Protein 4OKZ (pdb70)

Organism: Streptomyces pristinaespiralis (strain ATCC 25486 / DSM 40338 / CBS 914.69 / JCM 4507 / KCC S-0507 / NBRC 13074 / NRRL 2958 / 5647) (NCBI:txid457429)

Sequence (1382 aa):
ELTVPPLFSPIRQAIHPKHADIDVQTAAWAETFRIGSEELRGKLVTQDIGTFSARILPEGREEVVSLLADFILWLFGVDDGHCEEGELGHRPGDLAGLLHRLIRVAQNPEAPMMQDDPLAAGLRDLRMRVDRFGTAGQTARWVDALREYFFSVVWEAAHRRAGTVPDLNDYTLMRLYDGATSVVLPMLEMGHGYELQPYERDRTAVRAVAEMASFIITWDNDIFSYHKERRGSGYYLNALRVLEQERGLTPAQALDAAISQRDRVMCLFTTVSEQLAEQGSPQLRQYLHSLRCFIRGAQDWGISSVRYTTPDDPANMPSVFTDVPTDDSTEPLDIPAVSWWWDLLAELTVPPLFSPIRQAIHPKHADIDVQTAAWAETFRIGSEELRGKLVTQDIGTFSARILPEGREEVVSLLADFILWLFGVDDGHCEEGELGHRPGDLAGLLHRLIRVAQNPEAPMMQDDPLAAGLRDLRMRVDRFGTAGQTARWVDALREYFFSVVWEAAHRRAGTVPDLNDYTLMRLYDGATSVVLPMLEMGHGYELQPYERDRTAVRAVAEMASFIITWDNDIFSYHKERRGSGYYLNALRVLEQERGLTPAQALDAAISQRDRVMCLFTTVSEQLAEQGSPQLRQYLHSLRCFIRGAQDWGISSVRYTTPDDPANMPSVFTDVPTDDSTEPLDIPAVSWWWDLLELTVPPLFSPIRQAIHPKHADIDVQTAAWAETFRIGSEELRGKLVTQDIGTFSARILPEGREEVVSLLADFILWLFGVDDGHCEEGELGHRPGDLAGLLHRLIRVAQNPEAPMMQDDPLAAGLRDLRMRVDRFGTAGQTARWVDALREYFFSVVWEAAHRRAGTVPDLNDYTLMRLYDGATSVVLPMLEMGHGYELQPYERDRTAVRAVAEMASFIITWDNDIFSYHKERRGSGYYLNALRVLEQERGLTPAQALDAAISQRDRVMCLFTTVSEQLAEQGSPQLRQYLHSLRCFIRGAQDWGISSVRYTTPDDPANMPSVFTDVPTDDSTEPLDIPAVSWWWDLLELTVPPLFSPIRQAIHPKHADIDVQTAAWAETFRIGSEELRGKLVTQDIGTFSARILPEGREEVVSLLADFILWLFGVDDGHCEEGELGHRPGDLAGLLHRLIRVAQNPEAPMMQDDPLAAGLRDLRMRVDRFGTAGQTARWVDALREYFFSVVWEAAHRRAGTVPDLNDYTLMRLYDGATSVVLPMLEMGHGYELQPYERDRTAVRAVAEMASFIITWDNDIFSYHKERRGSGYYLNALRVLEQERGLTPAQALDAAISQRDRVMCLFTTVSEQLAEQGSPQLRQYLHSLRCFIRGAQDWGISSVRYTTPDDPANMPSVFTDVPTDDSTEPLDIPAVSWWWDLLA

Radius of gyration: 35.11 Å; Cα contacts (8 Å, |Δi|>4): 2222; chains: 4; bounding box: 73×66×103 Å

Secondary structure (DSSP, 8-state):
-PPPPPPB--S-----TTHHHHHHHHHHHHHHTT-S-HHHHHHHTTS-HHHHHHHHSTTS-HHHHHHHHHHHHHHHHHIIIIIITSGGGG-HHHHHHHHHHHHHHHH-TTSSSS-S-HHHHHHHHHHHHHHHHS-HHHHHHHHHHHHHHHHHHHHHHHHHHHT----HHHHHHHHHHHT-HHHHHHHHHHTTT----HHHHTSHHHHHHHHHHHHHHHHHHHHHHHHHHHTSSS----HHHHHHHHHT--HHHHHHHHHHHHHHHHHHHHHHHHHHHHHS-HHHHHHHHHHHHHHHHHHHHHTTSHHHH-TTS-----S--BSS-S----PPPS-TTTGGGGGG--/---PPPPB--S-----TTHHHHHHHHHHHHHHTT-S-HHHHHHHTTS-HHHHHHHHSTTS-HHHHHHHHHHHHHHHHHIIIIIITSGGGG-HHHHHHHHHHHHHHHH-TTSSSS-S-HHHHHHHHHHHHHHHHS-HHHHHHHHHHHHHHHHHHHHHHHHHHHT----HHHHHHHHHHHT-HHHHHHHHHHTTT----HHHHTSHHHHHHHHHHHHHHHHHHHHHHHHHHHTSSS----HHHHHHHHH---HHHHHHHHHHHHHHHHHHHHHHHHHHHHHS-HHHHHHHHHHHHHHHHHHHHHTTSHHHH-TTS-----S--BSS-S----PPPS-TTTGGGGGG-/---PPPPB--S-----TTHHHHHHHHHHHHHHTT-S-HHHHHHHTTS-HHHHHHHHSTTS-HHHHHHHHHHHHHHHHHIIIIIITSGGGG-HHHHHHHHHHHHHHHH-TTSSSS-S-HHHHHHHHHHHHHHHHS-HHHHHHHHHHHHHHHHHHHHHHHHHHHT----HHHHHHHHHHHT-HHHHHHHHHHHTT----HHHHTSHHHHHHHHHHHHHHHHHHHHHHHHHHHTSSS----HHHHHHHHHT--HHHHHHHHHHHHHHHHHHHHHHHHHHHHHS-HHHHHHHHHHHHHHHHHHHHHTTSHHHH-TTS-----S--BSS-S----PPPS-TTTGGGGGG-/-PPPPPPB--S-----TTHHHHHHHHHHHHHHTT-S-HHHHHHHTTS-HHHHHHHHSTTS-HHHHHHHHHHHHHHHHHIIIIIITSGGGG-HHHHHHHHHHHHHHHH-TTSSSS-S-HHHHHHHHHHHHHHHHS-HHHHHHHHHHHHHHHHHHHHHHHHHHHT----HHHHHHHHHHHT-HHHHHHHHHHTTT----HHHHTSHHHHHHHHHHHHHHHHHHHHHHHHHHHTSSS----HHHHHHHHHT--HHHHHHHHHHHHHHHHHHHHHHHHHHHHHS-HHHHHHHHHHHHHHHHHHHHHTTSHHHH-TTS-----S--BSS-S----SPPS-TTTGGGGGG--

InterPro domains:
  IPR008949 Isoprenoid synthase domain superfamily [G3DSA:1.10.600.10] (1-348)
  IPR008949 Isoprenoid synthase domain superfamily [SSF48576] (18-315)
  IPR034686 Terpene cyclase-like 2 [PTHR35201] (17-317)
  IPR034686 Terpene cyclase-like 2 [SFLDG01020] (4-314)
  IPR048143 Selina-4(15),7(11)-diene synthase [NF041565] (5-348)

Solvent-accessible surface area: 48310 Å² total; per-residue (Å²): 149,34,95,18,52,60,1,15,6,57,14,224,115,47,54,17,110,96,62,65,76,1,32,105,91,3,27,55,21,0,92,95,47,163,0,23,70,138,131,17,18,40,111,1,42,81,14,56,4,0,26,15,0,0,47,0,0,14,138,6,133,55,81,0,0,16,0,0,0,4,0,10,1,0,13,33,2,0,26,4,27,45,0,58,125,19,131,29,0,90,95,2,13,76,0,0,2,14,0,10,71,0,7,0,0,0,16,2,32,98,3,64,14,32,137,134,31,55,11,0,37,0,0,40,29,0,26,114,44,0,74,184,42,18,57,39,5,3,11,27,51,0,8,33,7,0,12,25,2,0,1,0,0,0,5,17,0,18,31,11,111,69,48,64,21,5,71,4,26,18,2,0,3,0,29,3,18,8,32,8,5,16,0,6,6,2,0,0,0,3,2,60,71,33,46,1,77,36,145,15,40,36,103,52,15,0,40,0,0,8,15,0,1,6,0,0,15,2,0,3,38,1,2,3,0,9,24,45,26,104,101,44,132,54,41,35,19,0,0,1,65,0,0,41,106,82,102,68,45,73,30,52,94,0,8,92,20,0,9,25,4,0,0,34,0,0,28,6,0,26,61,2,5,110,47,5,30,150,126,15,22,79,71,2,124,53,0,7,79,2,0,86,13,6,0,22,1,14,0,14,15,5,25,74,1,58,22,7,32,18,87,139,50,89,17,57,39,14,102,92,27,49,114,101,37,110,29,105,52,105,117,57,3,123,1,37,0,0,25,8,0,19,108,37,62,128,160,34,101,15,51,65,1,16,7,65,20,222,120,48,56,16,104,90,64,61,70,0,32,107,86,3,28,55,19,0,95,91,45,163,0,22,29,92,58,6,16,42,93,1,44,79,13,56,4,0,26,17,0,0,51,0,0,13,139,5,128,57,81,0,0,18,0,0,0,5,0,10,1,0,13,31,2,0,26,2,14,44,0,50,85,5,40,31,0,22,34,1,10,83,0,0,1,14,0,11,71,0,6,0,0,0,17,2,38,98,1,66,14,28,135,131,26,54,11,0,37,0,0,45,27,0,27,106,36,0,77,171,43,18,57,40,6,4,10,26,41,0,7,32,8,0,9,24,2,0,0,0,0,0,5,17,0,15,29,4,81,60,23,66,20,5,62,14,26,16,2,0,2,0,31,3,18,6,33,7,5,17,0,7,18,4,0,0,0,4,2,57,71,34,45,0,76,27,148,15,35,36,112,51,10,1,50,0,0,11,13,0,1,6,0,0,15,3,0,3,41,1,1,2,0,12,21,45,22,107,30,18,32,33,11,33,15,0,0,0,65,0,0,45,98,84,109,68,40,76,31,53,92,0,7,94,21,0,8,26,4,0,1,36,0,0,26,7,0,36,58,2,0,114,67,6,30,144,139,18,22,79,72,1,119,51,5,0,71,1,0,78,15,6,0,26,1,13,0,10,15,5,26,72,0,59,24,5,32,22,85,154,52,88,14,62,34,15,102,92,27,43,117,95,38,110,24,106,52,105,114,61,4,123,2,38,0,0,26,9,0,20,112,46,98,155,29,100,19,56,64,2,15,6,64,24,221,125,44,55,18,107,100,63,66,68,3,31,98,88,3,25,50,22,0,90,94,48,161,0,18,28,85,64,6,12,40,93,1,41,79,14,53,4,1,24,16,0,0,47,1,0,10,122,5,134,62,77,0,0,24,0,0,0,4,0,10,1,0,13,33,2,0,25,2,12,45,0,56,84,6,36,27,0,20,34,0,10,77,0,0,1,14,0,10,71,0,6,0,0,0,16,2,27,96,3,61,15,32,140,130,28,56,10,0,37,0,0,40,32,0,26,123,50,0,72,185,39,16,56,42,6,3,10,26,41,0,8,37,8,0,9,25,2,0,0,0,0,1,5,15,0,14,30,4,72,68,23,64,19,5,63,16,28,16,2,0,5,0,30,5,22,6,32,7,4,17,0,6,21,4,0,0,0,3,2,56,71,32,46,0,79,25,146,13,35,35,106,53,16,1,47,0,0,12,13,0,1,6,0,0,16,3,2,2,39,1,3,3,0,14,32,45,26,108,37,19,33,33,12,35,17,0,0,0,61,0,0,39,98,80,112,68,45,72,32,51,91,0,9,94,20,0,10,24,3,0,0,32,0,0,28,7,2,44,61,2,0,103,65,5,22,144,130,15,23,80,72,0,123,50,5,0,67,1,0,70,13,7,0,22,1,13,0,15,13,4,24,70,0,60,24,5,31,25,84,153,55,87,14,58,37,13,101,94,28,44,114,98,38,112,31,105,52,102,119,60,4,124,1,38,0,0,24,8,0,20,106,42,99,153,32,100,17,55,68,2,15,6,63,22,223,112,40,54,18,108,103,62,67,65,1,34,102,79,3,28,56,21,0,95,93,48,165,0,22,70,136,131,15,18,42,105,1,43,78,15,53,4,0,27,16,0,0,49,0,0,10,109,6,132,59,80,0,0,20,0,0,0,4,0,11,1,0,14,33,2,0,26,5,29,45,1,58,123,18,136,29,0,89,103,2,12,74,0,0,1,14,0,8,71,0,8,3,0,0,17,1,32,98,3,62,14,30,140,132,26,54,10,0,37,0,0,43,31,0,28,125,53,0,73,194,47,17,58,41,5,3,12,26,41,0,8,32,7,0,11,26,3,0,1,0,0,0,5,17,0,18,29,10,114,70,48,65,19,5,68,4,27,18,3,0,2,0,30,3,17,7,33,7,5,17,0,7,21,4,0,0,0,4,2,56,71,34,45,0,81,26,145,12,37,35,104,48,11,1,47,0,0,11,14,0,1,7,0,0,16,3,0,3,39,1,1,3,0,10,25,50,24,104,126,44,134,54,44,37,18,0,0,0,65,0,0,40,104,82,104,68,45,73,30,51,90,0,8,96,20,0,13,28,7,0,0,36,0,0,26,6,0,40,60,2,1,109,46,5,23,146,124,17,21,79,69,1,121,51,5,0,63,2,0,77,13,6,1,20,1,14,0,15,13,5,26,71,0,57,22,6,32,33,82,153,52,89,16,60,37,13,102,95,27,49,113,97,45,111,29,102,43,100,114,59,5,125,2,36,0,0,22,9,0,18,109,39,56,127

Structure (mmCIF, N/CA/C/O backbone):
data_4OKZ
#
_entry.id   4OKZ
#
_cell.length_a   75.090
_cell.length_b   117.780
_cell.length_c   185.590
_cell.angle_alpha   90.00
_cell.angle_beta   90.00
_cell.angle_gamma   90.00
#
_symmetry.space_group_name_H-M   'P 21 21 21'
#
loop_
_entity.id
_entity.type
_entity.pdbx_description
1 polymer 'Terpene synthase metal-binding domain-containing protein'
2 non-polymer 'MAGNESIUM ION'
3 non-polymer '(3S,6E)-3,7,11-trimethyldodeca-6,10-dien-1-yl trihydrogen diphosphate'
4 water water
#
loop_
_atom_site.group_PDB
_atom_site.id
_atom_site.type_symbol
_atom_site.label_atom_id
_atom_site.label_alt_id
_atom_site.label_comp_id
_atom_site.label_asym_id
_atom_site.label_entity_id
_atom_site.label_seq_id
_atom_site.pdbx_PDB_ins_code
_atom_site.Cartn_x
_atom_site.Cartn_y
_atom_site.Cartn_z
_atom_site.occupancy
_atom_site.B_iso_or_equiv
_atom_site.auth_seq_id
_atom_site.auth_comp_id
_atom_site.auth_asym_id
_atom_site.auth_atom_id
_atom_site.pdbx_PDB_model_num
ATOM 1 N N . GLU A 1 4 ? -53.405 128.176 28.169 1.00 58.72 4 GLU A N 1
ATOM 2 C CA . GLU A 1 4 ? -53.317 127.472 29.482 1.00 61.73 4 GLU A CA 1
ATOM 3 C C . GLU A 1 4 ? -53.399 128.471 30.638 1.00 60.65 4 GLU A C 1
ATOM 4 O O . GLU A 1 4 ? -52.482 129.271 30.840 1.00 57.13 4 GLU A O 1
ATOM 10 N N . LEU A 1 5 ? -54.494 128.413 31.396 1.00 57.13 5 LEU A N 1
ATOM 11 C CA . LEU A 1 5 ? -54.758 129.387 32.457 1.00 55.90 5 LEU A CA 1
ATOM 12 C C . LEU A 1 5 ? -54.139 128.996 33.789 1.00 51.34 5 LEU A C 1
ATOM 13 O O . LEU A 1 5 ? -54.033 127.812 34.120 1.00 55.85 5 LEU A O 1
ATOM 18 N N . THR A 1 6 ? -53.750 130.015 34.550 1.00 43.38 6 THR A N 1
ATOM 19 C CA . THR A 1 6 ? -53.297 129.840 35.920 1.00 41.59 6 THR A CA 1
ATOM 20 C C . THR A 1 6 ? -54.436 130.204 36.863 1.00 37.98 6 THR A C 1
ATOM 21 O O . THR A 1 6 ? -54.934 131.330 36.843 1.00 37.19 6 THR A O 1
ATOM 25 N N . VAL A 1 7 ? -54.848 129.242 37.680 1.00 34.34 7 VAL A N 1
ATOM 26 C CA . VAL A 1 7 ? -55.916 129.460 38.642 1.00 32.59 7 VAL A CA 1
ATOM 27 C C . VAL A 1 7 ? -55.286 129.989 39.929 1.00 31.78 7 VAL A C 1
ATOM 28 O O . VAL A 1 7 ? -54.419 129.334 40.496 1.00 31.02 7 VAL A O 1
ATOM 32 N N . PRO A 1 8 ? -55.706 131.179 40.389 1.00 33.43 8 PRO A N 1
ATOM 33 C CA . PRO A 1 8 ? -55.168 131.701 41.642 1.00 35.13 8 PRO A CA 1
ATOM 34 C C . PRO A 1 8 ? -55.867 131.067 42.841 1.00 33.30 8 PRO A C 1
ATOM 35 O O . PRO A 1 8 ? -56.891 130.407 42.666 1.00 32.84 8 PRO A O 1
ATOM 39 N N . PRO A 1 9 ? -55.323 131.264 44.055 1.00 32.35 9 PRO A N 1
ATOM 40 C CA . PRO A 1 9 ? -56.017 130.773 45.246 1.00 31.01 9 PRO A CA 1
ATOM 41 C C . PRO A 1 9 ? -57.415 131.375 45.356 1.00 29.96 9 PRO A C 1
ATOM 42 O O . PRO A 1 9 ? -57.569 132.581 45.166 1.00 27.35 9 PRO A O 1
ATOM 46 N N . LEU A 1 10 ? -58.422 130.547 45.639 1.00 28.47 10 LEU A N 1
ATOM 47 C CA . LEU A 1 10 ? -59.795 131.039 45.797 1.00 27.73 10 LEU A CA 1
ATOM 48 C C . LEU A 1 10 ? -60.146 131.324 47.257 1.00 27.16 10 LEU A C 1
ATOM 49 O O . LEU A 1 10 ? -59.600 130.719 48.183 1.00 25.81 10 LEU A O 1
ATOM 54 N N . PHE A 1 11 ? -61.074 132.255 47.442 1.00 27.52 11 PHE A N 1
ATOM 55 C CA . PHE A 1 11 ? -61.573 132.622 48.759 1.00 27.92 11 PHE A CA 1
ATOM 56 C C . PHE A 1 11 ? -62.468 131.517 49.323 1.00 28.13 11 PHE A C 1
ATOM 57 O O . PHE A 1 11 ? -63.386 131.046 48.650 1.00 28.84 11 PHE A O 1
ATOM 65 N N . SER A 1 12 ? -62.172 131.090 50.547 1.00 28.53 12 SER A N 1
ATOM 66 C CA . SER A 1 12 ? -63.063 130.218 51.303 1.00 28.21 12 SER A CA 1
ATOM 67 C C . SER A 1 12 ? -62.959 130.550 52.786 1.00 28.32 12 SER A C 1
ATOM 68 O O . SER A 1 12 ? -61.881 130.432 53.366 1.00 26.85 12 SER A O 1
ATOM 71 N N . PRO A 1 13 ? -64.081 130.951 53.410 1.00 29.09 13 PRO A N 1
ATOM 72 C CA . PRO A 1 13 ? -64.082 131.241 54.843 1.00 30.55 13 PRO A CA 1
ATOM 73 C C . PRO A 1 13 ? -64.329 129.999 55.706 1.00 30.38 13 PRO A C 1
ATOM 74 O O . PRO A 1 13 ? -64.606 130.129 56.898 1.00 32.05 13 PRO A O 1
ATOM 78 N N . ILE A 1 14 ? -64.223 128.812 55.108 1.00 27.36 14 ILE A N 1
ATOM 79 C CA . ILE A 1 14 ? -64.546 127.565 55.785 1.00 26.71 14 ILE A CA 1
ATOM 80 C C . ILE A 1 14 ? -63.274 126.772 56.061 1.00 25.81 14 ILE A C 1
ATOM 81 O O . ILE A 1 14 ? -62.427 126.622 55.184 1.00 26.88 14 ILE A O 1
ATOM 86 N N . ARG A 1 15 ? -63.163 126.263 57.283 1.00 27.98 15 ARG A N 1
ATOM 87 C CA . ARG A 1 15 ? -61.994 125.496 57.717 1.00 33.31 15 ARG A CA 1
ATOM 88 C C . ARG A 1 15 ? -62.066 124.074 57.157 1.00 31.31 15 ARG A C 1
ATOM 89 O O . ARG A 1 15 ? -63.156 123.528 57.000 1.00 29.54 15 ARG A O 1
ATOM 97 N N . GLN A 1 16 ? -60.905 123.481 56.877 1.00 32.17 16 GLN A N 1
ATOM 98 C CA . GLN A 1 16 ? -60.819 122.089 56.415 1.00 32.90 16 GLN A CA 1
ATOM 99 C C . GLN A 1 16 ? -61.287 121.110 57.484 1.00 30.86 16 GLN A C 1
ATOM 100 O O . GLN A 1 16 ? -61.119 121.357 58.678 1.00 30.55 16 GLN A O 1
ATOM 106 N N . ALA A 1 17 ? -61.843 119.986 57.047 1.00 27.65 17 ALA A N 1
ATOM 107 C CA . ALA A 1 17 ? -62.189 118.892 57.952 1.00 28.44 17 ALA A CA 1
ATOM 108 C C . ALA A 1 17 ? -62.374 117.597 57.165 1.00 27.22 17 ALA A C 1
ATOM 109 O O . ALA A 1 17 ? -62.802 117.622 56.008 1.00 28.99 17 ALA A O 1
ATOM 111 N N . ILE A 1 18 ? -62.057 116.469 57.795 1.00 25.78 18 ILE A N 1
ATOM 112 C CA . ILE A 1 18 ? -62.176 115.172 57.136 1.00 27.78 18 ILE A CA 1
ATOM 113 C C . ILE A 1 18 ? -62.444 114.053 58.143 1.00 28.79 18 ILE A C 1
ATOM 114 O O . ILE A 1 18 ? -61.911 114.062 59.255 1.00 30.33 18 ILE A O 1
ATOM 119 N N . HIS A 1 19 ? -63.282 113.097 57.742 1.00 29.00 19 HIS A N 1
ATOM 120 C CA . HIS A 1 19 ? -63.583 111.925 58.565 1.00 28.05 19 HIS A CA 1
ATOM 121 C C . HIS A 1 19 ?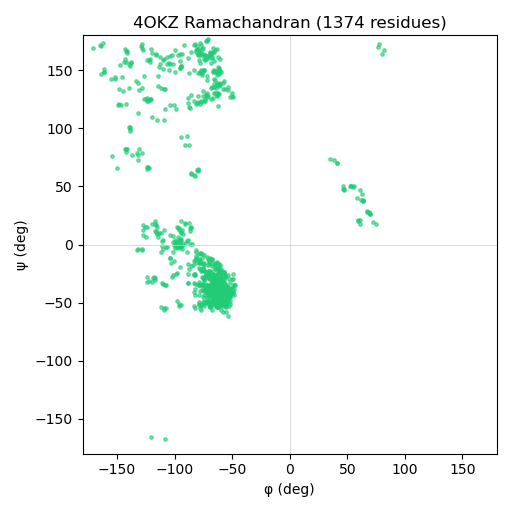 -62.301 111.104 58.758 1.00 30.02 19 HIS A C 1
ATOM 122 O O . HIS A 1 19 ? -61.558 110.892 57.798 1.00 27.45 19 HIS A O 1
ATOM 129 N N . PRO A 1 20 ? -62.026 110.653 60.000 1.00 31.38 20 PRO A N 1
ATOM 130 C CA . PRO A 1 20 ? -60.757 109.960 60.274 1.00 33.94 20 PRO A CA 1
ATOM 131 C C . PRO A 1 20 ? -60.545 108.642 59.514 1.00 33.45 20 PRO A C 1
ATOM 132 O O . PRO A 1 20 ? -59.407 108.206 59.365 1.00 34.52 20 PRO A O 1
ATOM 136 N N . LYS A 1 21 ? -61.621 108.023 59.037 1.00 32.69 21 LYS A N 1
ATOM 137 C CA . LYS A 1 21 ? -61.531 106.769 58.280 1.00 34.38 21 LYS A CA 1
ATOM 138 C C . LYS A 1 21 ? -61.499 106.978 56.762 1.00 31.23 21 LYS A C 1
ATOM 139 O O . LYS A 1 21 ? -61.782 106.050 56.004 1.00 31.48 21 LYS A O 1
ATOM 145 N N . HIS A 1 22 ? -61.138 108.181 56.318 1.00 30.85 22 HIS A N 1
ATOM 146 C CA . HIS A 1 22 ? -61.110 108.501 54.886 1.00 31.07 22 HIS A CA 1
ATOM 147 C C . HIS A 1 22 ? -60.357 107.460 54.044 1.00 31.07 22 HIS A C 1
ATOM 148 O O . HIS A 1 22 ? -60.823 107.086 52.970 1.00 29.88 22 HIS A O 1
ATOM 155 N N . ALA A 1 23 ? -59.217 106.981 54.538 1.00 32.60 23 ALA A N 1
ATOM 156 C CA . ALA A 1 23 ? -58.402 106.015 53.794 1.00 32.19 23 ALA A CA 1
ATOM 157 C C . ALA A 1 23 ? -59.145 104.698 53.564 1.00 32.12 23 ALA A C 1
ATOM 158 O O . ALA A 1 23 ? -59.169 104.187 52.443 1.00 34.66 23 ALA A O 1
ATOM 160 N N . ASP A 1 24 ? -59.749 104.158 54.621 1.00 31.88 24 ASP A N 1
ATOM 161 C CA . ASP A 1 24 ? -60.577 102.950 54.513 1.00 35.67 24 ASP A CA 1
ATOM 162 C C . ASP A 1 24 ? -61.739 103.144 53.536 1.00 34.02 24 ASP A C 1
ATOM 163 O O . ASP A 1 24 ? -62.024 102.267 52.719 1.00 32.05 24 ASP A O 1
ATOM 168 N N . ILE A 1 25 ? -62.409 104.291 53.635 1.00 32.38 25 ILE A N 1
ATOM 169 C CA . ILE A 1 25 ? -63.578 104.576 52.801 1.00 30.63 25 ILE A CA 1
ATOM 170 C C . ILE A 1 25 ? -63.191 104.605 51.323 1.00 29.01 25 ILE A C 1
ATOM 171 O O . ILE A 1 25 ? -63.920 104.089 50.474 1.00 25.27 25 ILE A O 1
ATOM 176 N N . ASP A 1 26 ? -62.035 105.189 51.023 1.00 29.13 26 ASP A N 1
ATOM 177 C CA . ASP A 1 26 ? -61.553 105.246 49.650 1.00 32.08 26 ASP A CA 1
ATOM 178 C C . ASP A 1 26 ? -61.269 103.848 49.091 1.00 32.30 26 ASP A C 1
ATOM 179 O O . ASP A 1 26 ? -61.550 103.579 47.921 1.00 32.81 26 ASP A O 1
ATOM 184 N N . VAL A 1 27 ? -60.728 102.962 49.927 1.00 31.83 27 VAL A N 1
ATOM 185 C CA . VAL A 1 27 ? -60.485 101.576 49.520 1.00 32.51 27 VAL A CA 1
ATOM 186 C C . VAL A 1 27 ? -61.806 100.840 49.256 1.00 30.62 27 VAL A C 1
ATOM 187 O O . VAL A 1 27 ? -61.959 100.172 48.232 1.00 28.43 27 VAL A O 1
ATOM 191 N N . GLN A 1 28 ? -62.757 100.975 50.174 1.00 29.56 28 GLN A N 1
ATOM 192 C CA . GLN A 1 28 ? -64.040 100.280 50.053 1.00 32.57 28 GLN A CA 1
ATOM 193 C C . GLN A 1 28 ? -64.853 100.748 48.842 1.00 30.97 28 GLN A C 1
ATOM 194 O O . GLN A 1 28 ? -65.572 99.954 48.239 1.00 29.97 28 GLN A O 1
ATOM 200 N N . THR A 1 29 ? -64.730 102.025 48.484 1.00 30.90 29 THR A N 1
ATOM 201 C CA . THR A 1 29 ? -65.415 102.560 47.302 1.00 31.00 29 THR A CA 1
ATOM 202 C C . THR A 1 29 ? -64.857 101.953 46.015 1.00 31.02 29 THR A C 1
ATOM 203 O O . THR A 1 29 ? -65.615 101.633 45.097 1.00 29.13 29 THR A O 1
ATOM 207 N N . ALA A 1 30 ? -63.536 101.797 45.951 1.00 29.42 30 ALA A N 1
ATOM 208 C CA . ALA A 1 30 ? -62.901 101.127 44.818 1.00 28.66 30 ALA A CA 1
ATOM 209 C C . ALA A 1 30 ? -63.388 99.688 44.700 1.00 27.29 30 ALA A C 1
ATOM 210 O O . ALA A 1 30 ? -63.664 99.214 43.601 1.00 28.95 30 ALA A O 1
ATOM 212 N N . ALA A 1 31 ? -63.503 99.002 45.836 1.00 26.64 31 ALA A N 1
ATOM 213 C CA . ALA A 1 31 ? -64.001 97.622 45.861 1.00 28.89 31 ALA A CA 1
ATOM 214 C C . ALA A 1 31 ? -65.464 97.543 45.424 1.00 29.76 31 ALA A C 1
ATOM 215 O O . ALA A 1 31 ? -65.858 96.598 44.743 1.00 30.60 31 ALA A O 1
ATOM 217 N N . TRP A 1 32 ? -66.261 98.535 45.820 1.00 29.27 32 TRP A N 1
ATOM 218 C CA . TRP A 1 32 ? -67.670 98.610 45.418 1.00 27.02 32 TRP A CA 1
ATOM 219 C C . TRP A 1 32 ? -67.796 98.751 43.901 1.00 26.03 32 TRP A C 1
ATOM 220 O O . TRP A 1 32 ? -68.605 98.064 43.269 1.00 26.34 32 TRP A O 1
ATOM 231 N N . ALA A 1 33 ? -66.985 99.635 43.324 1.00 25.19 33 ALA A N 1
ATOM 232 C CA . ALA A 1 33 ? -66.952 99.843 41.872 1.00 27.65 33 ALA A CA 1
ATOM 233 C C . ALA A 1 33 ? -66.650 98.556 41.102 1.00 29.93 33 ALA A C 1
ATOM 234 O O . ALA A 1 33 ? -67.245 98.298 40.051 1.00 28.40 33 ALA A O 1
ATOM 236 N N . GLU A 1 34 ? -65.721 97.758 41.626 1.00 32.69 34 GLU A N 1
ATOM 237 C CA . GLU A 1 34 ? -65.356 96.479 41.015 1.00 34.66 34 GLU A CA 1
ATOM 238 C C . GLU A 1 34 ? -66.467 95.447 41.164 1.00 32.59 34 GLU A C 1
ATOM 239 O O . GLU A 1 34 ? -66.797 94.748 40.206 1.00 34.91 34 GLU A O 1
ATOM 245 N N . THR A 1 35 ? -67.035 95.354 42.364 1.00 31.93 35 THR A N 1
ATOM 246 C CA . THR A 1 35 ? -68.102 94.391 42.650 1.00 35.36 35 THR A CA 1
ATOM 247 C C . THR A 1 35 ? -69.288 94.562 41.703 1.00 34.05 35 THR A C 1
ATOM 248 O O . THR A 1 35 ? -69.802 93.582 41.167 1.00 33.28 35 THR A O 1
ATOM 252 N N . PHE A 1 36 ? -69.710 95.808 41.494 1.00 33.59 36 PHE A N 1
ATOM 253 C CA . PHE A 1 36 ? -70.861 96.098 40.637 1.00 32.83 36 PHE A CA 1
ATOM 254 C C . PHE A 1 36 ? -70.475 96.448 39.200 1.00 32.77 36 PHE A C 1
ATOM 255 O O . PHE A 1 36 ? -71.342 96.758 38.386 1.00 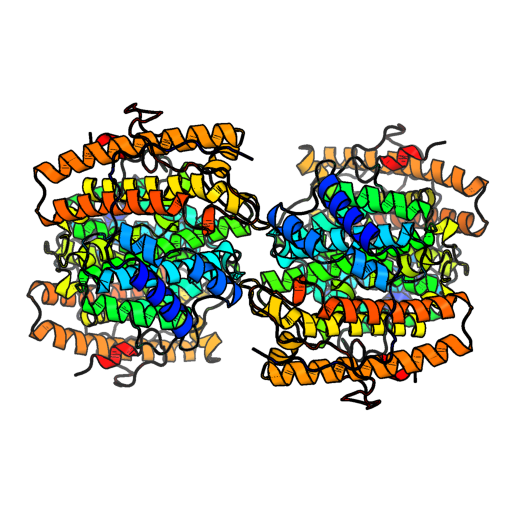34.28 36 PHE A O 1
ATOM 263 N N . ARG A 1 37 ? -69.179 96.379 38.893 1.00 34.22 37 ARG A N 1
ATOM 264 C CA . ARG A 1 37 ? -68.665 96.627 37.545 1.00 35.38 37 ARG A CA 1
ATOM 265 C C . ARG A 1 37 ? -69.138 97.973 37.002 1.00 32.23 37 ARG A C 1
ATOM 266 O O . ARG A 1 37 ? -69.648 98.062 35.885 1.00 30.28 37 ARG A O 1
ATOM 274 N N . ILE A 1 38 ? -68.961 99.021 37.801 1.00 31.80 38 ILE A N 1
ATOM 275 C CA . ILE A 1 38 ? -69.405 100.358 37.419 1.00 31.88 38 ILE A CA 1
ATOM 276 C C . ILE A 1 38 ? -68.455 100.926 36.367 1.00 32.77 38 ILE A C 1
ATOM 277 O O . ILE A 1 38 ? -67.242 100.996 36.588 1.00 31.07 38 ILE A O 1
ATOM 282 N N . GLY A 1 39 ? -69.010 101.308 35.220 1.00 32.94 39 GLY A N 1
ATOM 283 C CA . GLY A 1 39 ? -68.227 101.869 34.125 1.00 33.58 39 GLY A CA 1
ATOM 284 C C . GLY A 1 39 ? -67.452 100.822 33.348 1.00 34.68 39 GLY A C 1
ATOM 285 O O . GLY A 1 39 ? -67.361 99.659 33.754 1.00 34.06 39 GLY A O 1
ATOM 286 N N . SER A 1 40 ? -66.892 101.238 32.217 1.00 34.70 40 SER A N 1
ATOM 287 C CA . SER A 1 40 ? -65.988 100.382 31.457 1.00 35.00 40 SER A CA 1
ATOM 288 C C . SER A 1 40 ? -64.738 100.129 32.293 1.00 35.31 40 SER A C 1
ATOM 289 O O . SER A 1 40 ? -64.515 100.794 33.307 1.00 28.28 40 SER A O 1
ATOM 292 N N . GLU A 1 41 ? -63.924 99.172 31.866 1.00 38.56 41 GLU A N 1
ATOM 293 C CA . GLU A 1 41 ? -62.657 98.900 32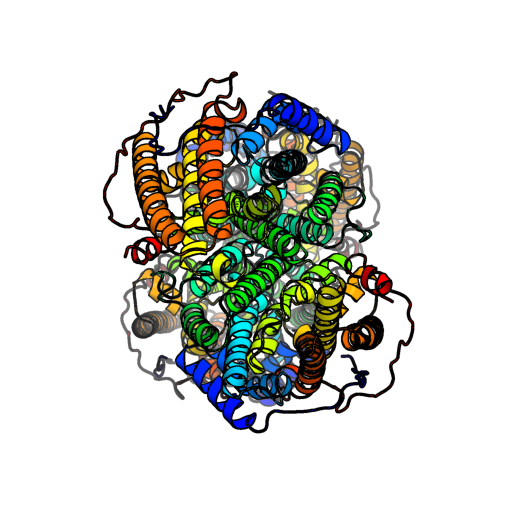.536 1.00 40.51 41 GLU A CA 1
ATOM 294 C C . GLU A 1 41 ? -61.787 100.161 32.560 1.00 34.12 41 GLU A C 1
ATOM 295 O O . GLU A 1 41 ? -61.197 100.492 33.590 1.00 32.96 41 GLU A O 1
ATOM 301 N N . GLU A 1 42 ? -61.728 100.865 31.428 1.00 31.66 42 GLU A N 1
ATOM 302 C CA . GLU A 1 42 ? -60.939 102.093 31.308 1.00 34.90 42 GLU A CA 1
ATOM 303 C C . GLU A 1 42 ? -61.422 103.186 32.268 1.00 34.26 42 GLU A C 1
ATOM 304 O O . GLU A 1 42 ? -60.625 103.753 33.017 1.00 33.33 42 GLU A O 1
ATOM 310 N N . LEU A 1 43 ? -62.718 103.484 32.240 1.00 32.73 43 LEU A N 1
ATOM 311 C CA . LEU A 1 43 ? -63.281 104.520 33.109 1.00 29.34 43 LEU A CA 1
ATOM 312 C C . LEU A 1 43 ? -63.098 104.169 34.585 1.00 27.81 43 LEU A C 1
ATOM 313 O O . LEU A 1 43 ? -62.647 104.998 35.373 1.00 28.19 43 LEU A O 1
ATOM 318 N N . ARG A 1 44 ? -63.448 102.940 34.949 1.00 28.49 44 ARG A N 1
ATOM 319 C CA . ARG A 1 44 ? -63.340 102.481 36.336 1.00 30.76 44 ARG A CA 1
ATOM 320 C C . ARG A 1 44 ? -61.905 102.593 36.849 1.00 32.30 44 ARG A C 1
ATOM 321 O O . ARG A 1 44 ? -61.681 103.044 37.972 1.00 31.93 44 ARG A O 1
ATOM 329 N N . GLY A 1 45 ? -60.944 102.192 36.018 1.00 32.11 45 GLY A N 1
ATOM 330 C CA . GLY A 1 45 ? -59.521 102.311 36.344 1.00 31.87 45 GLY A CA 1
ATOM 331 C C . GLY A 1 45 ? -59.099 103.722 36.720 1.00 32.14 45 GLY A C 1
ATOM 332 O O . GLY A 1 45 ? -58.250 103.911 37.592 1.00 31.74 45 GLY A O 1
ATOM 333 N N . LYS A 1 46 ? -59.690 104.714 36.061 1.00 30.57 46 LYS A N 1
ATOM 334 C CA . LYS A 1 46 ? -59.456 106.115 36.405 1.00 30.74 46 LYS A CA 1
ATOM 335 C C . LYS A 1 46 ? -60.196 106.496 37.688 1.00 30.87 46 LYS A C 1
ATOM 336 O O . LYS A 1 46 ? -59.606 107.068 38.610 1.00 29.46 46 LYS A O 1
ATOM 342 N N . LEU A 1 47 ? -61.485 106.169 37.747 1.00 28.23 47 LEU A N 1
ATOM 343 C CA . LEU A 1 47 ? -62.338 106.591 38.862 1.00 28.11 47 LEU A CA 1
ATOM 344 C C . LEU A 1 47 ? -61.805 106.162 40.226 1.00 29.34 47 LEU A C 1
ATOM 345 O O . LEU A 1 47 ? -61.830 106.944 41.175 1.00 27.20 47 LEU A O 1
ATOM 350 N N . VAL A 1 48 ? -61.309 104.930 40.317 1.00 29.41 48 VAL A N 1
ATOM 351 C CA . VAL A 1 48 ? -60.827 104.401 41.595 1.00 29.52 48 VAL A CA 1
ATOM 352 C C . VAL A 1 48 ? -59.560 105.097 42.116 1.00 29.00 48 VAL A C 1
ATOM 353 O O . VAL A 1 48 ? -59.210 104.924 43.278 1.00 28.61 48 VAL A O 1
ATOM 357 N N . THR A 1 49 ? -58.891 105.883 41.269 1.00 28.19 49 THR A N 1
ATOM 358 C CA . THR A 1 49 ? -57.685 106.619 41.667 1.00 29.89 49 THR A CA 1
ATOM 359 C C . THR A 1 49 ? -57.953 108.086 42.024 1.00 28.43 49 THR A C 1
ATOM 360 O O . THR A 1 49 ? -57.037 108.803 42.416 1.00 27.37 49 THR A O 1
ATOM 364 N N . GLN A 1 50 ? -59.207 108.520 41.912 1.00 26.74 50 GLN A N 1
ATOM 365 C CA . GLN A 1 50 ? -59.547 109.944 42.010 1.00 25.41 50 GLN A CA 1
ATOM 366 C C . GLN A 1 50 ? -59.978 110.411 43.407 1.00 24.37 50 GLN A C 1
ATOM 367 O O . GLN A 1 50 ? -60.453 111.536 43.563 1.00 25.75 50 GLN A O 1
ATOM 373 N N . ASP A 1 51 ? -59.793 109.562 44.417 1.00 24.16 51 ASP A N 1
ATOM 374 C CA . ASP A 1 51 ? -60.010 109.942 45.823 1.00 26.64 51 ASP A CA 1
ATOM 375 C C . ASP A 1 51 ? -61.458 110.317 46.153 1.00 25.46 51 ASP A C 1
ATOM 376 O O . ASP A 1 51 ? -61.707 111.223 46.943 1.00 23.67 51 ASP A O 1
ATOM 381 N N . ILE A 1 52 ? -62.409 109.595 45.569 1.00 25.96 52 ILE A N 1
ATOM 382 C CA . ILE A 1 52 ? -63.831 109.886 45.780 1.00 24.93 52 ILE A CA 1
ATOM 383 C C . ILE A 1 52 ? -64.251 109.589 47.224 1.00 25.59 52 ILE A C 1
ATOM 384 O O . ILE A 1 52 ? -65.076 110.309 47.801 1.00 24.78 52 ILE A O 1
ATOM 389 N N . GLY A 1 53 ? -63.680 108.540 47.810 1.00 26.98 53 GLY A N 1
ATOM 390 C CA . GLY A 1 53 ? -63.918 108.230 49.223 1.00 27.67 53 GLY A CA 1
ATOM 391 C C . GLY A 1 53 ? -63.412 109.333 50.136 1.00 26.76 53 GLY A C 1
ATOM 392 O O . GLY A 1 53 ? -64.070 109.694 51.117 1.00 27.19 53 GLY A O 1
ATOM 393 N N . THR A 1 54 ? -62.241 109.867 49.801 1.00 24.82 54 THR A N 1
ATOM 394 C CA . THR A 1 54 ? -61.649 110.986 50.523 1.00 26.18 54 THR A CA 1
ATOM 395 C C . THR A 1 54 ? -62.551 112.221 50.420 1.00 25.29 54 THR A C 1
ATOM 396 O O . THR A 1 54 ? -62.744 112.940 51.398 1.00 25.09 54 THR A O 1
ATOM 400 N N . PHE A 1 55 ? -63.111 112.443 49.233 1.00 23.88 55 PHE A N 1
ATOM 401 C CA . PHE A 1 55 ? -64.047 113.546 48.988 1.00 23.37 55 PHE A CA 1
ATOM 402 C C . PHE A 1 55 ? -65.284 113.427 49.886 1.00 22.00 55 PHE A C 1
ATOM 403 O O . PHE A 1 55 ? -65.647 114.376 50.588 1.00 20.83 55 PHE A O 1
ATOM 411 N N . SER A 1 56 ? -65.916 112.257 49.882 1.00 22.13 56 SER A N 1
ATOM 412 C CA . SER A 1 56 ? -67.067 112.008 50.757 1.00 23.29 56 SER A CA 1
ATOM 413 C C . SER A 1 56 ? -66.723 112.237 52.235 1.00 23.04 56 SER A C 1
ATOM 414 O O . SER A 1 56 ? -67.531 112.784 52.994 1.00 20.26 56 SER A O 1
ATOM 417 N N . ALA A 1 57 ? -65.520 111.828 52.629 1.00 22.70 57 ALA A N 1
ATOM 418 C CA . ALA A 1 57 ? -65.048 112.001 54.006 1.00 23.22 57 ALA A CA 1
ATOM 419 C C . ALA A 1 57 ? -64.936 113.476 54.410 1.00 22.90 57 ALA A C 1
ATOM 420 O O . ALA A 1 57 ? -65.040 113.801 55.589 1.00 23.05 57 ALA A O 1
ATOM 422 N N . ARG A 1 58 ? -64.721 114.358 53.435 1.00 22.67 58 ARG A N 1
ATOM 423 C CA . ARG A 1 58 ? -64.676 115.798 53.691 1.00 23.87 58 ARG A CA 1
ATOM 424 C C . ARG A 1 58 ? -66.072 116.424 53.721 1.00 24.29 58 ARG A C 1
ATOM 425 O O . ARG A 1 58 ? -66.274 117.458 54.355 1.00 23.53 58 ARG A O 1
ATOM 433 N N . ILE A 1 59 ? -67.027 115.801 53.032 1.00 24.18 59 ILE A N 1
ATOM 434 C CA . ILE A 1 59 ? -68.412 116.279 53.015 1.00 22.87 59 ILE A CA 1
ATOM 435 C C . ILE A 1 59 ? -69.111 115.970 54.339 1.00 22.48 59 ILE A C 1
ATOM 436 O O . ILE A 1 59 ? -69.873 116.796 54.837 1.00 22.78 59 ILE A O 1
ATOM 441 N N . LEU A 1 60 ? -68.833 114.790 54.903 1.00 22.40 60 LEU A N 1
ATOM 442 C CA . LEU A 1 60 ? -69.395 114.359 56.188 1.00 22.43 60 LEU A CA 1
ATOM 443 C C . LEU A 1 60 ? -68.292 114.008 57.197 1.00 23.91 60 LEU A C 1
ATOM 444 O O . LEU A 1 60 ? -68.157 112.847 57.594 1.00 24.22 60 LEU A O 1
ATOM 449 N N . PRO A 1 61 ? -67.507 115.008 57.634 1.00 24.16 61 PRO A N 1
ATOM 450 C CA . PRO A 1 61 ? -66.358 114.712 58.506 1.00 26.10 61 PRO A CA 1
ATOM 451 C C . PRO A 1 61 ? -66.715 114.129 59.877 1.00 28.36 61 PRO A C 1
ATOM 452 O O . PRO A 1 61 ? -65.904 113.399 60.454 1.00 28.70 61 PRO A O 1
ATOM 456 N N . GLU A 1 62 ? -67.905 114.443 60.387 1.00 28.06 62 GLU A N 1
ATOM 457 C CA . GLU A 1 62 ? -68.384 113.869 61.644 1.00 30.35 62 GLU A CA 1
ATOM 458 C C . GLU A 1 62 ? -69.644 113.029 61.417 1.00 29.32 62 GLU A C 1
ATOM 459 O O . GLU A 1 62 ? -70.402 112.761 62.351 1.00 29.20 62 GLU A O 1
ATOM 465 N N . GLY A 1 63 ? -69.853 112.604 60.173 1.00 27.52 63 GLY A N 1
ATOM 466 C CA . GLY A 1 63 ? -70.998 111.776 59.830 1.00 27.91 63 GLY A CA 1
ATOM 467 C C . GLY A 1 63 ? -70.776 110.319 60.190 1.00 27.58 63 GLY A C 1
ATOM 468 O O . GLY A 1 63 ? -69.648 109.889 60.443 1.00 27.95 63 GLY A O 1
ATOM 469 N N . ARG A 1 64 ? -71.870 109.569 60.216 1.00 27.79 64 ARG A N 1
ATOM 470 C CA . ARG A 1 64 ? -71.851 108.133 60.458 1.00 31.23 64 ARG A CA 1
ATOM 471 C C . ARG A 1 64 ? -71.084 107.422 59.337 1.00 29.44 64 ARG A C 1
ATOM 472 O O . ARG A 1 64 ? -71.361 107.642 58.164 1.00 27.88 64 ARG A O 1
ATOM 480 N N . GLU A 1 65 ? -70.120 106.578 59.701 1.00 28.71 65 GLU A N 1
ATOM 481 C CA . GLU A 1 65 ? -69.218 105.954 58.724 1.00 29.62 65 GLU A CA 1
ATOM 482 C C . GLU A 1 65 ? -69.949 105.237 57.584 1.00 27.23 65 GLU A C 1
ATOM 483 O O . GLU A 1 65 ? -69.538 105.332 56.425 1.00 26.85 65 GLU A O 1
ATOM 489 N N . GLU A 1 66 ? -71.026 104.526 57.915 1.00 27.37 66 GLU A N 1
ATOM 490 C CA . GLU A 1 66 ? -71.799 103.798 56.911 1.00 28.74 66 GLU A CA 1
ATOM 491 C C . GLU A 1 66 ? -72.393 104.748 55.868 1.00 25.44 66 GLU A C 1
ATOM 492 O O . GLU A 1 66 ? -72.492 104.396 54.694 1.00 24.66 66 GLU A O 1
ATOM 498 N N . VAL A 1 67 ? -72.784 105.950 56.289 1.00 23.57 67 VAL A N 1
ATOM 499 C CA . VAL A 1 67 ? -73.341 106.925 55.350 1.00 23.72 67 VAL A CA 1
ATOM 500 C C . VAL A 1 67 ? -72.231 107.607 54.544 1.00 23.33 67 VAL A C 1
ATOM 501 O O . VAL A 1 67 ? -72.426 107.918 53.369 1.00 22.23 67 VAL A O 1
ATOM 505 N N . VAL A 1 68 ? -71.070 107.835 55.159 1.00 22.88 68 VAL A N 1
ATOM 506 C CA . VAL A 1 68 ? -69.923 108.373 54.416 1.00 22.23 68 VAL A CA 1
ATOM 507 C C . VAL A 1 68 ? -69.572 107.428 53.259 1.00 21.92 68 VAL A C 1
ATOM 508 O O . VAL A 1 68 ? -69.290 107.875 52.146 1.00 23.72 68 VAL A O 1
ATOM 512 N N . SER A 1 69 ? -69.611 106.125 53.533 1.00 21.74 69 SER A N 1
ATOM 513 C CA . SER A 1 69 ? -69.373 105.086 52.528 1.00 24.03 69 SER A CA 1
ATOM 514 C C . SER A 1 69 ? -70.477 105.047 51.464 1.00 23.42 69 SER A C 1
ATOM 515 O O . SER A 1 69 ? -70.195 104.904 50.275 1.00 22.83 69 SER A O 1
ATOM 518 N N . LEU A 1 70 ? -71.729 105.175 51.894 1.00 21.95 70 LEU A N 1
ATOM 519 C CA . LEU A 1 70 ? -72.857 105.247 50.964 1.00 21.42 70 LEU A CA 1
ATOM 520 C C . LEU A 1 70 ? -72.687 106.411 49.994 1.00 19.94 70 LEU A C 1
ATOM 521 O O . LEU A 1 70 ? -72.830 106.244 48.781 1.00 20.92 70 LEU A O 1
ATOM 526 N N . LEU A 1 71 ? -72.363 107.583 50.537 1.00 20.27 71 LEU A N 1
ATOM 527 C CA . LEU A 1 71 ? -72.176 108.788 49.733 1.00 20.34 71 LEU A CA 1
ATOM 528 C C . LEU A 1 71 ? -71.010 108.646 48.755 1.00 20.73 71 LEU A C 1
ATOM 529 O O . LEU A 1 71 ? -71.114 109.064 47.607 1.00 20.71 71 LEU A O 1
ATOM 534 N N . ALA A 1 72 ? -69.909 108.053 49.208 1.00 20.99 72 ALA A N 1
ATOM 535 C CA . ALA A 1 72 ? -68.753 107.817 48.346 1.00 20.42 72 ALA A CA 1
ATOM 536 C C . ALA A 1 72 ? -69.113 106.909 47.168 1.00 20.12 72 ALA A C 1
ATOM 537 O O . ALA A 1 72 ? -68.806 107.220 46.018 1.00 20.63 72 ALA A O 1
ATOM 539 N N . ASP A 1 73 ? -69.771 105.793 47.462 1.00 20.57 73 ASP A N 1
ATOM 540 C CA . ASP A 1 73 ? -70.241 104.877 46.427 1.00 21.12 73 ASP A CA 1
ATOM 541 C C . ASP A 1 73 ? -71.191 105.579 45.450 1.00 20.83 73 ASP A C 1
ATOM 542 O O . ASP A 1 73 ? -71.138 105.342 44.240 1.00 20.19 73 ASP A O 1
ATOM 547 N N . PHE A 1 74 ? -72.057 106.438 45.985 1.00 19.45 74 PHE A N 1
ATOM 548 C CA . PHE A 1 74 ? -73.029 107.167 45.175 1.00 20.52 74 PHE A CA 1
ATOM 549 C C . PHE A 1 74 ? -72.337 108.169 44.251 1.00 20.42 74 PHE A C 1
ATOM 550 O O . PHE A 1 74 ? -72.709 108.294 43.086 1.00 20.98 74 PHE A O 1
ATOM 558 N N . ILE A 1 75 ? -71.325 108.868 44.759 1.00 20.19 75 ILE A N 1
ATOM 559 C CA . ILE A 1 75 ? -70.566 109.815 43.936 1.00 20.81 75 ILE A CA 1
ATOM 560 C C . ILE A 1 75 ? -69.842 109.081 42.799 1.00 21.17 75 ILE A C 1
ATOM 561 O O . ILE A 1 75 ? -69.856 109.537 41.657 1.00 22.71 75 ILE A O 1
ATOM 566 N N . LEU A 1 76 ? -69.226 107.943 43.104 1.00 20.01 76 LEU A N 1
ATOM 567 C CA . LEU A 1 76 ? -68.580 107.138 42.062 1.00 21.38 76 LEU A CA 1
ATOM 568 C C . LEU A 1 76 ? -69.604 106.676 41.021 1.00 21.35 76 LEU A C 1
ATOM 569 O O . LEU A 1 76 ? -69.337 106.725 39.820 1.00 21.92 76 LEU A O 1
ATOM 574 N N . TRP A 1 77 ? -70.771 106.240 41.487 1.00 20.49 77 TRP A N 1
ATOM 575 C CA . TRP A 1 77 ? -71.857 105.829 40.594 1.00 21.27 77 TRP A CA 1
ATOM 576 C C . TRP A 1 77 ? -72.287 106.985 39.689 1.00 20.77 77 TRP A C 1
ATOM 577 O O . TRP A 1 77 ? -72.514 106.792 38.489 1.00 20.44 77 TRP A O 1
ATOM 588 N N . LEU A 1 78 ? -72.386 108.184 40.263 1.00 20.09 78 LEU A N 1
ATOM 589 C CA . LEU A 1 78 ? -72.776 109.367 39.503 1.00 19.62 78 LEU A CA 1
ATOM 590 C C . LEU A 1 78 ? -71.757 109.686 38.409 1.00 20.31 78 LEU A C 1
ATOM 591 O O . LEU A 1 78 ? -72.141 110.064 37.310 1.00 20.17 78 LEU A O 1
ATOM 596 N N . PHE A 1 79 ? -70.469 109.523 38.699 1.00 21.65 79 PHE A N 1
ATOM 597 C CA . PHE A 1 79 ? -69.444 109.666 37.657 1.00 21.68 79 PHE A CA 1
ATOM 598 C C . PHE A 1 79 ? -69.586 108.576 36.597 1.00 22.36 79 PHE A C 1
ATOM 599 O O . PHE A 1 79 ? -69.371 108.835 35.418 1.00 24.00 79 PHE A O 1
ATOM 607 N N . GLY A 1 80 ? -69.958 107.368 37.018 1.00 23.07 80 GLY A N 1
ATOM 608 C CA . GLY A 1 80 ? -70.306 106.294 36.084 1.00 23.47 80 GLY A CA 1
ATOM 609 C C . GLY A 1 80 ? -71.347 106.731 35.060 1.00 24.38 80 GLY A C 1
ATOM 610 O O . GLY A 1 80 ? -71.232 106.416 33.878 1.00 25.30 80 GLY A O 1
ATOM 611 N N . VAL A 1 81 ? -72.351 107.477 35.513 1.00 23.40 81 VAL A N 1
ATOM 612 C CA . VAL A 1 81 ? -73.401 107.993 34.633 1.00 23.21 81 VAL A CA 1
ATOM 613 C C . VAL A 1 81 ? -72.911 109.216 33.869 1.00 21.54 81 VAL A C 1
ATOM 614 O O . VAL A 1 81 ? -73.052 109.305 32.646 1.00 22.25 81 VAL A O 1
ATOM 618 N N . ASP A 1 82 ? -72.336 110.160 34.601 1.00 18.66 82 ASP A N 1
ATOM 619 C CA . ASP A 1 82 ? -71.990 111.451 34.028 1.00 19.88 82 ASP A CA 1
ATOM 620 C C . ASP A 1 82 ? -70.803 111.388 33.053 1.00 21.16 82 ASP A C 1
ATOM 621 O O . ASP A 1 82 ? -70.837 112.032 32.003 1.00 22.01 82 ASP A O 1
ATOM 626 N N . ASP A 1 83 ? -69.764 110.627 33.399 1.00 21.66 83 ASP A N 1
ATOM 627 C CA . ASP A 1 83 ? -68.655 110.372 32.472 1.00 23.12 83 ASP A CA 1
ATOM 628 C C . ASP A 1 83 ? -69.059 109.318 31.442 1.00 24.38 83 ASP A C 1
ATOM 629 O O . ASP A 1 83 ? -68.948 109.539 30.234 1.00 24.61 83 ASP A O 1
ATOM 634 N N . GLY A 1 84 ? -69.515 108.170 31.938 1.00 25.20 84 GLY A N 1
ATOM 635 C CA . GLY A 1 84 ? -69.747 106.990 31.105 1.00 25.87 84 GLY A CA 1
ATOM 636 C C . GLY A 1 84 ? -70.767 107.175 30.001 1.00 26.66 84 GLY A C 1
ATOM 637 O O . GLY A 1 84 ? -70.569 106.684 28.890 1.00 26.69 84 GLY A O 1
ATOM 638 N N . HIS A 1 85 ? -71.859 107.877 30.300 1.00 24.50 85 HIS A N 1
ATOM 639 C CA . HIS A 1 85 ? -72.910 108.108 29.313 1.00 24.66 85 HIS A CA 1
ATOM 640 C C . HIS A 1 85 ? -72.926 109.545 28.814 1.00 24.05 85 HIS A C 1
ATOM 641 O O . HIS A 1 85 ? -72.843 109.783 27.607 1.00 24.88 85 HIS A O 1
ATOM 648 N N . CYS A 1 86 ? -73.012 110.501 29.735 1.00 23.47 86 CYS A N 1
ATOM 649 C CA . CYS A 1 86 ? -73.268 111.895 29.358 1.00 23.47 86 CYS A CA 1
ATOM 650 C C . CYS A 1 86 ? -72.106 112.564 28.616 1.00 23.54 86 CYS A C 1
ATOM 651 O O . CYS A 1 86 ? -72.299 113.110 27.535 1.00 22.96 86 CYS A O 1
ATOM 654 N N . GLU A 1 87 ? -70.903 112.513 29.180 1.00 23.75 87 GLU A N 1
ATOM 655 C CA . GLU A 1 87 ? -69.791 113.302 28.647 1.00 23.08 87 GLU A CA 1
ATOM 656 C C . GLU A 1 87 ? -68.795 112.523 27.788 1.00 24.73 87 GLU A C 1
ATOM 657 O O . GLU A 1 87 ? -68.134 113.120 26.939 1.00 24.69 87 GLU A O 1
ATOM 663 N N . GLU A 1 88 ? -68.676 111.213 28.012 1.00 25.52 88 GLU A N 1
ATOM 664 C CA . GLU A 1 88 ? -67.739 110.385 27.240 1.00 27.57 88 GLU A CA 1
ATOM 665 C C . GLU A 1 88 ? -68.407 109.169 26.582 1.00 28.97 88 GLU A C 1
ATOM 666 O O . GLU A 1 88 ? -67.721 108.264 26.115 1.00 31.24 88 GLU A O 1
ATOM 672 N N . GLY A 1 89 ? -69.739 109.167 26.519 1.00 28.05 89 GLY A N 1
ATOM 673 C CA . GLY A 1 89 ? -70.498 108.063 25.930 1.00 28.34 89 GLY A CA 1
ATOM 674 C C . GLY A 1 89 ? -71.364 108.501 24.765 1.00 28.62 89 GLY A C 1
ATOM 675 O O . GLY A 1 89 ? -71.565 109.694 24.548 1.00 27.89 89 GLY A O 1
ATOM 676 N N . GLU A 1 90 ? -71.889 107.527 24.024 1.00 29.66 90 GLU A N 1
ATOM 677 C CA . GLU A 1 90 ? -72.742 107.805 22.868 1.00 32.66 90 GLU A CA 1
ATOM 678 C C . GLU A 1 90 ? -74.055 108.479 23.265 1.00 29.04 90 GLU A C 1
ATOM 679 O O . GLU A 1 90 ? -74.505 109.407 22.591 1.00 26.97 90 GLU A O 1
ATOM 685 N N . LEU A 1 91 ? -74.667 108.017 24.355 1.00 25.63 91 LEU A N 1
ATOM 686 C CA . LEU A 1 91 ? -75.973 108.547 24.774 1.00 26.02 91 LEU A CA 1
ATOM 687 C C . LEU A 1 91 ? -75.953 110.049 25.057 1.00 24.63 91 LEU A C 1
ATOM 688 O O . LEU A 1 91 ? -76.983 110.708 24.937 1.00 26.52 91 LEU A O 1
ATOM 693 N N . GLY A 1 92 ? -74.788 110.587 25.419 1.00 23.57 92 GLY A N 1
ATOM 694 C CA . GLY A 1 92 ? -74.627 112.022 25.643 1.00 23.01 92 GLY A CA 1
ATOM 695 C C . GLY A 1 92 ? -74.859 112.918 24.435 1.00 23.49 92 GLY A C 1
ATOM 696 O O . GLY A 1 92 ? -75.001 114.135 24.580 1.00 21.39 92 GLY A O 1
ATOM 697 N N . HIS A 1 93 ? -74.876 112.325 23.243 1.00 24.77 93 HIS A N 1
ATOM 698 C CA . HIS A 1 93 ? -75.189 113.045 22.007 1.00 25.30 93 HIS A CA 1
ATOM 699 C C . HIS A 1 93 ? -76.625 112.780 21.545 1.00 25.81 93 HIS A C 1
ATOM 700 O O . HIS A 1 93 ? -77.051 113.280 20.504 1.00 25.33 93 HIS A O 1
ATOM 707 N N . ARG A 1 94 ? -77.366 111.997 22.326 1.00 26.67 94 ARG A N 1
ATOM 708 C CA . ARG A 1 94 ? -78.714 111.569 21.963 1.00 27.42 94 ARG A CA 1
ATOM 709 C C . ARG A 1 94 ? -79.656 111.812 23.146 1.00 25.83 94 ARG A C 1
ATOM 710 O O . ARG A 1 94 ? -79.926 110.898 23.927 1.00 25.15 94 ARG A O 1
ATOM 718 N N . PRO A 1 95 ? -80.149 113.060 23.287 1.00 25.48 95 PRO A N 1
ATOM 719 C CA . PRO A 1 95 ? -80.967 113.454 24.441 1.00 25.36 95 PRO A CA 1
ATOM 720 C C . PRO A 1 95 ? -82.184 112.563 24.665 1.00 24.32 95 PRO A C 1
ATOM 721 O O . PRO A 1 95 ? -82.515 112.253 25.808 1.00 24.07 95 PRO A O 1
ATOM 725 N N . GLY A 1 96 ? -82.836 112.158 23.578 1.00 24.44 96 GLY A N 1
ATOM 726 C CA . GLY A 1 96 ? -84.000 111.290 23.645 1.00 23.55 96 GLY A CA 1
ATOM 727 C C . GLY A 1 96 ? -83.696 109.912 24.198 1.00 23.70 96 GLY A C 1
ATOM 728 O O . GLY A 1 96 ? -84.386 109.436 25.101 1.00 25.75 96 GLY A O 1
ATOM 729 N N . ASP A 1 97 ? -82.662 109.273 23.653 1.00 23.14 97 ASP A N 1
ATOM 730 C CA . ASP A 1 97 ? -82.227 107.959 24.126 1.00 23.43 97 ASP A CA 1
ATOM 731 C C . ASP A 1 97 ? -81.739 108.052 25.570 1.00 22.21 97 ASP A C 1
ATOM 732 O O . ASP A 1 97 ? -82.014 107.169 26.383 1.00 22.65 97 ASP A O 1
ATOM 737 N N . LEU A 1 98 ? -81.017 109.121 25.886 1.00 20.32 98 LEU A N 1
ATOM 738 C CA . LEU A 1 98 ? -80.569 109.351 27.257 1.00 20.79 98 LEU A CA 1
ATOM 739 C C . LEU A 1 98 ? -81.770 109.512 28.194 1.00 21.18 98 LEU A C 1
ATOM 740 O O . LEU A 1 98 ? -81.787 108.942 29.286 1.00 20.31 98 LEU A O 1
ATOM 745 N N . ALA A 1 99 ? -82.772 110.278 27.762 1.00 21.32 99 ALA A N 1
ATOM 746 C CA . ALA A 1 99 ? -83.991 110.471 28.558 1.00 21.82 99 ALA A CA 1
ATOM 747 C C . ALA A 1 99 ? -84.651 109.139 28.914 1.00 21.57 99 ALA A C 1
ATOM 748 O O . ALA A 1 99 ? -85.138 108.958 30.034 1.00 22.22 99 ALA A O 1
ATOM 750 N N . GLY A 1 100 ? -84.651 108.208 27.964 1.00 21.45 100 GLY A N 1
ATOM 751 C CA . GLY A 1 100 ? -85.218 106.881 28.177 1.00 21.62 100 GLY A CA 1
ATOM 752 C C . GLY A 1 100 ? -84.458 106.064 29.201 1.00 22.05 100 GLY A C 1
ATOM 753 O O . GLY A 1 100 ? -85.063 105.475 30.103 1.00 22.15 100 GLY A O 1
ATOM 754 N N . LEU A 1 101 ? -83.132 106.025 29.066 1.00 20.41 101 LEU A N 1
ATOM 755 C CA . LEU A 1 101 ? -82.292 105.316 30.029 1.00 21.56 101 LEU A CA 1
ATOM 756 C C . LEU A 1 101 ? -82.518 105.872 31.428 1.00 20.00 101 LEU A C 1
ATOM 757 O O . LEU A 1 101 ? -82.664 105.116 32.387 1.00 19.63 101 LEU A O 1
ATOM 762 N N . LEU A 1 102 ? -82.551 107.197 31.536 1.00 19.48 102 LEU A N 1
ATOM 763 C CA . LEU A 1 102 ? -82.632 107.854 32.839 1.00 17.60 102 LEU A CA 1
ATOM 764 C C . LEU A 1 102 ? -83.997 107.681 33.521 1.00 18.43 102 LEU A C 1
ATOM 765 O O . LEU A 1 102 ? -84.055 107.498 34.738 1.00 18.68 102 LEU A O 1
ATOM 770 N N . HIS A 1 103 ? -85.082 107.697 32.747 1.00 18.61 103 HIS A N 1
ATOM 771 C CA . HIS A 1 103 ? -86.404 107.318 33.271 1.00 18.36 103 HIS A CA 1
ATOM 772 C C . HIS A 1 103 ? -86.430 105.888 33.807 1.00 18.54 103 HIS A C 1
ATOM 773 O O . HIS A 1 103 ? -87.046 105.622 34.836 1.00 18.67 103 HIS A O 1
ATOM 780 N N . ARG A 1 104 ? -85.782 104.966 33.099 1.00 18.99 104 ARG A N 1
ATOM 781 C CA . ARG A 1 104 ? -85.710 103.577 33.552 1.00 18.93 104 ARG A CA 1
ATOM 782 C C . ARG A 1 104 ? -84.940 103.474 34.867 1.00 18.56 104 ARG A C 1
ATOM 783 O O . ARG A 1 104 ? -85.347 102.741 35.769 1.00 18.67 104 ARG A O 1
ATOM 791 N N . LEU A 1 105 ? -83.837 104.213 34.978 1.00 18.64 105 LEU A N 1
ATOM 792 C CA . LEU A 1 105 ? -83.025 104.200 36.200 1.00 19.34 105 LEU A CA 1
ATOM 793 C C . LEU A 1 105 ? -83.773 104.778 37.407 1.00 19.78 105 LEU A C 1
ATOM 794 O O . LEU A 1 105 ? -83.639 104.266 38.521 1.00 19.38 105 LEU A O 1
ATOM 799 N N . ILE A 1 106 ? -84.547 105.841 37.185 1.00 19.98 106 ILE A N 1
ATOM 800 C CA . ILE A 1 106 ? -85.445 106.368 38.217 1.00 19.95 106 ILE A CA 1
ATOM 801 C C . ILE A 1 106 ? -86.353 105.260 38.731 1.00 19.66 106 ILE A C 1
ATOM 802 O O . ILE A 1 106 ? -86.520 105.106 39.937 1.00 21.00 106 ILE A O 1
ATOM 807 N N . ARG A 1 107 ? -86.930 104.483 37.818 1.00 18.60 107 ARG A N 1
ATOM 808 C CA . ARG A 1 107 ? -87.826 103.409 38.221 1.00 18.37 107 ARG A CA 1
ATOM 809 C C . ARG A 1 107 ? -87.105 102.335 39.037 1.00 18.33 107 ARG A C 1
ATOM 810 O O . ARG A 1 107 ? -87.678 101.779 39.980 1.00 18.50 107 ARG A O 1
ATOM 818 N N . VAL A 1 108 ? -85.852 102.057 38.683 1.00 17.90 108 VAL A N 1
ATOM 819 C CA . VAL A 1 108 ? -85.035 101.100 39.435 1.00 19.22 108 VAL A CA 1
ATOM 820 C C . VAL A 1 108 ? -84.774 101.611 40.853 1.00 19.61 108 VAL A C 1
ATOM 821 O O . VAL A 1 108 ? -84.835 100.842 41.816 1.00 19.87 108 VAL A O 1
ATOM 825 N N . ALA A 1 109 ? -84.491 102.907 40.980 1.00 20.53 109 ALA A N 1
ATOM 826 C CA . ALA A 1 109 ? -84.305 103.528 42.289 1.00 20.92 109 ALA A CA 1
ATOM 827 C C . ALA A 1 109 ? -85.573 103.455 43.132 1.00 21.19 109 ALA A C 1
ATOM 828 O O . ALA A 1 109 ? -85.511 103.250 44.344 1.00 20.85 109 ALA A O 1
ATOM 830 N N . GLN A 1 110 ? -86.720 103.645 42.486 1.00 19.76 110 GLN A N 1
ATOM 831 C CA . GLN A 1 110 ? -88.010 103.596 43.171 1.00 18.82 110 GLN A CA 1
ATOM 832 C C . GLN A 1 110 ? -88.384 102.179 43.571 1.00 18.68 110 GLN A C 1
ATOM 833 O O . GLN A 1 110 ? -88.948 101.969 44.644 1.00 18.50 110 GLN A O 1
ATOM 839 N N . ASN A 1 111 ? -88.084 101.223 42.693 1.00 19.47 111 ASN A N 1
ATOM 840 C CA . ASN A 1 111 ? -88.486 99.827 42.872 1.00 20.00 111 ASN A CA 1
ATOM 841 C C . ASN A 1 111 ? -87.415 98.857 42.378 1.00 21.58 111 ASN A C 1
ATOM 842 O O . ASN A 1 111 ? -87.499 98.356 41.252 1.00 21.98 111 ASN A O 1
ATOM 847 N N . PRO A 1 112 ? -86.398 98.586 43.219 1.00 23.71 112 PRO A N 1
ATOM 848 C CA . PRO A 1 112 ? -85.314 97.667 42.850 1.00 24.52 112 PRO A CA 1
ATOM 849 C C . PRO A 1 112 ? -85.795 96.262 42.489 1.00 25.19 112 PRO A C 1
ATOM 850 O O . PRO A 1 112 ? -85.098 95.540 41.776 1.00 25.06 112 PRO A O 1
ATOM 854 N N . GLU A 1 113 ? -86.974 95.890 42.985 1.00 26.54 113 GLU A N 1
ATOM 855 C CA . GLU A 1 113 ? -87.562 94.577 42.734 1.00 28.63 113 GLU A CA 1
ATOM 856 C C . GLU A 1 113 ? -88.203 94.434 41.345 1.00 29.36 113 GLU A C 1
ATOM 857 O O . GLU A 1 113 ? -88.511 93.324 40.929 1.00 29.16 113 GLU A O 1
ATOM 863 N N . ALA A 1 114 ? -88.427 95.544 40.641 1.00 28.45 114 ALA A N 1
ATOM 864 C CA . ALA A 1 114 ? -89.035 95.487 39.309 1.00 27.79 114 ALA A CA 1
ATOM 865 C C . ALA A 1 114 ? -88.120 94.732 38.346 1.00 28.14 114 ALA A C 1
ATOM 866 O O . ALA A 1 114 ? -86.926 95.029 38.274 1.00 26.99 114 ALA A O 1
ATOM 868 N N . PRO A 1 115 ? -88.669 93.752 37.601 1.00 28.73 115 PRO A N 1
ATOM 869 C CA . PRO A 1 115 ? -87.838 92.949 36.704 1.00 31.41 115 PRO A CA 1
ATOM 870 C C . PRO A 1 115 ? -87.521 93.665 35.381 1.00 29.70 115 PRO A C 1
ATOM 871 O O . PRO A 1 115 ? -87.937 93.226 34.307 1.00 27.72 115 PRO A O 1
ATOM 875 N N . MET A 1 116 ? -86.783 94.766 35.481 1.00 29.73 116 MET A N 1
ATOM 876 C CA . MET A 1 116 ? -86.330 95.532 34.321 1.00 28.63 116 MET A CA 1
ATOM 877 C C . MET A 1 116 ? -84.888 95.964 34.571 1.00 29.41 116 MET A C 1
ATOM 878 O O . MET A 1 116 ? -84.463 96.072 35.726 1.00 29.08 116 MET A O 1
ATOM 883 N N . MET A 1 117 ? -84.138 96.183 33.493 1.00 30.17 117 MET A N 1
ATOM 884 C CA . MET A 1 117 ? -82.707 96.493 33.574 1.00 33.19 117 MET A CA 1
ATOM 885 C C . MET A 1 117 ? -81.982 95.551 34.541 1.00 33.50 117 MET A C 1
ATOM 886 O O . MET A 1 117 ? -81.239 95.977 35.430 1.00 30.99 117 MET A O 1
ATOM 891 N N . GLN A 1 118 ? -82.205 94.257 34.353 1.00 35.81 118 GLN A N 1
ATOM 892 C CA . GLN A 1 118 ? -81.616 93.247 35.225 1.00 42.25 118 GLN A CA 1
ATOM 893 C C . GLN A 1 118 ? -80.173 92.942 34.809 1.00 40.64 118 GLN A C 1
ATOM 894 O O . GLN A 1 118 ? -79.421 92.339 35.567 1.00 45.19 118 GLN A O 1
ATOM 900 N N . ASP A 1 119 ? -79.795 93.398 33.616 1.00 46.01 119 ASP A N 1
ATOM 901 C CA . ASP A 1 119 ? -78.471 93.142 33.039 1.00 52.33 119 ASP A CA 1
ATOM 902 C C . ASP A 1 119 ? -77.465 94.269 33.281 1.00 49.43 119 ASP A C 1
ATOM 903 O O . ASP A 1 119 ? -76.258 94.055 33.182 1.00 51.82 119 ASP A O 1
ATOM 908 N N . ASP A 1 120 ? -77.965 95.460 33.603 1.00 41.62 120 ASP A N 1
ATOM 909 C CA . ASP A 1 120 ? -77.157 96.674 33.577 1.00 37.38 120 ASP A CA 1
ATOM 910 C C . ASP A 1 120 ? -76.387 96.890 34.886 1.00 34.17 120 ASP A C 1
ATOM 911 O O . ASP A 1 120 ? -76.989 96.862 35.960 1.00 30.30 120 ASP A O 1
ATOM 916 N N . PRO A 1 121 ? -75.057 97.118 34.799 1.00 31.43 121 PRO A N 1
ATOM 917 C CA . PRO A 1 121 ? -74.246 97.368 35.999 1.00 30.01 121 PRO A CA 1
ATOM 918 C C . PRO A 1 121 ? -74.672 98.609 36.781 1.00 27.95 121 PRO A C 1
ATOM 919 O O . PRO A 1 121 ? -74.665 98.586 38.018 1.00 27.14 121 PRO A O 1
ATOM 923 N N . LEU A 1 122 ? -75.024 99.683 36.073 1.00 25.43 122 LEU A N 1
ATOM 924 C CA . LEU A 1 122 ? -75.458 100.912 36.741 1.00 27.43 122 LEU A CA 1
ATOM 925 C C . LEU A 1 122 ? -76.749 100.677 37.517 1.00 25.63 122 LEU A C 1
ATOM 926 O O . LEU A 1 122 ? -76.897 101.186 38.620 1.00 24.90 122 LEU A O 1
ATOM 931 N N . ALA A 1 123 ? -77.671 99.907 36.943 1.00 25.02 123 ALA A N 1
ATOM 932 C CA . ALA A 1 123 ? -78.905 99.543 37.635 1.00 24.07 123 ALA A CA 1
ATOM 933 C C . ALA A 1 123 ? -78.605 98.713 38.880 1.00 23.87 123 ALA A C 1
ATOM 934 O O . ALA A 1 123 ? -79.153 98.973 39.948 1.00 21.60 123 ALA A O 1
ATOM 936 N N . ALA A 1 124 ? -77.730 97.717 38.746 1.00 25.52 124 ALA A N 1
ATOM 937 C CA . ALA A 1 124 ? -77.366 96.866 39.878 1.00 26.59 124 ALA A CA 1
ATOM 938 C C . ALA A 1 124 ? -76.769 97.688 41.024 1.00 25.27 124 ALA A C 1
ATOM 939 O O . ALA A 1 124 ? -77.137 97.503 42.184 1.00 25.88 124 ALA A O 1
ATOM 941 N N . GLY A 1 125 ? -75.866 98.606 40.693 1.00 23.23 125 GLY A N 1
ATOM 942 C CA . GLY A 1 125 ? -75.278 99.499 41.685 1.00 23.30 125 GLY A CA 1
ATOM 943 C C . GLY A 1 125 ? -76.328 100.393 42.325 1.00 24.03 125 GLY A C 1
ATOM 944 O O . GLY A 1 125 ? -76.313 100.603 43.535 1.00 23.77 125 GLY A O 1
ATOM 945 N N . LEU A 1 126 ? -77.252 100.901 41.509 1.00 23.11 126 LEU A N 1
ATOM 946 C CA . LEU A 1 126 ? -78.340 101.756 42.001 1.00 23.27 126 LEU A CA 1
ATOM 947 C C . LEU A 1 126 ? -79.221 101.017 43.015 1.00 22.54 126 LEU A C 1
ATOM 948 O O . LEU A 1 126 ? -79.645 101.603 44.009 1.00 21.08 126 LEU A O 1
ATOM 953 N N . ARG A 1 127 ? -79.499 99.737 42.753 1.00 21.78 127 ARG A N 1
ATOM 954 C CA . ARG A 1 127 ? -80.279 98.909 43.684 1.00 21.89 127 ARG A CA 1
ATOM 955 C C . ARG A 1 127 ? -79.595 98.800 45.043 1.00 22.09 127 ARG A C 1
ATOM 956 O O . ARG A 1 127 ? -80.248 98.933 46.075 1.00 22.27 127 ARG A O 1
ATOM 964 N N . ASP A 1 128 ? -78.284 98.568 45.038 1.00 22.73 128 ASP A N 1
ATOM 965 C CA . ASP A 1 128 ? -77.498 98.516 46.275 1.00 23.51 128 ASP A CA 1
ATOM 966 C C . ASP A 1 128 ? -77.571 99.835 47.044 1.00 22.66 128 ASP A C 1
ATOM 967 O O . ASP A 1 128 ? -77.697 99.843 48.270 1.00 23.60 128 ASP A O 1
ATOM 972 N N . LEU A 1 129 ? -77.491 100.945 46.316 1.00 21.18 129 LEU A N 1
ATOM 973 C CA . LEU A 1 129 ? -77.571 102.272 46.921 1.00 22.15 129 LEU A CA 1
ATOM 974 C C . LEU A 1 129 ? -78.944 102.512 47.539 1.00 21.69 129 LEU A C 1
ATOM 975 O O . LEU A 1 129 ? -79.044 103.017 48.655 1.00 21.87 129 LEU A O 1
ATOM 980 N N . ARG A 1 130 ? -80.000 102.145 46.814 1.00 21.22 130 ARG A N 1
ATOM 981 C CA . ARG A 1 130 ? -81.364 102.315 47.311 1.00 20.11 130 ARG A CA 1
ATOM 982 C C . ARG A 1 130 ? -81.602 101.517 48.592 1.00 20.25 130 ARG A C 1
ATOM 983 O O . ARG A 1 130 ? -82.203 102.021 49.534 1.00 22.07 130 ARG A O 1
ATOM 991 N N . MET A 1 131 ? -81.137 100.274 48.626 1.00 22.63 131 MET A N 1
ATOM 992 C CA . MET A 1 131 ? -81.307 99.437 49.817 1.00 24.90 131 MET A CA 1
ATOM 993 C C . MET A 1 131 ? -80.617 100.035 51.043 1.00 22.23 131 MET A C 1
ATOM 994 O O . MET A 1 131 ? -81.104 99.904 52.158 1.00 22.94 131 MET A O 1
ATOM 999 N N . ARG A 1 132 ? -79.496 100.713 50.833 1.00 23.64 132 ARG A N 1
ATOM 1000 C CA . ARG A 1 132 ? -78.792 101.368 51.933 1.00 24.35 132 ARG A CA 1
ATOM 1001 C C . ARG A 1 132 ? -79.444 102.692 52.334 1.00 23.44 132 ARG A C 1
ATOM 1002 O O . ARG A 1 132 ? -79.455 103.045 53.513 1.00 24.09 132 ARG A O 1
ATOM 1010 N N . VAL A 1 133 ? -79.999 103.411 51.362 1.00 22.47 133 VAL A N 1
ATOM 1011 C CA . VAL A 1 133 ? -80.825 104.582 51.653 1.00 22.93 133 VAL A CA 1
ATOM 1012 C C . VAL A 1 133 ? -82.005 104.184 52.548 1.00 23.83 133 VAL A C 1
ATOM 1013 O O . VAL A 1 133 ? -82.328 104.904 53.498 1.00 24.31 133 VAL A O 1
ATOM 1017 N N . ASP A 1 134 ? -82.634 103.044 52.250 1.00 23.65 134 ASP A N 1
ATOM 1018 C CA . ASP A 1 134 ? -83.727 102.514 53.081 1.00 25.00 134 ASP A CA 1
ATOM 1019 C C . ASP A 1 134 ? -83.296 102.329 54.540 1.00 25.60 134 ASP A C 1
ATOM 1020 O O . ASP A 1 134 ? -84.075 102.582 55.452 1.00 27.20 134 ASP A O 1
ATOM 1025 N N . ARG A 1 135 ? -82.059 101.886 54.752 1.00 26.57 135 ARG A N 1
ATOM 1026 C CA . ARG A 1 135 ? -81.532 101.674 56.108 1.00 28.42 135 ARG A CA 1
ATOM 1027 C C . ARG A 1 135 ? -81.370 102.959 56.910 1.00 25.65 135 ARG A C 1
ATOM 1028 O O . ARG A 1 135 ? -81.725 103.007 58.086 1.00 24.78 135 ARG A O 1
ATOM 1036 N N . PHE A 1 136 ? -80.816 103.986 56.272 1.00 23.09 136 PHE A N 1
ATOM 1037 C CA . PHE A 1 136 ? -80.397 105.198 56.975 1.00 23.92 136 PHE A CA 1
ATOM 1038 C C . PHE A 1 136 ? -81.299 106.404 56.741 1.00 23.32 136 PHE A C 1
ATOM 1039 O O . PHE A 1 136 ? -81.072 107.468 57.319 1.00 24.43 136 PHE A O 1
ATOM 1047 N N . GLY A 1 137 ? -82.321 106.238 55.909 1.00 21.87 137 GLY A N 1
ATOM 1048 C CA . GLY A 1 137 ? -83.224 107.323 55.580 1.00 22.42 137 GLY A CA 1
ATOM 1049 C C . GLY A 1 137 ? -84.667 107.015 55.931 1.00 22.45 137 GLY A C 1
ATOM 1050 O O . GLY A 1 137 ? -85.050 105.865 56.101 1.00 23.76 137 GLY A O 1
ATOM 1051 N N . THR A 1 138 ? -85.461 108.069 56.048 1.00 21.80 138 THR A N 1
ATOM 1052 C CA . THR A 1 138 ? -86.905 107.947 56.200 1.00 21.08 138 THR A CA 1
ATOM 1053 C C . THR A 1 138 ? -87.527 107.789 54.822 1.00 21.13 138 THR A C 1
ATOM 1054 O O . THR A 1 138 ? -86.845 107.952 53.807 1.00 18.93 138 THR A O 1
ATOM 1058 N N . ALA A 1 139 ? -88.822 107.485 54.780 1.00 22.15 139 ALA A N 1
ATOM 1059 C CA . ALA A 1 139 ? -89.534 107.403 53.505 1.00 23.91 139 ALA A CA 1
ATOM 1060 C C . ALA A 1 139 ? -89.441 108.728 52.761 1.00 21.25 139 ALA A C 1
ATOM 1061 O O . ALA A 1 139 ? -89.225 108.743 51.555 1.00 23.30 139 ALA A O 1
ATOM 1063 N N . GLY A 1 140 ? -89.600 109.829 53.494 1.00 19.75 140 GLY A N 1
ATOM 1064 C CA . GLY A 1 140 ? -89.520 111.173 52.925 1.00 19.82 140 GLY A CA 1
ATOM 1065 C C . GLY A 1 140 ? -88.169 111.506 52.323 1.00 19.60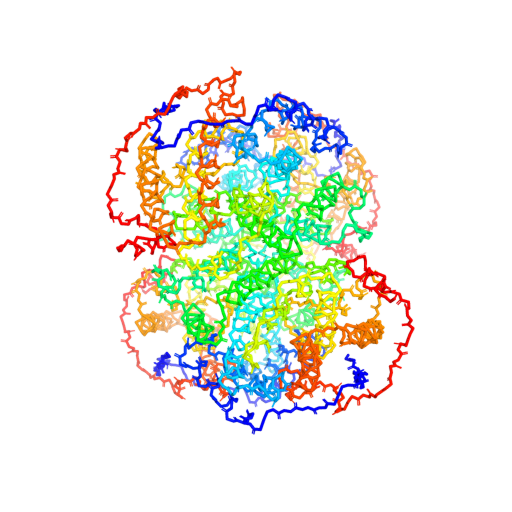 140 GLY A C 1
ATOM 1066 O O . GLY A 1 140 ? -88.091 112.070 51.229 1.00 20.65 140 GLY A O 1
ATOM 1067 N N . GLN A 1 141 ? -87.103 111.145 53.033 1.00 20.17 141 GLN A N 1
ATOM 1068 C CA . GLN A 1 141 ? -85.739 111.348 52.546 1.00 20.03 141 GLN A CA 1
ATOM 1069 C C . GLN A 1 141 ? -85.448 110.509 51.305 1.00 19.40 141 GLN A C 1
ATOM 1070 O O . GLN A 1 141 ? -84.747 110.959 50.398 1.00 18.53 141 GLN A O 1
ATOM 1076 N N . THR A 1 142 ? -85.988 109.293 51.272 1.00 19.47 142 THR A N 1
ATOM 1077 C CA . THR A 1 142 ? -85.836 108.416 50.115 1.00 19.92 142 THR A CA 1
ATOM 1078 C C . THR A 1 142 ? -86.515 109.018 48.887 1.00 19.50 142 THR A C 1
ATOM 1079 O O . THR A 1 142 ? -85.931 109.041 47.803 1.00 19.96 142 THR A O 1
ATOM 1083 N N . ALA A 1 143 ? -87.736 109.519 49.066 1.00 20.03 143 ALA A N 1
ATOM 1084 C CA . ALA A 1 143 ? -88.462 110.185 47.986 1.00 20.48 143 ALA A CA 1
ATOM 1085 C C . ALA A 1 143 ? -87.760 111.458 47.513 1.00 20.75 143 ALA A C 1
ATOM 1086 O O . ALA A 1 143 ? -87.741 111.742 46.318 1.00 20.28 143 ALA A O 1
ATOM 1088 N N . ARG A 1 144 ? -87.185 112.218 48.444 1.00 20.69 144 ARG A N 1
ATOM 1089 C CA . ARG A 1 144 ? -86.421 113.421 48.086 1.00 21.52 144 ARG A CA 1
ATOM 1090 C C . ARG A 1 144 ? -85.157 113.078 47.294 1.00 19.14 144 ARG A C 1
ATOM 1091 O O . ARG A 1 144 ? -84.797 113.783 46.355 1.00 18.86 144 ARG A O 1
ATOM 1099 N N . TRP A 1 145 ? -84.499 111.988 47.674 1.00 18.72 145 TRP A N 1
ATOM 1100 C CA . TRP A 1 145 ? -83.340 111.472 46.946 1.00 19.26 145 TRP A CA 1
ATOM 1101 C C . TRP A 1 145 ? -83.724 111.114 45.497 1.00 19.04 145 TRP A C 1
ATOM 1102 O O . TRP A 1 145 ? -83.034 111.504 44.552 1.00 19.77 145 TRP A O 1
ATOM 1113 N N . VAL A 1 146 ? -84.840 110.407 45.323 1.00 18.86 146 VAL A N 1
ATOM 1114 C CA . VAL A 1 146 ? -85.328 110.076 43.973 1.00 19.00 146 VAL A CA 1
ATOM 1115 C C . VAL A 1 146 ? -85.655 111.345 43.170 1.00 19.35 146 VAL A C 1
ATOM 1116 O O . VAL A 1 146 ? -85.244 111.475 42.007 1.00 19.25 146 VAL A O 1
ATOM 1120 N N . ASP A 1 147 ? -86.380 112.277 43.787 1.00 19.44 147 ASP A N 1
ATOM 1121 C CA . ASP A 1 147 ? -86.699 113.559 43.136 1.00 20.52 147 ASP A CA 1
ATOM 1122 C C . ASP A 1 147 ? -85.450 114.334 42.725 1.00 18.42 147 ASP A C 1
ATOM 1123 O O . ASP A 1 147 ? -85.423 114.945 41.655 1.00 17.71 147 ASP A O 1
ATOM 1128 N N . ALA A 1 148 ? -84.421 114.322 43.568 1.00 17.67 148 ALA A N 1
ATOM 1129 C CA . ALA A 1 148 ? -83.175 115.003 43.231 1.00 17.61 148 ALA A CA 1
ATOM 1130 C C . ALA A 1 148 ? -82.461 114.296 42.076 1.00 17.48 148 ALA A C 1
ATOM 1131 O O . ALA A 1 148 ? -81.901 114.955 41.196 1.00 18.44 148 ALA A O 1
ATOM 1133 N N . LEU A 1 149 ? -82.486 112.963 42.072 1.00 16.56 149 LEU A N 1
ATOM 1134 C CA . LEU A 1 149 ? -81.970 112.200 40.933 1.00 18.86 149 LEU A CA 1
ATOM 1135 C C . LEU A 1 149 ? -82.667 112.618 39.637 1.00 18.16 149 LEU A C 1
ATOM 1136 O O . LEU A 1 149 ? -82.014 112.781 38.608 1.00 17.48 149 LEU A O 1
ATOM 1141 N N . ARG A 1 150 ? -83.986 112.806 39.693 1.00 18.67 150 ARG A N 1
ATOM 1142 C CA . ARG A 1 150 ? -84.744 113.224 38.508 1.00 19.00 150 ARG A CA 1
ATOM 1143 C C . ARG A 1 150 ? -84.331 114.624 38.040 1.00 18.15 150 ARG A C 1
ATOM 1144 O O . ARG A 1 150 ? -84.225 114.866 36.832 1.00 19.56 150 ARG A O 1
ATOM 1152 N N . GLU A 1 151 ? -84.115 115.529 38.999 1.00 18.62 151 GLU A N 1
ATOM 1153 C CA . GLU A 1 151 ? -83.609 116.892 38.739 1.00 20.91 151 GLU A CA 1
ATOM 1154 C C . GLU A 1 151 ? -82.298 116.856 37.968 1.00 18.25 151 GLU A C 1
ATOM 1155 O O . GLU A 1 151 ? -82.136 117.526 36.945 1.00 18.85 151 GLU A O 1
ATOM 1161 N N . TYR A 1 152 ? -81.349 116.101 38.506 1.00 17.17 152 TYR A N 1
ATOM 1162 C CA . TYR A 1 152 ? -80.060 115.889 37.858 1.00 16.88 152 TYR A CA 1
ATOM 1163 C C . TYR A 1 152 ? -80.233 115.301 36.448 1.00 17.16 152 TYR A C 1
ATOM 1164 O O . TYR A 1 152 ? -79.691 115.838 35.479 1.00 15.69 152 TYR A O 1
ATOM 1173 N N . PHE A 1 153 ? -81.003 114.217 36.341 1.00 17.39 153 PHE A N 1
ATOM 1174 C CA . PHE A 1 153 ? -81.230 113.540 35.059 1.00 16.98 153 PHE A CA 1
ATOM 1175 C C . PHE A 1 153 ? -81.823 114.468 33.996 1.00 17.19 153 PHE A C 1
ATOM 1176 O O . PHE A 1 153 ? -81.352 114.493 32.854 1.00 17.63 153 PHE A O 1
ATOM 1184 N N . PHE A 1 154 ? -82.845 115.233 34.374 1.00 16.63 154 PHE A N 1
ATOM 1185 C CA . PHE A 1 154 ? -83.524 116.130 33.442 1.00 16.66 154 PHE A CA 1
ATOM 1186 C C . PHE A 1 154 ? -82.537 117.178 32.930 1.00 17.09 154 PHE A C 1
ATOM 1187 O O . PHE A 1 154 ? -82.523 117.485 31.740 1.00 15.63 154 PHE A O 1
ATOM 1195 N N . SER A 1 155 ? -81.680 117.674 33.824 1.00 16.99 155 SER A N 1
ATOM 1196 C CA . SER A 1 155 ? -80.705 118.704 33.471 1.00 15.97 155 SER A CA 1
ATOM 1197 C C . SER A 1 155 ? -79.593 118.200 32.536 1.00 16.95 155 SER A C 1
ATOM 1198 O O . SER A 1 155 ? -79.141 118.946 31.677 1.00 17.35 155 SER A O 1
ATOM 1201 N N . VAL A 1 156 ? -79.153 116.951 32.686 1.00 17.31 156 VAL A N 1
ATOM 1202 C CA . VAL A 1 156 ? -78.133 116.415 31.762 1.00 18.16 156 VAL A CA 1
ATOM 1203 C C . VAL A 1 156 ? -78.727 116.024 30.402 1.00 18.93 156 VAL A C 1
ATOM 1204 O O . VAL A 1 156 ? -78.010 115.977 29.405 1.00 19.48 156 VAL A O 1
ATOM 1208 N N . VAL A 1 157 ? -80.033 115.765 30.352 1.00 19.11 157 VAL A N 1
ATOM 1209 C CA . VAL A 1 157 ? -80.732 115.641 29.066 1.00 18.72 157 VAL A CA 1
ATOM 1210 C C . VAL A 1 157 ? -80.713 116.995 28.341 1.00 18.14 157 VAL A C 1
ATOM 1211 O O . VAL A 1 157 ? -80.483 117.059 27.132 1.00 19.03 157 VAL A O 1
ATOM 1215 N N . TRP A 1 158 ? -80.919 118.076 29.087 1.00 17.58 158 TRP A N 1
ATOM 1216 C CA . TRP A 1 158 ? -80.802 119.420 28.526 1.00 18.99 158 TRP A CA 1
ATOM 1217 C C . TRP A 1 158 ? -79.356 119.706 28.065 1.00 19.94 158 TRP A C 1
ATOM 1218 O O . TRP A 1 158 ? -79.137 120.192 26.948 1.00 21.35 158 TRP A O 1
ATOM 1229 N N . GLU A 1 159 ? -78.373 119.378 28.902 1.00 18.94 159 GLU A N 1
ATOM 1230 C CA . GLU A 1 159 ? -76.961 119.518 28.511 1.00 18.97 159 GLU A CA 1
ATOM 1231 C C . GLU A 1 159 ? -76.656 118.716 27.234 1.00 19.29 159 GLU A C 1
ATOM 1232 O O . GLU A 1 159 ? -75.925 119.181 26.362 1.00 19.81 159 GLU A O 1
ATOM 1238 N N . ALA A 1 160 ? -77.229 117.519 27.125 1.00 19.30 160 ALA A N 1
ATOM 1239 C CA . ALA A 1 160 ? -76.989 116.646 25.972 1.00 19.21 160 ALA A CA 1
ATOM 1240 C C . ALA A 1 160 ? -77.501 117.251 24.658 1.00 20.63 160 ALA A C 1
ATOM 1241 O O . ALA A 1 160 ? -76.912 117.028 23.592 1.00 20.81 160 ALA A O 1
ATOM 1243 N N . ALA A 1 161 ? -78.594 118.011 24.735 1.00 20.69 161 ALA A N 1
ATOM 1244 C CA . ALA A 1 161 ? -79.116 118.725 23.570 1.00 21.93 161 ALA A CA 1
ATOM 1245 C C . ALA A 1 161 ? -78.113 119.767 23.067 1.00 22.14 161 ALA A C 1
ATOM 1246 O O . ALA A 1 161 ? -77.976 119.972 21.863 1.00 22.80 161 ALA A O 1
ATOM 1248 N N . HIS A 1 162 ? -77.410 120.418 23.988 1.00 21.82 162 HIS A N 1
ATOM 1249 C CA . HIS A 1 162 ? -76.351 121.358 23.607 1.00 22.37 162 HIS A CA 1
ATOM 1250 C C . HIS A 1 162 ? -75.121 120.656 23.017 1.00 22.18 162 HIS A C 1
ATOM 1251 O O . HIS A 1 162 ? -74.537 121.131 22.034 1.00 22.73 162 HIS A O 1
ATOM 1258 N N . ARG A 1 163 ? -74.735 119.528 23.606 1.00 21.88 163 ARG A N 1
ATOM 1259 C CA . ARG A 1 163 ? -73.623 118.732 23.084 1.00 23.40 163 ARG A CA 1
ATOM 1260 C C . ARG A 1 163 ? -73.930 118.219 21.677 1.00 23.91 163 ARG A C 1
ATOM 1261 O O . ARG A 1 163 ? -73.087 118.297 20.781 1.00 22.96 163 ARG A O 1
ATOM 1269 N N . ARG A 1 164 ? -75.143 117.713 21.482 1.00 23.20 164 ARG A N 1
ATOM 1270 C CA . ARG A 1 164 ? -75.577 117.238 20.171 1.00 25.57 164 ARG A CA 1
ATOM 1271 C C . ARG A 1 164 ? -75.497 118.345 19.113 1.00 27.25 164 ARG A C 1
ATOM 1272 O O . ARG A 1 164 ? -74.999 118.118 18.009 1.00 30.58 164 ARG A O 1
ATOM 1280 N N . ALA A 1 165 ? -75.977 119.537 19.461 1.00 26.73 165 ALA A N 1
ATOM 1281 C CA . ALA A 1 165 ? -75.970 120.679 18.541 1.00 29.22 165 ALA A CA 1
ATOM 1282 C C . ALA A 1 165 ? -74.623 121.401 18.494 1.00 29.74 165 ALA A C 1
ATOM 1283 O O . ALA A 1 165 ? -74.405 122.240 17.621 1.00 32.09 165 ALA A O 1
ATOM 1285 N N . GLY A 1 166 ? -73.734 121.085 19.432 1.00 27.31 166 GLY A N 1
ATOM 1286 C CA . GLY A 1 166 ? -72.454 121.776 19.559 1.00 30.33 166 GLY A CA 1
ATOM 1287 C C . GLY A 1 166 ? -72.595 123.229 19.984 1.00 30.07 166 GLY A C 1
ATOM 1288 O O . GLY A 1 166 ? -71.743 124.061 19.658 1.00 31.03 166 GLY A O 1
ATOM 1289 N N . THR A 1 167 ? -73.665 123.535 20.717 1.00 26.77 167 THR A N 1
ATOM 1290 C CA . THR A 1 167 ? -73.967 124.906 21.125 1.00 25.73 167 THR A CA 1
ATOM 1291 C C . THR A 1 167 ? -73.625 125.154 22.590 1.00 25.22 167 THR A C 1
ATOM 1292 O O . THR A 1 167 ? -73.459 124.219 23.374 1.00 26.26 167 THR A O 1
ATOM 1296 N N . VAL A 1 168 ? -73.521 126.430 22.944 1.00 25.06 168 VAL A N 1
ATOM 1297 C CA . VAL A 1 168 ? -73.241 126.847 24.313 1.00 24.38 168 VAL A CA 1
ATOM 1298 C C . VAL A 1 168 ? -74.386 127.741 24.777 1.00 24.99 168 VAL A C 1
ATOM 1299 O O . VAL A 1 168 ? -74.691 128.733 24.119 1.00 27.59 168 VAL A O 1
ATOM 1303 N N . PRO A 1 169 ? -75.033 127.392 25.905 1.00 24.82 169 PRO A N 1
ATOM 1304 C CA . PRO A 1 169 ? -76.149 128.213 26.376 1.00 25.12 169 PRO A CA 1
ATOM 1305 C C . PRO A 1 169 ? -75.695 129.590 26.849 1.00 24.77 169 PRO A C 1
ATOM 1306 O O . PRO A 1 169 ? -74.509 129.790 27.120 1.00 25.07 169 PRO A O 1
ATOM 1310 N N . ASP A 1 170 ? -76.631 130.532 26.939 1.00 24.50 170 ASP A N 1
ATOM 1311 C CA . ASP A 1 170 ? -76.333 131.815 27.560 1.00 24.51 170 ASP A CA 1
ATOM 1312 C C . ASP A 1 170 ? -76.197 131.622 29.076 1.00 23.11 170 ASP A C 1
ATOM 1313 O O . ASP A 1 170 ? -76.400 130.517 29.590 1.00 21.72 170 ASP A O 1
ATOM 1318 N N . LEU A 1 171 ? -75.822 132.684 29.776 1.00 22.41 171 LEU A N 1
ATOM 1319 C CA . LEU A 1 171 ? -75.469 132.585 31.194 1.00 22.69 171 LEU A CA 1
ATOM 1320 C C . LEU A 1 171 ? -76.660 132.201 32.069 1.00 21.94 171 LEU A C 1
ATOM 1321 O O . LEU A 1 171 ? -76.509 131.453 33.035 1.00 22.36 171 LEU A O 1
ATOM 1326 N N . ASN A 1 172 ? -77.838 132.719 31.736 1.00 21.97 172 ASN A N 1
ATOM 1327 C CA . ASN A 1 172 ? -79.035 132.428 32.513 1.00 20.56 172 ASN A CA 1
ATOM 1328 C C . ASN A 1 172 ? -79.410 130.955 32.405 1.00 20.53 172 ASN A C 1
ATOM 1329 O O . ASN A 1 172 ? -79.646 130.292 33.417 1.00 19.71 172 ASN A O 1
ATOM 1334 N N . ASP A 1 173 ? -79.450 130.452 31.173 1.00 20.14 173 ASP A N 1
ATOM 1335 C CA . ASP A 1 173 ? -79.738 129.039 30.923 1.00 20.34 173 ASP A CA 1
ATOM 1336 C C . ASP A 1 173 ? -78.666 128.143 31.534 1.00 19.82 173 ASP A C 1
ATOM 1337 O O . ASP A 1 173 ? -78.986 127.128 32.156 1.00 21.17 173 ASP A O 1
ATOM 1342 N N . TYR A 1 174 ? -77.397 128.509 31.358 1.00 19.81 174 TYR A N 1
ATOM 1343 C CA . TYR A 1 174 ? -76.318 127.719 31.941 1.00 20.01 174 TYR A CA 1
ATOM 1344 C C . TYR A 1 174 ? -76.468 127.623 33.458 1.00 18.92 174 TYR A C 1
ATOM 1345 O O . TYR A 1 174 ? -76.320 126.544 34.024 1.00 18.01 174 TYR A O 1
ATOM 1354 N N . THR A 1 175 ? -76.757 128.750 34.106 1.00 19.54 175 THR A N 1
ATOM 1355 C CA . THR A 1 175 ? -76.907 128.778 35.563 1.00 20.98 175 THR A CA 1
ATOM 1356 C C . THR A 1 175 ? -78.020 127.831 36.013 1.00 19.85 175 THR A C 1
ATOM 1357 O O . THR A 1 175 ? -77.830 127.041 36.936 1.00 20.23 175 THR A O 1
ATOM 1361 N N . LEU A 1 176 ? -79.170 127.901 35.349 1.00 20.03 176 LEU A N 1
ATOM 1362 C CA . LEU A 1 176 ? -80.292 127.015 35.658 1.00 21.35 176 LEU A CA 1
ATOM 1363 C C . LEU A 1 176 ? -79.938 125.540 35.478 1.00 20.14 176 LEU A C 1
ATOM 1364 O O . LEU A 1 176 ? -80.290 124.698 36.308 1.00 21.40 176 LEU A O 1
ATOM 1369 N N . MET A 1 177 ? -79.266 125.237 34.374 1.00 19.17 177 MET A N 1
ATOM 1370 C CA . MET A 1 177 ? -78.841 123.874 34.061 1.00 19.34 177 MET A CA 1
ATOM 1371 C C . MET A 1 177 ? -77.805 123.379 35.067 1.00 19.31 177 MET A C 1
ATOM 1372 O O . MET A 1 177 ? -77.883 122.252 35.555 1.00 19.02 177 MET A O 1
ATOM 1377 N N . ARG A 1 178 ? -76.834 124.237 35.369 1.00 19.57 178 ARG A N 1
ATOM 1378 C CA . ARG A 1 178 ? -75.691 123.865 36.200 1.00 19.55 178 ARG A CA 1
ATOM 1379 C C . ARG A 1 178 ? -76.057 123.686 37.679 1.00 19.87 178 ARG A C 1
ATOM 1380 O O . ARG A 1 178 ? -75.416 122.914 38.394 1.00 19.43 178 ARG A O 1
ATOM 1388 N N . LEU A 1 179 ? -77.090 124.393 38.134 1.00 20.11 179 LEU A N 1
ATOM 1389 C CA . LEU A 1 179 ? -77.618 124.203 39.490 1.00 21.67 179 LEU A CA 1
ATOM 1390 C C . LEU A 1 179 ? -78.043 122.758 39.753 1.00 21.91 179 LEU A C 1
ATOM 1391 O O . LEU A 1 179 ? -78.099 122.339 40.905 1.00 23.09 179 LEU A O 1
ATOM 1396 N N . TYR A 1 180 ? -78.349 122.006 38.694 1.00 20.28 180 TYR A N 1
ATOM 1397 C CA . TYR A 1 180 ? -78.756 120.609 38.834 1.00 19.67 180 TYR A CA 1
ATOM 1398 C C . TYR A 1 180 ? -77.815 119.596 38.186 1.00 19.60 180 TYR A C 1
ATOM 1399 O O . TYR A 1 180 ? -77.713 118.472 38.683 1.00 19.81 180 TYR A O 1
ATOM 1408 N N . ASP A 1 181 ? -77.129 119.965 37.100 1.00 19.96 181 ASP A N 1
ATOM 1409 C CA . ASP A 1 181 ? -76.375 118.955 36.333 1.00 21.09 181 ASP A CA 1
ATOM 1410 C C . ASP A 1 181 ? -75.064 118.528 36.993 1.00 20.89 181 ASP A C 1
ATOM 1411 O O . ASP A 1 181 ? -74.443 117.568 36.552 1.00 20.31 181 ASP A O 1
ATOM 1416 N N . GLY A 1 182 ? -74.677 119.216 38.065 1.00 20.98 182 GLY A N 1
ATOM 1417 C CA . GLY A 1 182 ? -73.588 118.759 38.930 1.00 21.74 182 GLY A CA 1
ATOM 1418 C C . GLY A 1 182 ? -74.017 117.765 40.007 1.00 21.88 182 GLY A C 1
ATOM 1419 O O . GLY A 1 182 ? -73.194 117.339 40.815 1.00 22.82 182 GLY A O 1
ATOM 1420 N N . ALA A 1 183 ? -75.306 117.412 40.035 1.00 21.18 183 ALA A N 1
ATOM 1421 C CA . ALA A 1 183 ? -75.865 116.467 41.007 1.00 20.29 183 ALA A CA 1
ATOM 1422 C C . ALA A 1 183 ? -75.700 116.893 42.471 1.00 20.79 183 ALA A C 1
ATOM 1423 O O . ALA A 1 183 ? -75.784 116.069 43.379 1.00 20.74 183 ALA A O 1
ATOM 1425 N N . THR A 1 184 ? -75.491 118.184 42.707 1.00 20.23 184 THR A N 1
ATOM 1426 C CA . THR A 1 184 ? -75.294 118.679 44.064 1.00 19.86 184 THR A CA 1
ATOM 1427 C C . THR A 1 184 ? -76.554 118.480 44.914 1.00 20.87 184 THR A C 1
ATOM 1428 O O . THR A 1 184 ? -76.457 118.256 46.122 1.00 22.45 184 THR A O 1
ATOM 1432 N N . SER A 1 185 ? -77.731 118.546 44.290 1.00 22.65 185 SER A N 1
ATOM 1433 C CA . SER A 1 185 ? -78.991 118.406 45.033 1.00 23.03 185 SER A CA 1
ATOM 1434 C C . SER A 1 185 ? -79.245 116.968 45.516 1.00 21.82 185 SER A C 1
ATOM 1435 O O . SER A 1 185 ? -79.971 116.767 46.489 1.00 21.99 185 SER A O 1
ATOM 1438 N N . VAL A 1 186 ? -78.642 115.977 44.856 1.00 20.58 186 VAL A N 1
ATOM 1439 C CA . VAL A 1 186 ? -78.815 114.567 45.251 1.00 22.07 186 VAL A CA 1
ATOM 1440 C C . VAL A 1 186 ? -78.014 114.199 46.499 1.00 21.10 186 VAL A C 1
ATOM 1441 O O . VAL A 1 186 ? -78.335 113.225 47.177 1.00 22.07 186 VAL A O 1
ATOM 1445 N N . VAL A 1 187 ? -76.969 114.974 46.786 1.00 20.67 187 VAL A N 1
ATOM 1446 C CA . VAL A 1 187 ? -76.135 114.771 47.975 1.00 21.75 187 VAL A CA 1
ATOM 1447 C C . VAL A 1 187 ? -76.853 115.230 49.246 1.00 21.41 187 VAL A C 1
ATOM 1448 O O . VAL A 1 187 ? -76.665 114.653 50.317 1.00 22.49 187 VAL A O 1
ATOM 1452 N N . LEU A 1 188 ? -77.696 116.249 49.114 1.00 21.07 188 LEU A N 1
ATOM 1453 C CA . LEU A 1 188 ? -78.296 116.921 50.270 1.00 22.65 188 LEU A CA 1
ATOM 1454 C C . LEU A 1 188 ? -79.063 116.007 51.245 1.00 24.13 188 LEU A C 1
ATOM 1455 O O . LEU A 1 188 ? -78.862 116.106 52.457 1.00 24.89 188 LEU A O 1
ATOM 1460 N N . PRO A 1 189 ? -79.924 115.106 50.735 1.00 23.82 189 PRO A N 1
ATOM 1461 C CA . PRO A 1 189 ? -80.571 114.152 51.652 1.00 24.26 189 PRO A CA 1
ATOM 1462 C C . PRO A 1 189 ? -79.588 113.286 52.450 1.00 24.38 189 PRO A C 1
ATOM 1463 O O . PRO A 1 189 ? -79.860 112.941 53.602 1.00 22.90 189 PRO A O 1
ATOM 1467 N N . MET A 1 190 ? -78.458 112.937 51.843 1.00 24.19 190 MET A N 1
ATOM 1468 C CA . MET A 1 190 ? -77.441 112.144 52.534 1.00 24.97 190 MET A CA 1
ATOM 1469 C C . MET A 1 190 ? -76.702 112.931 53.620 1.00 22.21 190 MET A C 1
ATOM 1470 O O . MET A 1 190 ? -76.206 112.339 54.576 1.00 23.90 190 MET A O 1
ATOM 1475 N N . LEU A 1 191 ? -76.650 114.255 53.485 1.00 21.92 191 LEU A N 1
ATOM 1476 C CA . LEU A 1 191 ? -76.168 115.125 54.570 1.00 24.32 191 LEU A CA 1
ATOM 1477 C C . LEU A 1 191 ? -76.996 114.944 55.846 1.00 24.55 191 LEU A C 1
ATOM 1478 O O . LEU A 1 191 ? -76.445 114.891 56.945 1.00 23.82 191 LEU A O 1
ATOM 1483 N N . GLU A 1 192 ? -78.315 114.852 55.688 1.00 22.95 192 GLU A N 1
ATOM 1484 C CA . GLU A 1 192 ? -79.217 114.646 56.817 1.00 21.38 192 GLU A CA 1
ATOM 1485 C C . GLU A 1 192 ? -79.036 113.251 57.398 1.00 21.06 192 GLU A C 1
ATOM 1486 O O . GLU A 1 192 ? -78.862 113.095 58.607 1.00 22.46 192 GLU A O 1
ATOM 1492 N N . MET A 1 193 ? -79.084 112.247 56.525 1.00 20.63 193 MET A N 1
ATOM 1493 C CA . MET A 1 193 ? -78.923 110.842 56.918 1.00 22.57 193 MET A CA 1
ATOM 1494 C C . MET A 1 193 ? -77.602 110.603 57.640 1.00 24.28 193 MET A C 1
ATOM 1495 O O . MET A 1 193 ? -77.534 109.799 58.578 1.00 24.21 193 MET A O 1
ATOM 1500 N N . GLY A 1 194 ? -76.555 111.300 57.199 1.00 23.02 194 GLY A N 1
ATOM 1501 C CA . GLY A 1 194 ? -75.232 111.181 57.809 1.00 24.05 194 GLY A CA 1
ATOM 1502 C C . GLY A 1 194 ? -75.206 111.470 59.300 1.00 25.01 194 GLY A C 1
ATOM 1503 O O . GLY A 1 194 ? -74.353 110.951 60.019 1.00 25.91 194 GLY A O 1
ATOM 1504 N N . HIS A 1 195 ? -76.141 112.300 59.758 1.00 25.68 195 HIS A N 1
ATOM 1505 C CA . HIS A 1 195 ? -76.242 112.679 61.167 1.00 25.65 195 HIS A CA 1
ATOM 1506 C C . HIS A 1 195 ? -77.540 112.203 61.831 1.00 25.89 195 HIS A C 1
ATOM 1507 O O . HIS A 1 195 ? -77.861 112.627 62.939 1.00 26.08 195 HIS A O 1
ATOM 1514 N N . GLY A 1 196 ? -78.279 111.321 61.158 1.00 24.87 196 GLY A N 1
ATOM 1515 C CA . GLY A 1 196 ? -79.419 110.636 61.770 1.00 23.70 196 GLY A CA 1
ATOM 1516 C C . GLY A 1 196 ? -80.643 111.488 62.066 1.00 21.94 196 GLY A C 1
ATOM 1517 O O . GLY A 1 196 ? -81.431 111.155 62.955 1.00 21.55 196 GLY A O 1
ATOM 1518 N N . TYR A 1 197 ? -80.823 112.576 61.324 1.00 19.62 197 TYR A N 1
ATOM 1519 C CA . TYR A 1 197 ? -81.991 113.435 61.501 1.00 19.90 197 TYR A CA 1
ATOM 1520 C C . TYR A 1 197 ? -82.683 113.668 60.167 1.00 20.02 197 TYR A C 1
ATOM 1521 O O . TYR A 1 197 ? -82.173 113.283 59.113 1.00 19.16 197 TYR A O 1
ATOM 1530 N N . GLU A 1 198 ? -83.844 114.311 60.236 1.00 22.52 198 GLU A N 1
ATOM 1531 C CA . GLU A 1 198 ? -84.621 114.678 59.061 1.00 23.88 198 GLU A CA 1
ATOM 1532 C C . GLU A 1 198 ? -84.927 116.168 59.125 1.00 22.99 198 GLU A C 1
ATOM 1533 O O . GLU A 1 198 ? -85.462 116.650 60.122 1.00 23.73 198 GLU A O 1
ATOM 1539 N N . LEU A 1 199 ? -84.569 116.901 58.076 1.00 21.97 199 LEU A N 1
ATOM 1540 C CA . LEU A 1 199 ? -84.941 118.306 57.985 1.00 22.41 199 LEU A CA 1
ATOM 1541 C C . LEU A 1 199 ? -86.384 118.362 57.492 1.00 22.63 199 LEU A C 1
ATOM 1542 O O . LEU A 1 199 ? -86.701 117.823 56.429 1.00 21.67 199 LEU A O 1
ATOM 1547 N N . GLN A 1 200 ? -87.254 118.994 58.280 1.00 21.71 200 GLN A N 1
ATOM 1548 C CA . GLN A 1 200 ? -88.696 118.966 58.027 1.00 22.80 200 GLN A CA 1
ATOM 1549 C C . GLN A 1 200 ? -89.102 119.912 56.894 1.00 21.64 200 GLN A C 1
ATOM 1550 O O . GLN A 1 200 ? -88.453 120.935 56.686 1.00 21.21 200 GLN A O 1
ATOM 1556 N N . PRO A 1 201 ? -90.184 119.576 56.164 1.00 22.54 201 PRO A N 1
ATOM 1557 C CA . PRO A 1 201 ? -90.608 120.382 55.013 1.00 23.06 201 PRO A CA 1
ATOM 1558 C C . PRO A 1 201 ? -90.758 121.877 55.290 1.00 22.84 201 PRO A C 1
ATOM 1559 O O . PRO A 1 201 ? -90.365 122.687 54.455 1.00 23.04 201 PRO A O 1
ATOM 1563 N N . TYR A 1 202 ? -91.305 122.243 56.447 1.00 22.72 202 TYR A N 1
ATOM 1564 C CA . TYR A 1 202 ? -91.544 123.657 56.742 1.00 25.10 202 TYR A CA 1
ATOM 1565 C C . TYR A 1 202 ? -90.238 124.467 56.766 1.00 25.65 202 TYR A C 1
ATOM 1566 O O . TYR A 1 202 ? -90.259 125.675 56.529 1.00 27.15 202 TYR A O 1
ATOM 1575 N N . GLU A 1 203 ? -89.109 123.813 57.048 1.00 22.85 203 GLU A N 1
ATOM 1576 C CA . GLU A 1 203 ? -87.800 124.470 56.937 1.00 23.27 203 GLU A CA 1
ATOM 1577 C C . GLU A 1 203 ? -87.151 124.173 55.598 1.00 21.72 203 GLU A C 1
ATOM 1578 O O . GLU A 1 203 ? -86.752 125.082 54.882 1.00 23.58 203 GLU A O 1
ATOM 1584 N N . ARG A 1 204 ? -87.062 122.892 55.271 1.00 21.88 204 ARG A N 1
ATOM 1585 C CA . ARG A 1 204 ? -86.410 122.418 54.052 1.00 24.10 204 ARG A CA 1
ATOM 1586 C C . ARG A 1 204 ? -86.932 123.106 52.774 1.00 24.05 204 ARG A C 1
ATOM 1587 O O . ARG A 1 204 ? -86.144 123.487 51.895 1.00 22.61 204 ARG A O 1
ATOM 1595 N N . ASP A 1 205 ? -88.252 123.270 52.686 1.00 21.77 205 ASP A N 1
ATOM 1596 C CA . ASP A 1 205 ? -88.888 123.830 51.488 1.00 22.21 205 ASP A CA 1
ATOM 1597 C C . ASP A 1 205 ? -89.190 125.321 51.602 1.00 21.77 205 ASP A C 1
ATOM 1598 O O . ASP A 1 205 ? -89.761 125.910 50.684 1.00 22.25 205 ASP A O 1
ATOM 1603 N N . ARG A 1 206 ? -88.809 125.935 52.718 1.00 21.10 206 ARG A N 1
ATOM 1604 C CA . ARG A 1 206 ? -88.887 127.385 52.841 1.00 23.02 206 ARG A CA 1
ATOM 1605 C C . ARG A 1 206 ? -87.977 128.013 51.783 1.00 21.71 206 ARG A C 1
ATOM 1606 O O . ARG A 1 206 ? -86.868 127.536 51.550 1.00 20.00 206 ARG A O 1
ATOM 1614 N N . THR A 1 207 ? -88.448 129.079 51.142 1.00 22.53 207 THR A N 1
ATOM 1615 C CA . THR A 1 207 ? -87.715 129.687 50.023 1.00 23.37 207 THR A CA 1
ATOM 1616 C C . THR A 1 207 ? -86.270 130.048 50.376 1.00 21.74 207 THR A C 1
ATOM 1617 O O . THR A 1 207 ? -85.356 129.785 49.593 1.00 19.77 207 THR A O 1
ATOM 1621 N N . ALA A 1 208 ? -86.070 130.639 51.552 1.00 21.11 208 ALA A N 1
ATOM 1622 C CA . ALA A 1 208 ? -84.737 131.062 51.993 1.00 22.17 208 ALA A CA 1
ATOM 1623 C C . ALA A 1 208 ? -83.785 129.883 52.213 1.00 20.44 208 ALA A C 1
ATOM 1624 O O . ALA A 1 208 ? -82.583 130.002 51.983 1.00 22.56 208 ALA A O 1
ATOM 1626 N N . VAL A 1 209 ? -84.324 128.756 52.666 1.00 19.98 209 VAL A N 1
ATOM 1627 C CA . VAL A 1 209 ? -83.518 127.563 52.902 1.00 20.55 209 VAL A CA 1
ATOM 1628 C C . VAL A 1 209 ? -83.167 126.888 51.579 1.00 20.63 209 VAL A C 1
ATOM 1629 O O . VAL A 1 209 ? -82.022 126.494 51.371 1.00 20.11 209 VAL A O 1
ATOM 1633 N N . ARG A 1 210 ? -84.147 126.755 50.687 1.00 20.85 210 ARG A N 1
ATOM 1634 C CA . ARG A 1 210 ? -83.857 126.353 49.312 1.00 20.33 210 ARG A CA 1
ATOM 1635 C C . ARG A 1 210 ? -82.766 127.252 48.729 1.00 19.66 210 ARG A C 1
ATOM 1636 O O . ARG A 1 210 ? -81.833 126.769 48.094 1.00 18.98 210 ARG A O 1
ATOM 1644 N N . ALA A 1 211 ? -82.884 128.559 48.953 1.00 18.71 211 ALA A N 1
ATOM 1645 C CA . ALA A 1 211 ? -81.926 129.514 48.397 1.00 19.44 211 ALA A CA 1
ATOM 1646 C C . ALA A 1 211 ? -80.488 129.231 48.829 1.00 19.15 211 ALA A C 1
ATOM 1647 O O . ALA A 1 211 ? -79.599 129.196 47.985 1.00 20.21 211 ALA A O 1
ATOM 1649 N N . VAL A 1 212 ? -80.247 129.029 50.125 1.00 19.55 212 VAL A N 1
ATOM 1650 C CA . VAL A 1 212 ? -78.874 128.753 50.585 1.00 20.61 212 VAL A CA 1
ATOM 1651 C C . VAL A 1 212 ? -78.354 127.405 50.084 1.00 19.62 212 VAL A C 1
ATOM 1652 O O . VAL A 1 212 ? -77.153 127.248 49.869 1.00 19.89 212 VAL A O 1
ATOM 1656 N N . ALA A 1 213 ? -79.250 126.442 49.884 1.00 18.72 213 ALA A N 1
ATOM 1657 C CA . ALA A 1 213 ? -78.866 125.184 49.260 1.00 17.97 213 ALA A CA 1
ATOM 1658 C C . ALA A 1 213 ? -78.456 125.431 47.803 1.00 17.68 213 ALA A C 1
ATOM 1659 O O . ALA A 1 213 ? -77.446 124.897 47.343 1.00 17.86 213 ALA A O 1
ATOM 1661 N N . GLU A 1 214 ? -79.229 126.254 47.091 1.00 16.62 214 GLU A N 1
ATOM 1662 C CA . GLU A 1 214 ? -78.894 126.620 45.706 1.00 16.79 214 GLU A CA 1
ATOM 1663 C C . GLU A 1 214 ? -77.569 127.379 45.620 1.00 16.95 214 GLU A C 1
ATOM 1664 O O . GLU A 1 214 ? -76.782 127.159 44.691 1.00 15.81 214 GLU A O 1
ATOM 1670 N N . MET A 1 215 ? -77.336 128.284 46.573 1.00 17.33 215 MET A N 1
ATOM 1671 C CA . MET A 1 215 ? -76.067 129.013 46.648 1.00 18.81 215 MET A CA 1
ATOM 1672 C C . MET A 1 215 ? -74.897 128.051 46.818 1.00 18.93 215 MET A C 1
ATOM 1673 O O . MET A 1 215 ? -73.868 128.213 46.167 1.00 21.25 215 MET A O 1
ATOM 1678 N N . ALA A 1 216 ? -75.054 127.048 47.684 1.00 19.13 216 ALA A N 1
ATOM 1679 C CA . ALA A 1 216 ? -74.021 126.021 47.856 1.00 19.79 216 ALA A CA 1
ATOM 1680 C C . ALA A 1 216 ? -73.761 125.291 46.539 1.00 20.25 216 ALA A C 1
ATOM 1681 O O . ALA A 1 216 ? -72.608 125.096 46.144 1.00 20.89 216 ALA A O 1
ATOM 1683 N N . SER A 1 217 ? -74.838 124.903 45.859 1.00 20.32 217 SER A N 1
ATOM 1684 C CA . SER A 1 217 ? -74.743 124.281 44.539 1.00 18.44 217 SER A CA 1
ATOM 1685 C C . SER A 1 217 ? -74.012 125.182 43.549 1.00 17.05 217 SER A C 1
ATOM 1686 O O . SER A 1 217 ? -73.200 124.706 42.761 1.00 18.42 217 SER A O 1
ATOM 1689 N N . PHE A 1 218 ? -74.309 126.480 43.586 1.00 16.48 218 PHE A N 1
ATOM 1690 C CA . PHE A 1 218 ? -73.666 127.438 42.688 1.00 17.19 218 PHE A CA 1
ATOM 1691 C C . PHE A 1 218 ? -72.164 127.515 42.945 1.00 17.01 218 PHE A C 1
ATOM 1692 O O . PHE A 1 218 ? -71.366 127.466 42.014 1.00 18.19 218 PHE A O 1
ATOM 1700 N N . ILE A 1 219 ? -71.790 127.635 44.212 1.00 17.44 219 ILE A N 1
ATOM 1701 C CA . ILE A 1 219 ? -70.384 127.747 44.598 1.00 18.51 219 ILE A CA 1
ATOM 1702 C C . ILE A 1 219 ? -69.624 126.468 44.229 1.00 19.23 219 ILE A C 1
ATOM 1703 O O . ILE A 1 219 ? -68.523 126.523 43.680 1.00 21.23 219 ILE A O 1
ATOM 1708 N N . ILE A 1 220 ? -70.228 125.321 44.522 1.00 18.52 220 ILE A N 1
ATOM 1709 C CA . ILE A 1 220 ? -69.613 124.023 44.247 1.00 19.36 220 ILE A CA 1
ATOM 1710 C C . ILE A 1 220 ? -69.396 123.808 42.744 1.00 21.02 220 ILE A C 1
ATOM 1711 O O . ILE A 1 220 ? -68.316 123.376 42.326 1.00 20.63 220 ILE A O 1
ATOM 1716 N N . THR A 1 221 ? -70.404 124.130 41.935 1.00 20.91 221 THR A N 1
ATOM 1717 C CA . THR A 1 221 ? -70.292 123.936 40.491 1.00 19.10 221 THR A CA 1
ATOM 1718 C C . THR A 1 221 ? -69.372 124.975 39.828 1.00 19.65 221 THR A C 1
ATOM 1719 O O . THR A 1 221 ? -68.647 124.642 38.890 1.00 20.99 221 THR A O 1
ATOM 1723 N N . TRP A 1 222 ? -69.391 126.217 40.311 1.00 19.05 222 TRP A N 1
ATOM 1724 C CA . TRP A 1 222 ? -68.479 127.250 39.799 1.00 19.87 222 TRP A CA 1
ATOM 1725 C C . TRP A 1 222 ? -67.031 126.944 40.177 1.00 20.68 222 TRP A C 1
ATOM 1726 O O . TRP A 1 222 ? -66.127 127.093 39.349 1.00 18.85 222 TRP A O 1
ATOM 1737 N N . ASP A 1 223 ? -66.813 126.529 41.424 1.00 21.42 223 ASP A N 1
ATOM 1738 C CA . ASP A 1 223 ? -65.483 126.094 41.859 1.00 23.09 223 ASP A CA 1
ATOM 1739 C C . ASP A 1 223 ? -65.007 124.914 41.012 1.00 22.32 223 ASP A C 1
ATOM 1740 O O . ASP A 1 223 ? -63.843 124.859 40.616 1.00 23.23 223 ASP A O 1
ATOM 1745 N N . ASN A 1 224 ? -65.905 123.980 40.714 1.00 21.62 224 ASN A N 1
ATOM 1746 C CA . ASN A 1 224 ? -65.554 122.888 39.814 1.00 22.43 224 ASN A CA 1
ATOM 1747 C C . ASN A 1 224 ? -65.268 123.392 38.397 1.00 20.93 224 ASN A C 1
ATOM 1748 O O . ASN A 1 224 ? -64.294 122.975 37.786 1.00 20.40 224 ASN A O 1
ATOM 1753 N N . ASP A 1 225 ? -66.105 124.292 37.880 1.00 21.08 225 ASP A N 1
ATOM 1754 C CA . ASP A 1 225 ? -65.852 124.890 36.561 1.00 21.91 225 ASP A CA 1
ATOM 1755 C C . ASP A 1 225 ? -64.444 125.500 36.490 1.00 23.78 225 ASP A C 1
ATOM 1756 O O . ASP A 1 225 ? -63.753 125.366 35.480 1.00 24.09 225 ASP A O 1
ATOM 1761 N N . ILE A 1 226 ? -64.030 126.161 37.569 1.00 24.27 226 ILE A N 1
ATOM 1762 C CA . ILE A 1 226 ? -62.702 126.772 37.652 1.00 24.30 226 ILE A CA 1
ATOM 1763 C C . ILE A 1 226 ? -61.593 125.712 37.725 1.00 24.32 226 ILE A C 1
ATOM 1764 O O . ILE A 1 226 ? -60.663 125.736 36.920 1.00 24.40 226 ILE A O 1
ATOM 1769 N N . PHE A 1 227 ? -61.697 124.790 38.679 1.00 23.18 227 PHE A N 1
ATOM 1770 C CA . PHE A 1 227 ? -60.669 123.763 38.876 1.00 24.37 227 PHE A CA 1
ATOM 1771 C C . PHE A 1 227 ? -60.646 122.668 37.797 1.00 25.18 227 PHE A C 1
ATOM 1772 O O . PHE A 1 227 ? -59.594 122.069 37.560 1.00 26.29 227 PHE A O 1
ATOM 1780 N N . SER A 1 228 ? -61.784 122.405 37.154 1.00 23.83 228 SER A N 1
ATOM 1781 C CA . SER A 1 228 ? -61.869 121.366 36.114 1.00 23.96 228 SER A CA 1
ATOM 1782 C C . SER A 1 228 ? -61.744 121.923 34.693 1.00 24.04 228 SER A C 1
ATOM 1783 O O . SER A 1 228 ? -61.727 121.156 33.733 1.00 24.99 228 SER A O 1
ATOM 1786 N N . TYR A 1 229 ? -61.643 123.246 34.558 1.00 23.25 229 TYR A N 1
ATOM 1787 C CA . TYR A 1 229 ? -61.499 123.877 33.242 1.00 25.36 229 TYR A CA 1
ATOM 1788 C C . TYR A 1 229 ? -60.328 123.286 32.457 1.00 25.85 229 TYR A C 1
ATOM 1789 O O . TYR A 1 229 ? -60.445 123.034 31.258 1.00 25.40 229 TYR A O 1
ATOM 1798 N N . HIS A 1 230 ? -59.207 123.071 33.143 1.00 26.37 230 HIS A N 1
ATOM 1799 C CA . HIS A 1 230 ? -57.997 122.527 32.525 1.00 26.96 230 HIS A CA 1
ATOM 1800 C C . HIS A 1 230 ? -58.247 121.148 31.908 1.00 25.89 230 HIS A C 1
ATOM 1801 O O . HIS A 1 230 ? -58.019 120.954 30.711 1.00 26.35 230 HIS A O 1
ATOM 1808 N N . LYS A 1 231 ? -58.731 120.199 32.707 1.00 23.96 231 LYS A N 1
ATOM 1809 C CA . LYS A 1 231 ? -58.966 118.842 32.203 1.00 25.13 231 LYS A CA 1
ATOM 1810 C C . LYS A 1 231 ? -60.092 118.812 31.160 1.00 26.03 231 LYS A C 1
ATOM 1811 O O . LYS A 1 231 ? -60.056 118.006 30.230 1.00 27.26 231 LYS A O 1
ATOM 1817 N N . GLU A 1 232 ? -61.073 119.699 31.310 1.00 25.56 232 GLU A N 1
ATOM 1818 C CA . GLU A 1 232 ? -62.208 119.759 30.382 1.00 25.77 232 GLU A CA 1
ATOM 1819 C C . GLU A 1 232 ? -61.835 120.326 29.020 1.00 28.34 232 GLU A C 1
ATOM 1820 O O . GLU A 1 232 ? -62.161 119.726 27.993 1.00 29.02 232 GLU A O 1
ATOM 1826 N N . ARG A 1 233 ? -61.158 121.473 29.013 1.00 31.09 233 ARG A N 1
ATOM 1827 C CA . ARG A 1 233 ? -60.749 122.118 27.760 1.00 37.26 233 ARG A CA 1
ATOM 1828 C C . ARG A 1 233 ? -59.740 121.274 26.977 1.00 37.78 233 ARG A C 1
ATOM 1829 O O . ARG A 1 233 ? -59.748 121.272 25.747 1.00 37.63 233 ARG A O 1
ATOM 1837 N N . ARG A 1 234 ? -58.872 120.564 27.689 1.00 39.34 234 ARG A N 1
ATOM 1838 C CA . ARG A 1 234 ? -57.843 119.746 27.040 1.00 44.07 234 ARG A CA 1
ATOM 1839 C C . ARG A 1 234 ? -58.339 118.387 26.556 1.00 43.12 234 ARG A C 1
ATOM 1840 O O . ARG A 1 234 ? -57.581 117.642 25.933 1.00 49.62 234 ARG A O 1
ATOM 1848 N N . GLY A 1 235 ? -59.592 118.053 26.852 1.00 40.84 235 GLY A N 1
ATOM 1849 C CA . GLY A 1 235 ? -60.212 116.861 26.287 1.00 40.96 235 GLY A CA 1
ATOM 1850 C C . GLY A 1 235 ? -60.400 117.011 24.788 1.00 40.74 235 GLY A C 1
ATOM 1851 O O . GLY A 1 235 ? -60.234 118.102 24.237 1.00 41.96 235 GLY A O 1
ATOM 1852 N N . SER A 1 236 ? -60.746 115.911 24.129 1.00 42.37 236 SER A N 1
ATOM 1853 C CA . SER A 1 236 ? -60.934 115.898 22.677 1.00 47.76 236 SER A CA 1
ATOM 1854 C C . SER A 1 236 ? -62.359 116.258 22.261 1.00 48.98 236 SER A C 1
ATOM 1855 O O . SER A 1 236 ? -62.598 116.597 21.101 1.00 52.09 236 SER A O 1
ATOM 1858 N N . GLY A 1 237 ? -63.299 116.187 23.201 1.00 44.99 2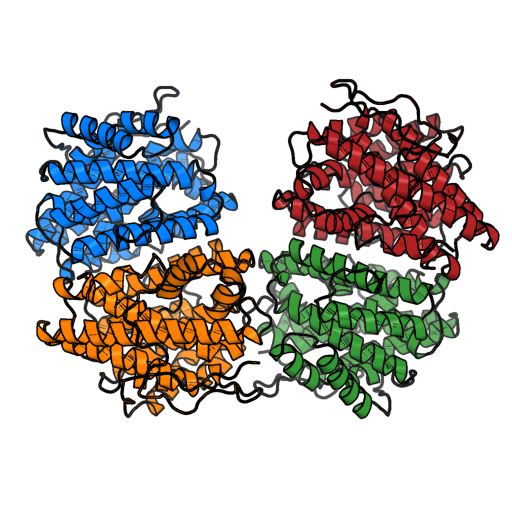37 GLY A N 1
ATOM 1859 C CA . GLY A 1 237 ? -64.715 116.343 22.885 1.00 40.70 237 GLY A CA 1
ATOM 1860 C C . GLY A 1 237 ? -65.347 117.641 23.353 1.00 36.70 237 GLY A C 1
ATOM 1861 O O . GLY A 1 237 ? -64.665 118.595 23.740 1.00 32.77 237 GLY A O 1
ATOM 1862 N N . TYR A 1 238 ? -66.672 117.660 23.308 1.00 29.40 238 TYR A N 1
ATOM 1863 C CA . TYR A 1 238 ? -67.457 118.800 23.759 1.00 28.45 238 TYR A CA 1
ATOM 1864 C C . TYR A 1 238 ? -67.279 118.988 25.260 1.00 27.36 238 TYR A C 1
ATOM 1865 O O . TYR A 1 238 ? -67.197 118.016 26.005 1.00 30.01 238 TYR A O 1
ATOM 1874 N N . TYR A 1 239 ? -67.205 120.239 25.697 1.00 26.48 239 TYR A N 1
ATOM 1875 C CA . TYR A 1 239 ? -67.198 120.552 27.123 1.00 27.83 239 TYR A CA 1
ATOM 1876 C C . TYR A 1 239 ? -68.003 121.819 27.360 1.00 25.94 239 TYR A C 1
ATOM 1877 O O . TYR A 1 239 ? -68.181 122.637 26.453 1.00 27.29 239 TYR A O 1
ATOM 1886 N N . LEU A 1 240 ? -68.487 121.970 28.583 1.00 25.81 240 LEU A N 1
ATOM 1887 C CA . LEU A 1 240 ? -69.273 123.130 28.955 1.00 26.54 240 LEU A CA 1
ATOM 1888 C C . LEU A 1 240 ? -68.965 123.515 30.391 1.00 24.44 240 LEU A C 1
ATOM 1889 O O . LEU A 1 240 ? -68.944 122.661 31.277 1.00 25.23 240 LEU A O 1
ATOM 1894 N N . ASN A 1 241 ? -68.712 124.801 30.606 1.00 22.93 241 ASN A N 1
ATOM 1895 C CA . ASN A 1 241 ? -68.558 125.346 31.948 1.00 24.04 241 ASN A CA 1
ATOM 1896 C C . ASN A 1 241 ? -68.706 126.861 31.910 1.00 22.67 241 ASN A C 1
ATOM 1897 O O . ASN A 1 241 ? -68.791 127.450 30.826 1.00 23.63 241 ASN A O 1
ATOM 1902 N N . ALA A 1 242 ? -68.731 127.481 33.087 1.00 21.63 242 ALA A N 1
ATOM 1903 C CA . ALA A 1 242 ? -68.989 128.915 33.214 1.00 22.06 242 ALA A CA 1
ATOM 1904 C C . ALA A 1 242 ? -68.023 129.775 32.406 1.00 23.39 242 ALA A C 1
ATOM 1905 O O . ALA A 1 242 ? -68.424 130.798 31.853 1.00 23.18 242 ALA A O 1
ATOM 1907 N N . LEU A 1 243 ? -66.757 129.368 32.341 1.00 24.39 243 LEU A N 1
ATOM 1908 C CA . LEU A 1 243 ? -65.750 130.135 31.605 1.00 25.52 243 LEU A CA 1
ATOM 1909 C C . LEU A 1 243 ? -66.067 130.165 30.112 1.00 26.43 243 LEU A C 1
ATOM 1910 O O . LEU A 1 243 ? -66.042 131.231 29.498 1.00 27.42 243 LEU A O 1
ATOM 1915 N N . ARG A 1 244 ? -66.384 129.005 29.538 1.00 26.04 244 ARG A N 1
ATOM 1916 C CA . ARG A 1 244 ? -66.761 128.939 28.124 1.00 26.65 244 ARG A CA 1
ATOM 1917 C C . ARG A 1 244 ? -68.021 129.764 27.842 1.00 25.34 244 ARG A C 1
ATOM 1918 O O . ARG A 1 244 ? -68.113 130.425 26.807 1.00 26.71 244 ARG A O 1
ATOM 1926 N N . VAL A 1 245 ? -68.985 129.717 28.759 1.00 23.90 245 VAL A N 1
ATOM 1927 C CA . VAL A 1 245 ? -70.218 130.497 28.627 1.00 23.95 245 VAL A CA 1
ATOM 1928 C C . VAL A 1 245 ? -69.912 131.996 28.667 1.00 24.56 245 VAL A C 1
ATOM 1929 O O . VAL A 1 245 ? -70.414 132.755 27.841 1.00 26.70 245 VAL A O 1
ATOM 1933 N N . LEU A 1 246 ? -69.079 132.413 29.616 1.00 24.52 246 LEU A N 1
ATOM 1934 C CA . LEU A 1 246 ? -68.710 133.826 29.748 1.00 25.59 246 LEU A CA 1
ATOM 1935 C C . LEU A 1 246 ? -67.889 134.326 28.555 1.00 28.90 246 LEU A C 1
ATOM 1936 O O . LEU A 1 246 ? -68.087 135.458 28.100 1.00 31.27 246 LEU A O 1
ATOM 1941 N N . GLU A 1 247 ? -66.979 133.488 28.056 1.00 28.83 247 GLU A N 1
ATOM 1942 C CA . GLU A 1 247 ? -66.248 133.775 26.816 1.00 32.55 247 GLU A CA 1
ATOM 1943 C C . GLU A 1 247 ? -67.204 134.133 25.680 1.00 34.89 247 GLU A C 1
ATOM 1944 O O . GLU A 1 247 ? -67.028 135.152 25.015 1.00 36.89 247 GLU A O 1
ATOM 1950 N N . GLN A 1 248 ? -68.212 133.290 25.467 1.00 35.68 248 GLN A N 1
ATOM 1951 C CA . GLN A 1 248 ? -69.175 133.494 24.384 1.00 35.62 248 GLN A CA 1
ATOM 1952 C C . GLN A 1 248 ? -70.078 134.697 24.633 1.00 36.65 248 GLN A C 1
ATOM 1953 O O . GLN A 1 248 ? -70.227 135.548 23.754 1.00 39.60 248 GLN A O 1
ATOM 1959 N N . GLU A 1 249 ? -70.687 134.763 25.816 1.00 35.20 249 GLU A N 1
ATOM 1960 C CA . GLU A 1 249 ? -71.688 135.798 26.095 1.00 35.83 249 GLU A CA 1
ATOM 1961 C C . GLU A 1 249 ? -71.098 137.204 26.177 1.00 35.53 249 GLU A C 1
ATOM 1962 O O . GLU A 1 249 ? -71.724 138.163 25.730 1.00 37.79 249 GLU A O 1
ATOM 1968 N N . ARG A 1 250 ? -69.912 137.328 26.763 1.00 34.55 250 ARG A N 1
ATOM 1969 C CA . ARG A 1 250 ? -69.329 138.641 27.037 1.00 34.41 250 ARG A CA 1
ATOM 1970 C C . ARG A 1 250 ? -68.105 138.962 26.182 1.00 35.47 250 ARG A C 1
ATOM 1971 O O . ARG A 1 250 ? -67.495 140.016 26.355 1.00 34.54 250 ARG A O 1
ATOM 1979 N N . GLY A 1 251 ? -67.760 138.064 25.259 1.00 37.77 251 GLY A N 1
ATOM 1980 C CA . GLY A 1 251 ? -66.623 138.263 24.363 1.00 40.94 251 GLY A CA 1
ATOM 1981 C C . GLY A 1 251 ? -65.315 138.400 25.118 1.00 39.89 251 GLY A C 1
ATOM 1982 O O . GLY A 1 251 ? -64.524 139.301 24.847 1.00 38.47 251 GLY A O 1
ATOM 1983 N N . LEU A 1 252 ? -65.097 137.498 26.071 1.00 37.47 252 LEU A N 1
ATOM 1984 C CA . LEU A 1 252 ? -63.929 137.545 26.936 1.00 35.63 252 LEU A CA 1
ATOM 1985 C C . LEU A 1 252 ? -62.904 136.505 26.522 1.00 34.88 252 LEU A C 1
ATOM 1986 O O . LEU A 1 252 ? -63.248 135.489 25.916 1.00 32.82 252 LEU A O 1
ATOM 1991 N N . THR A 1 253 ? -61.642 136.762 26.859 1.00 34.75 253 THR A N 1
ATOM 1992 C CA . THR A 1 253 ? -60.606 135.742 26.767 1.00 35.82 253 THR A CA 1
ATOM 1993 C C . THR A 1 253 ? -60.820 134.749 27.909 1.00 34.61 253 THR A C 1
ATOM 1994 O O . THR A 1 253 ? -61.529 135.059 28.869 1.00 33.78 253 THR A O 1
ATOM 1998 N N . PRO A 1 254 ? -60.214 133.553 27.815 1.00 37.54 254 PRO A N 1
ATOM 1999 C CA . PRO A 1 254 ? -60.281 132.607 28.932 1.00 38.87 254 PRO A CA 1
ATOM 2000 C C . PRO A 1 254 ? -59.823 133.204 30.270 1.00 36.85 254 PRO A C 1
ATOM 2001 O O . PRO A 1 254 ? -60.431 132.927 31.304 1.00 32.58 254 PRO A O 1
ATOM 2005 N N . ALA A 1 255 ? -58.772 134.023 30.242 1.00 36.73 255 ALA A N 1
ATOM 2006 C CA . ALA A 1 255 ? -58.250 134.667 31.450 1.00 36.34 255 ALA A CA 1
ATOM 2007 C C . ALA A 1 255 ? -59.265 135.634 32.055 1.00 32.19 255 ALA A C 1
ATOM 2008 O O . ALA A 1 255 ? -59.458 135.665 33.271 1.00 30.60 255 ALA A O 1
ATOM 2010 N N . GLN A 1 256 ? -59.909 136.420 31.198 1.00 30.04 256 GLN A N 1
ATOM 2011 C CA . GLN A 1 256 ? -60.944 137.354 31.626 1.00 32.24 256 GLN A CA 1
ATOM 2012 C C . GLN A 1 256 ? -62.176 136.610 32.134 1.00 29.47 256 GLN A C 1
ATOM 2013 O O . GLN A 1 256 ? -62.788 137.015 33.122 1.00 27.99 256 GLN A O 1
ATOM 2019 N N . ALA A 1 257 ? -62.531 135.526 31.451 1.00 28.69 257 ALA A N 1
ATOM 2020 C CA . ALA A 1 257 ? -63.661 134.689 31.852 1.00 28.02 257 ALA A CA 1
ATOM 2021 C C . ALA A 1 257 ? -63.427 134.063 33.227 1.00 29.01 257 ALA A C 1
ATOM 2022 O O . ALA A 1 257 ? -64.361 133.931 34.016 1.00 27.97 257 ALA A O 1
ATOM 2024 N N . LEU A 1 258 ? -62.177 133.685 33.500 1.00 29.02 258 LEU A N 1
ATOM 2025 C CA . LEU A 1 258 ? -61.783 133.136 34.801 1.00 29.83 258 LEU A CA 1
ATOM 2026 C C . LEU A 1 258 ? -62.044 134.166 35.901 1.00 31.01 258 LEU A C 1
ATOM 2027 O O . LEU A 1 258 ? -62.669 133.851 36.916 1.00 31.86 258 LEU A O 1
ATOM 2032 N N . ASP A 1 259 ? -61.558 135.389 35.689 1.00 30.36 259 ASP A N 1
ATOM 2033 C CA . ASP A 1 259 ? -61.734 136.471 36.659 1.00 31.83 259 ASP A CA 1
ATOM 2034 C C . ASP A 1 259 ? -63.208 136.819 36.885 1.00 29.66 259 ASP A C 1
ATOM 2035 O O . ASP A 1 259 ? -63.617 137.081 38.015 1.00 26.78 259 ASP A O 1
ATOM 2040 N N . ALA A 1 260 ? -64.001 136.813 35.816 1.00 28.29 260 ALA A N 1
ATOM 2041 C CA . ALA A 1 260 ? -65.441 137.049 35.931 1.00 27.85 260 ALA A CA 1
ATOM 2042 C C . ALA A 1 260 ? -66.117 135.951 36.761 1.00 27.55 260 ALA A C 1
ATOM 2043 O O . ALA A 1 260 ? -66.937 136.239 37.640 1.00 25.04 260 ALA A O 1
ATOM 2045 N N . ALA A 1 261 ? -65.759 134.698 36.489 1.00 26.88 261 ALA A N 1
ATOM 2046 C CA . ALA A 1 261 ? -66.309 133.560 37.226 1.00 25.30 261 ALA A CA 1
ATOM 2047 C C . ALA A 1 261 ? -65.919 133.587 38.709 1.00 25.10 261 ALA A C 1
ATOM 2048 O O . ALA A 1 261 ? -66.749 133.287 39.572 1.00 23.52 261 ALA A O 1
ATOM 2050 N N . ILE A 1 262 ? -64.667 133.946 38.999 1.00 24.75 262 ILE A N 1
ATOM 2051 C CA . ILE A 1 262 ? -64.196 134.085 40.383 1.00 24.27 262 ILE A CA 1
ATOM 2052 C C . ILE A 1 262 ? -65.002 135.148 41.129 1.00 24.64 262 ILE A C 1
ATOM 2053 O O . ILE A 1 262 ? -65.418 134.936 42.269 1.00 24.85 262 ILE A O 1
ATOM 2058 N N . SER A 1 263 ? -65.208 136.291 40.480 1.00 24.98 263 SER A N 1
ATOM 2059 C CA . SER A 1 263 ? -66.041 137.364 41.024 1.00 26.17 263 SER A CA 1
ATOM 2060 C C . SER A 1 263 ? -67.463 136.883 41.365 1.00 25.60 263 SER A C 1
ATOM 2061 O O . SER A 1 263 ? -68.008 137.221 42.426 1.00 23.89 263 SER A O 1
ATOM 2064 N N . GLN A 1 264 ? -68.049 136.088 40.472 1.00 25.48 264 GLN A N 1
ATOM 2065 C CA . GLN A 1 264 ? -69.393 135.550 40.686 1.00 24.43 264 GLN A CA 1
ATOM 2066 C C . GLN A 1 264 ? -69.432 134.654 41.924 1.00 24.12 264 GLN A C 1
ATOM 2067 O O . GLN A 1 264 ? -70.242 134.878 42.827 1.00 22.19 264 GLN A O 1
ATOM 2073 N N . ARG A 1 265 ? -68.550 133.659 41.982 1.00 23.18 265 ARG A N 1
ATOM 2074 C CA . ARG A 1 265 ? -68.557 132.727 43.113 1.00 23.01 265 ARG A CA 1
ATOM 2075 C C . ARG A 1 265 ? -68.112 133.368 44.435 1.00 23.39 265 ARG A C 1
ATOM 2076 O O . ARG A 1 265 ? -68.525 132.916 45.493 1.00 22.80 265 ARG A O 1
ATOM 2084 N N . ASP A 1 266 ? -67.298 134.427 44.368 1.00 24.70 266 ASP A N 1
ATOM 2085 C CA . ASP A 1 266 ? -66.931 135.213 45.559 1.00 25.22 266 ASP A CA 1
ATOM 2086 C C . ASP A 1 266 ? -68.152 135.896 46.180 1.00 24.16 266 ASP A C 1
ATOM 2087 O O . ASP A 1 266 ? -68.338 135.873 47.398 1.00 25.71 266 ASP A O 1
ATOM 2092 N N . ARG A 1 267 ? -68.968 136.520 45.341 1.00 22.97 267 ARG A N 1
ATOM 2093 C CA . ARG A 1 267 ? -70.165 137.216 45.812 1.00 24.54 267 ARG A CA 1
ATOM 2094 C C . ARG A 1 267 ? -71.220 136.257 46.372 1.00 23.77 267 ARG A C 1
ATOM 2095 O O . ARG A 1 267 ? -71.881 136.574 47.362 1.00 25.80 267 ARG A O 1
ATOM 2103 N N . VAL A 1 268 ? -71.363 135.089 45.751 1.00 22.00 268 VAL A N 1
ATOM 2104 C CA . VAL A 1 268 ? -72.287 134.067 46.253 1.00 21.15 268 VAL A CA 1
ATOM 2105 C C . VAL A 1 268 ? -71.775 133.464 47.567 1.00 22.27 268 VAL A C 1
ATOM 2106 O O . VAL A 1 268 ? -72.564 133.207 48.479 1.00 23.05 268 VAL A O 1
ATOM 2110 N N . MET A 1 269 ? -70.463 133.249 47.668 1.00 21.96 269 MET A N 1
ATOM 2111 C CA . MET A 1 269 ? -69.863 132.768 48.914 1.00 24.01 269 MET A CA 1
ATOM 2112 C C . MET A 1 269 ? -70.174 133.725 50.071 1.00 24.31 269 MET A C 1
ATOM 2113 O O . MET A 1 269 ? -70.566 133.287 51.155 1.00 23.35 269 MET A O 1
ATOM 2118 N N . CYS A 1 270 ? -70.012 135.023 49.831 1.00 23.52 270 CYS A N 1
ATOM 2119 C CA . CYS A 1 270 ? -70.302 136.042 50.842 1.00 25.97 270 CYS A CA 1
ATOM 2120 C C . CYS A 1 270 ? -71.786 136.075 51.218 1.00 25.30 270 CYS A C 1
ATOM 2121 O O . CYS A 1 270 ? -72.128 136.184 52.400 1.00 23.48 270 CYS A O 1
ATOM 2124 N N . LEU A 1 271 ? -72.663 135.972 50.221 1.00 23.62 271 LEU A N 1
ATOM 2125 C CA . LEU A 1 271 ? -74.102 135.953 50.479 1.00 23.70 271 LEU A CA 1
ATOM 2126 C C . LEU A 1 271 ? -74.488 134.701 51.264 1.00 22.94 271 LEU A C 1
ATOM 2127 O O . LEU A 1 271 ? -75.244 134.777 52.234 1.00 23.42 271 LEU A O 1
ATOM 2132 N N . PHE A 1 272 ? -73.953 133.556 50.845 1.00 22.03 272 PHE A N 1
ATOM 2133 C CA . PHE A 1 272 ? -74.226 132.283 51.501 1.00 21.64 272 PHE A CA 1
ATOM 2134 C C . PHE A 1 272 ? -73.930 132.330 53.001 1.00 22.27 272 PHE A C 1
ATOM 2135 O O . PHE A 1 272 ? -74.757 131.911 53.805 1.00 20.43 272 PHE A O 1
ATOM 2143 N N . THR A 1 273 ? -72.759 132.841 53.373 1.00 24.01 273 THR A N 1
ATOM 2144 C CA . THR A 1 273 ? -72.377 132.912 54.788 1.00 24.38 273 THR A CA 1
ATOM 2145 C C . THR A 1 273 ? -73.321 133.830 55.571 1.00 24.95 273 THR A C 1
ATOM 2146 O O . THR A 1 273 ? -73.734 133.501 56.683 1.00 26.46 273 THR A O 1
ATOM 2150 N N . THR A 1 274 ? -73.683 134.963 54.976 1.00 24.29 274 THR A N 1
ATOM 2151 C CA . THR A 1 274 ? -74.569 135.927 55.630 1.00 26.32 274 THR A CA 1
ATOM 2152 C C . THR A 1 274 ? -75.986 135.384 55.826 1.00 25.10 274 THR A C 1
ATOM 2153 O O . THR A 1 274 ? -76.532 135.459 56.925 1.00 23.82 274 THR A O 1
ATOM 2157 N N . VAL A 1 275 ? -76.578 134.840 54.768 1.00 24.02 275 VAL A N 1
ATOM 2158 C CA . VAL A 1 275 ? -77.931 134.292 54.861 1.00 23.14 275 VAL A CA 1
ATOM 2159 C C . VAL A 1 275 ? -77.967 133.048 55.758 1.00 22.75 275 VAL A C 1
ATOM 2160 O O . VAL A 1 275 ? -78.907 132.873 56.535 1.00 23.98 275 VAL A O 1
ATOM 2164 N N . SER A 1 276 ? -76.947 132.195 55.663 1.00 23.24 276 SER A N 1
ATOM 2165 C CA . SER A 1 276 ? -76.833 131.033 56.551 1.00 25.08 276 SER A CA 1
ATOM 2166 C C . SER A 1 276 ? -76.842 131.458 58.021 1.00 25.62 276 SER A C 1
ATOM 2167 O O . SER A 1 276 ? -77.547 130.863 58.835 1.00 25.73 276 SER A O 1
ATOM 2170 N N . GLU A 1 277 ? -76.069 132.492 58.350 1.00 26.27 277 GLU A N 1
ATOM 2171 C CA . GLU A 1 277 ? -76.032 133.030 59.716 1.00 29.08 277 GLU A CA 1
ATOM 2172 C C . GLU A 1 277 ? -77.411 133.486 60.190 1.00 25.54 277 GLU A C 1
ATOM 2173 O O . GLU A 1 277 ? -77.801 133.196 61.319 1.00 26.53 277 GLU A O 1
ATOM 2179 N N . GLN A 1 278 ? -78.136 134.198 59.327 1.00 27.39 278 GLN A N 1
ATOM 2180 C CA . GLN A 1 278 ? -79.505 134.638 59.629 1.00 28.29 278 GLN A CA 1
ATOM 2181 C C . GLN A 1 278 ? -80.409 133.450 59.944 1.00 27.05 278 GLN A C 1
ATOM 2182 O O . GLN A 1 278 ? -81.132 133.462 60.938 1.00 27.04 278 GLN A O 1
ATOM 2188 N N . LEU A 1 279 ? -80.365 132.434 59.084 1.00 24.59 279 LEU A N 1
ATOM 2189 C CA . LEU A 1 279 ? -81.207 131.244 59.233 1.00 24.22 279 LEU A CA 1
ATOM 2190 C C . LEU A 1 279 ? -80.885 130.448 60.503 1.00 24.51 279 LEU A C 1
ATOM 2191 O O . LEU A 1 279 ? -81.791 129.946 61.171 1.00 24.29 279 LEU A O 1
ATOM 2196 N N . ALA A 1 280 ? -79.599 130.341 60.829 1.00 24.26 280 ALA A N 1
ATOM 2197 C CA . ALA A 1 280 ? -79.153 129.602 62.008 1.00 24.47 280 ALA A CA 1
ATOM 2198 C C . ALA A 1 280 ? -79.601 130.232 63.332 1.00 27.95 280 ALA A C 1
ATOM 2199 O O . ALA A 1 280 ? -79.801 129.516 64.308 1.00 30.61 280 ALA A O 1
ATOM 2201 N N . GLU A 1 281 ? -79.753 131.557 63.365 1.00 29.87 281 GLU A N 1
ATOM 2202 C CA . GLU A 1 281 ? -80.103 132.271 64.600 1.00 33.33 281 GLU A CA 1
ATOM 2203 C C . GLU A 1 281 ? -81.432 131.834 65.214 1.00 35.45 281 GLU A C 1
ATOM 2204 O O . GLU A 1 281 ? -81.534 131.705 66.433 1.00 38.96 281 GLU A O 1
ATOM 2210 N N . GLN A 1 282 ? -82.445 131.616 64.380 1.00 35.61 282 GLN A N 1
ATOM 2211 C CA . GLN A 1 282 ? -83.764 131.199 64.876 1.00 42.54 282 GLN A CA 1
ATOM 2212 C C . GLN A 1 282 ? -84.267 129.897 64.242 1.00 38.42 282 GLN A C 1
ATOM 2213 O O . GLN A 1 282 ? -85.442 129.553 64.367 1.00 39.24 282 GLN A O 1
ATOM 2219 N N . GLY A 1 283 ? -83.367 129.158 63.597 1.00 32.07 283 GLY A N 1
ATOM 2220 C CA . GLY A 1 283 ? -83.702 127.859 63.027 1.00 29.56 283 GLY A CA 1
ATOM 2221 C C . GLY A 1 283 ? -83.678 126.743 64.056 1.00 28.17 283 GLY A C 1
ATOM 2222 O O . GLY A 1 283 ? -83.179 126.911 65.172 1.00 27.04 283 GLY A O 1
ATOM 2223 N N . SER A 1 284 ? -84.221 125.592 63.676 1.00 25.45 284 SER A N 1
ATOM 2224 C CA . SER A 1 284 ? -84.188 124.411 64.528 1.00 24.00 284 SER A CA 1
ATOM 2225 C C . SER A 1 284 ? -82.748 123.911 64.669 1.00 23.25 284 SER A C 1
ATOM 2226 O O . SER A 1 284 ? -81.868 124.316 63.902 1.00 24.21 284 SER A O 1
ATOM 2229 N N . PRO A 1 285 ? -82.495 123.029 65.650 1.00 23.00 285 PRO A N 1
ATOM 2230 C CA . PRO A 1 285 ? -81.172 122.408 65.743 1.00 23.70 285 PRO A CA 1
ATOM 2231 C C . PRO A 1 285 ? -80.807 121.621 64.483 1.00 22.93 285 PRO A C 1
ATOM 2232 O O . PRO A 1 285 ? -79.630 121.545 64.113 1.00 20.62 285 PRO A O 1
ATOM 2236 N N . GLN A 1 286 ? -81.827 121.061 63.832 1.00 20.52 286 GLN A N 1
ATOM 2237 C CA . GLN A 1 286 ? -81.652 120.297 62.605 1.00 20.43 286 GLN A CA 1
ATOM 2238 C C . GLN A 1 286 ? -81.217 121.203 61.463 1.00 20.20 286 GLN A C 1
ATOM 2239 O O . GLN A 1 286 ? -80.331 120.842 60.687 1.00 21.74 286 GLN A O 1
ATOM 2245 N N . LEU A 1 287 ? -81.831 122.381 61.361 1.00 19.71 287 LEU A N 1
ATOM 2246 C CA . LEU A 1 287 ? -81.417 123.349 60.351 1.00 20.24 287 LEU A CA 1
ATOM 2247 C C . LEU A 1 287 ? -79.983 123.809 60.597 1.00 19.70 287 LEU A C 1
ATOM 2248 O O . LEU A 1 287 ? -79.213 123.934 59.654 1.00 19.99 287 LEU A O 1
ATOM 2253 N N . ARG A 1 288 ? -79.616 124.048 61.854 1.00 19.73 288 ARG A N 1
ATOM 2254 C CA . ARG A 1 288 ? -78.238 124.452 62.163 1.00 21.60 288 ARG A CA 1
ATOM 2255 C C . ARG A 1 288 ? -77.227 123.393 61.709 1.00 20.57 288 ARG A C 1
ATOM 2256 O O . ARG A 1 288 ? -76.170 123.729 61.180 1.00 20.35 288 ARG A O 1
ATOM 2264 N N . GLN A 1 289 ? -77.564 122.120 61.897 1.00 21.51 289 GLN A N 1
ATOM 2265 C CA . GLN A 1 289 ? -76.707 121.018 61.454 1.00 21.90 289 GLN A CA 1
ATOM 2266 C C . GLN A 1 289 ? -76.641 120.944 59.928 1.00 20.95 289 GLN A C 1
ATOM 2267 O O . GLN A 1 289 ? -75.579 120.711 59.355 1.00 20.79 289 GLN A O 1
ATOM 2273 N N . TYR A 1 290 ? -77.786 121.136 59.281 1.00 20.13 290 TYR A N 1
ATOM 2274 C CA . TYR A 1 290 ? -77.872 121.139 57.820 1.00 19.14 290 TYR A CA 1
ATOM 2275 C C . TYR A 1 290 ? -77.010 122.253 57.224 1.00 19.28 290 TYR A C 1
ATOM 2276 O O . TYR A 1 290 ? -76.283 122.038 56.249 1.00 19.97 290 TYR A O 1
ATOM 2285 N N . LEU A 1 291 ? -77.081 123.439 57.819 1.00 19.76 291 LEU A N 1
ATOM 2286 C CA . LEU A 1 291 ? -76.288 124.572 57.344 1.00 20.70 291 LEU A CA 1
ATOM 2287 C C . LEU A 1 291 ? -74.791 124.320 57.526 1.00 20.83 291 LEU A C 1
ATOM 2288 O O . LEU A 1 291 ? -73.992 124.668 56.655 1.00 19.34 291 LEU A O 1
ATOM 2293 N N . HIS A 1 292 ? -74.419 123.709 58.649 1.00 21.23 292 HIS A N 1
ATOM 2294 C CA . HIS A 1 292 ? -73.041 123.271 58.874 1.00 23.78 292 HIS A CA 1
ATOM 2295 C C . HIS A 1 292 ? -72.570 122.283 57.795 1.00 23.08 292 HIS A C 1
ATOM 2296 O O . HIS A 1 292 ? -71.445 122.386 57.285 1.00 21.28 292 HIS A O 1
ATOM 2303 N N . SER A 1 293 ? -73.426 121.324 57.456 1.00 22.56 293 SER A N 1
ATOM 2304 C CA . SER A 1 293 ? -73.088 120.332 56.438 1.00 21.43 293 SER A CA 1
ATOM 2305 C C . SER A 1 293 ? -72.936 120.947 55.039 1.00 19.79 293 SER A C 1
ATOM 2306 O O . SER A 1 293 ? -72.104 120.494 54.256 1.00 19.21 293 SER A O 1
ATOM 2309 N N . LEU A 1 294 ? -73.721 121.980 54.732 1.00 19.62 294 LEU A N 1
ATOM 2310 C CA . LEU A 1 294 ? -73.548 122.714 53.474 1.00 19.68 294 LEU A CA 1
ATOM 2311 C C . LEU A 1 294 ? -72.148 123.334 53.394 1.00 19.96 294 LEU A C 1
ATOM 2312 O O . LEU A 1 294 ? -71.510 123.296 52.339 1.00 19.69 294 LEU A O 1
ATOM 2317 N N . ARG A 1 295 ? -71.668 123.895 54.503 1.00 20.03 295 ARG A N 1
ATOM 2318 C CA . ARG A 1 295 ? -70.284 124.384 54.574 1.00 19.99 295 ARG A CA 1
ATOM 2319 C C . ARG A 1 295 ? -69.270 123.265 54.343 1.00 19.63 295 ARG A C 1
ATOM 2320 O O . ARG A 1 295 ? -68.306 123.447 53.604 1.00 21.12 295 ARG A O 1
ATOM 2328 N N . CYS A 1 296 ? -69.485 122.116 54.978 1.00 19.07 296 CYS A N 1
ATOM 2329 C CA . CYS A 1 296 ? -68.597 120.960 54.806 1.00 20.56 296 CYS A CA 1
ATOM 2330 C C . CYS A 1 296 ? -68.544 120.490 53.348 1.00 20.18 296 CYS A C 1
ATOM 2331 O O . CYS A 1 296 ? -67.480 120.128 52.846 1.00 20.39 296 CYS A O 1
ATOM 2334 N N . PHE A 1 297 ? -69.700 120.502 52.684 1.00 19.00 297 PHE A N 1
ATOM 2335 C CA . PHE A 1 297 ? -69.828 120.099 51.284 1.00 18.49 297 PHE A CA 1
ATOM 2336 C C . PHE A 1 297 ? -69.062 121.084 50.393 1.00 18.90 297 PHE A C 1
ATOM 2337 O O . PHE A 1 297 ? -68.275 120.676 49.536 1.00 19.69 297 PHE A O 1
ATOM 2345 N N . ILE A 1 298 ? -69.270 122.380 50.617 1.00 19.07 298 ILE A N 1
ATOM 2346 C CA . ILE A 1 298 ? -68.595 123.411 49.833 1.00 19.97 298 ILE A CA 1
ATOM 2347 C C . ILE A 1 298 ? -67.078 123.292 49.988 1.00 22.19 298 ILE A C 1
ATOM 2348 O O . ILE A 1 298 ? -66.344 123.290 48.997 1.00 23.18 298 ILE A O 1
ATOM 2353 N N . ARG A 1 299 ? -66.618 123.182 51.232 1.00 23.66 299 ARG A N 1
ATOM 2354 C CA . ARG A 1 299 ? -65.180 123.137 51.509 1.00 23.54 299 ARG A CA 1
ATOM 2355 C C . ARG A 1 299 ? -64.551 121.807 51.088 1.00 22.13 299 ARG A C 1
ATOM 2356 O O . ARG A 1 299 ? -63.431 121.787 50.579 1.00 23.26 299 ARG A O 1
ATOM 2364 N N . GLY A 1 300 ? -65.266 120.706 51.301 1.00 21.09 300 GLY A N 1
ATOM 2365 C CA . GLY A 1 300 ? -64.801 119.397 50.865 1.00 21.66 300 GLY A CA 1
ATOM 2366 C C . GLY A 1 300 ? -64.558 119.353 49.367 1.00 23.55 300 GLY A C 1
ATOM 2367 O O . GLY A 1 300 ? -63.557 118.795 48.912 1.00 23.55 300 GLY A O 1
ATOM 2368 N N . ALA A 1 301 ? -65.472 119.952 48.604 1.00 22.02 301 ALA A N 1
ATOM 2369 C CA . ALA A 1 301 ? -65.343 120.014 47.151 1.00 20.77 301 ALA A CA 1
ATOM 2370 C C . ALA A 1 301 ? -64.149 120.877 46.741 1.00 22.80 301 ALA A C 1
ATOM 2371 O O . ALA A 1 301 ? -63.468 120.569 45.769 1.00 21.90 301 ALA A O 1
ATOM 2373 N N . GLN A 1 302 ? -63.908 121.950 47.492 1.00 23.45 302 GLN A N 1
ATOM 2374 C CA . GLN A 1 302 ? -62.750 122.821 47.276 1.00 23.68 302 GLN A CA 1
ATOM 2375 C C . GLN A 1 302 ? -61.412 122.093 47.468 1.00 25.81 302 GLN A C 1
ATOM 2376 O O . GLN A 1 302 ? -60.554 122.120 46.582 1.00 25.36 302 GLN A O 1
ATOM 2382 N N . ASP A 1 303 ? -61.244 121.433 48.611 1.00 26.14 303 ASP A N 1
ATOM 2383 C CA . ASP A 1 303 ? -60.002 120.710 48.905 1.00 26.90 303 ASP A CA 1
ATOM 2384 C C . ASP A 1 303 ? -59.782 119.552 47.937 1.00 26.39 303 ASP A C 1
ATOM 2385 O O . ASP A 1 303 ? -58.663 119.310 47.492 1.00 25.92 303 ASP A O 1
ATOM 2390 N N . TRP A 1 304 ? -60.858 118.847 47.608 1.00 25.77 304 TRP A N 1
ATOM 2391 C CA . TRP A 1 304 ? -60.793 117.740 46.665 1.00 25.33 304 TRP A CA 1
ATOM 2392 C C . TRP A 1 304 ? -60.493 118.242 45.249 1.00 24.67 304 TRP A C 1
ATOM 2393 O O . TRP A 1 304 ? -59.711 117.630 44.517 1.00 25.01 304 TRP A O 1
ATOM 2404 N N . GLY A 1 305 ? -61.099 119.368 44.884 1.00 25.91 305 GLY A N 1
ATOM 2405 C CA . GLY A 1 305 ? -60.932 119.960 43.552 1.00 27.37 305 GLY A CA 1
ATOM 2406 C C . GLY A 1 305 ? -59.507 120.338 43.183 1.00 28.47 305 GLY A C 1
ATOM 2407 O O . GLY A 1 305 ? -59.135 120.281 42.009 1.00 29.66 305 GLY A O 1
ATOM 2408 N N . ILE A 1 306 ? -58.702 120.728 44.171 1.00 28.29 306 ILE A N 1
ATOM 2409 C CA . ILE A 1 306 ? -57.307 121.098 43.905 1.00 28.60 306 ILE A CA 1
ATOM 2410 C C . ILE A 1 306 ? -56.323 119.945 44.119 1.00 29.64 306 ILE A C 1
ATOM 2411 O O . ILE A 1 306 ? -55.132 120.117 43.880 1.00 34.16 306 ILE A O 1
ATOM 2416 N N . SER A 1 307 ? -56.809 118.780 44.551 1.00 30.06 307 SER A N 1
ATOM 2417 C CA . SER A 1 307 ? -55.923 117.654 44.886 1.00 31.99 307 SER A CA 1
ATOM 2418 C C . SER A 1 307 ? -56.176 116.359 44.103 1.00 30.34 307 SER A C 1
ATOM 2419 O O . SER A 1 307 ? -55.235 115.605 43.860 1.00 32.19 307 SER A O 1
ATOM 2422 N N . SER A 1 308 ? -57.422 116.086 43.715 1.00 28.52 308 SER A N 1
ATOM 2423 C CA . SER A 1 308 ? -57.725 114.867 42.953 1.00 27.19 308 SER A CA 1
ATOM 2424 C C . SER A 1 308 ? -56.972 114.838 41.622 1.00 26.90 308 SER A C 1
ATOM 2425 O O . SER A 1 308 ? -56.871 115.859 40.945 1.00 27.00 308 SER A O 1
ATOM 2428 N N . VAL A 1 309 ? -56.455 113.667 41.246 1.00 26.87 309 VAL A N 1
ATOM 2429 C CA . VAL A 1 309 ? -55.798 113.504 39.939 1.00 27.78 309 VAL A CA 1
ATOM 2430 C C . VAL A 1 309 ? -56.790 113.686 38.789 1.00 27.37 309 VAL A C 1
ATOM 2431 O O . VAL A 1 309 ? -56.400 113.892 37.642 1.00 25.88 309 VAL A O 1
ATOM 2435 N N . ARG A 1 310 ? -58.079 113.612 39.106 1.00 25.81 310 ARG A N 1
ATOM 2436 C CA . ARG A 1 310 ? -59.120 113.970 38.158 1.00 25.04 310 ARG A CA 1
ATOM 2437 C C . ARG A 1 310 ? -58.914 115.393 37.613 1.00 23.48 310 ARG A C 1
ATOM 2438 O O . ARG A 1 310 ? -59.166 115.657 36.437 1.00 24.50 310 ARG A O 1
ATOM 2446 N N . TYR A 1 311 ? -58.438 116.299 38.465 1.00 22.26 311 TYR A N 1
ATOM 2447 C CA . TYR A 1 311 ? -58.281 117.708 38.097 1.00 22.08 311 TYR A CA 1
ATOM 2448 C C . TYR A 1 311 ? -56.818 118.140 37.927 1.00 23.78 311 TYR A C 1
ATOM 2449 O O . TYR A 1 311 ? -56.516 118.970 37.075 1.00 25.32 311 TYR A O 1
ATOM 2458 N N . THR A 1 312 ? -55.915 117.582 38.725 1.00 25.63 312 THR A N 1
ATOM 2459 C CA . THR A 1 312 ? -54.493 117.911 38.595 1.00 27.29 312 THR A CA 1
ATOM 2460 C C . THR A 1 312 ? -53.856 117.231 37.377 1.00 29.94 312 THR A C 1
ATOM 2461 O O . THR A 1 312 ? -52.806 117.671 36.915 1.00 31.56 312 THR A O 1
ATOM 2465 N N . THR A 1 313 ? -54.494 116.163 36.881 1.00 29.57 313 THR A N 1
ATOM 2466 C CA . THR A 1 313 ? -54.065 115.418 35.681 1.00 29.68 313 THR A CA 1
ATOM 2467 C C . THR A 1 313 ? -52.544 115.326 35.510 1.00 31.14 313 THR A C 1
ATOM 2468 O O . THR A 1 313 ? -51.983 116.000 34.648 1.00 28.10 313 THR A O 1
ATOM 2472 N N . PRO A 1 314 ? -51.880 114.487 36.328 1.00 34.36 314 PRO A N 1
ATOM 2473 C CA . PRO A 1 314 ? -50.417 114.339 36.343 1.00 37.70 314 PRO A CA 1
ATOM 2474 C C . PRO A 1 314 ? -49.736 114.167 34.977 1.00 39.96 314 PRO A C 1
ATOM 2475 O O . PRO A 1 314 ? -48.621 114.655 34.788 1.00 38.17 314 PRO A O 1
ATOM 2479 N N . ASP A 1 315 ? -50.392 113.489 34.038 1.00 40.89 315 ASP A N 1
ATOM 2480 C CA . ASP A 1 315 ? -49.819 113.296 32.696 1.00 45.92 315 ASP A CA 1
ATOM 2481 C C . ASP A 1 315 ? -49.816 114.579 31.849 1.00 43.61 315 ASP A C 1
ATOM 2482 O O . ASP A 1 315 ? -49.201 114.621 30.785 1.00 44.46 315 ASP A O 1
ATOM 2487 N N . ASP A 1 316 ? -50.512 115.610 32.323 1.00 37.80 316 ASP A N 1
ATOM 2488 C CA . ASP A 1 316 ? -50.434 116.947 31.747 1.00 37.84 316 ASP A CA 1
ATOM 2489 C C . ASP A 1 316 ? -50.806 117.951 32.845 1.00 33.94 316 ASP A C 1
ATOM 2490 O O . ASP A 1 316 ? -51.920 118.481 32.855 1.00 29.42 316 ASP A O 1
ATOM 2495 N N . PRO A 1 317 ? -49.871 118.196 33.784 1.00 31.90 317 PRO A N 1
ATOM 2496 C CA . PRO A 1 317 ? -50.144 118.873 35.058 1.00 30.90 317 PRO A CA 1
ATOM 2497 C C . PRO A 1 317 ? -50.916 120.187 34.949 1.00 28.66 317 PRO A C 1
ATOM 2498 O O . PRO A 1 317 ? -50.525 121.072 34.193 1.00 28.03 317 PRO A O 1
ATOM 2502 N N . ALA A 1 318 ? -52.004 120.303 35.706 1.00 27.06 318 ALA A N 1
ATOM 2503 C CA . ALA A 1 318 ? -52.750 121.556 35.804 1.00 27.42 318 ALA A CA 1
ATOM 2504 C C . ALA A 1 318 ? -51.986 122.553 36.673 1.00 29.35 318 ALA A C 1
ATOM 2505 O O . ALA A 1 318 ? -51.250 122.152 37.576 1.00 28.65 318 ALA A O 1
ATOM 2507 N N . ASN A 1 319 ? -52.164 123.845 36.397 1.00 32.04 319 ASN A N 1
ATOM 2508 C CA . ASN A 1 319 ? -51.597 124.908 37.230 1.00 36.76 319 ASN A CA 1
ATOM 2509 C C . ASN A 1 319 ? -52.595 125.255 38.328 1.00 34.68 319 ASN A C 1
ATOM 2510 O O . ASN A 1 319 ? -53.489 126.079 38.128 1.00 32.09 319 ASN A O 1
ATOM 2515 N N . MET A 1 320 ? -52.438 124.614 39.482 1.00 34.67 320 MET A N 1
ATOM 2516 C CA . MET A 1 320 ? -53.419 124.697 40.563 1.00 32.92 320 MET A CA 1
ATOM 2517 C C . MET A 1 320 ? -52.862 125.395 41.789 1.00 32.17 320 MET A C 1
ATOM 2518 O O . MET A 1 320 ? -51.688 125.229 42.112 1.00 33.29 320 MET A O 1
ATOM 2523 N N . PRO A 1 321 ? -53.713 126.154 42.500 1.00 32.06 321 PRO A N 1
ATOM 2524 C CA . PRO A 1 321 ? -53.273 126.697 43.778 1.00 31.70 321 PRO A CA 1
ATOM 2525 C C . PRO A 1 321 ? -53.128 125.580 44.815 1.00 30.27 321 PRO A C 1
ATOM 2526 O O . PRO A 1 321 ? -53.685 124.494 44.634 1.00 30.08 321 PRO A O 1
ATOM 2530 N N . SER A 1 322 ? -52.369 125.851 45.873 1.00 32.56 322 SER A N 1
ATOM 2531 C CA . SER A 1 322 ? -52.140 124.890 46.953 1.00 35.40 322 SER A CA 1
ATOM 2532 C C . SER A 1 322 ? -52.968 125.216 48.186 1.00 34.37 322 SER A C 1
ATOM 2533 O O . SER A 1 322 ? -53.114 124.376 49.075 1.00 35.09 322 SER A O 1
ATOM 2536 N N . VAL A 1 323 ? -53.489 126.439 48.245 1.00 32.88 323 VAL A N 1
ATOM 2537 C CA . VAL A 1 323 ? -54.246 126.903 49.401 1.00 34.76 323 VAL A CA 1
ATOM 2538 C C . VAL A 1 323 ? -55.434 127.754 48.979 1.00 32.75 323 VAL A C 1
ATOM 2539 O O . VAL A 1 323 ? -55.534 128.181 47.826 1.00 30.28 323 VAL A O 1
ATOM 2543 N N . PHE A 1 324 ? -56.327 127.986 49.934 1.00 30.57 324 PHE A N 1
ATOM 2544 C CA . PHE A 1 324 ? -57.424 128.926 49.776 1.00 31.14 324 PHE A CA 1
ATOM 2545 C C . PHE A 1 324 ? -57.162 130.136 50.666 1.00 32.61 324 PHE A C 1
ATOM 2546 O O . PHE A 1 324 ? -56.491 130.019 51.692 1.00 35.43 324 PHE A O 1
ATOM 2554 N N . THR A 1 325 ? -57.666 131.298 50.254 1.00 33.75 325 THR A N 1
ATOM 2555 C CA . THR A 1 325 ? -57.497 132.540 51.010 1.00 37.88 325 THR A CA 1
ATOM 2556 C C . THR A 1 325 ? -58.725 132.820 51.865 1.00 38.20 325 THR A C 1
ATOM 2557 O O . THR A 1 325 ? -59.792 132.252 51.636 1.00 34.25 325 THR A O 1
ATOM 2561 N N . ASP A 1 326 ? -58.567 133.711 52.840 1.00 41.11 326 ASP A N 1
ATOM 2562 C CA . ASP A 1 326 ? -59.658 134.077 53.746 1.00 43.66 326 ASP A CA 1
ATOM 2563 C C . ASP A 1 326 ? -60.263 135.448 53.423 1.00 40.15 326 ASP A C 1
ATOM 2564 O O . ASP A 1 326 ? -61.089 135.953 54.181 1.00 44.34 326 ASP A O 1
ATOM 2569 N N . VAL A 1 327 ? -59.865 136.038 52.297 1.00 41.14 327 VAL A N 1
ATOM 2570 C CA . VAL A 1 327 ? -60.419 137.322 51.856 1.00 45.55 327 VAL A CA 1
ATOM 2571 C C . VAL A 1 327 ? -60.853 137.250 50.388 1.00 41.87 327 VAL A C 1
ATOM 2572 O O . VAL A 1 327 ? -60.108 136.746 49.547 1.00 43.53 327 VAL A O 1
ATOM 2576 N N . PRO A 1 328 ? -62.066 137.745 50.077 1.00 39.90 328 PRO A N 1
ATOM 2577 C CA . PRO A 1 328 ? -62.555 137.700 48.698 1.00 40.91 328 PRO A CA 1
ATOM 2578 C C . PRO A 1 328 ? -61.885 138.724 47.788 1.00 43.52 328 PRO A C 1
ATOM 2579 O O . PRO A 1 328 ? -61.314 139.699 48.273 1.00 42.61 328 PRO A O 1
ATOM 2583 N N . THR A 1 329 ? -61.952 138.488 46.480 1.00 46.18 329 THR A N 1
ATOM 2584 C CA . THR A 1 329 ? -61.551 139.486 45.492 1.00 48.30 329 THR A CA 1
ATOM 2585 C C . THR A 1 329 ? -62.701 140.462 45.276 1.00 50.05 329 THR A C 1
ATOM 2586 O O . THR A 1 329 ? -62.491 141.673 45.203 1.00 52.29 329 THR A O 1
ATOM 2590 N N . ASP A 1 330 ? -63.915 139.918 45.173 1.00 52.91 330 ASP A N 1
ATOM 2591 C CA . ASP A 1 330 ? -65.129 140.718 45.026 1.00 53.43 330 ASP A CA 1
ATOM 2592 C C . ASP A 1 330 ? -65.956 140.644 46.312 1.00 57.32 330 ASP A C 1
ATOM 2593 O O . ASP A 1 330 ? -66.582 139.621 46.606 1.00 50.66 330 ASP A O 1
ATOM 2598 N N . ASP A 1 331 ? -65.957 141.746 47.060 1.00 64.63 331 ASP A N 1
ATOM 2599 C CA . ASP A 1 331 ? -66.611 141.824 48.368 1.00 68.36 331 ASP A CA 1
ATOM 2600 C C . ASP A 1 331 ? -67.987 142.496 48.301 1.00 66.43 331 ASP A C 1
ATOM 2601 O O . ASP A 1 331 ? -68.690 142.574 49.309 1.00 69.61 331 ASP A O 1
ATOM 2606 N N . SER A 1 332 ? -68.376 142.967 47.117 1.00 60.11 332 SER A N 1
ATOM 2607 C CA . SER A 1 332 ? -69.599 143.760 46.972 1.00 56.61 332 SER A CA 1
ATOM 2608 C C . SER A 1 332 ? -70.871 142.951 47.219 1.00 56.70 332 SER A C 1
ATOM 2609 O O . SER A 1 332 ? -70.878 141.725 47.095 1.00 54.91 332 SER A O 1
ATOM 2612 N N . THR A 1 333 ? -71.939 143.658 47.580 1.00 61.45 333 THR A N 1
ATOM 2613 C CA . THR A 1 333 ? -73.257 143.059 47.772 1.00 61.03 333 THR A CA 1
ATOM 2614 C C . THR A 1 333 ? -74.132 143.241 46.531 1.00 54.14 333 THR A C 1
ATOM 2615 O O . THR A 1 333 ? -75.350 143.063 46.597 1.00 57.61 333 THR A O 1
ATOM 2619 N N . GLU A 1 334 ? -73.515 143.597 45.404 1.00 50.48 334 GLU A N 1
ATOM 2620 C CA . GLU A 1 334 ? -74.246 143.751 44.152 1.00 49.08 334 GLU A CA 1
ATOM 2621 C C . GLU A 1 334 ? -74.672 142.374 43.650 1.00 39.92 334 GLU A C 1
ATOM 2622 O O . GLU A 1 334 ? -73.833 141.479 43.534 1.00 35.61 334 GLU A O 1
ATOM 2628 N N . PRO A 1 335 ? -75.973 142.196 43.353 1.00 35.50 335 PRO A N 1
ATOM 2629 C CA . PRO A 1 335 ? -76.421 140.909 42.817 1.00 33.58 335 PRO A CA 1
ATOM 2630 C C . PRO A 1 335 ? -75.775 140.568 41.481 1.00 33.24 335 PRO A C 1
ATOM 2631 O O . PRO A 1 335 ? -75.415 141.466 40.718 1.00 37.68 335 PRO A O 1
ATOM 2635 N N . LEU A 1 336 ? -75.636 139.274 41.211 1.00 32.42 336 LEU A N 1
ATOM 2636 C CA . LEU A 1 336 ? -75.216 138.795 39.898 1.00 31.50 336 LEU A CA 1
ATOM 2637 C C . LEU A 1 336 ? -76.237 139.214 38.853 1.00 29.30 336 LEU A C 1
ATOM 2638 O O . LEU A 1 336 ? -77.432 139.286 39.146 1.00 27.38 336 LEU A O 1
ATOM 2643 N N . ASP A 1 337 ? -75.762 139.484 37.638 1.00 30.11 337 ASP A N 1
ATOM 2644 C CA . ASP A 1 337 ? -76.630 139.833 36.514 1.00 33.28 337 ASP A CA 1
ATOM 2645 C C . ASP A 1 337 ? -77.164 138.546 35.873 1.00 29.45 337 ASP A C 1
ATOM 2646 O O . ASP A 1 337 ? -76.927 138.270 34.698 1.00 29.09 337 ASP A O 1
ATOM 2651 N N . ILE A 1 338 ? -77.876 137.759 36.674 1.00 25.20 338 ILE A N 1
ATOM 2652 C CA . ILE A 1 338 ? -78.385 136.453 36.266 1.00 23.32 338 ILE A CA 1
ATOM 2653 C C . ILE A 1 338 ? -79.802 136.340 36.832 1.00 22.03 338 ILE A C 1
ATOM 2654 O O . ILE A 1 338 ? -79.969 136.094 38.028 1.00 21.81 338 ILE A O 1
ATOM 2659 N N . PRO A 1 339 ? -80.826 136.557 35.985 1.00 21.98 339 PRO A N 1
ATOM 2660 C CA . PRO A 1 339 ? -82.220 136.561 36.450 1.00 21.63 339 PRO A CA 1
ATOM 2661 C C . PRO A 1 339 ? -82.653 135.324 37.255 1.00 20.60 339 PRO A C 1
ATOM 2662 O O . PRO A 1 339 ? -83.485 135.437 38.146 1.00 20.90 339 PRO A O 1
ATOM 2666 N N . ALA A 1 340 ? -82.050 134.172 36.986 1.00 19.36 340 ALA A N 1
ATOM 2667 C CA . ALA A 1 340 ? -82.458 132.926 37.613 1.00 20.59 340 ALA A CA 1
ATOM 2668 C C . ALA A 1 340 ? -82.102 132.920 39.099 1.00 20.43 340 ALA A C 1
ATOM 2669 O O . ALA A 1 340 ? -82.748 132.228 39.876 1.00 20.31 340 ALA A O 1
ATOM 2671 N N . VAL A 1 341 ? -81.084 133.695 39.485 1.00 20.33 341 VAL A N 1
ATOM 2672 C CA . VAL A 1 341 ? -80.603 133.704 40.875 1.00 20.26 341 VAL A CA 1
ATOM 2673 C C . VAL A 1 341 ? -80.482 135.079 41.544 1.00 21.25 341 VAL A C 1
ATOM 2674 O O . VAL A 1 341 ? -80.184 135.145 42.737 1.00 22.24 341 VAL A O 1
ATOM 2678 N N . SER A 1 342 ? -80.715 136.170 40.811 1.00 21.12 342 SER A N 1
ATOM 2679 C CA . SER A 1 342 ? -80.508 137.515 41.376 1.00 23.29 342 SER A CA 1
ATOM 2680 C C . SER A 1 342 ? -81.436 137.809 42.563 1.00 23.56 342 SER A C 1
ATOM 2681 O O . SER A 1 342 ? -81.103 138.623 43.428 1.00 24.98 342 SER A O 1
ATOM 2684 N N . TRP A 1 343 ? -82.582 137.130 42.610 1.00 21.67 343 TRP A N 1
ATOM 2685 C CA . TRP A 1 343 ? -83.507 137.224 43.742 1.00 21.82 343 TRP A CA 1
ATOM 2686 C C . TRP A 1 343 ? -82.922 136.802 45.098 1.00 21.83 343 TRP A C 1
ATOM 2687 O O . TRP A 1 343 ? -83.445 137.202 46.134 1.00 22.19 343 TRP A O 1
ATOM 2698 N N . TRP A 1 344 ? -81.866 135.986 45.098 1.00 21.83 344 TRP A N 1
ATOM 2699 C CA . TRP A 1 344 ? -81.191 135.595 46.346 1.00 21.62 344 TRP A CA 1
ATOM 2700 C C . TRP A 1 344 ? -80.838 136.799 47.221 1.00 22.83 344 TRP A C 1
ATOM 2701 O O . TRP A 1 344 ? -80.911 136.728 48.449 1.00 20.77 344 TRP A O 1
ATOM 2712 N N . TRP A 1 345 ? -80.437 137.894 46.583 1.00 23.59 345 TRP A N 1
ATOM 2713 C CA . TRP A 1 345 ? -80.025 139.091 47.311 1.00 25.34 345 TRP A CA 1
ATOM 2714 C C . TRP A 1 345 ? -81.197 139.809 47.996 1.00 27.35 345 TRP A C 1
ATOM 2715 O O . TRP A 1 345 ? -80.973 140.636 48.874 1.00 29.65 345 TRP A O 1
ATOM 2726 N N . ASP A 1 346 ? -82.434 139.468 47.625 1.00 29.68 346 ASP A N 1
ATOM 2727 C CA . ASP A 1 346 ? -83.628 139.953 48.342 1.00 32.78 346 ASP A CA 1
ATOM 2728 C C . ASP A 1 346 ? -83.734 139.378 49.762 1.00 30.78 346 ASP A C 1
ATOM 2729 O O . ASP A 1 346 ? -84.487 139.895 50.582 1.00 28.84 346 ASP A O 1
ATOM 2734 N N . LEU A 1 347 ? -83.001 138.302 50.040 1.00 28.47 347 LEU A N 1
ATOM 2735 C CA . LEU A 1 347 ? -83.060 137.632 51.345 1.00 30.71 347 LEU A CA 1
ATOM 2736 C C . LEU A 1 347 ? -82.260 138.352 52.442 1.00 33.98 347 LEU A C 1
ATOM 2737 O O . LEU A 1 347 ? -82.391 138.018 53.621 1.00 35.17 347 LEU A O 1
ATOM 2742 N N . LEU A 1 348 ? -81.422 139.312 52.053 1.00 37.53 348 LEU A N 1
ATOM 2743 C CA . LEU A 1 348 ? -80.653 140.116 53.011 1.00 41.71 348 LEU A CA 1
ATOM 2744 C C . LEU A 1 348 ? -81.585 140.923 53.911 1.00 48.93 348 LEU A C 1
ATOM 2745 O O . LEU A 1 348 ? -82.352 141.754 53.424 1.00 49.92 348 LEU A O 1
ATOM 2750 N N . ALA A 1 349 ? -81.512 140.669 55.218 1.00 57.52 349 ALA A N 1
ATOM 2751 C CA . ALA A 1 349 ? -82.346 141.359 56.204 1.00 63.47 349 ALA A CA 1
ATOM 2752 C C . ALA A 1 349 ? -81.640 142.597 56.746 1.00 65.81 349 ALA A C 1
ATOM 2753 O O . ALA A 1 349 ? -80.977 143.322 56.004 1.00 68.79 349 ALA A O 1
ATOM 2755 N N . GLU B 1 4 ? -112.800 102.463 12.446 1.00 87.94 4 GLU B N 1
ATOM 2756 C CA . GLU B 1 4 ? -113.511 103.173 13.550 1.00 88.81 4 GLU B CA 1
ATOM 2757 C C . GLU B 1 4 ? -114.087 102.172 14.554 1.00 80.51 4 GLU B C 1
ATOM 2758 O O . GLU B 1 4 ? -114.941 101.353 14.207 1.00 79.15 4 GLU B O 1
ATOM 2764 N N . LEU B 1 5 ? -113.615 102.252 15.796 1.00 71.20 5 LEU B N 1
ATOM 2765 C CA . LEU B 1 5 ? -113.991 101.302 16.844 1.00 58.27 5 LEU B CA 1
ATOM 2766 C C . LEU B 1 5 ? -115.240 101.738 17.594 1.00 52.33 5 LEU B C 1
ATOM 2767 O O . LEU B 1 5 ? -115.619 102.910 17.567 1.00 53.01 5 LEU B O 1
ATOM 2772 N N . THR B 1 6 ? -115.870 100.778 18.267 1.00 43.70 6 THR B N 1
ATOM 2773 C CA . THR B 1 6 ? -116.922 101.069 19.232 1.00 42.35 6 THR B CA 1
ATOM 2774 C C . THR B 1 6 ? -116.410 100.812 20.646 1.00 35.05 6 THR B C 1
ATOM 2775 O O . THR B 1 6 ? -116.079 99.681 20.998 1.00 35.02 6 THR B O 1
ATOM 2779 N N . VAL B 1 7 ? -116.343 101.871 21.449 1.00 30.02 7 VAL B N 1
ATOM 2780 C CA . VAL B 1 7 ? -115.933 101.755 22.845 1.00 29.24 7 VAL B CA 1
ATOM 2781 C C . VAL B 1 7 ? -117.139 101.342 23.688 1.00 29.04 7 VAL B C 1
ATOM 2782 O O . VAL B 1 7 ? -118.163 102.026 23.672 1.00 28.29 7 VAL B O 1
ATOM 2786 N N . PRO B 1 8 ? -117.029 100.220 24.423 1.00 29.88 8 PRO B N 1
ATOM 2787 C CA . PRO B 1 8 ? -118.135 99.802 25.277 1.00 31.22 8 PRO B CA 1
ATOM 2788 C C . PRO B 1 8 ? -118.136 100.568 26.597 1.00 31.03 8 PRO B C 1
ATOM 2789 O O . PRO B 1 8 ? -117.147 101.239 26.913 1.00 29.34 8 PRO B O 1
ATOM 2793 N N . PRO B 1 9 ? -119.235 100.472 27.367 1.00 30.40 9 PRO B N 1
ATOM 2794 C CA . PRO B 1 9 ? -119.230 101.026 28.716 1.00 30.96 9 PRO B CA 1
ATOM 2795 C C . PRO B 1 9 ? -118.088 100.433 29.536 1.00 29.98 9 PRO B C 1
ATOM 2796 O O . PRO B 1 9 ? -117.877 99.219 29.507 1.00 30.32 9 PRO B O 1
ATOM 2800 N N . LEU B 1 10 ? -117.345 101.284 30.237 1.00 27.05 10 LEU B N 1
ATOM 2801 C CA . LEU B 1 10 ? -116.231 100.818 31.058 1.00 27.48 10 LEU B CA 1
ATOM 2802 C C . LEU B 1 10 ? -116.670 100.596 32.501 1.00 27.87 10 LEU B C 1
ATOM 2803 O O . LEU B 1 10 ? -117.621 101.221 32.978 1.00 27.85 10 LEU B O 1
ATOM 2808 N N . PHE B 1 11 ? -115.956 99.705 33.181 1.00 27.07 11 PHE B N 1
ATOM 2809 C CA . PHE B 1 11 ? -116.188 99.409 34.589 1.00 27.69 11 PHE B CA 1
ATOM 2810 C C . PHE B 1 11 ? -115.681 100.550 35.468 1.00 28.12 11 PHE B C 1
ATOM 2811 O O . PHE B 1 11 ? -114.517 100.939 35.371 1.00 29.71 11 PHE B O 1
ATOM 2819 N N . SER B 1 12 ? -116.563 101.078 36.314 1.00 25.60 12 SER B N 1
ATOM 2820 C CA . SER B 1 12 ? -116.168 101.980 37.389 1.00 25.93 12 SER B CA 1
ATOM 2821 C C . SER B 1 12 ? -117.006 101.704 38.635 1.00 26.98 12 SER B C 1
ATOM 2822 O O . SER B 1 12 ? -118.231 101.824 38.589 1.00 26.59 12 SER B O 1
ATOM 2825 N N . PRO B 1 13 ? -116.352 101.350 39.758 1.00 27.50 13 PRO B N 1
ATOM 2826 C CA . PRO B 1 13 ? -117.075 101.122 41.015 1.00 29.37 13 PRO B CA 1
ATOM 2827 C C . PRO B 1 13 ? -117.318 102.397 41.834 1.00 29.75 13 PRO B C 1
ATOM 2828 O O . PRO B 1 13 ? -117.663 102.308 43.009 1.00 30.85 13 PRO B O 1
ATOM 2832 N N . ILE B 1 14 ? -117.155 103.566 41.216 1.00 28.59 14 ILE B N 1
ATOM 2833 C CA . ILE B 1 14 ? -117.206 104.846 41.921 1.00 26.10 14 ILE B CA 1
ATOM 2834 C C . ILE B 1 14 ? -118.411 105.661 41.458 1.00 26.25 14 ILE B C 1
ATOM 2835 O O . ILE B 1 14 ? -118.684 105.748 40.258 1.00 26.50 14 ILE B O 1
ATOM 2840 N N . ARG B 1 15 ? -119.107 106.274 42.414 1.00 26.60 15 ARG B N 1
ATOM 2841 C CA . ARG B 1 15 ? -120.300 107.072 42.132 1.00 28.54 15 ARG B CA 1
ATOM 2842 C C . ARG B 1 15 ? -119.947 108.463 41.619 1.00 26.53 15 ARG B C 1
ATOM 2843 O O . ARG B 1 15 ? -118.939 109.040 42.023 1.00 25.10 15 ARG B O 1
ATOM 2851 N N . GLN B 1 16 ? -120.802 108.992 40.744 1.00 28.11 16 GLN B N 1
ATOM 2852 C CA . GLN B 1 16 ? -120.657 110.342 40.200 1.00 30.55 16 GLN B CA 1
ATOM 2853 C C . GLN B 1 16 ? -120.858 111.392 41.288 1.00 27.28 16 GLN B C 1
ATOM 2854 O O . GLN B 1 16 ? -121.641 111.191 42.218 1.00 26.90 16 GLN B O 1
ATOM 2860 N N . ALA B 1 17 ? -120.163 112.517 41.154 1.00 25.05 17 ALA B N 1
ATOM 2861 C CA . ALA B 1 17 ? -120.325 113.649 42.064 1.00 26.00 17 ALA B CA 1
ATOM 2862 C C . ALA B 1 17 ? -119.720 114.897 41.435 1.00 23.55 17 ALA B C 1
ATOM 2863 O O . ALA B 1 17 ? -118.720 114.815 40.714 1.00 23.87 17 ALA B O 1
ATOM 2865 N N . ILE B 1 18 ? -120.316 116.050 41.718 1.00 22.26 18 ILE B N 1
ATOM 2866 C CA . ILE B 1 18 ? -119.820 117.308 41.176 1.00 22.54 18 ILE B CA 1
ATOM 2867 C C . ILE B 1 18 ? -120.016 118.461 42.156 1.00 22.36 18 ILE B C 1
ATOM 2868 O O . ILE B 1 18 ? -120.999 118.500 42.893 1.00 21.94 18 ILE B O 1
ATOM 2873 N N . HIS B 1 19 ? -119.057 119.386 42.169 1.00 22.73 19 HIS B N 1
ATOM 2874 C CA . HIS B 1 19 ? -119.145 120.586 42.995 1.00 23.06 19 HIS B CA 1
ATOM 2875 C C . HIS B 1 19 ? -120.271 121.462 42.437 1.00 23.36 19 HIS B C 1
ATOM 2876 O O . HIS B 1 19 ? -120.361 121.640 41.219 1.00 21.98 19 HIS B O 1
ATOM 2883 N N . PRO B 1 20 ? -121.140 122.000 43.314 1.00 24.05 20 PRO B N 1
ATOM 2884 C CA . PRO B 1 20 ? -122.304 122.753 42.819 1.00 25.67 20 PRO B CA 1
ATOM 2885 C C . PRO B 1 20 ? -121.974 124.014 42.008 1.00 25.68 20 PRO B C 1
ATOM 2886 O O . PRO B 1 20 ? -122.787 124.439 41.197 1.00 24.42 20 PRO B O 1
ATOM 2890 N N . LYS B 1 21 ? -120.795 124.597 42.214 1.00 24.95 21 LYS B N 1
ATOM 2891 C CA . LYS B 1 21 ? -120.375 125.795 41.476 1.00 25.62 21 LYS B CA 1
ATOM 2892 C C . LYS B 1 21 ? -119.667 125.491 40.147 1.00 23.66 21 LYS B C 1
ATOM 2893 O O . LYS B 1 21 ? -118.994 126.358 39.590 1.00 22.29 21 LYS B O 1
ATOM 2899 N N . HIS B 1 22 ? -119.844 124.277 39.627 1.00 23.64 22 HIS B N 1
ATOM 2900 C CA . HIS B 1 22 ? -119.203 123.862 38.373 1.00 24.59 22 HIS B CA 1
ATOM 2901 C C . HIS B 1 22 ? -119.358 124.873 37.224 1.00 24.97 22 HIS B C 1
ATOM 2902 O O . HIS B 1 22 ? -118.390 125.152 36.511 1.00 23.50 22 HIS B O 1
ATOM 2909 N N . ALA B 1 23 ? -120.559 125.428 37.057 1.00 25.63 23 ALA B N 1
ATOM 2910 C CA . ALA B 1 23 ? -120.830 126.359 35.953 1.00 27.17 23 ALA B CA 1
ATOM 2911 C C . ALA B 1 23 ? -120.064 127.669 36.114 1.00 27.01 23 ALA B C 1
ATOM 2912 O O . ALA B 1 23 ? -119.505 128.184 35.145 1.00 25.97 23 ALA B O 1
ATOM 2914 N N . ASP B 1 24 ? -120.050 128.204 37.335 1.00 27.39 24 ASP B N 1
ATOM 2915 C CA . ASP B 1 24 ? -119.297 129.424 37.647 1.00 27.72 24 ASP B CA 1
ATOM 2916 C C . ASP B 1 24 ? -117.800 129.224 37.402 1.00 25.66 24 ASP B C 1
ATOM 2917 O O . ASP B 1 24 ? -117.120 130.101 36.864 1.00 25.96 24 ASP B O 1
ATOM 2922 N N . ILE B 1 25 ? -117.296 128.069 37.817 1.00 23.24 25 ILE B N 1
ATOM 2923 C CA . ILE B 1 25 ? -115.882 127.748 37.670 1.00 23.91 25 ILE B CA 1
ATOM 2924 C C . ILE B 1 25 ? -115.511 127.644 36.189 1.00 24.99 25 ILE B C 1
ATOM 2925 O O . ILE B 1 25 ? -114.452 128.130 35.776 1.00 22.64 25 ILE B O 1
ATOM 2930 N N . ASP B 1 26 ? -116.394 127.038 35.395 1.00 24.41 26 ASP B N 1
ATOM 2931 C CA . ASP B 1 26 ? -116.158 126.888 33.962 1.00 25.18 26 ASP B CA 1
ATOM 2932 C C . ASP B 1 26 ? -116.074 128.249 33.257 1.00 24.52 26 ASP B C 1
ATOM 2933 O O . ASP B 1 26 ? -115.193 128.462 32.424 1.00 23.77 26 ASP B O 1
ATOM 2938 N N . VAL B 1 27 ? -116.976 129.165 33.607 1.00 23.67 27 VAL B N 1
ATOM 2939 C CA . VAL B 1 27 ? -116.952 130.529 33.071 1.00 26.01 27 VAL B CA 1
ATOM 2940 C C . VAL B 1 27 ? -115.676 131.274 33.488 1.00 24.33 27 VAL B C 1
ATOM 2941 O O . VAL B 1 27 ? -115.041 131.940 32.668 1.00 22.64 27 VAL B O 1
ATOM 2945 N N . GLN B 1 28 ? -115.305 131.160 34.759 1.00 23.76 28 GLN B N 1
ATOM 2946 C CA . GLN B 1 28 ? -114.117 131.846 35.278 1.00 25.34 28 GLN B CA 1
ATOM 2947 C C . GLN B 1 28 ? -112.812 131.337 34.653 1.00 21.66 28 GLN B C 1
ATOM 2948 O O . GLN B 1 28 ? -111.885 132.112 34.434 1.00 21.46 28 GLN B O 1
ATOM 2954 N N . THR B 1 29 ? -112.746 130.040 34.368 1.00 21.05 29 THR B N 1
ATOM 2955 C CA . THR B 1 29 ? -111.574 129.445 33.731 1.00 21.02 29 THR B CA 1
ATOM 2956 C C . THR B 1 29 ? -111.418 129.931 32.292 1.00 19.80 29 THR B C 1
ATOM 2957 O O . THR B 1 29 ? -110.297 130.186 31.835 1.00 19.15 29 THR B O 1
ATOM 2961 N N . ALA B 1 30 ? -112.538 130.064 31.584 1.00 19.33 30 ALA B N 1
ATOM 2962 C CA . ALA B 1 30 ? -112.530 130.640 30.240 1.00 19.88 30 ALA B CA 1
ATOM 2963 C C . ALA B 1 30 ? -112.026 132.081 30.276 1.00 20.47 30 ALA B C 1
ATOM 2964 O O . ALA B 1 30 ? -111.234 132.495 29.423 1.00 21.38 30 ALA B O 1
ATOM 2966 N N . ALA B 1 31 ? -112.478 132.840 31.271 1.00 20.63 31 ALA B N 1
ATOM 2967 C CA . ALA B 1 31 ? -112.033 134.220 31.451 1.00 21.55 31 ALA B CA 1
ATOM 2968 C C . ALA B 1 31 ? -110.540 134.285 31.771 1.00 21.93 31 ALA B C 1
ATOM 2969 O O . ALA B 1 31 ? -109.831 135.159 31.268 1.00 21.44 31 ALA B O 1
ATOM 2971 N N . TRP B 1 32 ? -110.074 133.359 32.606 1.00 21.07 32 TRP B N 1
ATOM 2972 C CA . TRP B 1 32 ? -108.662 133.284 32.987 1.00 21.03 32 TRP B CA 1
ATOM 2973 C C . TRP B 1 32 ? -107.790 133.035 31.749 1.00 20.82 32 TRP B C 1
ATOM 2974 O O . TRP B 1 32 ? -106.778 133.708 31.554 1.00 20.27 32 TRP B O 1
ATOM 2985 N N . ALA B 1 33 ? -108.212 132.094 30.904 1.00 19.84 33 ALA B N 1
ATOM 2986 C CA . ALA B 1 33 ? -107.514 131.787 29.648 1.00 19.51 33 ALA B CA 1
ATOM 2987 C C . ALA B 1 33 ? -107.367 133.022 28.770 1.00 20.36 33 ALA B C 1
ATOM 2988 O O . ALA B 1 33 ? -106.330 133.235 28.137 1.00 19.50 33 ALA B O 1
ATOM 2990 N N . GLU B 1 34 ? -108.421 133.827 28.744 1.00 21.89 34 GLU B N 1
ATOM 2991 C CA . GLU B 1 34 ? -108.476 135.029 27.934 1.00 24.29 34 GLU B CA 1
ATOM 2992 C C . GLU B 1 34 ? -107.575 136.107 28.546 1.00 23.76 34 GLU B C 1
ATOM 2993 O O . GLU B 1 34 ? -106.816 136.767 27.833 1.00 24.18 34 GLU B O 1
ATOM 2999 N N . THR B 1 35 ? -107.647 136.257 29.867 1.00 23.07 35 THR B N 1
ATOM 3000 C CA . THR B 1 35 ? -106.845 137.243 30.595 1.00 25.47 35 THR B CA 1
ATOM 3001 C C . THR B 1 35 ? -105.340 137.021 30.419 1.00 23.33 35 THR B C 1
ATOM 3002 O O . THR B 1 35 ? -104.594 137.972 30.195 1.00 23.79 35 THR B O 1
ATOM 3006 N N . PHE B 1 36 ? -104.895 135.772 30.518 1.00 20.58 36 PHE B N 1
ATOM 3007 C CA . PHE B 1 36 ? -103.467 135.474 30.393 1.00 21.55 36 PHE B CA 1
ATOM 3008 C C . PHE B 1 36 ? -103.053 135.047 28.983 1.00 22.19 36 PHE B C 1
ATOM 3009 O O . PHE B 1 36 ? -101.888 134.716 28.753 1.00 22.85 36 PHE B O 1
ATOM 3017 N N . ARG B 1 37 ? -104.001 135.084 28.044 1.00 22.09 37 ARG B N 1
ATOM 3018 C CA . ARG B 1 37 ? -103.739 134.797 26.631 1.00 23.51 37 ARG B CA 1
ATOM 3019 C C . ARG B 1 37 ? -103.077 133.432 26.464 1.00 22.10 37 ARG B C 1
ATOM 3020 O O . ARG B 1 37 ? -102.060 133.286 25.781 1.00 20.50 37 ARG B O 1
ATOM 3028 N N . ILE B 1 38 ? -103.674 132.431 27.096 1.00 21.10 38 ILE B N 1
ATOM 3029 C CA . ILE B 1 38 ? -103.123 131.084 27.092 1.00 20.57 38 ILE B CA 1
ATOM 3030 C C . ILE B 1 38 ? -103.427 130.426 25.749 1.00 20.98 38 ILE B C 1
ATOM 3031 O O . ILE B 1 38 ? -104.589 130.332 25.345 1.00 20.82 38 ILE B O 1
ATOM 3036 N N . GLY B 1 39 ? -102.372 129.995 25.063 1.00 21.93 39 GLY B N 1
ATOM 3037 C CA . GLY B 1 39 ? -102.494 129.291 23.791 1.00 22.56 39 GLY B CA 1
ATOM 3038 C C . GLY B 1 39 ? -102.685 130.207 22.598 1.00 23.25 39 GLY B C 1
ATOM 3039 O O . GLY B 1 39 ? -102.952 131.403 22.745 1.00 21.92 39 GLY B O 1
ATOM 3040 N N . SER B 1 40 ? -102.538 129.634 21.406 1.00 22.68 40 SER B N 1
ATOM 3041 C CA . SER B 1 40 ? -102.896 130.319 20.172 1.00 22.55 40 SER B CA 1
ATOM 3042 C C . SER B 1 40 ? -104.393 130.611 20.201 1.00 23.30 40 SER B C 1
ATOM 3043 O O . SER B 1 40 ? -105.133 129.988 20.969 1.00 22.52 40 SER B O 1
ATOM 3046 N N . GLU B 1 41 ? -104.841 131.551 19.374 1.00 23.17 41 GLU B N 1
ATOM 3047 C CA . GLU B 1 41 ? -106.269 131.878 19.320 1.00 25.35 41 GLU B CA 1
ATOM 3048 C C . GLU B 1 41 ? -107.103 130.649 18.960 1.00 23.56 41 GLU B C 1
ATOM 3049 O O . GLU B 1 41 ? -108.173 130.436 19.531 1.00 22.80 41 GLU B O 1
ATOM 3055 N N . GLU B 1 42 ? -106.609 129.824 18.038 1.00 22.83 42 GLU B N 1
ATOM 3056 C CA . GLU B 1 42 ? -107.339 128.621 17.646 1.00 23.07 42 GLU B CA 1
ATOM 3057 C C . GLU B 1 42 ? -107.456 127.630 18.806 1.00 21.83 42 GLU B C 1
ATOM 3058 O O . GLU B 1 42 ? -108.538 127.115 19.071 1.00 20.85 42 GLU B O 1
ATOM 3064 N N . LEU B 1 43 ? -106.343 127.364 19.486 1.00 20.99 43 LEU B N 1
ATOM 3065 C CA . LEU B 1 43 ? -106.347 126.434 20.612 1.00 19.79 43 LEU B CA 1
ATOM 3066 C C . LEU B 1 43 ? -107.250 126.932 21.744 1.00 19.66 43 LEU B C 1
ATOM 3067 O O . LEU B 1 43 ? -108.069 126.178 22.263 1.00 18.72 43 LEU B O 1
ATOM 3072 N N . ARG B 1 44 ? -107.097 128.198 22.125 1.00 19.72 44 ARG B N 1
ATOM 3073 C CA . ARG B 1 44 ? -107.877 128.760 23.229 1.00 20.84 44 ARG B CA 1
ATOM 3074 C C . ARG B 1 44 ? -109.371 128.666 22.939 1.00 21.02 44 ARG B C 1
ATOM 3075 O O . ARG B 1 44 ? -110.153 128.306 23.818 1.00 21.66 44 ARG B O 1
ATOM 3083 N N . GLY B 1 45 ? -109.753 128.976 21.701 1.00 22.12 45 GLY B N 1
ATOM 3084 C CA . GLY B 1 45 ? -111.143 128.883 21.264 1.00 23.24 45 GLY B CA 1
ATOM 3085 C C . GLY B 1 45 ? -111.741 127.504 21.469 1.00 23.31 45 GLY B C 1
ATOM 3086 O O . GLY B 1 45 ? -112.930 127.374 21.750 1.00 25.63 45 GLY B O 1
ATOM 3087 N N . LYS B 1 46 ? -110.914 126.471 21.327 1.00 22.23 46 LYS B N 1
ATOM 3088 C CA . LYS B 1 46 ? -111.335 125.105 21.607 1.00 22.94 46 LYS B CA 1
ATOM 3089 C C . LYS B 1 46 ? -111.381 124.842 23.113 1.00 21.49 46 LYS B C 1
ATOM 3090 O O . LYS B 1 46 ? -112.402 124.389 23.637 1.00 20.88 46 LYS B O 1
ATOM 3096 N N . LEU B 1 47 ? -110.287 125.147 23.808 1.00 19.18 47 LEU B N 1
ATOM 3097 C CA . LEU B 1 47 ? -110.165 124.806 25.230 1.00 19.20 47 LEU B CA 1
ATOM 3098 C C . LEU B 1 47 ? -111.298 125.348 26.097 1.00 21.02 47 LEU B C 1
ATOM 3099 O O . LEU B 1 47 ? -111.774 124.651 26.993 1.00 21.12 47 LEU B O 1
ATOM 3104 N N . VAL B 1 48 ? -111.732 126.577 25.827 1.00 22.35 48 VAL B N 1
ATOM 3105 C CA . VAL B 1 48 ? -112.798 127.202 26.623 1.00 24.20 48 VAL B CA 1
ATOM 3106 C C . VAL B 1 48 ? -114.179 126.559 26.441 1.00 25.34 48 VAL B C 1
ATOM 3107 O O . VAL B 1 48 ? -115.088 126.843 27.218 1.00 27.93 48 VAL B O 1
ATOM 3111 N N . THR B 1 49 ? -114.334 125.701 25.431 1.00 23.95 49 THR B N 1
ATOM 3112 C CA . THR B 1 49 ? -115.588 124.972 25.209 1.00 24.05 49 THR B CA 1
ATOM 3113 C C . THR B 1 49 ? -115.558 123.540 25.747 1.00 22.25 49 THR B C 1
ATOM 3114 O O . THR B 1 49 ? -116.554 122.829 25.652 1.00 22.29 49 THR B O 1
ATOM 3118 N N . GLN B 1 50 ? -114.431 123.122 26.317 1.00 20.02 50 GLN B N 1
ATOM 3119 C CA . GLN B 1 50 ? -114.210 121.709 26.636 1.00 19.45 50 GLN B CA 1
ATOM 3120 C C . GLN B 1 50 ? -114.540 121.312 28.089 1.00 20.16 50 GLN B C 1
ATOM 3121 O O . GLN B 1 50 ? -114.201 120.213 28.523 1.00 21.29 50 GLN B O 1
ATOM 3127 N N . ASP B 1 51 ? -115.223 122.195 28.818 1.00 21.79 51 ASP B N 1
ATOM 3128 C CA . ASP B 1 51 ? -115.757 121.884 30.158 1.00 21.85 51 ASP B CA 1
ATOM 3129 C C . ASP B 1 51 ? -114.677 121.573 31.206 1.00 20.78 51 ASP B C 1
ATOM 3130 O O . ASP B 1 51 ? -114.871 120.723 32.071 1.00 19.24 51 ASP B O 1
ATOM 3135 N N . ILE B 1 52 ? -113.552 122.278 31.143 1.00 20.75 52 ILE B N 1
ATOM 3136 C CA . ILE B 1 52 ? -112.444 122.025 32.072 1.00 18.65 52 ILE B CA 1
ATOM 3137 C C . ILE B 1 52 ? -112.822 122.394 33.517 1.00 19.22 52 ILE B C 1
ATOM 3138 O O . ILE B 1 52 ? -112.411 121.717 34.461 1.00 19.61 52 ILE B O 1
ATOM 3143 N N . GLY B 1 53 ? -113.611 123.453 33.687 1.00 20.26 53 GLY B N 1
ATOM 3144 C CA . GLY B 1 53 ? -114.146 123.808 35.003 1.00 20.90 53 GLY B CA 1
ATOM 3145 C C . GLY B 1 53 ? -115.041 122.718 35.574 1.00 21.36 53 GLY B C 1
ATOM 3146 O O . GLY B 1 53 ? -114.973 122.405 36.766 1.00 22.64 53 GLY B O 1
ATOM 3147 N N . THR B 1 54 ? -115.874 122.138 34.716 1.00 20.79 54 THR B N 1
ATOM 3148 C CA . THR B 1 54 ? -116.726 121.009 35.089 1.00 22.11 54 THR B CA 1
ATOM 3149 C C . THR B 1 54 ? -115.874 119.810 35.502 1.00 21.10 54 THR B C 1
ATOM 3150 O O . THR B 1 54 ? -116.158 119.146 36.501 1.00 20.04 54 THR B O 1
ATOM 3154 N N . PHE B 1 55 ? -114.823 119.545 34.734 1.00 19.17 55 PHE B N 1
ATOM 3155 C CA . PHE B 1 55 ? -113.874 118.480 35.066 1.00 19.03 55 PHE B CA 1
ATOM 3156 C C . PHE B 1 55 ? -113.299 118.663 36.478 1.00 18.47 55 PHE B C 1
ATOM 3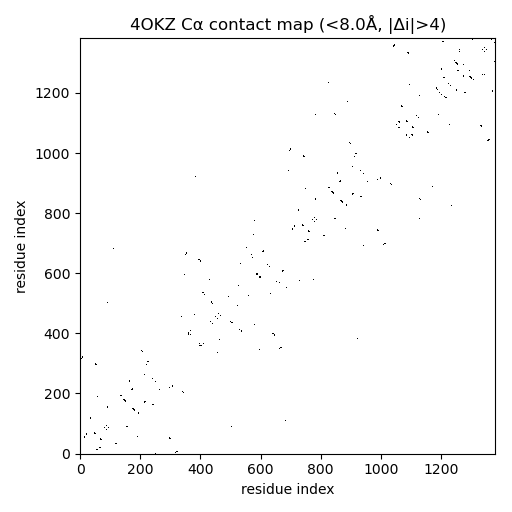157 O O . PHE B 1 55 ? -113.376 117.757 37.312 1.00 18.81 55 PHE B O 1
ATOM 3165 N N . SER B 1 56 ? -112.749 119.840 36.751 1.00 18.17 56 SER B N 1
ATOM 3166 C CA . SER B 1 56 ? -112.215 120.147 38.078 1.00 19.16 56 SER B CA 1
ATOM 3167 C C . SER B 1 56 ? -113.278 119.993 39.170 1.00 19.55 56 SER B C 1
ATOM 3168 O O . SER B 1 56 ? -112.999 119.467 40.251 1.00 18.65 56 SER B O 1
ATOM 3171 N N . ALA B 1 57 ? -114.492 120.447 38.876 1.00 19.58 57 ALA B N 1
ATOM 3172 C CA . ALA B 1 57 ? -115.616 120.335 39.815 1.00 19.91 57 ALA B CA 1
ATOM 3173 C C . ALA B 1 57 ? -115.935 118.888 40.193 1.00 19.75 57 ALA B C 1
ATOM 3174 O O . ALA B 1 57 ? -116.447 118.633 41.284 1.00 21.35 57 ALA B O 1
ATOM 3176 N N . ARG B 1 58 ? -115.639 117.949 39.296 1.00 18.66 58 ARG B N 1
ATOM 3177 C CA . ARG B 1 58 ? -115.823 116.524 39.578 1.00 19.50 58 ARG B CA 1
ATOM 3178 C C . ARG B 1 58 ? -114.650 115.918 40.346 1.00 19.67 58 ARG B C 1
ATOM 3179 O O . ARG B 1 58 ? -114.820 114.923 41.049 1.00 20.36 58 ARG B O 1
ATOM 3187 N N . ILE B 1 59 ? -113.462 116.500 40.198 1.00 19.63 59 ILE B N 1
ATOM 3188 C CA . ILE B 1 59 ? -112.277 116.024 40.918 1.00 18.65 59 ILE B CA 1
ATOM 3189 C C . ILE B 1 59 ? -112.352 116.398 42.399 1.00 19.85 59 ILE B C 1
ATOM 3190 O O . ILE B 1 59 ? -111.979 115.597 43.259 1.00 21.92 59 ILE B O 1
ATOM 3195 N N . LEU B 1 60 ? -112.841 117.608 42.682 1.00 21.23 60 LEU B N 1
ATOM 3196 C CA . LEU B 1 60 ? -113.007 118.110 44.049 1.00 21.55 60 LEU B CA 1
ATOM 3197 C C . LEU B 1 60 ? -114.472 118.487 44.322 1.00 22.00 60 LEU B C 1
ATOM 3198 O O . LEU B 1 60 ? -114.787 119.662 44.540 1.00 21.67 60 LEU B O 1
ATOM 3203 N N . PRO B 1 61 ? -115.371 117.491 44.330 1.00 22.80 61 PRO B N 1
ATOM 3204 C CA . PRO B 1 61 ? -116.803 117.805 44.451 1.00 23.65 61 PRO B CA 1
ATOM 3205 C C . PRO B 1 61 ? -117.215 118.410 45.798 1.00 23.29 61 PRO B C 1
ATOM 3206 O O . PRO B 1 61 ? -118.244 119.074 45.872 1.00 22.99 61 PRO B O 1
ATOM 3210 N N . GLU B 1 62 ? -116.428 118.173 46.845 1.00 24.27 62 GLU B N 1
ATOM 3211 C CA . GLU B 1 62 ? -116.660 118.802 48.146 1.00 29.18 62 GLU B CA 1
ATOM 3212 C C . GLU B 1 62 ? -115.463 119.649 48.582 1.00 27.72 62 GLU B C 1
ATOM 3213 O O . GLU B 1 62 ? -115.334 120.005 49.756 1.00 28.43 62 GLU B O 1
ATOM 3219 N N . GLY B 1 63 ? -114.602 119.989 47.627 1.00 24.66 63 GLY B N 1
ATOM 3220 C CA . GLY B 1 63 ? -113.447 120.834 47.898 1.00 24.11 63 GLY B CA 1
ATOM 3221 C C . GLY B 1 63 ? -113.817 122.295 48.043 1.00 22.62 63 GLY B C 1
ATOM 3222 O O . GLY B 1 63 ? -114.915 122.712 47.679 1.00 24.48 63 GLY B O 1
ATOM 3223 N N . ARG B 1 64 ? -112.886 123.068 48.588 1.00 21.51 64 ARG B N 1
ATOM 3224 C CA . ARG B 1 64 ? -113.036 124.514 48.726 1.00 24.50 64 ARG B CA 1
ATOM 3225 C C . ARG B 1 64 ? -113.094 125.156 47.333 1.00 22.31 64 ARG B C 1
ATOM 3226 O O . ARG B 1 64 ? -112.241 124.883 46.489 1.00 19.61 64 ARG B O 1
ATOM 3234 N N . GLU B 1 65 ? -114.095 126.005 47.099 1.00 20.70 65 GLU B N 1
ATOM 3235 C CA . GLU B 1 65 ? -114.342 126.560 45.761 1.00 23.03 65 GLU B CA 1
ATOM 3236 C C . GLU B 1 65 ? -113.115 127.221 45.130 1.00 21.66 65 GLU B C 1
ATOM 3237 O O . GLU B 1 65 ? -112.886 127.092 43.924 1.00 20.91 65 GLU B O 1
ATOM 3243 N N . GLU B 1 66 ? -112.340 127.935 45.944 1.00 21.39 66 GLU B N 1
ATOM 3244 C CA . GLU B 1 66 ? -111.151 128.631 45.456 1.00 23.04 66 GLU B CA 1
ATOM 3245 C C . GLU B 1 66 ? -110.120 127.645 44.894 1.00 20.31 66 GLU B C 1
ATOM 3246 O O . GLU B 1 66 ? -109.449 127.938 43.902 1.00 21.89 66 GLU B O 1
ATOM 3252 N N . VAL B 1 67 ? -110.008 126.475 45.515 1.00 17.93 67 VAL B N 1
ATOM 3253 C CA . VAL B 1 67 ? -109.064 125.460 45.045 1.00 18.67 67 VAL B CA 1
ATOM 3254 C C . VAL B 1 67 ? -109.604 124.737 43.802 1.00 18.77 67 VAL B C 1
ATOM 3255 O O . VAL B 1 67 ? -108.839 124.402 42.900 1.00 19.56 67 VAL B O 1
ATOM 3259 N N . VAL B 1 68 ? -110.915 124.520 43.735 1.00 19.82 68 VAL B N 1
ATOM 3260 C CA . VAL B 1 68 ? -111.526 123.987 42.508 1.00 19.24 68 VAL B CA 1
ATOM 3261 C C . VAL B 1 68 ? -111.232 124.924 41.331 1.00 17.71 68 VAL B C 1
ATOM 3262 O O . VAL B 1 68 ? -110.901 124.467 40.239 1.00 17.79 68 VAL B O 1
ATOM 3266 N N . SER B 1 69 ? -111.340 126.231 41.564 1.00 17.85 69 SER B N 1
ATOM 3267 C CA . SER B 1 69 ? -111.022 127.231 40.537 1.00 19.16 69 SER B CA 1
ATOM 3268 C C . SER B 1 69 ? -109.543 127.199 40.152 1.00 18.86 69 SER B C 1
ATOM 3269 O O . SER B 1 69 ? -109.203 127.270 38.969 1.00 18.55 69 SER B O 1
ATOM 3272 N N . LEU B 1 70 ? -108.669 127.094 41.150 1.00 17.70 70 LEU B N 1
ATOM 3273 C CA . LEU B 1 70 ? -107.230 126.970 40.905 1.00 18.42 70 LEU B CA 1
ATOM 3274 C C . LEU B 1 70 ? -106.912 125.740 40.063 1.00 16.97 70 LEU B C 1
ATOM 3275 O O . LEU B 1 70 ? -106.116 125.808 39.116 1.00 16.15 70 LEU B O 1
ATOM 3280 N N . LEU B 1 71 ? -107.535 124.615 40.406 1.00 16.23 71 LEU B N 1
ATOM 3281 C CA . LEU B 1 71 ? -107.283 123.370 39.696 1.00 16.97 71 LEU B CA 1
ATOM 3282 C C . LEU B 1 71 ? -107.767 123.461 38.255 1.00 16.72 71 LEU B C 1
ATOM 3283 O O . LEU B 1 71 ? -107.092 122.983 37.350 1.00 16.03 71 LEU B O 1
ATOM 3288 N N . ALA B 1 72 ? -108.926 124.086 38.050 1.00 16.68 72 ALA B N 1
ATOM 3289 C CA . ALA B 1 72 ? -109.473 124.276 36.710 1.00 16.89 72 ALA B CA 1
ATOM 3290 C C . ALA B 1 72 ? -108.553 125.123 35.828 1.00 16.78 72 ALA B C 1
ATOM 3291 O O . ALA B 1 72 ? -108.261 124.753 34.689 1.00 17.37 72 ALA B O 1
ATOM 3293 N N . ASP B 1 73 ? -108.106 126.263 36.353 1.00 16.79 73 ASP B N 1
ATOM 3294 C CA . ASP B 1 73 ? -107.184 127.133 35.628 1.00 16.78 73 ASP B CA 1
ATOM 3295 C C . ASP B 1 73 ? -105.881 126.399 35.317 1.00 17.39 73 ASP B C 1
ATOM 3296 O O . ASP B 1 73 ? -105.314 126.547 34.228 1.00 17.30 73 ASP B O 1
ATOM 3301 N N . PHE B 1 74 ? -105.426 125.595 36.277 1.00 17.09 74 PHE B N 1
ATOM 3302 C CA . PHE B 1 74 ? -104.206 124.820 36.129 1.00 17.45 74 PHE B CA 1
ATOM 3303 C C . PHE B 1 74 ? -104.345 123.769 35.031 1.00 17.18 74 PHE B C 1
ATOM 3304 O O . PHE B 1 74 ? -103.434 123.603 34.234 1.00 17.74 74 PHE B O 1
ATOM 3312 N N . ILE B 1 75 ? -105.483 123.073 34.978 1.00 16.19 75 ILE B N 1
ATOM 3313 C CA . ILE B 1 75 ? -105.704 122.080 33.919 1.00 16.43 75 ILE B CA 1
ATOM 3314 C C . ILE B 1 75 ? -105.707 122.742 32.537 1.00 16.42 75 ILE B C 1
ATOM 3315 O O . ILE B 1 75 ? -105.101 122.223 31.599 1.00 16.96 75 ILE B O 1
ATOM 3320 N N . LEU B 1 76 ? -106.359 123.897 32.416 1.00 16.74 76 LEU B N 1
ATOM 3321 C CA . LEU B 1 76 ? -106.361 124.629 31.148 1.00 16.91 76 LEU B CA 1
ATOM 3322 C C . LEU B 1 76 ? -104.937 125.052 30.777 1.00 16.33 76 LEU B C 1
ATOM 3323 O O . LEU B 1 76 ? -104.524 124.919 29.620 1.00 17.11 76 LEU B O 1
ATOM 3328 N N . TRP B 1 77 ? -104.194 125.545 31.764 1.00 15.76 77 TRP B N 1
ATOM 3329 C CA . TRP B 1 77 ? -102.783 125.900 31.584 1.00 15.79 77 TRP B CA 1
ATOM 3330 C C . TRP B 1 77 ? -101.969 124.704 31.084 1.00 15.33 77 TRP B C 1
ATOM 3331 O O . TRP B 1 77 ? -101.165 124.838 30.161 1.00 17.08 77 TRP B O 1
ATOM 3342 N N . LEU B 1 78 ? -102.189 123.539 31.687 1.00 15.09 78 LEU B N 1
ATOM 3343 C CA . LEU B 1 78 ? -101.512 122.310 31.265 1.00 14.86 78 LEU B CA 1
ATOM 3344 C C . LEU B 1 78 ? -101.822 121.919 29.812 1.00 15.34 78 LEU B C 1
ATOM 3345 O O . LEU B 1 78 ? -100.940 121.427 29.111 1.00 15.78 78 LEU B O 1
ATOM 3350 N N . PHE B 1 79 ? -103.062 122.118 29.363 1.00 15.93 79 PHE B N 1
ATOM 3351 C CA . PHE B 1 79 ? -103.382 121.932 27.938 1.00 16.83 79 PHE B CA 1
ATOM 3352 C C . PHE B 1 79 ? -102.701 122.991 27.072 1.00 17.22 79 PHE B C 1
ATOM 3353 O O . PHE B 1 79 ? -102.321 122.716 25.934 1.00 17.75 79 PHE B O 1
ATOM 3361 N N . GLY B 1 80 ? -102.547 124.198 27.610 1.00 17.00 80 GLY B N 1
ATOM 3362 C CA . GLY B 1 80 ? -101.703 125.214 26.986 1.00 18.75 80 GLY B CA 1
ATOM 3363 C C . GLY B 1 80 ? -100.306 124.695 26.669 1.00 18.31 80 GLY B C 1
ATOM 3364 O O . GLY B 1 80 ? -99.774 124.957 25.595 1.00 19.92 80 GLY B O 1
ATOM 3365 N N . VAL B 1 81 ? -99.718 123.946 27.600 1.00 17.48 81 VAL B N 1
ATOM 3366 C CA . VAL B 1 81 ? -98.402 123.343 27.392 1.00 17.36 81 VAL B CA 1
ATOM 3367 C C . VAL B 1 81 ? -98.504 122.095 26.520 1.00 16.95 81 VAL B C 1
ATOM 3368 O O . VAL B 1 81 ? -97.795 121.962 25.512 1.00 15.70 81 VAL B O 1
ATOM 3372 N N . ASP B 1 82 ? -99.395 121.185 26.904 1.00 15.87 82 ASP B N 1
ATOM 3373 C CA . ASP B 1 82 ? -99.438 119.865 26.292 1.00 16.28 82 ASP B CA 1
ATOM 3374 C C . ASP B 1 82 ? -99.900 119.914 24.835 1.00 17.05 82 ASP B C 1
ATOM 3375 O O . ASP B 1 82 ? -99.321 119.234 23.984 1.00 17.05 82 ASP B O 1
ATOM 3380 N N . ASP B 1 83 ? -100.924 120.719 24.547 1.00 17.99 83 ASP B N 1
ATOM 3381 C CA . ASP B 1 83 ? -101.364 120.941 23.159 1.00 18.56 83 ASP B CA 1
ATOM 3382 C C . ASP B 1 83 ? -100.522 122.008 22.471 1.00 19.30 83 ASP B C 1
ATOM 3383 O O . ASP B 1 83 ? -99.993 121.783 21.381 1.00 18.59 83 ASP B O 1
ATOM 3388 N N . GLY B 1 84 ? -100.417 123.173 23.104 1.00 19.81 84 GLY B N 1
ATOM 3389 C CA . GLY B 1 84 ? -99.811 124.343 22.473 1.00 21.53 84 GLY B CA 1
ATOM 3390 C C . GLY B 1 84 ? -98.358 124.171 22.080 1.00 21.49 84 GLY B C 1
ATOM 3391 O O . GLY B 1 84 ? -97.930 124.698 21.053 1.00 21.67 84 GLY B O 1
ATOM 3392 N N . HIS B 1 85 ? -97.599 123.441 22.894 1.00 19.57 85 HIS B N 1
ATOM 3393 C CA . HIS B 1 85 ? -96.200 123.149 22.588 1.00 19.31 85 HIS B CA 1
ATOM 3394 C C . HIS B 1 85 ? -95.959 121.682 22.213 1.00 18.78 85 HIS B C 1
ATOM 3395 O O . HIS B 1 85 ? -95.444 121.396 21.131 1.00 19.84 85 HIS B O 1
ATOM 3402 N N . CYS B 1 86 ? -96.334 120.760 23.096 1.00 16.59 86 CYS B N 1
ATOM 3403 C CA . CYS B 1 86 ? -95.930 119.352 22.948 1.00 17.09 86 CYS B CA 1
ATOM 3404 C C . CYS B 1 86 ? -96.548 118.635 21.748 1.00 16.71 86 CYS B C 1
ATOM 3405 O O . CYS B 1 86 ? -95.832 118.041 20.943 1.00 19.13 86 CYS B O 1
ATOM 3408 N N . GLU B 1 87 ? -97.866 118.701 21.619 1.00 16.24 87 GLU B N 1
ATOM 3409 C CA . GLU B 1 87 ? -98.573 117.863 20.654 1.00 17.45 87 GLU B CA 1
ATOM 3410 C C . GLU B 1 87 ? -98.990 118.587 19.379 1.00 17.75 87 GLU B C 1
ATOM 3411 O O . GLU B 1 87 ? -99.120 117.954 18.331 1.00 18.71 87 GLU B O 1
ATOM 3417 N N . GLU B 1 88 ? -99.221 119.896 19.465 1.00 18.08 88 GLU B N 1
ATOM 3418 C CA . GLU B 1 88 ? -99.691 120.669 18.310 1.00 18.65 88 GLU B CA 1
ATOM 3419 C C . GLU B 1 88 ? -98.795 121.866 17.969 1.00 18.61 88 GLU B C 1
ATOM 3420 O O . GLU B 1 88 ? -99.118 122.638 17.071 1.00 20.14 88 GLU B O 1
ATOM 3426 N N . GLY B 1 89 ? -97.656 121.990 18.656 1.00 18.42 89 GLY B N 1
ATOM 3427 C CA . GLY B 1 89 ? -96.721 123.098 18.449 1.00 18.05 89 GLY B CA 1
ATOM 3428 C C . GLY B 1 89 ? -95.387 122.610 17.927 1.00 19.20 89 GLY B C 1
ATOM 3429 O O . GLY B 1 89 ? -95.077 121.422 17.997 1.00 18.53 89 GLY B O 1
ATOM 3430 N N . GLU B 1 90 ? -94.582 123.523 17.402 1.00 21.66 90 GLU B N 1
ATOM 3431 C CA . GLU B 1 90 ? -93.310 123.117 16.805 1.00 23.17 90 GLU B CA 1
ATOM 3432 C C . GLU B 1 90 ? -92.279 122.618 17.836 1.00 21.15 90 GLU B C 1
ATOM 3433 O O . GLU B 1 90 ? -91.482 121.742 17.513 1.00 20.04 90 GLU B O 1
ATOM 3439 N N . LEU B 1 91 ? -92.330 123.118 19.074 1.00 20.91 91 LEU B N 1
ATOM 3440 C CA . LEU B 1 91 ? -91.370 122.691 20.119 1.00 20.45 91 LEU B CA 1
ATOM 3441 C C . LEU B 1 91 ? -91.471 121.219 20.473 1.00 19.01 91 LEU B C 1
ATOM 3442 O O . LEU B 1 91 ? -90.484 120.620 20.911 1.00 20.25 91 LEU B O 1
ATOM 3447 N N . GLY B 1 92 ? -92.660 120.643 20.301 1.00 18.19 92 GLY B N 1
ATOM 3448 C CA . GLY B 1 92 ? -92.879 119.221 20.544 1.00 17.50 92 GLY B CA 1
ATOM 3449 C C . GLY B 1 92 ? -92.060 118.291 19.660 1.00 17.04 92 GLY B C 1
ATOM 3450 O O . GLY B 1 92 ? -91.940 117.109 19.953 1.00 17.33 92 GLY B O 1
ATOM 3451 N N . HIS B 1 93 ? -91.518 118.816 18.565 1.00 17.63 93 HIS B N 1
ATOM 3452 C CA . HIS B 1 93 ? -90.639 118.048 17.685 1.00 18.78 93 HIS B CA 1
ATOM 3453 C C . HIS B 1 93 ? -89.164 118.271 18.027 1.00 18.24 93 HIS B C 1
ATOM 3454 O O . HIS B 1 93 ? -88.293 117.675 17.407 1.00 18.18 93 HIS B O 1
ATOM 3461 N N . ARG B 1 94 ? -88.901 119.104 19.035 1.00 18.88 94 ARG B N 1
ATOM 3462 C CA . ARG B 1 94 ? -87.547 119.533 19.393 1.00 18.82 94 ARG B CA 1
ATOM 3463 C C . ARG B 1 94 ? -87.293 119.301 20.884 1.00 18.14 94 ARG B C 1
ATOM 3464 O O . ARG B 1 94 ? -87.354 120.243 21.676 1.00 18.40 94 ARG B O 1
ATOM 3472 N N . PRO B 1 95 ? -87.006 118.046 21.272 1.00 19.15 95 PRO B N 1
ATOM 3473 C CA . PRO B 1 95 ? -86.898 117.669 22.692 1.00 19.99 95 PRO B CA 1
ATOM 3474 C C . PRO B 1 95 ? -85.940 118.542 23.497 1.00 19.12 95 PRO B C 1
ATOM 3475 O O . PRO B 1 95 ? -86.252 118.906 24.626 1.00 19.16 95 PRO B O 1
ATOM 3479 N N . GLY B 1 96 ? -84.789 118.874 22.916 1.00 19.58 96 GLY B N 1
ATOM 3480 C CA . GLY B 1 96 ? -83.798 119.724 23.576 1.00 19.58 96 GLY B CA 1
ATOM 3481 C C . GLY B 1 96 ? -84.251 121.154 23.809 1.00 19.41 96 GLY B C 1
ATOM 3482 O O . GLY B 1 96 ? -84.046 121.707 24.894 1.00 20.09 96 GLY B O 1
ATOM 3483 N N . ASP B 1 97 ? -84.854 121.763 22.789 1.00 18.61 97 ASP B N 1
ATOM 3484 C CA . ASP B 1 97 ? -85.413 123.109 22.920 1.00 19.97 97 ASP B CA 1
ATOM 3485 C C . ASP B 1 97 ? -86.605 123.117 23.878 1.00 18.37 97 ASP B C 1
ATOM 3486 O O . ASP B 1 97 ? -86.777 124.055 24.643 1.00 17.62 97 ASP B O 1
ATOM 3491 N N . LEU B 1 98 ? -87.428 122.074 23.818 1.00 18.05 98 LEU B N 1
ATOM 3492 C CA . LEU B 1 98 ? -88.527 121.902 24.770 1.00 17.35 98 LEU B CA 1
ATOM 3493 C C . LEU B 1 98 ? -87.997 121.747 26.201 1.00 16.04 98 LEU B C 1
ATOM 3494 O O . LEU B 1 98 ? -88.554 122.314 27.131 1.00 15.51 98 LEU B O 1
ATOM 3499 N N . ALA B 1 99 ? -86.921 120.986 26.376 1.00 15.73 99 ALA B N 1
ATOM 3500 C CA . ALA B 1 99 ? -86.318 120.823 27.700 1.00 16.42 99 ALA B CA 1
ATOM 3501 C C . ALA B 1 99 ? -85.889 122.173 28.276 1.00 17.10 99 ALA B C 1
ATOM 3502 O O . ALA B 1 99 ? -86.067 122.429 29.472 1.00 17.41 99 ALA B O 1
ATOM 3504 N N . GLY B 1 100 ? -85.351 123.040 27.418 1.00 17.30 100 GLY B N 1
ATOM 3505 C CA . GLY B 1 100 ? -84.943 124.382 27.818 1.00 18.58 100 GLY B CA 1
ATOM 3506 C C . GLY B 1 100 ? -86.100 125.252 28.277 1.00 19.11 100 GLY B C 1
ATOM 3507 O O . GLY B 1 100 ? -86.049 125.840 29.362 1.00 18.21 100 GLY B O 1
ATOM 3508 N N . LEU B 1 101 ? -87.140 125.346 27.450 1.00 18.56 101 LEU B N 1
ATOM 3509 C CA . LEU B 1 101 ? -88.356 126.069 27.818 1.00 17.85 101 LEU B CA 1
ATOM 3510 C C . LEU B 1 101 ? -88.897 125.583 29.158 1.00 16.19 101 LEU B C 1
ATOM 3511 O O . LEU B 1 101 ? -89.272 126.384 30.005 1.00 15.70 101 LEU B O 1
ATOM 3516 N N . LEU B 1 102 ? -88.944 124.267 29.341 1.00 14.77 102 LEU B N 1
ATOM 3517 C CA . LEU B 1 102 ? -89.577 123.696 30.521 1.00 14.99 102 LEU B CA 1
ATOM 3518 C C . LEU B 1 102 ? -88.746 123.904 31.797 1.00 15.02 102 LEU B C 1
ATOM 3519 O O . LEU B 1 102 ? -89.314 124.131 32.873 1.00 14.21 102 LEU B O 1
ATOM 3524 N N . HIS B 1 103 ? -87.417 123.866 31.683 1.00 14.25 103 HIS B N 1
ATOM 3525 C CA . HIS B 1 103 ? -86.556 124.251 32.808 1.00 14.32 103 HIS B CA 1
ATOM 3526 C C . HIS B 1 103 ? -86.810 125.703 33.217 1.00 14.72 103 HIS B C 1
ATOM 3527 O O . HIS B 1 103 ? -86.837 126.017 34.403 1.00 15.64 103 HIS B O 1
ATOM 3534 N N . ARG B 1 104 ? -86.989 126.582 32.234 1.00 16.49 104 ARG B N 1
ATOM 3535 C CA . ARG B 1 104 ? -87.273 127.997 32.508 1.00 16.51 104 ARG B CA 1
ATOM 3536 C C . ARG B 1 104 ? -88.619 128.161 33.219 1.00 16.19 104 ARG B C 1
ATOM 3537 O O . ARG B 1 104 ? -88.740 128.967 34.149 1.00 16.13 104 ARG B O 1
ATOM 3545 N N . LEU B 1 105 ? -89.625 127.402 32.786 1.00 15.97 105 LEU B N 1
ATOM 3546 C CA . LEU B 1 105 ? -90.948 127.460 33.421 1.00 16.70 105 LEU B CA 1
ATOM 3547 C C . LEU B 1 105 ? -90.904 126.950 34.866 1.00 15.96 105 LEU B C 1
ATOM 3548 O O . LEU B 1 105 ? -91.586 127.492 35.726 1.00 15.87 105 LEU B O 1
ATOM 3553 N N . ILE B 1 106 ? -90.098 125.925 35.135 1.00 15.76 106 ILE B N 1
ATOM 3554 C CA . ILE B 1 106 ? -89.910 125.452 36.511 1.00 15.93 106 ILE B CA 1
ATOM 3555 C C . ILE B 1 106 ? -89.391 126.590 37.375 1.00 16.42 106 ILE B C 1
ATOM 3556 O O . ILE B 1 106 ? -89.888 126.812 38.485 1.00 16.93 106 ILE B O 1
ATOM 3561 N N . ARG B 1 107 ? -88.409 127.324 36.860 1.00 17.09 107 ARG B N 1
ATOM 3562 C CA . ARG B 1 107 ? -87.850 128.445 37.606 1.00 17.83 107 ARG B CA 1
ATOM 3563 C C . ARG B 1 107 ? -88.879 129.547 37.868 1.00 17.65 107 ARG B C 1
ATOM 3564 O O . ARG B 1 107 ? -88.864 130.173 38.930 1.00 18.01 107 ARG B O 1
ATOM 3572 N N . VAL B 1 108 ? -89.771 129.775 36.909 1.00 17.53 108 VAL B N 1
ATOM 3573 C CA . VAL B 1 108 ? -90.844 130.757 37.078 1.00 17.93 108 VAL B CA 1
ATOM 3574 C C . VAL B 1 108 ? -91.789 130.316 38.203 1.00 17.94 108 VAL B C 1
ATOM 3575 O O . VAL B 1 108 ? -92.177 131.126 39.044 1.00 18.06 108 VAL B O 1
ATOM 3579 N N . ALA B 1 109 ? -92.140 129.032 38.223 1.00 18.58 109 ALA B N 1
ATOM 3580 C CA . ALA B 1 109 ? -92.978 128.476 39.291 1.00 19.31 109 ALA B CA 1
ATOM 3581 C C . ALA B 1 109 ? -92.311 128.576 40.661 1.00 18.94 109 ALA B C 1
ATOM 3582 O O . ALA B 1 109 ? -92.987 128.815 41.661 1.00 20.40 109 ALA B O 1
ATOM 3584 N N . GLN B 1 110 ? -90.996 128.374 40.705 1.00 18.33 110 GLN B N 1
ATOM 3585 C CA . GLN B 1 110 ? -90.239 128.469 41.955 1.00 17.70 110 GLN B CA 1
ATOM 3586 C C . GLN B 1 110 ? -90.119 129.913 42.426 1.00 16.95 110 GLN B C 1
ATOM 3587 O O . GLN B 1 110 ? -90.210 130.187 43.620 1.00 16.60 110 GLN B O 1
ATOM 3593 N N . ASN B 1 111 ? -89.899 130.820 41.480 1.00 18.42 111 ASN B N 1
ATOM 3594 C CA . ASN B 1 111 ? -89.615 132.220 41.772 1.00 18.82 111 ASN B CA 1
ATOM 3595 C C . ASN B 1 111 ? -90.274 133.156 40.758 1.00 20.03 111 ASN B C 1
ATOM 3596 O O . ASN B 1 111 ? -89.612 133.641 39.831 1.00 19.14 111 ASN B O 1
ATOM 3601 N N . PRO B 1 112 ? -91.584 133.416 40.930 1.00 20.25 112 PRO B N 1
ATOM 3602 C CA . PRO B 1 112 ? -92.325 134.312 40.032 1.00 20.94 112 PRO B CA 1
ATOM 3603 C C . PRO B 1 112 ? -91.709 135.706 39.896 1.00 21.60 112 PRO B C 1
ATOM 3604 O O . PRO B 1 112 ? -91.883 136.351 38.865 1.00 22.58 112 PRO B O 1
ATOM 3608 N N . GLU B 1 113 ? -90.994 136.148 40.928 1.00 23.08 113 GLU B N 1
ATOM 3609 C CA . GLU B 1 113 ? -90.338 137.457 40.936 1.00 24.36 113 GLU B CA 1
ATOM 3610 C C . GLU B 1 113 ? -89.077 137.542 40.059 1.00 25.58 113 GLU B C 1
ATOM 3611 O O . GLU B 1 113 ? -88.610 138.641 39.761 1.00 25.76 113 GLU B O 1
ATOM 3617 N N . ALA B 1 114 ? -88.517 136.401 39.658 1.00 24.07 114 ALA B N 1
ATOM 3618 C CA . ALA B 1 114 ? -87.296 136.402 38.842 1.00 23.10 114 ALA B CA 1
ATOM 3619 C C . ALA B 1 114 ? -87.564 137.079 37.490 1.00 24.42 114 ALA B C 1
ATOM 3620 O O . ALA B 1 114 ? -88.538 136.742 36.823 1.00 22.51 114 ALA B O 1
ATOM 3622 N N . PRO B 1 115 ? -86.708 138.043 37.086 1.00 26.18 115 PRO B N 1
ATOM 3623 C CA . PRO B 1 115 ? -86.946 138.806 35.858 1.00 27.06 115 PRO B CA 1
ATOM 3624 C C . PRO B 1 115 ? -86.537 138.044 34.586 1.00 26.75 115 PRO B C 1
ATOM 3625 O O . PRO B 1 115 ? -85.641 138.467 33.855 1.00 26.25 115 PRO B O 1
ATOM 3629 N N . MET B 1 116 ? -87.209 136.924 34.343 1.00 25.45 116 MET B N 1
ATOM 3630 C CA . MET B 1 116 ? -87.013 136.111 33.149 1.00 25.19 116 MET B CA 1
ATOM 3631 C C . MET B 1 116 ? -88.383 135.660 32.649 1.00 25.41 116 MET B C 1
ATOM 3632 O O . MET B 1 116 ? -89.345 135.614 33.421 1.00 24.71 116 MET B O 1
ATOM 3637 N N . MET B 1 117 ? -88.469 135.352 31.356 1.00 25.33 117 MET B N 1
ATOM 3638 C CA . MET B 1 117 ? -89.733 134.987 30.709 1.00 28.74 117 MET B CA 1
ATOM 3639 C C . MET B 1 117 ? -90.851 135.969 31.070 1.00 29.83 117 MET B C 1
ATOM 3640 O O . MET B 1 117 ? -91.962 135.580 31.438 1.00 29.51 117 MET B O 1
ATOM 3645 N N . GLN B 1 118 ? -90.532 137.252 30.950 1.00 31.86 118 GLN B N 1
ATOM 3646 C CA . GLN B 1 118 ? -91.465 138.330 31.263 1.00 36.65 118 GLN B CA 1
ATOM 3647 C C . GLN B 1 118 ? -92.457 138.539 30.115 1.00 35.30 118 GLN B C 1
ATOM 3648 O O . GLN B 1 118 ? -93.483 139.189 30.290 1.00 37.78 118 GLN B O 1
ATOM 3654 N N . ASP B 1 119 ? -92.128 137.987 28.949 1.00 36.81 119 ASP B N 1
ATOM 3655 C CA . ASP B 1 119 ? -92.927 138.122 27.726 1.00 41.70 119 ASP B CA 1
ATOM 3656 C C . ASP B 1 119 ? -94.009 137.053 27.572 1.00 41.12 119 ASP B C 1
ATOM 3657 O O . ASP B 1 119 ? -95.018 137.269 26.902 1.00 44.37 119 ASP B O 1
ATOM 3662 N N . ASP B 1 120 ? -93.788 135.904 28.197 1.00 32.93 120 ASP B N 1
ATOM 3663 C CA . ASP B 1 120 ? -94.466 134.675 27.822 1.00 28.53 120 ASP B CA 1
ATOM 3664 C C . ASP B 1 120 ? -95.802 134.495 28.551 1.00 26.15 120 ASP B C 1
ATOM 3665 O O . ASP B 1 120 ? -95.839 134.547 29.777 1.00 22.87 120 ASP B O 1
ATOM 3670 N N . PRO B 1 121 ? -96.900 134.276 27.797 1.00 26.05 121 PRO B N 1
ATOM 3671 C CA . PRO B 1 121 ? -98.215 134.058 28.418 1.00 23.76 121 PRO B CA 1
ATOM 3672 C C . PRO B 1 121 ? -98.271 132.859 29.369 1.00 21.90 121 PRO B C 1
ATOM 3673 O O . PRO B 1 121 ? -98.904 132.950 30.421 1.00 21.89 121 PRO B O 1
ATOM 3677 N N . LEU B 1 122 ? -97.632 131.744 29.008 1.00 19.71 122 LEU B N 1
ATOM 3678 C CA . LEU B 1 122 ? -97.599 130.590 29.903 1.00 20.64 122 LEU B CA 1
ATOM 3679 C C . LEU B 1 122 ? -96.890 130.957 31.211 1.00 19.87 122 LEU B C 1
ATOM 3680 O O . LEU B 1 122 ? -97.355 130.590 32.289 1.00 19.20 122 LEU B O 1
ATOM 3685 N N . ALA B 1 123 ? -95.791 131.706 31.117 1.00 17.78 123 ALA B N 1
ATOM 3686 C CA . ALA B 1 123 ? -95.080 132.148 32.317 1.00 18.76 123 ALA B CA 1
ATOM 3687 C C . ALA B 1 123 ? -95.971 133.030 33.189 1.00 19.47 123 ALA B C 1
ATOM 3688 O O . ALA B 1 123 ? -96.047 132.825 34.405 1.00 19.45 123 ALA B O 1
ATOM 3690 N N . ALA B 1 124 ? -96.651 133.997 32.567 1.00 19.56 124 ALA B N 1
ATOM 3691 C CA . ALA B 1 124 ? -97.558 134.897 33.290 1.00 20.23 124 ALA B CA 1
ATOM 3692 C C . ALA B 1 124 ? -98.666 134.127 34.015 1.00 20.41 124 ALA B C 1
ATOM 3693 O O . ALA B 1 124 ? -98.953 134.396 35.183 1.00 18.82 124 ALA B O 1
ATOM 3695 N N . GLY B 1 125 ? -99.282 133.173 33.317 1.00 20.02 125 GLY B N 1
ATOM 3696 C CA . GLY B 1 125 ? -100.299 132.307 33.910 1.00 19.48 125 GLY B CA 1
ATOM 3697 C C . GLY B 1 125 ? -99.754 131.479 35.065 1.00 18.78 125 GLY B C 1
ATOM 3698 O O . GLY B 1 125 ? -100.394 131.349 36.106 1.00 17.33 125 GLY B O 1
ATOM 3699 N N . LEU B 1 126 ? -98.553 130.939 34.886 1.00 18.14 126 LEU B N 1
ATOM 3700 C CA . LEU B 1 126 ? -97.926 130.102 35.905 1.00 17.35 126 LEU B CA 1
ATOM 3701 C C . LEU B 1 126 ? -97.620 130.895 37.186 1.00 17.91 126 LEU B C 1
ATOM 3702 O O . LEU B 1 126 ? -97.728 130.355 38.293 1.00 18.43 126 LEU B O 1
ATOM 3707 N N . ARG B 1 127 ? -97.266 132.174 37.037 1.00 17.96 127 ARG B N 1
ATOM 3708 C CA . ARG B 1 127 ? -97.050 133.054 38.189 1.00 18.16 127 ARG B CA 1
ATOM 3709 C C . ARG B 1 127 ? -98.335 133.214 38.996 1.00 17.85 127 ARG B C 1
ATOM 3710 O O . ARG B 1 127 ? -98.313 133.148 40.227 1.00 17.28 127 ARG B O 1
ATOM 3718 N N . ASP B 1 128 ? -99.452 133.421 38.299 1.00 17.36 128 ASP B N 1
ATOM 3719 C CA . ASP B 1 128 ? -100.756 133.539 38.948 1.00 17.91 128 ASP B CA 1
ATOM 3720 C C . ASP B 1 128 ? -101.109 132.257 39.700 1.00 17.51 128 ASP B C 1
ATOM 3721 O O . ASP B 1 128 ? -101.598 132.304 40.832 1.00 18.12 128 ASP B O 1
ATOM 3726 N N . LEU B 1 129 ? -100.856 131.116 39.064 1.00 16.49 129 LEU B N 1
ATOM 3727 C CA . LEU B 1 129 ? -101.093 129.820 39.690 1.00 17.02 129 LEU B CA 1
ATOM 3728 C C . LEU B 1 129 ? -100.252 129.645 40.959 1.00 17.85 129 LEU B C 1
ATOM 3729 O O . LEU B 1 129 ? -100.768 129.216 41.991 1.00 16.86 129 LEU B O 1
ATOM 3734 N N . ARG B 1 130 ? -98.969 129.999 40.889 1.00 18.50 130 ARG B N 1
ATOM 3735 C CA . ARG B 1 130 ? -98.067 129.841 42.038 1.00 18.32 130 ARG B CA 1
ATOM 3736 C C . ARG B 1 130 ? -98.508 130.710 43.217 1.00 19.13 130 ARG B C 1
ATOM 3737 O O . ARG B 1 130 ? -98.474 130.269 44.370 1.00 17.29 130 ARG B O 1
ATOM 3745 N N . MET B 1 131 ? -98.931 131.937 42.921 1.00 20.76 131 MET B N 1
ATOM 3746 C CA . MET B 1 131 ? -99.412 132.859 43.945 1.00 22.76 131 MET B CA 1
ATOM 3747 C C . MET B 1 131 ? -100.609 132.257 44.684 1.00 21.08 131 MET B C 1
ATOM 3748 O O . MET B 1 131 ? -100.736 132.400 45.897 1.00 20.60 131 MET B O 1
ATOM 3753 N N . ARG B 1 132 ? -101.480 131.574 43.953 1.00 20.18 132 ARG B N 1
ATOM 3754 C CA . ARG B 1 132 ? -102.652 130.954 44.565 1.00 20.02 132 ARG B CA 1
ATOM 3755 C C . ARG B 1 132 ? -102.296 129.675 45.317 1.00 19.61 132 ARG B C 1
ATOM 3756 O O . ARG B 1 132 ? -102.886 129.387 46.358 1.00 20.38 132 ARG B O 1
ATOM 3764 N N . VAL B 1 133 ? -101.316 128.929 44.813 1.00 18.57 133 VAL B N 1
ATOM 3765 C CA . VAL B 1 133 ? -100.775 127.786 45.545 1.00 17.90 133 VAL B CA 1
ATOM 3766 C C . VAL B 1 133 ? -100.209 128.240 46.901 1.00 19.68 133 VAL B C 1
ATOM 3767 O O . VAL B 1 133 ? -100.428 127.570 47.911 1.00 21.40 133 VAL B O 1
ATOM 3771 N N . ASP B 1 134 ? -99.498 129.372 46.921 1.00 21.11 134 ASP B N 1
ATOM 3772 C CA . ASP B 1 134 ? -98.998 129.969 48.176 1.00 22.19 134 ASP B CA 1
ATOM 3773 C C . ASP B 1 134 ? -100.119 130.209 49.199 1.00 23.23 134 ASP B C 1
ATOM 3774 O O . ASP B 1 134 ? -99.901 130.073 50.399 1.00 24.08 134 ASP B O 1
ATOM 3779 N N . ARG B 1 135 ? -101.302 130.592 48.726 1.00 21.84 135 ARG B N 1
ATOM 3780 C CA . ARG B 1 135 ? -102.429 130.862 49.627 1.00 24.11 135 ARG B CA 1
ATOM 3781 C C . ARG B 1 135 ? -103.022 129.608 50.250 1.00 21.09 135 ARG B C 1
ATOM 3782 O O . ARG B 1 135 ? -103.420 129.617 51.418 1.00 22.83 135 ARG B O 1
ATOM 3790 N N . PHE B 1 136 ? -103.106 128.541 49.466 1.00 19.42 136 PHE B N 1
ATOM 3791 C CA . PHE B 1 136 ? -103.850 127.350 49.879 1.00 19.78 136 PHE B CA 1
ATOM 3792 C C . PHE B 1 136 ? -102.981 126.138 50.195 1.00 18.74 136 PHE B C 1
ATOM 3793 O O . PHE B 1 136 ? -103.497 125.113 50.629 1.00 18.42 136 PHE B O 1
ATOM 3801 N N . GLY B 1 137 ? -101.670 126.254 49.995 1.00 19.35 137 GLY B N 1
ATOM 3802 C CA . GLY B 1 137 ? -100.757 125.148 50.261 1.00 19.71 137 GLY B CA 1
ATOM 3803 C C . GLY B 1 137 ? -99.678 125.502 51.264 1.00 20.91 137 GLY B C 1
ATOM 3804 O O . GLY B 1 137 ? -99.375 126.672 51.478 1.00 21.65 137 GLY B O 1
ATOM 3805 N N . THR B 1 138 ? -99.106 124.475 51.882 1.00 20.66 138 THR B N 1
ATOM 3806 C CA . THR B 1 138 ? -97.920 124.626 52.715 1.00 20.66 138 THR B CA 1
ATOM 3807 C C . THR B 1 138 ? -96.686 124.766 51.821 1.00 20.02 138 THR B C 1
ATOM 3808 O O . THR B 1 138 ? -96.770 124.571 50.604 1.00 18.66 138 THR B O 1
ATOM 3812 N N . ALA B 1 139 ? -95.544 125.088 52.424 1.00 19.82 139 ALA B N 1
ATOM 3813 C CA . ALA B 1 139 ? -94.276 125.120 51.698 1.00 19.73 139 ALA B CA 1
ATOM 3814 C C . ALA B 1 139 ? -93.966 123.745 51.107 1.00 19.44 139 ALA B C 1
ATOM 3815 O O . ALA B 1 139 ? -93.524 123.646 49.964 1.00 19.57 139 ALA B O 1
ATOM 3817 N N . GLY B 1 140 ? -94.215 122.695 51.894 1.00 19.31 140 GLY B N 1
ATOM 3818 C CA . GLY B 1 140 ? -94.042 121.315 51.449 1.00 18.24 140 GLY B CA 1
ATOM 3819 C C . GLY B 1 140 ? -94.913 120.940 50.262 1.00 18.60 140 GLY B C 1
ATOM 3820 O O . GLY B 1 140 ? -94.438 120.304 49.317 1.00 18.60 140 GLY B O 1
ATOM 3821 N N . GLN B 1 141 ? -96.188 121.334 50.312 1.00 17.88 141 GLN B N 1
ATOM 3822 C CA . GLN B 1 141 ? -97.111 121.108 49.201 1.00 18.23 141 GLN B CA 1
ATOM 3823 C C . GLN B 1 141 ? -96.714 121.877 47.948 1.00 19.10 141 GLN B C 1
ATOM 3824 O O . GLN B 1 141 ? -96.852 121.371 46.835 1.00 20.14 141 GLN B O 1
ATOM 3830 N N . THR B 1 142 ? -96.225 123.100 48.131 1.00 19.09 142 THR B N 1
ATOM 3831 C CA . THR B 1 142 ? -95.756 123.904 47.012 1.00 19.07 142 THR B CA 1
ATOM 3832 C C . THR B 1 142 ? -94.567 123.227 46.330 1.00 18.41 142 THR B C 1
ATOM 3833 O O . THR B 1 142 ? -94.527 123.124 45.104 1.00 18.24 142 THR B O 1
ATOM 3837 N N . ALA B 1 143 ? -93.622 122.738 47.128 1.00 18.76 143 ALA B N 1
ATOM 3838 C CA . ALA B 1 143 ? -92.434 122.062 46.601 1.00 19.39 143 ALA B CA 1
ATOM 3839 C C . ALA B 1 143 ? -92.792 120.765 45.877 1.00 19.39 143 ALA B C 1
ATOM 3840 O O . ALA B 1 143 ? -92.208 120.440 44.843 1.00 19.18 143 ALA B O 1
ATOM 3842 N N . ARG B 1 144 ? -93.756 120.027 46.411 1.00 19.74 144 ARG B N 1
ATOM 3843 C CA . ARG B 1 144 ? -94.222 118.812 45.746 1.00 21.77 144 ARG B CA 1
ATOM 3844 C C . ARG B 1 144 ? -94.951 119.125 44.438 1.00 18.40 144 ARG B C 1
ATOM 3845 O O . ARG B 1 144 ? -94.835 118.384 43.477 1.00 17.51 144 ARG B O 1
ATOM 3853 N N . TRP B 1 145 ? -95.679 120.233 44.400 1.00 17.57 145 TRP B N 1
ATOM 3854 C CA . TRP B 1 145 ? -96.303 120.698 43.158 1.00 17.32 145 TRP B CA 1
ATOM 3855 C C . TRP B 1 145 ? -95.233 120.999 42.088 1.00 16.38 145 TRP B C 1
ATOM 3856 O O . TRP B 1 145 ? -95.367 120.604 40.933 1.00 15.85 145 TRP B O 1
ATOM 3867 N N . VAL B 1 146 ? -94.160 121.674 42.478 1.00 17.33 146 VAL B N 1
ATOM 3868 C CA . VAL B 1 146 ? -93.063 121.952 41.544 1.00 17.33 146 VAL B CA 1
ATOM 3869 C C . VAL B 1 146 ? -92.378 120.654 41.097 1.00 17.23 146 VAL B C 1
ATOM 3870 O O . VAL B 1 146 ? -92.107 120.468 39.904 1.00 16.87 146 VAL B O 1
ATOM 3874 N N . ASP B 1 147 ? -92.106 119.757 42.043 1.00 17.02 147 ASP B N 1
ATOM 3875 C CA . ASP B 1 147 ? -91.480 118.471 41.707 1.00 17.47 147 ASP B CA 1
ATOM 3876 C C . ASP B 1 147 ? -92.346 117.661 40.744 1.00 16.71 147 ASP B C 1
ATOM 3877 O O . ASP B 1 147 ? -91.826 117.042 39.817 1.00 16.86 147 ASP B O 1
ATOM 3882 N N . ALA B 1 148 ? -93.660 117.665 40.961 1.00 17.22 148 ALA B N 1
ATOM 3883 C CA . ALA B 1 148 ? -94.581 116.968 40.060 1.00 16.99 148 ALA B CA 1
ATOM 3884 C C . ALA B 1 148 ? -94.596 117.620 38.672 1.00 16.32 148 ALA B C 1
ATOM 3885 O O . ALA B 1 148 ? -94.655 116.926 37.661 1.00 16.34 148 ALA B O 1
ATOM 3887 N N . LEU B 1 149 ? -94.527 118.950 38.620 1.00 17.11 149 LEU B N 1
ATOM 3888 C CA . LEU B 1 149 ? -94.389 119.646 37.338 1.00 18.81 149 LEU B CA 1
ATOM 3889 C C . LEU B 1 149 ? -93.137 119.177 36.595 1.00 17.36 149 LEU B C 1
ATOM 3890 O O . LEU B 1 149 ? -93.184 118.944 35.392 1.00 16.25 149 LEU B O 1
ATOM 3895 N N . ARG B 1 150 ? -92.028 119.035 37.318 1.00 18.19 150 ARG B N 1
ATOM 3896 C CA . ARG B 1 150 ? -90.779 118.562 36.711 1.00 17.63 150 ARG B CA 1
ATOM 3897 C C . ARG B 1 150 ? -90.910 117.135 36.166 1.00 16.59 150 ARG B C 1
ATOM 3898 O O . ARG B 1 150 ? -90.385 116.845 35.090 1.00 16.53 150 ARG B O 1
ATOM 3906 N N . GLU B 1 151 ? -91.603 116.261 36.903 1.00 17.84 151 GLU B N 1
ATOM 3907 C CA . GLU B 1 151 ? -91.887 114.883 36.453 1.00 19.80 151 GLU B CA 1
ATOM 3908 C C . GLU B 1 151 ? -92.642 114.876 35.136 1.00 17.72 151 GLU B C 1
ATOM 3909 O O . GLU B 1 151 ? -92.316 114.115 34.224 1.00 17.08 151 GLU B O 1
ATOM 3915 N N . TYR B 1 152 ? -93.689 115.694 35.073 1.00 16.49 152 TYR B N 1
ATOM 3916 C CA . TYR B 1 152 ? -94.505 115.831 33.866 1.00 15.34 152 TYR B CA 1
ATOM 3917 C C . TYR B 1 152 ? -93.636 116.350 32.712 1.00 15.11 152 TYR B C 1
ATOM 3918 O O . TYR B 1 152 ? -93.600 115.748 31.633 1.00 14.76 152 TYR B O 1
ATOM 3927 N N . PHE B 1 153 ? -92.916 117.441 32.960 1.00 14.74 153 PHE B N 1
ATOM 3928 C CA . PHE B 1 153 ? -92.033 118.052 31.956 1.00 14.92 153 PHE B CA 1
ATOM 3929 C C . PHE B 1 153 ? -90.991 117.094 31.393 1.00 15.23 153 PHE B C 1
ATOM 3930 O O . PHE B 1 153 ? -90.789 117.037 30.183 1.00 17.39 153 PHE B O 1
ATOM 3938 N N . PHE B 1 154 ? -90.325 116.350 32.267 1.00 15.05 154 PHE B N 1
ATOM 3939 C CA . PHE B 1 154 ? -89.285 115.423 31.838 1.00 15.01 154 PHE B CA 1
ATOM 3940 C C . PHE B 1 154 ? -89.895 114.318 30.970 1.00 15.07 154 PHE B C 1
ATOM 3941 O O . PHE B 1 154 ? -89.303 113.908 29.965 1.00 14.87 154 PHE B O 1
ATOM 3949 N N . SER B 1 155 ? -91.095 113.869 31.332 1.00 15.36 155 SER B N 1
ATOM 3950 C CA . SER B 1 155 ? -91.770 112.815 30.568 1.00 15.42 155 SER B CA 1
ATOM 3951 C C . SER B 1 155 ? -92.245 113.282 29.185 1.00 14.69 155 SER B C 1
ATOM 3952 O O . SER B 1 155 ? -92.205 112.493 28.243 1.00 15.67 155 SER B O 1
ATOM 3955 N N . VAL B 1 156 ? -92.674 114.542 29.047 1.00 14.63 156 VAL B N 1
ATOM 3956 C CA . VAL B 1 156 ? -93.063 115.062 27.712 1.00 14.98 156 VAL B CA 1
ATOM 3957 C C . VAL B 1 156 ? -91.855 115.390 26.825 1.00 15.65 156 VAL B C 1
ATOM 3958 O O . VAL B 1 156 ? -91.978 115.439 25.599 1.00 15.25 156 VAL B O 1
ATOM 3962 N N . VAL B 1 157 ? -90.695 115.617 27.434 1.00 15.14 157 VAL B N 1
ATOM 3963 C CA . VAL B 1 157 ? -89.447 115.688 26.676 1.00 14.54 157 VAL B CA 1
ATOM 3964 C C . VAL B 1 157 ? -89.103 114.303 26.107 1.00 14.80 157 VAL B C 1
ATOM 3965 O O . VAL B 1 157 ? -88.671 114.189 24.954 1.00 15.56 157 VAL B O 1
ATOM 3969 N N . TRP B 1 158 ? -89.320 113.255 26.898 1.00 14.24 158 TRP B N 1
ATOM 3970 C CA . TRP B 1 158 ? -89.162 111.879 26.412 1.00 15.45 158 TRP B CA 1
ATOM 3971 C C . TRP B 1 158 ? -90.151 111.570 25.264 1.00 15.93 158 TRP B C 1
ATOM 3972 O O . TRP B 1 158 ? -89.758 111.030 24.223 1.00 16.31 158 TRP B O 1
ATOM 3983 N N . GLU B 1 159 ? -91.421 111.924 25.449 1.00 15.63 159 GLU B N 1
ATOM 3984 C CA . GLU B 1 159 ? -92.425 111.785 24.386 1.00 16.45 159 GLU B CA 1
ATOM 3985 C C . GLU B 1 159 ? -92.003 112.545 23.122 1.00 16.74 159 GLU B C 1
ATOM 3986 O O . GLU B 1 159 ? -92.184 112.054 22.004 1.00 17.72 159 GLU B O 1
ATOM 3992 N N . ALA B 1 160 ? -91.442 113.739 23.301 1.00 16.65 160 ALA B N 1
ATOM 3993 C CA . ALA B 1 160 ? -91.004 114.560 22.168 1.00 17.01 160 ALA B CA 1
ATOM 3994 C C . ALA B 1 160 ? -89.866 113.916 21.373 1.00 17.74 160 ALA B C 1
ATOM 3995 O O . ALA B 1 160 ? -89.750 114.136 20.166 1.00 16.27 160 ALA B O 1
ATOM 3997 N N . ALA B 1 161 ? -89.032 113.122 22.045 1.00 17.98 161 ALA B N 1
ATOM 3998 C CA . ALA B 1 161 ? -87.969 112.383 21.364 1.00 17.77 161 ALA B CA 1
ATOM 3999 C C . ALA B 1 161 ? -88.562 111.326 20.434 1.00 18.08 161 ALA B C 1
ATOM 4000 O O . ALA B 1 161 ? -88.062 111.108 19.323 1.00 17.92 161 ALA B O 1
ATOM 4002 N N . HIS B 1 162 ? -89.631 110.678 20.888 1.00 16.62 162 HIS B N 1
ATOM 4003 C CA . HIS B 1 162 ? -90.344 109.715 20.058 1.00 17.46 162 HIS B CA 1
ATOM 4004 C C . HIS B 1 162 ? -91.052 110.402 18.889 1.00 17.39 162 HIS B C 1
ATOM 4005 O O . HIS B 1 162 ? -91.010 109.904 17.766 1.00 19.55 162 HIS B O 1
ATOM 4012 N N . ARG B 1 163 ? -91.677 111.549 19.145 1.00 17.29 163 ARG B N 1
ATOM 4013 C CA . ARG B 1 163 ? -92.319 112.323 18.079 1.00 18.18 163 ARG B CA 1
ATOM 4014 C C . ARG B 1 163 ? -91.304 112.748 17.018 1.00 18.21 163 ARG B C 1
ATOM 4015 O O . ARG B 1 163 ? -91.546 112.590 15.825 1.00 17.87 163 ARG B O 1
ATOM 4023 N N . ARG B 1 164 ? -90.161 113.268 17.453 1.00 18.45 164 ARG B N 1
ATOM 4024 C CA . ARG B 1 164 ? -89.114 113.682 16.516 1.00 19.87 164 ARG B CA 1
ATOM 4025 C C . ARG B 1 164 ? -88.645 112.521 15.641 1.00 20.66 164 ARG B C 1
ATOM 4026 O O . ARG B 1 164 ? -88.387 112.700 14.451 1.00 24.61 164 ARG B O 1
ATOM 4034 N N . ALA B 1 165 ? -88.522 111.342 16.244 1.00 20.68 165 ALA B N 1
ATOM 4035 C CA . ALA B 1 165 ? -88.082 110.139 15.540 1.00 22.88 165 ALA B CA 1
ATOM 4036 C C . ALA B 1 165 ? -89.223 109.423 14.803 1.00 22.41 165 ALA B C 1
ATOM 4037 O O . ALA B 1 165 ? -88.968 108.599 13.930 1.00 23.76 165 ALA B O 1
ATOM 4039 N N . GLY B 1 166 ? -90.469 109.729 15.159 1.00 21.15 166 GLY B N 1
ATOM 4040 C CA . GLY B 1 166 ? -91.630 109.026 14.614 1.00 22.33 166 GLY B CA 1
ATOM 4041 C C . GLY B 1 166 ? -91.774 107.609 15.154 1.00 23.28 166 GLY B C 1
ATOM 4042 O O . GLY B 1 166 ? -92.459 106.779 14.558 1.00 25.98 166 GLY B O 1
ATOM 4043 N N . THR B 1 167 ? -91.138 107.330 16.288 1.00 20.79 167 THR B N 1
ATOM 4044 C CA . THR B 1 167 ? -91.156 105.991 16.870 1.00 20.89 167 THR B CA 1
ATOM 4045 C C . THR B 1 167 ? -92.242 105.836 17.931 1.00 20.08 167 THR B C 1
ATOM 4046 O O . THR B 1 167 ? -92.795 106.819 18.426 1.00 20.82 167 THR B O 1
ATOM 4050 N N . VAL B 1 168 ? -92.537 104.584 18.262 1.00 20.97 168 VAL B N 1
ATOM 4051 C CA . VAL B 1 168 ? -93.503 104.231 19.296 1.00 20.29 168 VAL B CA 1
ATOM 4052 C C . VAL B 1 168 ? -92.788 103.354 20.322 1.00 20.58 168 VAL B C 1
ATOM 4053 O O . VAL B 1 168 ? -92.231 102.317 19.957 1.00 20.66 168 VAL B O 1
ATOM 4057 N N . PRO B 1 169 ? -92.790 103.760 21.609 1.00 21.05 169 PRO B N 1
ATOM 4058 C CA . PRO B 1 169 ? -92.054 102.964 22.592 1.00 20.92 169 PRO B CA 1
ATOM 4059 C C . PRO B 1 169 ? -92.708 101.606 22.828 1.00 20.53 169 PRO B C 1
ATOM 4060 O O . PRO B 1 169 ? -93.871 101.408 22.456 1.00 20.56 169 PRO B O 1
ATOM 4064 N N . ASP B 1 170 ? -91.969 100.677 23.429 1.00 20.34 170 ASP B N 1
ATOM 4065 C CA . ASP B 1 170 ? -92.571 99.415 23.857 1.00 21.24 170 ASP B CA 1
ATOM 4066 C C . ASP B 1 170 ? -93.480 99.669 25.062 1.00 19.89 170 ASP B C 1
ATOM 4067 O O . ASP B 1 170 ? -93.564 100.799 25.556 1.00 18.25 170 ASP B O 1
ATOM 4072 N N . LEU B 1 171 ? -94.169 98.628 25.514 1.00 19.19 171 LEU B N 1
ATOM 4073 C CA . LEU B 1 171 ? -95.206 98.777 26.534 1.00 19.74 171 LEU B CA 1
ATOM 4074 C C . LEU B 1 171 ? -94.637 99.221 27.874 1.00 18.57 171 LEU B C 1
ATOM 4075 O O . LEU B 1 171 ? -95.241 100.039 28.561 1.00 20.00 171 LEU B O 1
ATOM 4080 N N . ASN B 1 172 ? -93.479 98.684 28.243 1.00 18.47 172 ASN B N 1
ATOM 4081 C CA . ASN B 1 172 ? -92.844 99.061 29.499 1.00 19.72 172 ASN B CA 1
ATOM 4082 C C . ASN B 1 172 ? -92.463 100.538 29.526 1.00 20.19 172 ASN B C 1
ATOM 4083 O O . ASN B 1 172 ? -92.786 101.256 30.485 1.00 19.28 172 ASN B O 1
ATOM 4088 N N . ASP B 1 173 ? -91.774 100.979 28.474 1.00 19.96 173 ASP B N 1
ATOM 4089 C CA . ASP B 1 173 ? -91.391 102.388 28.331 1.00 19.67 173 ASP B CA 1
ATOM 4090 C C . ASP B 1 173 ? -92.615 103.303 28.248 1.00 19.36 173 ASP B C 1
ATOM 4091 O O . ASP B 1 173 ? -92.622 104.374 28.852 1.00 19.39 173 ASP B O 1
ATOM 4096 N N . TYR B 1 174 ? -93.645 102.893 27.508 1.00 19.54 174 TYR B N 1
ATOM 4097 C CA . TYR B 1 174 ? -94.860 103.707 27.418 1.00 19.78 174 TYR B CA 1
ATOM 4098 C C . TYR B 1 174 ? -95.499 103.897 28.793 1.00 17.98 174 TYR B C 1
ATOM 4099 O O . TYR B 1 174 ? -95.888 105.004 29.142 1.00 17.31 174 TYR B O 1
ATOM 4108 N N . THR B 1 175 ? -95.597 102.819 29.565 1.00 17.67 175 THR B N 1
ATOM 4109 C CA . THR B 1 175 ? -96.220 102.874 30.885 1.00 18.08 175 THR B CA 1
ATOM 4110 C C . THR B 1 175 ? -95.462 103.837 31.798 1.00 18.31 175 THR B C 1
ATOM 4111 O O . THR B 1 175 ? -96.068 104.686 32.458 1.00 18.81 175 THR B O 1
ATOM 4115 N N . LEU B 1 176 ? -94.137 103.717 31.807 1.00 18.94 176 LEU B N 1
ATOM 4116 C CA . LEU B 1 176 ? -93.283 104.620 32.577 1.00 21.07 176 LEU B CA 1
ATOM 4117 C C . LEU B 1 176 ? -93.497 106.082 32.201 1.00 18.77 176 LEU B C 1
ATOM 4118 O O . LEU B 1 176 ? -93.619 106.933 33.072 1.00 19.20 176 LEU B O 1
ATOM 4123 N N . MET B 1 177 ? -93.528 106.352 30.901 1.00 17.51 177 MET B N 1
ATOM 4124 C CA . MET B 1 177 ? -93.737 107.695 30.362 1.00 18.15 177 MET B CA 1
ATOM 4125 C C . MET B 1 177 ? -95.135 108.220 30.688 1.00 18.06 177 MET B C 1
ATOM 4126 O O . MET B 1 177 ? -95.307 109.371 31.104 1.00 18.12 177 MET B O 1
ATOM 4131 N N . ARG B 1 178 ? -96.127 107.362 30.478 1.00 17.60 178 ARG B N 1
ATOM 4132 C CA . ARG B 1 178 ? -97.536 107.738 30.589 1.00 16.58 178 ARG B CA 1
ATOM 4133 C C . ARG B 1 178 ? -97.980 107.944 32.037 1.00 17.10 178 ARG B C 1
ATOM 4134 O O . ARG B 1 178 ? -98.917 108.698 32.293 1.00 19.60 178 ARG B O 1
ATOM 4142 N N . LEU B 1 179 ? -97.305 107.290 32.980 1.00 17.18 179 LEU B N 1
ATOM 4143 C CA . LEU B 1 179 ? -97.544 107.532 34.403 1.00 19.00 179 LEU B CA 1
ATOM 4144 C C . LEU B 1 179 ? -97.331 109.007 34.772 1.00 19.18 179 LEU B C 1
ATOM 4145 O O . LEU B 1 179 ? -97.888 109.478 35.764 1.00 19.40 179 LEU B O 1
ATOM 4150 N N . TYR B 1 180 ? -96.522 109.717 33.983 1.00 17.69 180 TYR B N 1
ATOM 4151 C CA . TYR B 1 180 ? -96.214 111.127 34.247 1.00 17.17 180 TYR B CA 1
ATOM 4152 C C . TYR B 1 180 ? -96.651 112.096 33.155 1.00 16.11 180 TYR B C 1
ATOM 4153 O O . TYR B 1 180 ? -96.916 113.258 33.460 1.00 15.88 180 TYR B O 1
ATOM 4162 N N . ASP B 1 181 ? -96.734 111.654 31.897 1.00 15.84 181 ASP B N 1
ATOM 4163 C CA . ASP B 1 181 ? -96.951 112.615 30.803 1.00 16.64 181 ASP B CA 1
ATOM 4164 C C . ASP B 1 181 ? -98.403 113.091 30.667 1.00 17.65 181 ASP B C 1
ATOM 4165 O O . ASP B 1 181 ? -98.686 114.019 29.911 1.00 18.07 181 ASP B O 1
ATOM 4170 N N . GLY B 1 182 ? -99.298 112.481 31.441 1.00 18.57 182 GLY B N 1
ATOM 4171 C CA . GLY B 1 182 ? -100.671 112.967 31.588 1.00 19.68 182 GLY B CA 1
ATOM 4172 C C . GLY B 1 182 ? -100.854 113.983 32.711 1.00 19.31 182 GLY B C 1
ATOM 4173 O O . GLY B 1 182 ? -101.970 114.410 32.971 1.00 20.11 182 GLY B O 1
ATOM 4174 N N . ALA B 1 183 ? -99.758 114.354 33.379 1.00 19.54 183 ALA B N 1
ATOM 4175 C CA . ALA B 1 183 ? -99.752 115.344 34.473 1.00 17.76 183 ALA B CA 1
ATOM 4176 C C . ALA B 1 183 ? -100.637 114.994 35.678 1.00 19.60 183 ALA B C 1
ATOM 4177 O O . ALA B 1 183 ? -100.977 115.867 36.482 1.00 20.35 183 ALA B O 1
ATOM 4179 N N . THR B 1 184 ? -100.979 113.716 35.822 1.00 19.64 184 THR B N 1
ATOM 4180 C CA . THR B 1 184 ? -101.823 113.275 36.923 1.00 19.49 184 THR B CA 1
ATOM 4181 C C . THR B 1 184 ? -101.162 113.527 38.276 1.00 18.56 184 THR B C 1
ATOM 4182 O O . THR B 1 184 ? -101.840 113.884 39.233 1.00 21.45 184 THR B O 1
ATOM 4186 N N . SER B 1 185 ? -99.841 113.366 38.346 1.00 18.89 185 SER B N 1
ATOM 4187 C CA . SER B 1 185 ? -99.109 113.582 39.591 1.00 19.70 185 SER B CA 1
ATOM 4188 C C . SER B 1 185 ? -99.127 115.040 40.049 1.00 19.11 185 SER B C 1
ATOM 4189 O O . SER B 1 185 ? -98.999 115.306 41.241 1.00 20.89 185 SER B O 1
ATOM 4192 N N . VAL B 1 186 ? -99.300 115.982 39.121 1.00 19.34 186 VAL B N 1
ATOM 4193 C CA . VAL B 1 186 ? -99.296 117.408 39.482 1.00 21.02 186 VAL B CA 1
ATOM 4194 C C . VAL B 1 186 ? -100.635 117.855 40.093 1.00 19.91 186 VAL B C 1
ATOM 4195 O O . VAL B 1 186 ? -100.707 118.881 40.773 1.00 21.07 186 VAL B O 1
ATOM 4199 N N . VAL B 1 187 ? -101.690 117.087 39.843 1.00 18.54 187 VAL B N 1
ATOM 4200 C CA . VAL B 1 187 ? -103.005 117.343 40.440 1.00 18.93 187 VAL B CA 1
ATOM 4201 C C . VAL B 1 187 ? -103.045 116.952 41.919 1.00 20.18 187 VAL B C 1
ATOM 4202 O O . VAL B 1 187 ? -103.777 117.558 42.708 1.00 21.59 187 VAL B O 1
ATOM 4206 N N . LEU B 1 188 ? -102.251 115.953 42.293 1.00 20.91 188 LEU B N 1
ATOM 4207 C CA . LEU B 1 188 ? -102.376 115.319 43.610 1.00 21.83 188 LEU B CA 1
ATOM 4208 C C . LEU B 1 188 ? -102.222 116.273 44.801 1.00 22.18 188 LEU B C 1
ATOM 4209 O O . LEU B 1 188 ? -103.035 116.221 45.726 1.00 22.93 188 LEU B O 1
ATOM 4214 N N . PRO B 1 189 ? -101.211 117.167 44.777 1.00 23.14 189 PRO B N 1
ATOM 4215 C CA . PRO B 1 189 ? -101.107 118.135 45.879 1.00 23.68 189 PRO B CA 1
ATOM 4216 C C . PRO B 1 189 ? -102.353 119.004 46.042 1.00 22.75 189 PRO B C 1
ATOM 4217 O O . PRO B 1 189 ? -102.707 119.373 47.164 1.00 23.16 189 PRO B O 1
ATOM 4221 N N . MET B 1 190 ? -103.015 119.322 44.932 1.00 20.99 190 MET B N 1
ATOM 4222 C CA . MET B 1 190 ? -104.216 120.148 44.977 1.00 21.20 190 MET B CA 1
ATOM 4223 C C . MET B 1 190 ? -105.414 119.415 45.571 1.00 19.11 190 MET B C 1
ATOM 4224 O O . MET B 1 190 ? -106.322 120.059 46.088 1.00 20.23 190 MET B O 1
ATOM 4229 N N . LEU B 1 191 ? -105.408 118.082 45.518 1.00 18.28 191 LEU B N 1
ATOM 4230 C CA . LEU B 1 191 ? -106.438 117.287 46.199 1.00 19.71 191 LEU B CA 1
ATOM 4231 C C . LEU B 1 191 ? -106.369 117.490 47.717 1.00 20.39 191 LEU B C 1
ATOM 4232 O O . LEU B 1 191 ? -107.398 117.538 48.388 1.00 22.57 191 LEU B O 1
ATOM 4237 N N . GLU B 1 192 ? -105.153 117.605 48.249 1.00 19.04 192 GLU B N 1
ATOM 4238 C CA . GLU B 1 192 ? -104.958 117.880 49.677 1.00 18.34 192 GLU B CA 1
ATOM 4239 C C . GLU B 1 192 ? -105.368 119.310 49.991 1.00 18.28 192 GLU B C 1
ATOM 4240 O O . GLU B 1 192 ? -106.105 119.559 50.942 1.00 20.16 192 GLU B O 1
ATOM 4246 N N . MET B 1 193 ? -104.874 120.245 49.183 1.00 18.37 193 MET B N 1
ATOM 4247 C CA . MET B 1 193 ? -105.162 121.669 49.376 1.00 19.72 193 MET B CA 1
ATOM 4248 C C . MET B 1 193 ? -106.663 121.943 49.327 1.00 20.06 193 MET B C 1
ATOM 4249 O O . MET B 1 193 ? -107.172 122.753 50.097 1.00 20.89 193 MET B O 1
ATOM 4254 N N . GLY B 1 194 ? -107.366 121.243 48.441 1.00 19.49 194 GLY B N 1
ATOM 4255 C CA . GLY B 1 194 ? -108.812 121.400 48.291 1.00 20.80 194 GLY B CA 1
ATOM 4256 C C . GLY B 1 194 ? -109.621 121.099 49.542 1.00 21.56 194 GLY B C 1
ATOM 4257 O O . GLY B 1 194 ? -110.742 121.588 49.684 1.00 22.14 194 GLY B O 1
ATOM 4258 N N . HIS B 1 195 ? -109.059 120.287 50.437 1.00 21.19 195 HIS B N 1
ATOM 4259 C CA . HIS B 1 195 ? -109.703 119.945 51.702 1.00 21.69 195 HIS B CA 1
ATOM 4260 C C . HIS B 1 195 ? -108.937 120.463 52.931 1.00 21.77 195 HIS B C 1
ATOM 4261 O O . HIS B 1 195 ? -109.262 120.104 54.062 1.00 21.74 195 HIS B O 1
ATOM 4268 N N . GLY B 1 196 ? -107.936 121.314 52.707 1.00 20.98 196 GLY B N 1
ATOM 4269 C CA . GLY B 1 196 ? -107.262 122.031 53.791 1.00 21.31 196 GLY B CA 1
ATOM 4270 C C . GLY B 1 196 ? -106.410 121.204 54.737 1.00 20.55 196 GLY B C 1
ATOM 4271 O O . GLY B 1 196 ? -106.237 121.573 55.896 1.00 19.42 196 GLY B O 1
ATOM 4272 N N . TYR B 1 197 ? -105.864 120.091 54.255 1.00 19.80 197 TYR B N 1
ATOM 4273 C CA . TYR B 1 197 ? -104.964 119.278 55.064 1.00 19.35 197 TYR B CA 1
ATOM 4274 C C . TYR B 1 197 ? -103.690 118.999 54.279 1.00 19.82 197 TYR B C 1
ATOM 4275 O O . TYR B 1 197 ? -103.603 119.287 53.077 1.00 20.47 197 TYR B O 1
ATOM 4284 N N . GLU B 1 198 ? -102.710 118.435 54.974 1.00 20.33 198 GLU B N 1
ATOM 4285 C CA . GLU B 1 198 ? -101.453 118.015 54.369 1.00 21.70 198 GLU B CA 1
ATOM 4286 C C . GLU B 1 198 ? -101.229 116.540 54.675 1.00 22.26 198 GLU B C 1
ATOM 4287 O O . GLU B 1 198 ? -101.261 116.135 55.839 1.00 24.45 198 GLU B O 1
ATOM 4293 N N . LEU B 1 199 ? -101.028 115.735 53.636 1.00 20.79 199 LEU B N 1
ATOM 4294 C CA . LEU B 1 199 ? -100.642 114.343 53.820 1.00 22.50 199 LEU B CA 1
ATOM 4295 C C . LEU B 1 199 ? -99.154 114.308 54.145 1.00 23.05 199 LEU B C 1
ATOM 4296 O O . LEU B 1 199 ? -98.333 114.783 53.358 1.00 22.18 199 LEU B O 1
ATOM 4301 N N . GLN B 1 200 ? -98.813 113.755 55.308 1.00 23.80 200 GLN B N 1
ATOM 4302 C CA . GLN B 1 200 ? -97.441 113.801 55.808 1.00 23.41 200 GLN B CA 1
ATOM 4303 C C . GLN B 1 200 ? -96.537 112.800 55.084 1.00 22.06 200 GLN B C 1
ATOM 4304 O O . GLN B 1 200 ? -97.005 111.753 54.647 1.00 21.45 200 GLN B O 1
ATOM 4310 N N . PRO B 1 201 ? -95.234 113.121 54.957 1.00 22.83 201 PRO B N 1
ATOM 4311 C CA . PRO B 1 201 ? -94.321 112.252 54.211 1.00 24.32 201 PRO B CA 1
ATOM 4312 C C . PRO B 1 201 ? -94.345 110.780 54.622 1.00 24.49 201 PRO B C 1
ATOM 4313 O O . PRO B 1 201 ? -94.260 109.918 53.753 1.00 25.32 201 PRO B O 1
ATOM 4317 N N . TYR B 1 202 ? -94.483 110.491 55.917 1.00 26.34 202 TYR B N 1
ATOM 4318 C CA . TYR B 1 202 ? -94.461 109.098 56.386 1.00 28.00 202 TYR B CA 1
ATOM 4319 C C . TYR B 1 202 ? -95.594 108.266 55.770 1.00 27.87 202 TYR B C 1
ATOM 4320 O O . TYR B 1 202 ? -95.462 107.054 55.622 1.00 30.12 202 TYR B O 1
ATOM 4329 N N . GLU B 1 203 ? -96.700 108.912 55.411 1.00 26.34 203 GLU B N 1
ATOM 4330 C CA . GLU B 1 203 ? -97.765 108.234 54.673 1.00 25.73 203 GLU B CA 1
ATOM 4331 C C . GLU B 1 203 ? -97.621 108.443 53.172 1.00 24.00 203 GLU B C 1
ATOM 4332 O O . GLU B 1 203 ? -97.615 107.479 52.408 1.00 23.75 203 GLU B O 1
ATOM 4338 N N . ARG B 1 204 ? -97.493 109.695 52.751 1.00 22.95 204 ARG B N 1
ATOM 4339 C CA . ARG B 1 204 ? -97.486 110.008 51.319 1.00 25.42 204 ARG B CA 1
ATOM 4340 C C . ARG B 1 204 ? -96.374 109.290 50.554 1.00 24.97 204 ARG B C 1
ATOM 4341 O O . ARG B 1 204 ? -96.594 108.833 49.436 1.00 24.50 204 ARG B O 1
ATOM 4349 N N . ASP B 1 205 ? -95.188 109.204 51.152 1.00 23.22 205 ASP B N 1
ATOM 4350 C CA . ASP B 1 205 ? -94.026 108.627 50.472 1.00 23.82 205 ASP B CA 1
ATOM 4351 C C . ASP B 1 205 ? -93.844 107.136 50.746 1.00 24.38 205 ASP B C 1
ATOM 4352 O O . ASP B 1 205 ? -92.916 106.513 50.225 1.00 25.64 205 ASP B O 1
ATOM 4357 N N . ARG B 1 206 ? -94.735 106.561 51.549 1.00 23.04 206 ARG B N 1
ATOM 4358 C CA . ARG B 1 206 ? -94.758 105.123 51.753 1.00 24.53 206 ARG B CA 1
ATOM 4359 C C . ARG B 1 206 ? -95.007 104.422 50.412 1.00 22.94 206 ARG B C 1
ATOM 4360 O O . ARG B 1 206 ? -95.856 104.851 49.635 1.00 21.54 206 ARG B O 1
ATOM 4368 N N . THR B 1 207 ? -94.274 103.343 50.152 1.00 23.46 207 THR B N 1
ATOM 4369 C CA . THR B 1 207 ? -94.341 102.657 48.861 1.00 23.08 207 THR B CA 1
ATOM 4370 C C . THR B 1 207 ? -95.771 102.305 48.430 1.00 22.25 207 THR B C 1
ATOM 4371 O O . THR B 1 207 ? -96.131 102.513 47.272 1.00 21.05 207 THR B O 1
ATOM 4375 N N . ALA B 1 208 ? -96.573 101.776 49.354 1.00 22.08 208 ALA B N 1
ATOM 4376 C CA . ALA B 1 208 ? -97.956 101.372 49.050 1.00 23.44 208 ALA B CA 1
ATOM 4377 C C . ALA B 1 208 ? -98.875 102.550 48.729 1.00 21.84 208 ALA B C 1
ATOM 4378 O O . ALA B 1 208 ? -99.838 102.400 47.966 1.00 23.20 208 ALA B O 1
ATOM 4380 N N . VAL B 1 209 ? -98.588 103.711 49.313 1.00 20.54 209 VAL B N 1
ATOM 4381 C CA . VAL B 1 209 ? -99.387 104.915 49.068 1.00 21.90 209 VAL B CA 1
ATOM 4382 C C . VAL B 1 209 ? -99.005 105.531 47.725 1.00 21.13 209 VAL B C 1
ATOM 4383 O O . VAL B 1 209 ? -99.879 105.929 46.948 1.00 20.26 209 VAL B O 1
ATOM 4387 N N . ARG B 1 210 ? -97.704 105.595 47.449 1.00 19.82 210 ARG B N 1
ATOM 4388 C CA . ARG B 1 210 ? -97.230 105.921 46.112 1.00 19.83 210 ARG B CA 1
ATOM 4389 C C . ARG B 1 210 ? -97.851 104.976 45.083 1.00 18.77 210 ARG B C 1
ATOM 4390 O O . ARG B 1 210 ? -98.254 105.407 44.006 1.00 20.78 210 ARG B O 1
ATOM 4398 N N . ALA B 1 211 ? -97.929 103.693 45.418 1.00 19.00 211 ALA B N 1
ATOM 4399 C CA . ALA B 1 211 ? -98.480 102.695 44.493 1.00 20.47 211 ALA B CA 1
ATOM 4400 C C . ALA B 1 211 ? -99.935 102.982 44.093 1.00 20.07 211 ALA B C 1
ATOM 4401 O O . ALA B 1 211 ? -100.259 102.957 42.912 1.00 19.66 211 ALA B O 1
ATOM 4403 N N . VAL B 1 212 ? -100.810 103.258 45.059 1.00 21.21 212 VAL B N 1
ATOM 4404 C CA . VAL B 1 212 ? -102.220 103.539 44.726 1.00 21.78 212 VAL B CA 1
ATOM 4405 C C . VAL B 1 212 ? -102.391 104.848 43.951 1.00 20.84 212 VAL B C 1
ATOM 4406 O O . VAL B 1 212 ? -103.293 104.964 43.121 1.00 21.01 212 VAL B O 1
ATOM 4410 N N . ALA B 1 213 ? -101.526 105.823 44.219 1.00 21.29 213 ALA B N 1
ATOM 4411 C CA . ALA B 1 213 ? -101.492 107.058 43.431 1.00 20.74 213 ALA B CA 1
ATOM 4412 C C . ALA B 1 213 ? -101.093 106.762 41.988 1.00 19.30 213 ALA B C 1
ATOM 4413 O O . ALA B 1 213 ? -101.687 107.301 41.055 1.00 19.00 213 ALA B O 1
ATOM 4415 N N . GLU B 1 214 ? -100.089 105.903 41.815 1.00 17.78 214 GLU B N 1
ATOM 4416 C CA . GLU B 1 214 ? -99.660 105.462 40.483 1.00 17.83 214 GLU B CA 1
ATOM 4417 C C . GLU B 1 214 ? -100.760 104.681 39.762 1.00 17.34 214 GLU B C 1
ATOM 4418 O O . GLU B 1 214 ? -100.949 104.840 38.549 1.00 17.50 214 GLU B O 1
ATOM 4424 N N . MET B 1 215 ? -101.470 103.831 40.505 1.00 17.77 215 MET B N 1
ATOM 4425 C CA . MET B 1 215 ? -102.601 103.075 39.953 1.00 18.54 215 MET B CA 1
ATOM 4426 C C . MET B 1 215 ? -103.700 104.019 39.472 1.00 17.36 215 MET B C 1
ATOM 4427 O O . MET B 1 215 ? -104.284 103.808 38.410 1.00 18.15 215 MET B O 1
ATOM 4432 N N . ALA B 1 216 ? -103.976 105.061 40.251 1.00 17.37 216 ALA B N 1
ATOM 4433 C CA . ALA B 1 216 ? -104.922 106.092 39.835 1.00 17.70 216 ALA B CA 1
ATOM 4434 C C . ALA B 1 216 ? -104.447 106.763 38.546 1.00 17.19 216 ALA B C 1
ATOM 4435 O O . ALA B 1 216 ? -105.223 106.923 37.611 1.00 17.13 216 ALA B O 1
ATOM 4437 N N . SER B 1 217 ? -103.167 107.134 38.492 1.00 17.40 217 SER B N 1
ATOM 4438 C CA . SER B 1 217 ? -102.584 107.709 37.274 1.00 17.31 217 SER B CA 1
ATOM 4439 C C . SER B 1 217 ? -102.718 106.775 36.066 1.00 16.42 217 SER B C 1
ATOM 4440 O O . SER B 1 217 ? -103.037 107.222 34.967 1.00 17.26 217 SER B O 1
ATOM 4443 N N . PHE B 1 218 ? -102.475 105.484 36.275 1.00 16.28 218 PHE B N 1
ATOM 4444 C CA . PHE B 1 218 ? -102.620 104.480 35.217 1.00 17.38 218 PHE B CA 1
ATOM 4445 C C . PHE B 1 218 ? -104.061 104.408 34.702 1.00 18.14 218 PHE B C 1
ATOM 4446 O O . PHE B 1 218 ? -104.294 104.440 33.496 1.00 18.52 218 PHE B O 1
ATOM 4454 N N . ILE B 1 219 ? -105.018 104.304 35.619 1.00 18.17 219 ILE B N 1
ATOM 4455 C CA . ILE B 1 219 ? -106.430 104.200 35.246 1.00 17.71 219 ILE B CA 1
ATOM 4456 C C . ILE B 1 219 ? -106.879 105.441 34.485 1.00 17.64 219 ILE B C 1
ATOM 4457 O O . ILE B 1 219 ? -107.542 105.335 33.451 1.00 18.40 219 ILE B O 1
ATOM 4462 N N . ILE B 1 220 ? -106.500 106.612 34.994 1.00 17.47 220 ILE B N 1
ATOM 4463 C CA . ILE B 1 220 ? -106.863 107.884 34.375 1.00 17.33 220 ILE B CA 1
ATOM 4464 C C . ILE B 1 220 ? -106.265 108.021 32.970 1.00 17.03 220 ILE B C 1
ATOM 4465 O O . ILE B 1 220 ? -106.962 108.428 32.039 1.00 15.98 220 ILE B O 1
ATOM 4470 N N . THR B 1 221 ? -104.992 107.668 32.809 1.00 16.62 221 THR B N 1
ATOM 4471 C CA . THR B 1 221 ? -104.349 107.801 31.504 1.00 16.15 221 THR B CA 1
ATOM 4472 C C . THR B 1 221 ? -104.821 106.735 30.517 1.00 15.58 221 THR B C 1
ATOM 4473 O O . THR B 1 221 ? -104.989 107.027 29.340 1.00 16.59 221 THR B O 1
ATOM 4477 N N . TRP B 1 222 ? -105.028 105.504 30.989 1.00 16.67 222 TRP B N 1
ATOM 4478 C CA . TRP B 1 222 ? -105.589 104.445 30.137 1.00 17.25 222 TRP B CA 1
ATOM 4479 C C . TRP B 1 222 ? -107.026 104.775 29.716 1.00 17.55 222 TRP B C 1
ATOM 4480 O O . TRP B 1 222 ? -107.384 104.616 28.549 1.00 17.85 222 TRP B O 1
ATOM 4491 N N . ASP B 1 223 ? -107.846 105.241 30.655 1.00 18.01 223 ASP B N 1
ATOM 4492 C CA . ASP B 1 223 ? -109.200 105.676 30.312 1.00 18.44 223 ASP B CA 1
ATOM 4493 C C . ASP B 1 223 ? -109.169 106.807 29.280 1.00 17.56 223 ASP B C 1
ATOM 4494 O O . ASP B 1 223 ? -109.972 106.823 28.346 1.00 16.83 223 ASP B O 1
ATOM 4499 N N . ASN B 1 224 ? -108.230 107.738 29.428 1.00 17.19 224 ASN B N 1
ATOM 4500 C CA . ASN B 1 224 ? -108.065 108.772 28.419 1.00 17.19 224 ASN B CA 1
ATOM 4501 C C . ASN B 1 224 ? -107.609 108.187 27.079 1.00 17.00 224 ASN B C 1
ATOM 4502 O O . ASN B 1 224 ? -108.119 108.579 26.033 1.00 17.35 224 ASN B O 1
ATOM 4507 N N . ASP B 1 225 ? -106.662 107.254 27.104 1.00 17.35 225 ASP B N 1
ATOM 4508 C CA . ASP B 1 225 ? -106.218 106.600 25.867 1.00 17.31 225 ASP B CA 1
ATOM 4509 C C . ASP B 1 225 ? -107.414 105.971 25.145 1.00 18.18 225 ASP B C 1
ATOM 4510 O O . ASP B 1 225 ? -107.526 106.061 23.922 1.00 17.48 225 ASP B O 1
ATOM 4515 N N . ILE B 1 226 ? -108.319 105.367 25.915 1.00 17.70 226 ILE B N 1
ATOM 4516 C CA . ILE B 1 226 ? -109.517 104.736 25.356 1.00 17.54 226 ILE B CA 1
ATOM 4517 C C . ILE B 1 226 ? -110.503 105.764 24.806 1.00 18.22 226 ILE B C 1
ATOM 4518 O O . ILE B 1 226 ? -110.937 105.653 23.657 1.00 19.53 226 ILE B O 1
ATOM 4523 N N . PHE B 1 227 ? -110.845 106.762 25.615 1.00 18.86 227 PHE B N 1
ATOM 4524 C CA . PHE B 1 227 ? -111.840 107.760 25.217 1.00 19.73 227 PHE B CA 1
ATOM 4525 C C . PHE B 1 227 ? -111.304 108.794 24.217 1.00 19.48 227 PHE B C 1
ATOM 4526 O O . PHE B 1 227 ? -112.079 109.330 23.423 1.00 19.08 227 PHE B O 1
ATOM 4534 N N . SER B 1 228 ? -109.996 109.066 24.244 1.00 18.60 228 SER B N 1
ATOM 4535 C CA . SER B 1 228 ? -109.383 110.034 23.317 1.00 17.64 228 SER B CA 1
ATOM 4536 C C . SER B 1 228 ? -108.818 109.385 22.042 1.00 18.09 228 SER B C 1
ATOM 4537 O O . SER B 1 228 ? -108.358 110.089 21.142 1.00 19.21 228 SER B O 1
ATOM 4540 N N . TYR B 1 229 ? -108.871 108.057 21.950 1.00 17.53 229 TYR B N 1
ATOM 4541 C CA . TYR B 1 229 ? -108.361 107.347 20.768 1.00 19.68 229 TYR B CA 1
ATOM 4542 C C . TYR B 1 229 ? -108.968 107.877 19.474 1.00 20.71 229 TYR B C 1
ATOM 4543 O O . TYR B 1 229 ? -108.261 108.050 18.478 1.00 21.20 229 TYR B O 1
ATOM 4552 N N . HIS B 1 230 ? -110.277 108.120 19.502 1.00 22.17 230 HIS B N 1
ATOM 4553 C CA . HIS B 1 230 ? -111.016 108.633 18.347 1.00 22.97 230 HIS B CA 1
ATOM 4554 C C . HIS B 1 230 ? -110.433 109.958 17.867 1.00 22.05 230 HIS B C 1
ATOM 4555 O O . HIS B 1 230 ? -110.011 110.068 16.713 1.00 22.92 230 HIS B O 1
ATOM 4562 N N . LYS B 1 231 ? -110.389 110.957 18.745 1.00 20.33 231 LYS B N 1
ATOM 4563 C CA . LYS B 1 231 ? -109.882 112.272 18.350 1.00 20.18 231 LYS B CA 1
ATOM 4564 C C . LYS B 1 231 ? -108.392 112.233 17.996 1.00 20.89 231 LYS B C 1
ATOM 4565 O O . LYS B 1 231 ? -107.953 112.968 17.115 1.00 21.72 231 LYS B O 1
ATOM 4571 N N . GLU B 1 232 ? -107.625 111.370 18.660 1.00 20.24 232 GLU B N 1
ATOM 4572 C CA . GLU B 1 232 ? -106.189 111.255 18.387 1.00 19.57 232 GLU B CA 1
ATOM 4573 C C . GLU B 1 232 ? -105.884 110.571 17.059 1.00 21.56 232 GLU B C 1
ATOM 4574 O O . GLU B 1 232 ? -105.110 111.097 16.259 1.00 22.65 232 GLU B O 1
ATOM 4580 N N . ARG B 1 233 ? -106.485 109.407 16.824 1.00 22.90 233 ARG B N 1
ATOM 4581 C CA . ARG B 1 233 ? -106.228 108.655 15.591 1.00 24.90 233 ARG B CA 1
ATOM 4582 C C . ARG B 1 233 ? -106.720 109.387 14.337 1.00 23.60 233 ARG B C 1
ATOM 4583 O O . ARG B 1 233 ? -106.130 109.250 13.268 1.00 25.30 233 ARG B O 1
ATOM 4591 N N . ARG B 1 234 ? -107.797 110.155 14.465 1.00 21.82 234 ARG B N 1
ATOM 4592 C CA . ARG B 1 234 ? -108.372 110.862 13.315 1.00 23.59 234 ARG B CA 1
ATOM 4593 C C . ARG B 1 234 ? -107.603 112.113 12.882 1.00 22.71 234 ARG B C 1
ATOM 4594 O O . ARG B 1 234 ? -107.894 112.673 11.822 1.00 20.87 234 ARG B O 1
ATOM 4602 N N . GLY B 1 235 ? -106.654 112.563 13.700 1.00 22.93 235 GLY B N 1
ATOM 4603 C CA . GLY B 1 235 ? -105.821 113.721 13.365 1.00 20.92 235 GLY B CA 1
ATOM 4604 C C . GLY B 1 235 ? -104.705 113.380 12.390 1.00 20.62 235 GLY B C 1
ATOM 4605 O O . GLY B 1 235 ? -104.414 112.208 12.157 1.00 21.04 235 GLY B O 1
ATOM 4606 N N . SER B 1 236 ? -104.078 114.409 11.827 1.00 18.06 236 SER B N 1
ATOM 4607 C CA . SER B 1 236 ? -102.941 114.231 10.916 1.00 18.99 236 SER B CA 1
ATOM 4608 C C . SER B 1 236 ? -101.607 114.109 11.665 1.00 19.89 236 SER B C 1
ATOM 4609 O O . SER B 1 236 ? -100.624 113.638 11.105 1.00 19.22 236 SER B O 1
ATOM 4612 N N . GLY B 1 237 ? -101.571 114.538 12.922 1.00 20.19 237 GLY B N 1
ATOM 4613 C CA . GLY B 1 237 ? -100.311 114.626 13.659 1.00 19.99 237 GLY B CA 1
ATOM 4614 C C . GLY B 1 237 ? -99.891 113.341 14.340 1.00 19.49 237 GLY B C 1
ATOM 4615 O O . GLY B 1 237 ? -100.677 112.402 14.484 1.00 18.91 237 GLY B O 1
ATOM 4616 N N . TYR B 1 238 ? -98.631 113.302 14.754 1.00 17.62 238 TYR B N 1
ATOM 4617 C CA . TYR B 1 238 ? -98.135 112.224 15.596 1.00 17.25 238 TYR B CA 1
ATOM 4618 C C . TYR B 1 238 ? -98.947 112.146 16.886 1.00 17.95 238 TYR B C 1
ATOM 4619 O O . TYR B 1 238 ? -99.297 113.171 17.471 1.00 18.19 238 TYR B O 1
ATOM 4628 N N . TYR B 1 239 ? -99.248 110.925 17.312 1.00 18.83 239 TYR B N 1
ATOM 4629 C CA . TYR B 1 239 ? -99.882 110.690 18.600 1.00 21.81 239 TYR B CA 1
ATOM 4630 C C . TYR B 1 239 ? -99.397 109.364 19.174 1.00 21.50 239 TYR B C 1
ATOM 4631 O O . TYR B 1 239 ? -98.978 108.453 18.440 1.00 18.82 239 TYR B O 1
ATOM 4640 N N . LEU B 1 240 ? -99.463 109.279 20.495 1.00 20.95 240 LEU B N 1
ATOM 4641 C CA . LEU B 1 240 ? -99.165 108.066 21.227 1.00 20.64 240 LEU B CA 1
ATOM 4642 C C . LEU B 1 240 ? -100.322 107.736 22.141 1.00 19.56 240 LEU B C 1
ATOM 4643 O O . LEU B 1 240 ? -100.973 108.628 22.668 1.00 19.64 240 LEU B O 1
ATOM 4648 N N . ASN B 1 241 ? -100.580 106.446 22.301 1.00 20.17 241 ASN B N 1
ATOM 4649 C CA . ASN B 1 241 ? -101.471 105.946 23.343 1.00 22.03 241 ASN B CA 1
ATOM 4650 C C . ASN B 1 241 ? -101.392 104.434 23.414 1.00 19.38 241 ASN B C 1
ATOM 4651 O O . ASN B 1 241 ? -100.799 103.798 22.535 1.00 19.56 241 ASN B O 1
ATOM 4656 N N . ALA B 1 242 ? -101.974 103.868 24.466 1.00 18.43 242 ALA B N 1
ATOM 4657 C CA . ALA B 1 242 ? -101.831 102.443 24.766 1.00 18.61 242 ALA B CA 1
ATOM 4658 C C . ALA B 1 242 ? -102.235 101.552 23.592 1.00 19.50 242 ALA B C 1
ATOM 4659 O O . ALA B 1 242 ? -101.615 100.519 23.356 1.00 21.86 242 ALA B O 1
ATOM 4661 N N . LEU B 1 243 ? -103.269 101.954 22.858 1.00 20.10 243 LEU B N 1
ATOM 4662 C CA . LEU B 1 243 ? -103.749 101.150 21.731 1.00 21.25 243 LEU B CA 1
ATOM 4663 C C . LEU B 1 243 ? -102.702 101.043 20.619 1.00 22.07 243 LEU B C 1
ATOM 4664 O O . LEU B 1 243 ? -102.458 99.954 20.097 1.00 22.08 243 LEU B O 1
ATOM 4669 N N . ARG B 1 244 ? -102.075 102.166 20.278 1.00 21.86 244 ARG B N 1
ATOM 4670 C CA . ARG B 1 244 ? -101.024 102.178 19.263 1.00 22.33 244 ARG B CA 1
ATOM 4671 C C . ARG B 1 244 ? -99.816 101.353 19.705 1.00 21.38 244 ARG B C 1
ATOM 4672 O O . ARG B 1 244 ? -99.229 100.617 18.908 1.00 21.36 244 ARG B O 1
ATOM 4680 N N . VAL B 1 245 ? -99.457 101.470 20.980 1.00 20.09 245 VAL B N 1
ATOM 4681 C CA . VAL B 1 245 ? -98.343 100.712 21.546 1.00 19.05 245 VAL B CA 1
ATOM 4682 C C . VAL B 1 245 ? -98.626 99.208 21.488 1.00 19.65 245 VAL B C 1
ATOM 4683 O O . VAL B 1 245 ? -97.757 98.423 21.099 1.00 18.89 245 VAL B O 1
ATOM 4687 N N . LEU B 1 246 ? -99.842 98.817 21.869 1.00 19.63 246 LEU B N 1
ATOM 4688 C CA . LEU B 1 246 ? -100.236 97.406 21.864 1.00 21.06 246 LEU B CA 1
ATOM 4689 C C . LEU B 1 246 ? -100.331 96.836 20.446 1.00 22.36 246 LEU B C 1
ATOM 4690 O O . LEU B 1 246 ? -99.981 95.675 20.218 1.00 22.98 246 LEU B O 1
ATOM 4695 N N . GLU B 1 247 ? -100.805 97.644 19.500 1.00 23.81 247 GLU B N 1
ATOM 4696 C CA . GLU B 1 247 ? -100.824 97.244 18.087 1.00 26.84 247 GLU B CA 1
ATOM 4697 C C . GLU B 1 247 ? -99.421 96.869 17.601 1.00 27.33 247 GLU B C 1
ATOM 4698 O O . GLU B 1 247 ? -99.238 95.841 16.943 1.00 27.36 247 GLU B O 1
ATOM 4704 N N . GLN B 1 248 ? -98.438 97.699 17.941 1.00 26.19 248 GLN B N 1
ATOM 4705 C CA . GLN B 1 248 ? -97.051 97.467 17.540 1.00 27.63 248 GLN B CA 1
ATOM 4706 C C . GLN B 1 248 ? -96.411 96.307 18.297 1.00 26.68 248 GLN B C 1
ATOM 4707 O O . GLN B 1 248 ? -95.758 95.460 17.693 1.00 28.18 248 GLN B O 1
ATOM 4713 N N . GLU B 1 249 ? -96.579 96.287 19.618 1.00 25.64 249 GLU B N 1
ATOM 4714 C CA . GLU B 1 249 ? -95.893 95.310 20.466 1.00 28.56 249 GLU B CA 1
ATOM 4715 C C . GLU B 1 249 ? -96.468 93.902 20.369 1.00 28.00 249 GLU B C 1
ATOM 4716 O O . GLU B 1 249 ? -95.725 92.931 20.440 1.00 28.86 249 GLU B O 1
ATOM 4722 N N . ARG B 1 250 ? -97.783 93.787 20.220 1.00 27.45 250 ARG B N 1
ATOM 4723 C CA . ARG B 1 250 ? -98.424 92.473 20.211 1.00 27.91 250 ARG B CA 1
ATOM 4724 C C . ARG B 1 250 ? -99.068 92.121 18.869 1.00 28.15 250 ARG B C 1
ATOM 4725 O O . ARG B 1 250 ? -99.766 91.119 18.771 1.00 30.19 250 ARG B O 1
ATOM 4733 N N . GLY B 1 251 ? -98.815 92.932 17.842 1.00 28.55 251 GLY B N 1
ATOM 4734 C CA . GLY B 1 251 ? -99.342 92.686 16.499 1.00 31.51 251 GLY B CA 1
ATOM 4735 C C . GLY B 1 251 ? -100.858 92.623 16.446 1.00 31.62 251 GLY B C 1
ATOM 4736 O O . GLY B 1 251 ? -101.423 91.800 15.733 1.00 32.64 251 GLY B O 1
ATOM 4737 N N . LEU B 1 252 ? -101.511 93.501 17.202 1.00 29.60 252 LEU B N 1
ATOM 4738 C CA . LEU B 1 252 ? -102.963 93.482 17.348 1.00 27.20 252 LEU B CA 1
ATOM 4739 C C . LEU B 1 252 ? -103.642 94.444 16.387 1.00 27.12 252 LEU B C 1
ATOM 4740 O O . LEU B 1 252 ? -103.065 95.465 16.015 1.00 26.09 252 LEU B O 1
ATOM 4745 N N . THR B 1 253 ? -104.877 94.118 16.006 1.00 27.51 253 THR B N 1
ATOM 4746 C CA . THR B 1 253 ? -105.750 95.068 15.325 1.00 27.89 253 THR B CA 1
ATOM 4747 C C . THR B 1 253 ? -106.177 96.130 16.338 1.00 27.70 253 THR B C 1
ATOM 4748 O O . THR B 1 253 ? -106.065 95.907 17.551 1.00 24.86 253 THR B O 1
ATOM 4752 N N . PRO B 1 254 ? -106.671 97.285 15.852 1.00 27.53 254 PRO B N 1
ATOM 4753 C CA . PRO B 1 254 ? -107.193 98.298 16.764 1.00 28.98 254 PRO B CA 1
ATOM 4754 C C . PRO B 1 254 ? -108.271 97.772 17.720 1.00 28.22 254 PRO B C 1
ATOM 4755 O O . PRO B 1 254 ? -108.243 98.101 18.906 1.00 23.96 254 PRO B O 1
ATOM 4759 N N . ALA B 1 255 ? -109.194 96.952 17.216 1.00 27.58 255 ALA B N 1
ATOM 4760 C CA . ALA B 1 255 ? -110.245 96.376 18.061 1.00 27.22 255 ALA B CA 1
ATOM 4761 C C . ALA B 1 255 ? -109.658 95.461 19.136 1.00 25.34 255 ALA B C 1
ATOM 4762 O O . ALA B 1 255 ? -110.096 95.490 20.285 1.00 24.87 255 ALA B O 1
ATOM 4764 N N . GLN B 1 256 ? -108.671 94.651 18.759 1.00 24.17 256 GLN B N 1
ATOM 4765 C CA . GLN B 1 256 ? -107.955 93.809 19.718 1.00 25.05 256 GLN B CA 1
ATOM 4766 C C . GLN B 1 256 ? -107.239 94.646 20.779 1.00 24.16 256 GLN B C 1
ATOM 4767 O O . GLN B 1 256 ? -107.331 94.357 21.973 1.00 21.67 256 GLN B O 1
ATOM 4773 N N . ALA B 1 257 ? -106.531 95.678 20.332 1.00 24.49 257 ALA B N 1
ATOM 4774 C CA . ALA B 1 257 ? -105.798 96.564 21.239 1.00 23.85 257 ALA B CA 1
ATOM 4775 C C . ALA B 1 257 ? -106.729 97.282 22.221 1.00 23.28 257 ALA B C 1
ATOM 4776 O O . ALA B 1 257 ? -106.374 97.468 23.385 1.00 21.56 257 ALA B O 1
ATOM 4778 N N . LEU B 1 258 ? -107.916 97.677 21.759 1.00 24.24 258 LEU B N 1
ATOM 4779 C CA . LEU B 1 258 ? -108.911 98.295 22.638 1.00 23.24 258 LEU B CA 1
ATOM 4780 C C . LEU B 1 258 ? -109.298 97.330 23.757 1.00 24.54 258 LEU B C 1
ATOM 4781 O O . LEU B 1 258 ? -109.298 97.703 24.931 1.00 23.31 258 LEU B O 1
ATOM 4786 N N . ASP B 1 259 ? -109.625 96.094 23.385 1.00 25.03 259 ASP B N 1
ATOM 4787 C CA . ASP B 1 259 ? -109.967 95.056 24.358 1.00 26.83 259 ASP B CA 1
ATOM 4788 C C . ASP B 1 259 ? -108.823 94.781 25.331 1.00 24.16 259 ASP B C 1
ATOM 4789 O O . ASP B 1 259 ? -109.054 94.614 26.528 1.00 23.13 259 ASP B O 1
ATOM 4794 N N . ALA B 1 260 ? -107.597 94.738 24.817 1.00 23.08 260 ALA B N 1
ATOM 4795 C CA . ALA B 1 260 ? -106.418 94.506 25.656 1.00 23.61 260 ALA B CA 1
ATOM 4796 C C . ALA B 1 260 ? -106.222 95.641 26.658 1.00 23.47 260 ALA B C 1
ATOM 4797 O O . ALA B 1 260 ? -105.940 95.397 27.829 1.00 23.06 260 ALA B O 1
ATOM 4799 N N . ALA B 1 261 ? -106.386 96.876 26.190 1.00 24.23 261 ALA B N 1
ATOM 4800 C CA . ALA B 1 261 ? -106.252 98.058 27.037 1.00 22.28 261 ALA B CA 1
ATOM 4801 C C . ALA B 1 261 ? -107.337 98.122 28.113 1.00 22.33 261 ALA B C 1
ATOM 4802 O O . ALA B 1 261 ? -107.057 98.466 29.262 1.00 20.04 261 ALA B O 1
ATOM 4804 N N . ILE B 1 262 ? -108.571 97.786 27.739 1.00 23.71 262 ILE B N 1
ATOM 4805 C CA . ILE B 1 262 ? -109.683 97.740 28.694 1.00 24.07 262 ILE B CA 1
ATOM 4806 C C . ILE B 1 262 ? -109.398 96.729 29.804 1.00 24.30 262 ILE B C 1
ATOM 4807 O O . ILE B 1 262 ? -109.570 97.031 30.987 1.00 25.24 262 ILE B O 1
ATOM 4812 N N . SER B 1 263 ? -108.960 95.536 29.409 1.00 23.60 263 SER B N 1
ATOM 4813 C CA . SER B 1 263 ? -108.573 94.488 30.352 1.00 26.29 263 SER B CA 1
ATOM 4814 C C . SER B 1 263 ? -107.495 94.967 31.331 1.00 24.20 263 SER B C 1
ATOM 4815 O O . SER B 1 263 ? -107.562 94.680 32.528 1.00 24.20 263 SER B O 1
ATOM 4818 N N . GLN B 1 264 ? -106.508 95.697 30.820 1.00 22.53 264 GLN B N 1
ATOM 4819 C CA . GLN B 1 264 ? -105.437 96.233 31.660 1.00 22.24 264 GLN B CA 1
ATOM 4820 C C . GLN B 1 264 ? -105.976 97.180 32.729 1.00 20.69 264 GLN B C 1
ATOM 4821 O O . GLN B 1 264 ? -105.703 96.996 33.916 1.00 19.02 264 GLN B O 1
ATOM 4827 N N . ARG B 1 265 ? -106.757 98.174 32.316 1.00 21.19 265 ARG B N 1
ATOM 4828 C CA . ARG B 1 265 ? -107.291 99.146 33.274 1.00 22.00 265 ARG B CA 1
ATOM 4829 C C . ARG B 1 265 ? -108.341 98.542 34.217 1.00 22.97 265 ARG B C 1
ATOM 4830 O O . ARG B 1 265 ? -108.454 98.969 35.368 1.00 23.17 265 ARG B O 1
ATOM 4838 N N . ASP B 1 266 ? -109.078 97.532 33.748 1.00 24.30 266 ASP B N 1
ATOM 4839 C CA . ASP B 1 266 ? -110.008 96.797 34.614 1.00 24.48 266 ASP B CA 1
ATOM 4840 C C . ASP B 1 266 ? -109.252 96.150 35.771 1.00 23.45 266 ASP B C 1
ATOM 4841 O O . ASP B 1 266 ? -109.663 96.257 36.925 1.00 22.77 266 ASP B O 1
ATOM 4846 N N . ARG B 1 267 ? -108.142 95.485 35.461 1.00 23.82 267 ARG B N 1
ATOM 4847 C CA . ARG B 1 267 ? -107.363 94.810 36.499 1.00 24.61 267 ARG B CA 1
ATOM 4848 C C . ARG B 1 267 ? -106.737 95.784 37.491 1.00 23.30 267 ARG B C 1
ATOM 4849 O O . ARG B 1 267 ? -106.693 95.503 38.690 1.00 23.11 267 ARG B O 1
ATOM 4857 N N . VAL B 1 268 ? -106.275 96.931 37.003 1.00 21.81 268 VAL B N 1
ATOM 4858 C CA . VAL B 1 268 ? -105.703 97.944 37.883 1.00 20.83 268 VAL B CA 1
ATOM 4859 C C . VAL B 1 268 ? -106.795 98.589 38.739 1.00 21.30 268 VAL B C 1
ATOM 4860 O O . VAL B 1 268 ? -106.580 98.843 39.922 1.00 21.58 268 VAL B O 1
ATOM 4864 N N . MET B 1 269 ? -107.968 98.828 38.153 1.00 21.10 269 MET B N 1
ATOM 4865 C CA . MET B 1 269 ? -109.104 99.355 38.912 1.00 22.61 269 MET B CA 1
ATOM 4866 C C . MET B 1 269 ? -109.447 98.438 40.091 1.00 22.93 269 MET B C 1
ATOM 4867 O O . MET B 1 269 ? -109.658 98.910 41.213 1.00 21.95 269 MET B O 1
ATOM 4872 N N . CYS B 1 270 ? -109.487 97.132 39.842 1.00 23.98 270 CYS B N 1
ATOM 4873 C CA . CYS B 1 270 ? -109.770 96.161 40.900 1.00 25.15 270 CYS B CA 1
ATOM 4874 C C . CYS B 1 270 ? -108.694 96.181 41.993 1.00 24.23 270 CYS B C 1
ATOM 4875 O O . CYS B 1 270 ? -109.014 96.166 43.179 1.00 24.58 270 CYS B O 1
ATOM 4878 N N . LEU B 1 271 ? -107.426 96.222 41.591 1.00 23.88 271 LEU B N 1
ATOM 4879 C CA . LEU B 1 271 ? -106.327 96.266 42.551 1.00 24.57 271 LEU B CA 1
ATOM 4880 C C . LEU B 1 271 ? -106.361 97.555 43.368 1.00 23.18 271 LEU B C 1
ATOM 4881 O O . LEU B 1 271 ? -106.171 97.523 44.582 1.00 22.13 271 LEU B O 1
ATOM 4886 N N . PHE B 1 272 ? -106.605 98.677 42.693 1.00 23.68 272 PHE B N 1
ATOM 4887 C CA . PHE B 1 272 ? -106.680 99.987 43.340 1.00 22.80 272 PHE B CA 1
ATOM 4888 C C . PHE B 1 272 ? -107.687 99.992 44.488 1.00 24.13 272 PHE B C 1
ATOM 4889 O O . PHE B 1 272 ? -107.379 100.453 45.585 1.00 24.85 272 PHE B O 1
ATOM 4897 N N . THR B 1 273 ? -108.888 99.485 44.229 1.00 24.58 273 THR B N 1
ATOM 4898 C CA . THR B 1 273 ? -109.941 99.480 45.244 1.00 26.58 273 THR B CA 1
ATOM 4899 C C . THR B 1 273 ? -109.554 98.591 46.426 1.00 24.98 273 THR B C 1
ATOM 4900 O O . THR B 1 273 ? -109.767 98.954 47.578 1.00 25.29 273 THR B O 1
ATOM 4904 N N . THR B 1 274 ? -108.961 97.439 46.141 1.00 25.51 274 THR B N 1
ATOM 4905 C CA . THR B 1 274 ? -108.547 96.515 47.196 1.00 27.35 274 THR B CA 1
ATOM 4906 C C . THR B 1 274 ? -107.428 97.099 48.066 1.00 26.67 274 THR B C 1
ATOM 4907 O O . THR B 1 274 ? -107.522 97.083 49.287 1.00 25.14 274 THR B O 1
ATOM 4911 N N . VAL B 1 275 ? -106.380 97.626 47.442 1.00 26.49 275 VAL B N 1
ATOM 4912 C CA . VAL B 1 275 ? -105.258 98.183 48.204 1.00 26.82 275 VAL B CA 1
ATOM 4913 C C . VAL B 1 275 ? -105.679 99.456 48.951 1.00 25.18 275 VAL B C 1
ATOM 4914 O O . VAL B 1 275 ? -105.273 99.664 50.096 1.00 24.44 275 VAL B O 1
ATOM 4918 N N . SER B 1 276 ? -106.504 100.286 48.317 1.00 24.22 276 SER B N 1
ATOM 4919 C CA . SER B 1 276 ? -107.043 101.483 48.969 1.00 26.83 276 SER B CA 1
ATOM 4920 C C . SER B 1 276 ? -107.821 101.125 50.232 1.00 27.67 276 SER B C 1
ATOM 4921 O O . SER B 1 276 ? -107.698 101.808 51.244 1.00 27.44 276 SER B O 1
ATOM 4924 N N . GLU B 1 277 ? -108.624 100.062 50.161 1.00 28.52 277 GLU B N 1
ATOM 4925 C CA . GLU B 1 277 ? -109.372 99.581 51.334 1.00 30.61 277 GLU B CA 1
ATOM 4926 C C . GLU B 1 277 ? -108.429 99.190 52.466 1.00 28.03 277 GLU B C 1
ATOM 4927 O O . GLU B 1 277 ? -108.657 99.550 53.619 1.00 31.31 277 GLU B O 1
ATOM 4933 N N . GLN B 1 278 ? -107.376 98.452 52.123 1.00 27.79 278 GLN B N 1
ATOM 4934 C CA . GLN B 1 278 ? -106.364 98.028 53.092 1.00 29.70 278 GLN B CA 1
ATOM 4935 C C . GLN B 1 278 ? -105.714 99.234 53.779 1.00 29.56 278 GLN B C 1
ATOM 4936 O O . GLN B 1 278 ? -105.584 99.261 55.002 1.00 29.06 278 GLN B O 1
ATOM 4942 N N . LEU B 1 279 ? -105.324 100.229 52.985 1.00 25.97 279 LEU B N 1
ATOM 4943 C CA . LEU B 1 279 ? -104.681 101.436 53.508 1.00 25.38 279 LEU B CA 1
ATOM 4944 C C . LEU B 1 279 ? -105.611 102.282 54.375 1.00 25.59 279 LEU B C 1
ATOM 4945 O O . LEU B 1 279 ? -105.177 102.853 55.376 1.00 25.42 279 LEU B O 1
ATOM 4950 N N . ALA B 1 280 ? -106.884 102.361 53.991 1.00 25.47 280 ALA B N 1
ATOM 4951 C CA . ALA B 1 280 ? -107.875 103.137 54.745 1.00 27.59 280 ALA B CA 1
ATOM 4952 C C . ALA B 1 280 ? -108.171 102.563 56.137 1.00 30.83 280 ALA B C 1
ATOM 4953 O O . ALA B 1 280 ? -108.570 103.303 57.034 1.00 32.55 280 ALA B O 1
ATOM 4955 N N . GLU B 1 281 ? -107.978 101.256 56.312 1.00 33.88 281 GLU B N 1
ATOM 4956 C CA . GLU B 1 281 ? -108.245 100.593 57.595 1.00 38.74 281 GLU B CA 1
ATOM 4957 C C . GLU B 1 281 ? -107.360 101.096 58.740 1.00 37.63 281 GLU B C 1
ATOM 4958 O O . GLU B 1 281 ? -107.847 101.298 59.849 1.00 38.15 281 GLU B O 1
ATOM 4964 N N . GLN B 1 282 ? -106.073 101.296 58.469 1.00 37.80 282 GLN B N 1
ATOM 4965 C CA . GLN B 1 282 ? -105.109 101.687 59.504 1.00 43.59 282 GLN B CA 1
ATOM 4966 C C . GLN B 1 282 ? -104.564 103.108 59.331 1.00 37.43 282 GLN B C 1
ATOM 4967 O O . GLN B 1 282 ? -103.832 103.593 60.191 1.00 38.92 282 GLN B O 1
ATOM 4973 N N . GLY B 1 283 ? -104.903 103.765 58.226 1.00 30.77 283 GLY B N 1
ATOM 4974 C CA . GLY B 1 283 ? -104.340 105.074 57.910 1.00 27.25 283 GLY B CA 1
ATOM 4975 C C . GLY B 1 283 ? -104.924 106.209 58.727 1.00 25.72 283 GLY B C 1
ATOM 4976 O O . GLY B 1 283 ? -105.924 106.041 59.424 1.00 23.04 283 GLY B O 1
ATOM 4977 N N . SER B 1 284 ? -104.293 107.375 58.632 1.00 23.37 284 SER B N 1
ATOM 4978 C CA . SER B 1 284 ? -104.792 108.582 59.284 1.00 23.62 284 SER B CA 1
ATOM 4979 C C . SER B 1 284 ? -106.116 109.031 58.665 1.00 23.47 284 SER B C 1
ATOM 4980 O O . SER B 1 284 ? -106.483 108.572 57.576 1.00 21.57 284 SER B O 1
ATOM 4983 N N . PRO B 1 285 ? -106.836 109.940 59.347 1.00 22.75 285 PRO B N 1
ATOM 4984 C CA . PRO B 1 285 ? -107.995 110.566 58.708 1.00 22.87 285 PRO B CA 1
ATOM 4985 C C . PRO B 1 285 ? -107.625 111.281 57.403 1.00 22.84 285 PRO B C 1
ATOM 4986 O O . PRO B 1 285 ? -108.425 111.315 56.461 1.00 22.48 285 PRO B O 1
ATOM 4990 N N . GLN B 1 286 ? -106.408 111.817 57.354 1.00 21.32 286 GLN B N 1
ATOM 4991 C CA . GLN B 1 286 ? -105.899 112.525 56.183 1.00 19.10 286 GLN B CA 1
ATOM 4992 C C . GLN B 1 286 ? -105.677 111.556 55.015 1.00 19.28 286 GLN B C 1
ATOM 4993 O O . GLN B 1 286 ? -106.019 111.870 53.873 1.00 19.85 286 GLN B O 1
ATOM 4999 N N . LEU B 1 287 ? -105.123 110.376 55.294 1.00 19.77 287 LEU B N 1
ATOM 5000 C CA . LEU B 1 287 ? -104.970 109.349 54.255 1.00 20.51 287 LEU B CA 1
ATOM 5001 C C . LEU B 1 287 ? -106.323 108.866 53.727 1.00 21.71 287 LEU B C 1
ATOM 5002 O O . LEU B 1 287 ? -106.480 108.639 52.524 1.00 20.18 287 LEU B O 1
ATOM 5007 N N . ARG B 1 288 ? -107.295 108.703 54.623 1.00 23.06 288 ARG B N 1
ATOM 5008 C CA . ARG B 1 288 ? -108.641 108.300 54.217 1.00 23.70 288 ARG B CA 1
ATOM 5009 C C . ARG B 1 288 ? -109.249 109.318 53.252 1.00 21.94 288 ARG B C 1
ATOM 5010 O O . ARG B 1 288 ? -109.869 108.940 52.250 1.00 22.05 288 ARG B O 1
ATOM 5018 N N . GLN B 1 289 ? -109.056 110.604 53.541 1.00 20.56 289 GLN B N 1
ATOM 5019 C CA . GLN B 1 289 ? -109.538 111.667 52.655 1.00 20.81 289 GLN B CA 1
ATOM 5020 C C . GLN B 1 289 ? -108.794 111.641 51.315 1.00 19.54 289 GLN B C 1
ATOM 5021 O O . GLN B 1 289 ? -109.404 111.811 50.263 1.00 19.63 289 GLN B O 1
ATOM 5027 N N . TYR B 1 290 ? -107.484 111.423 51.362 1.00 18.68 290 TYR B N 1
ATOM 5028 C CA . TYR B 1 290 ? -106.659 111.347 50.147 1.00 19.20 290 TYR B CA 1
ATOM 5029 C C . TYR B 1 290 ? -107.133 110.226 49.226 1.00 19.06 290 TYR B C 1
ATOM 5030 O O . TYR B 1 290 ? -107.300 110.431 48.025 1.00 19.23 290 TYR B O 1
ATOM 5039 N N . LEU B 1 291 ? -107.360 109.048 49.800 1.00 19.84 291 LEU B N 1
ATOM 5040 C CA . LEU B 1 291 ? -107.828 107.893 49.038 1.00 20.95 291 LEU B CA 1
ATOM 5041 C C . LEU B 1 291 ? -109.213 108.140 48.445 1.00 21.90 291 LEU B C 1
ATOM 5042 O O . LEU B 1 291 ? -109.492 107.718 47.320 1.00 21.42 291 LEU B O 1
ATOM 5047 N N . HIS B 1 292 ? -110.069 108.837 49.192 1.00 22.66 292 HIS B N 1
ATOM 5048 C CA . HIS B 1 292 ? -111.368 109.265 48.676 1.00 24.09 292 HIS B CA 1
ATOM 5049 C C . HIS B 1 292 ? -111.213 110.197 47.472 1.00 22.79 292 HIS B C 1
ATOM 5050 O O . HIS B 1 292 ? -111.923 110.049 46.474 1.00 22.04 292 HIS B O 1
ATOM 5057 N N . SER B 1 293 ? -110.290 111.152 47.571 1.00 20.59 293 SER B N 1
ATOM 5058 C CA . SER B 1 293 ? -110.044 112.091 46.475 1.00 19.51 293 SER B CA 1
ATOM 5059 C C . SER B 1 293 ? -109.457 111.408 45.235 1.00 19.35 293 SER B C 1
ATOM 5060 O O . SER B 1 293 ? -109.741 111.821 44.108 1.00 20.14 293 SER B O 1
ATOM 5063 N N . LEU B 1 294 ? -108.646 110.369 45.431 1.00 20.18 294 LEU B N 1
ATOM 5064 C CA . LEU B 1 294 ? -108.153 109.583 44.297 1.00 19.85 294 LEU B CA 1
ATOM 5065 C C . LEU B 1 294 ? -109.331 108.971 43.531 1.00 20.03 294 LEU B C 1
ATOM 5066 O O . LEU B 1 294 ? -109.356 109.007 42.299 1.00 18.03 294 LEU B O 1
ATOM 5071 N N . ARG B 1 295 ? -110.313 108.438 44.261 1.00 21.52 295 ARG B N 1
ATOM 5072 C CA . ARG B 1 295 ? -111.545 107.934 43.645 1.00 21.82 295 ARG B CA 1
ATOM 5073 C C . ARG B 1 295 ? -112.277 109.031 42.871 1.00 20.26 295 ARG B C 1
ATOM 5074 O O . ARG B 1 295 ? -112.732 108.807 41.748 1.00 20.99 295 ARG B O 1
ATOM 5082 N N . CYS B 1 296 ? -112.398 110.208 43.477 1.00 18.99 296 CYS B N 1
ATOM 5083 C CA . CYS B 1 296 ? -113.049 111.348 42.821 1.00 20.23 296 CYS B CA 1
ATOM 5084 C C . CYS B 1 296 ? -112.334 111.752 41.530 1.00 20.08 296 CYS B C 1
ATOM 5085 O O . CYS B 1 296 ? -112.978 112.100 40.537 1.00 19.16 296 CYS B O 1
ATOM 5088 N N . PHE B 1 297 ? -111.004 111.703 41.562 1.00 19.25 297 PHE B N 1
ATOM 5089 C CA . PHE B 1 297 ? -110.173 112.065 40.414 1.00 18.73 297 PHE B CA 1
ATOM 5090 C C . PHE B 1 297 ? -110.392 111.060 39.275 1.00 18.58 297 PHE B C 1
ATOM 5091 O O . PHE B 1 297 ? -110.655 111.456 38.136 1.00 19.56 297 PHE B O 1
ATOM 5099 N N . ILE B 1 298 ? -110.325 109.769 39.600 1.00 17.73 298 ILE B N 1
ATOM 5100 C CA . ILE B 1 298 ? -110.569 108.692 38.635 1.00 18.15 298 ILE B CA 1
ATOM 5101 C C . ILE B 1 298 ? -111.946 108.830 37.985 1.00 19.46 298 ILE B C 1
ATOM 5102 O O . ILE B 1 298 ? -112.062 108.800 36.755 1.00 18.38 298 ILE B O 1
ATOM 5107 N N . ARG B 1 299 ? -112.979 108.990 38.809 1.00 20.24 299 ARG B N 1
ATOM 5108 C CA . ARG B 1 299 ? -114.356 109.047 38.311 1.00 21.55 299 ARG B CA 1
ATOM 5109 C C . ARG B 1 299 ? -114.668 110.366 37.596 1.00 22.08 299 ARG B C 1
ATOM 5110 O O . ARG B 1 299 ? -115.397 110.375 36.602 1.00 23.94 299 ARG B O 1
ATOM 5118 N N . GLY B 1 300 ? -114.124 111.474 38.092 1.00 20.79 300 GLY B N 1
ATOM 5119 C CA . GLY B 1 300 ? -114.279 112.759 37.417 1.00 21.14 300 GLY B CA 1
ATOM 5120 C C . GLY B 1 300 ? -113.726 112.740 36.001 1.00 20.59 300 GLY B C 1
ATOM 5121 O O . GLY B 1 300 ? -114.356 113.257 35.074 1.00 20.72 300 GLY B O 1
ATOM 5122 N N . ALA B 1 301 ? -112.548 112.142 35.836 1.00 19.34 301 ALA B N 1
ATOM 5123 C CA . ALA B 1 301 ? -111.925 112.010 34.518 1.00 19.93 301 ALA B CA 1
ATOM 5124 C C . ALA B 1 301 ? -112.751 111.089 33.625 1.00 21.17 301 ALA B C 1
ATOM 5125 O O . ALA B 1 301 ? -112.865 111.322 32.420 1.00 23.02 301 ALA B O 1
ATOM 5127 N N . GLN B 1 302 ? -113.329 110.053 34.224 1.00 20.49 302 GLN B N 1
ATOM 5128 C CA . GLN B 1 302 ? -114.221 109.148 33.508 1.00 21.62 302 GLN B CA 1
ATOM 5129 C C . GLN B 1 302 ? -115.457 109.873 32.956 1.00 22.10 302 GLN B C 1
ATOM 5130 O O . GLN B 1 302 ? -115.737 109.794 31.760 1.00 20.92 302 GLN B O 1
ATOM 5136 N N . ASP B 1 303 ? -116.174 110.593 33.815 1.00 21.39 303 ASP B N 1
ATOM 5137 C CA . ASP B 1 303 ? -117.376 111.319 33.391 1.00 22.67 303 ASP B CA 1
ATOM 5138 C C . ASP B 1 303 ? -117.052 112.421 32.382 1.00 22.86 303 ASP B C 1
ATOM 5139 O O . ASP B 1 303 ? -117.805 112.647 31.432 1.00 23.64 303 ASP B O 1
ATOM 5144 N N . TRP B 1 304 ? -115.922 113.088 32.583 1.00 22.01 304 TRP B N 1
ATOM 5145 C CA . TRP B 1 304 ? -115.483 114.138 31.674 1.00 21.70 304 TRP B CA 1
ATOM 5146 C C . TRP B 1 304 ? -115.050 113.556 30.319 1.00 21.73 304 TRP B C 1
ATOM 5147 O O . TRP B 1 304 ? -115.312 114.145 29.268 1.00 21.79 304 TRP B O 1
ATOM 5158 N N . GLY B 1 305 ? -114.408 112.389 30.351 1.00 22.35 305 GLY B N 1
ATOM 5159 C CA . GLY B 1 305 ? -113.947 111.713 29.136 1.00 21.96 305 GLY B CA 1
ATOM 5160 C C . GLY B 1 305 ? -115.044 111.335 28.152 1.00 23.70 305 GLY B C 1
ATOM 5161 O O . GLY B 1 305 ? -114.805 111.297 26.941 1.00 24.04 305 GLY B O 1
ATOM 5162 N N . ILE B 1 306 ? -116.245 111.049 28.658 1.00 23.59 306 ILE B N 1
ATOM 5163 C CA . ILE B 1 306 ? -117.370 110.682 27.788 1.00 22.92 306 ILE B CA 1
ATOM 5164 C C . ILE B 1 306 ? -118.333 111.837 27.489 1.00 22.56 306 ILE B C 1
ATOM 5165 O O . ILE B 1 306 ? -119.308 111.643 26.771 1.00 24.47 306 ILE B O 1
ATOM 5170 N N . SER B 1 307 ? -118.057 113.029 28.017 1.00 22.83 307 SER B N 1
ATOM 5171 C CA . SER B 1 307 ? -118.957 114.170 27.840 1.00 22.44 307 SER B CA 1
ATOM 5172 C C . SER B 1 307 ? -118.317 115.419 27.228 1.00 22.77 307 SER B C 1
ATOM 5173 O O . SER B 1 307 ? -119.012 116.203 26.582 1.00 24.20 307 SER B O 1
ATOM 5176 N N . SER B 1 308 ? -117.018 115.626 27.426 1.00 21.78 308 SER B N 1
ATOM 5177 C CA . SER B 1 308 ? -116.362 116.807 26.860 1.00 20.38 308 SER B CA 1
ATOM 5178 C C . SER B 1 308 ? -116.364 116.725 25.338 1.00 20.45 308 SER B C 1
ATOM 5179 O O . SER B 1 308 ? -116.114 115.658 24.778 1.00 19.73 308 SER B O 1
ATOM 5182 N N . VAL B 1 309 ? -116.648 117.849 24.677 1.00 20.78 309 VAL B N 1
ATOM 5183 C CA . VAL B 1 309 ? -116.581 117.918 23.209 1.00 22.45 309 VAL B CA 1
ATOM 5184 C C . VAL B 1 309 ? -115.158 117.652 22.704 1.00 21.43 309 VAL B C 1
ATOM 5185 O O . VAL B 1 309 ? -114.964 117.293 21.545 1.00 20.87 309 VAL B O 1
ATOM 5189 N N . ARG B 1 310 ? -114.172 117.820 23.584 1.00 20.09 310 ARG B N 1
ATOM 5190 C CA . ARG B 1 310 ? -112.791 117.443 23.289 1.00 19.74 310 ARG B CA 1
ATOM 5191 C C . ARG B 1 310 ? -112.714 116.007 22.758 1.00 19.92 310 ARG B C 1
ATOM 5192 O O . ARG B 1 310 ? -111.959 115.720 21.824 1.00 21.18 310 ARG B O 1
ATOM 5200 N N . TYR B 1 311 ? -113.517 115.120 23.343 1.00 20.26 311 TYR B N 1
ATOM 5201 C CA . TYR B 1 311 ? -113.490 113.691 23.020 1.00 20.62 311 TYR B CA 1
ATOM 5202 C C . TYR B 1 311 ? -114.701 113.209 22.213 1.00 21.94 311 TYR B C 1
ATOM 5203 O O . TYR B 1 311 ? -114.563 112.332 21.370 1.00 22.21 311 TYR B O 1
ATOM 5212 N N . THR B 1 312 ? -115.879 113.776 22.468 1.00 23.62 312 THR B N 1
ATOM 5213 C CA . THR B 1 312 ? -117.091 113.369 21.744 1.00 25.14 312 THR B CA 1
ATOM 5214 C C . THR B 1 312 ? -117.134 113.920 20.314 1.00 27.62 312 THR B C 1
ATOM 5215 O O . THR B 1 312 ? -117.832 113.365 19.466 1.00 30.12 312 THR B O 1
ATOM 5219 N N . THR B 1 313 ? -116.396 115.005 20.066 1.00 29.58 313 THR B N 1
ATOM 5220 C CA . THR B 1 313 ? -116.249 115.616 18.734 1.00 30.60 313 THR B CA 1
ATOM 5221 C C . THR B 1 313 ? -117.561 115.665 17.933 1.00 33.61 313 THR B C 1
ATOM 5222 O O . THR B 1 313 ? -117.704 114.950 16.944 1.00 31.81 313 THR B O 1
ATOM 5226 N N . PRO B 1 314 ? -118.515 116.519 18.356 1.00 37.05 314 PRO B N 1
ATOM 5227 C CA . PRO B 1 314 ? -119.865 116.589 17.775 1.00 40.12 314 PRO B CA 1
ATOM 5228 C C . PRO B 1 314 ? -119.940 116.660 16.243 1.00 42.18 314 PRO B C 1
ATOM 5229 O O . PRO B 1 314 ? -120.877 116.115 15.660 1.00 42.82 314 PRO B O 1
ATOM 5233 N N . ASP B 1 315 ? -118.978 117.330 15.610 1.00 45.97 315 ASP B N 1
ATOM 5234 C CA . ASP B 1 315 ? -118.940 117.443 14.145 1.00 49.36 315 ASP B CA 1
ATOM 5235 C C . ASP B 1 315 ? -118.719 116.086 13.477 1.00 50.82 315 ASP B C 1
ATOM 5236 O O . ASP B 1 315 ? -119.293 115.808 12.421 1.00 53.55 315 ASP B O 1
ATOM 5241 N N . ASP B 1 316 ? -117.881 115.256 14.098 1.00 49.02 316 ASP B N 1
ATOM 5242 C CA . ASP B 1 316 ? -117.579 113.910 13.616 1.00 46.63 316 ASP B CA 1
ATOM 5243 C C . ASP B 1 316 ? -117.716 112.951 14.806 1.00 42.85 316 ASP B C 1
ATOM 5244 O O . ASP B 1 316 ? -116.712 112.466 15.336 1.00 40.93 316 ASP B O 1
ATOM 5249 N N . PRO B 1 317 ? -118.966 112.688 15.239 1.00 39.96 317 PRO B N 1
ATOM 5250 C CA . PRO B 1 317 ? -119.249 112.061 16.539 1.00 39.30 317 PRO B CA 1
ATOM 5251 C C . PRO B 1 317 ? -118.495 110.762 16.808 1.00 36.99 317 PRO B C 1
ATOM 5252 O O . PRO B 1 317 ? -118.527 109.846 15.991 1.00 37.72 317 PRO B O 1
ATOM 5256 N N . ALA B 1 318 ? -117.814 110.696 17.948 1.00 36.24 318 ALA B N 1
ATOM 5257 C CA . ALA B 1 318 ? -117.230 109.446 18.415 1.00 36.24 318 ALA B CA 1
ATOM 5258 C C . ALA B 1 318 ? -118.384 108.561 18.869 1.00 37.56 318 ALA B C 1
ATOM 5259 O O . ALA B 1 318 ? -119.355 109.062 19.437 1.00 40.77 318 ALA B O 1
ATOM 5261 N N . ASN B 1 319 ? -118.312 107.261 18.608 1.00 41.72 319 ASN B N 1
ATOM 5262 C CA . ASN B 1 319 ? -119.360 106.370 19.118 1.00 52.25 319 ASN B CA 1
ATOM 5263 C C . ASN B 1 319 ? -118.941 105.851 20.494 1.00 52.65 319 ASN B C 1
ATOM 5264 O O . ASN B 1 319 ? -118.338 104.785 20.641 1.00 62.59 319 ASN B O 1
ATOM 5269 N N . MET B 1 320 ? -119.268 106.667 21.495 1.00 44.34 320 MET B N 1
ATOM 5270 C CA . MET B 1 320 ? -118.766 106.531 22.856 1.00 43.38 320 MET B CA 1
ATOM 5271 C C . MET B 1 320 ? -119.926 106.175 23.782 1.00 36.67 320 MET B C 1
ATOM 5272 O O . MET B 1 320 ? -121.071 106.532 23.497 1.00 34.23 320 MET B O 1
ATOM 5277 N N . PRO B 1 321 ? -119.642 105.475 24.896 1.00 33.23 321 PRO B N 1
ATOM 5278 C CA . PRO B 1 321 ? -120.740 105.105 25.791 1.00 33.32 321 PRO B CA 1
ATOM 5279 C C . PRO B 1 321 ? -121.311 106.297 26.557 1.00 33.13 321 PRO B C 1
ATOM 5280 O O . PRO B 1 321 ? -120.671 107.344 26.643 1.00 31.49 321 PRO B O 1
ATOM 5284 N N . SER B 1 322 ? -122.518 106.121 27.088 1.00 33.16 322 SER B N 1
ATOM 5285 C CA . SER B 1 322 ? -123.201 107.147 27.872 1.00 33.91 322 SER B CA 1
ATOM 5286 C C . SER B 1 322 ? -123.168 106.845 29.368 1.00 32.26 322 SER B C 1
ATOM 5287 O O . SER B 1 322 ? -123.518 107.700 30.179 1.00 31.13 322 SER B O 1
ATOM 5290 N N . VAL B 1 323 ? -122.761 105.628 29.726 1.00 31.74 323 VAL B N 1
ATOM 5291 C CA . VAL B 1 323 ? -122.719 105.199 31.120 1.00 32.91 323 VAL B CA 1
ATOM 5292 C C . VAL B 1 323 ? -121.500 104.329 31.389 1.00 30.72 323 VAL B C 1
ATOM 5293 O O . VAL B 1 323 ? -120.832 103.870 30.462 1.00 29.87 323 VAL B O 1
ATOM 5297 N N . PHE B 1 324 ? -121.222 104.122 32.671 1.00 29.87 324 PHE B N 1
ATOM 5298 C CA . PHE B 1 324 ? -120.229 103.153 33.119 1.00 30.53 324 PHE B CA 1
ATOM 5299 C C . PHE B 1 324 ? -120.955 101.981 33.773 1.00 33.57 324 PHE B C 1
ATOM 5300 O O . PHE B 1 324 ? -122.113 102.110 34.164 1.00 37.42 324 PHE B O 1
ATOM 5308 N N . THR B 1 325 ? -120.281 100.837 33.869 1.00 36.35 325 THR B N 1
ATOM 5309 C CA . THR B 1 325 ? -120.876 99.628 34.449 1.00 38.81 325 THR B CA 1
ATOM 5310 C C . THR B 1 325 ? -120.244 99.293 35.800 1.00 37.85 325 THR B C 1
ATOM 5311 O O . THR B 1 325 ? -119.135 99.729 36.103 1.00 33.13 325 THR B O 1
ATOM 5315 N N . ASP B 1 326 ? -120.960 98.512 36.604 1.00 40.45 326 ASP B N 1
ATOM 5316 C CA . ASP B 1 326 ? -120.507 98.177 37.957 1.00 44.26 326 ASP B CA 1
ATOM 5317 C C . ASP B 1 326 ? -119.797 96.820 38.052 1.00 42.51 326 ASP B C 1
ATOM 5318 O O . ASP B 1 326 ? -119.469 96.375 39.152 1.00 46.67 326 ASP B O 1
ATOM 5323 N N . VAL B 1 327 ? -119.549 96.176 36.910 1.00 42.38 327 VAL B N 1
ATOM 5324 C CA . VAL B 1 327 ? -118.816 94.903 36.879 1.00 45.85 327 VAL B CA 1
ATOM 5325 C C . VAL B 1 327 ? -117.704 94.920 35.822 1.00 42.31 327 VAL B C 1
ATOM 5326 O O . VAL B 1 327 ? -117.908 95.430 34.717 1.00 47.07 327 VAL B O 1
ATOM 5330 N N . PRO B 1 328 ? -116.521 94.366 36.159 1.00 37.86 328 PRO B N 1
ATOM 5331 C CA . PRO B 1 328 ? -115.390 94.353 35.222 1.00 40.71 328 PRO B CA 1
ATOM 5332 C C . PRO B 1 328 ? -115.471 93.267 34.147 1.00 47.45 328 PRO B C 1
ATOM 5333 O O . PRO B 1 328 ? -116.177 92.274 34.319 1.00 49.87 328 PRO B O 1
ATOM 5337 N N . THR B 1 329 ? -114.747 93.470 33.046 1.00 56.51 329 THR B N 1
ATOM 5338 C CA . THR B 1 329 ? -114.551 92.425 32.038 1.00 60.08 329 THR B CA 1
ATOM 5339 C C . THR B 1 329 ? -113.429 91.489 32.481 1.00 60.07 329 THR B C 1
ATOM 5340 O O . THR B 1 329 ? -113.508 90.278 32.269 1.00 60.65 329 THR B O 1
ATOM 5344 N N . ASP B 1 330 ? -112.387 92.061 33.088 1.00 61.68 330 ASP B N 1
ATOM 5345 C CA . ASP B 1 330 ? -111.268 91.288 33.628 1.00 62.25 330 ASP B CA 1
ATOM 5346 C C . ASP B 1 330 ? -111.204 91.440 35.153 1.00 65.93 330 ASP B C 1
ATOM 5347 O O . ASP B 1 330 ? -110.818 92.492 35.675 1.00 57.12 330 ASP B O 1
ATOM 5352 N N . ASP B 1 331 ? -111.580 90.369 35.851 1.00 74.02 331 ASP B N 1
ATOM 5353 C CA . ASP B 1 331 ? -111.662 90.352 37.312 1.00 78.62 331 ASP B CA 1
ATOM 5354 C C . ASP B 1 331 ? -110.432 89.691 37.952 1.00 76.44 331 ASP B C 1
ATOM 5355 O O . ASP B 1 331 ? -110.354 89.579 39.176 1.00 75.72 331 ASP B O 1
ATOM 5360 N N . SER B 1 332 ? -109.472 89.272 37.127 1.00 70.45 332 SER B N 1
ATOM 5361 C CA . SER B 1 332 ? -108.326 88.491 37.599 1.00 65.16 332 SER B CA 1
ATOM 5362 C C . SER B 1 332 ? -107.415 89.281 38.529 1.00 63.42 332 SER B C 1
ATOM 5363 O O . SER B 1 332 ? -107.293 90.500 38.407 1.00 61.11 332 SER B O 1
ATOM 5366 N N . THR B 1 333 ? -106.772 88.563 39.448 1.00 64.87 333 THR B N 1
ATOM 5367 C CA . THR B 1 333 ? -105.715 89.121 40.289 1.00 64.19 333 THR B CA 1
ATOM 5368 C C . THR B 1 333 ? -104.340 88.871 39.665 1.00 56.36 333 THR B C 1
ATOM 5369 O O . THR B 1 333 ? -103.313 89.056 40.324 1.00 58.28 333 THR B O 1
ATOM 5373 N N . GLU B 1 334 ? -104.321 88.448 38.400 1.00 53.27 334 GLU B N 1
ATOM 5374 C CA . GLU B 1 334 ? -103.073 88.231 37.679 1.00 54.60 334 GLU B CA 1
ATOM 5375 C C . GLU B 1 334 ? -102.427 89.577 37.364 1.00 44.77 334 GLU B C 1
ATOM 5376 O O . GLU B 1 334 ? -103.072 90.451 36.781 1.00 40.09 334 GLU B O 1
ATOM 5382 N N . PRO B 1 335 ? -101.151 89.750 37.745 1.00 41.04 335 PRO B N 1
ATOM 5383 C CA . PRO B 1 335 ? -100.496 91.024 37.451 1.00 38.18 335 PRO B CA 1
ATOM 5384 C C . PRO B 1 335 ? -100.299 91.259 35.957 1.00 33.98 335 PRO B C 1
ATOM 5385 O O . PRO B 1 335 ? -100.130 90.308 35.192 1.00 33.03 335 PRO B O 1
ATOM 5389 N N . LEU B 1 336 ? -100.329 92.527 35.559 1.00 29.82 336 LEU B N 1
ATOM 5390 C CA . LEU B 1 336 ? -100.011 92.922 34.192 1.00 29.01 336 LEU B CA 1
ATOM 5391 C C . LEU B 1 336 ? -98.585 92.506 33.843 1.00 28.49 336 LEU B C 1
ATOM 5392 O O . LEU B 1 336 ? -97.710 92.476 34.710 1.00 28.43 336 LEU B O 1
ATOM 5397 N N . ASP B 1 337 ? -98.363 92.194 32.570 1.00 30.41 337 ASP B N 1
ATOM 5398 C CA . ASP B 1 337 ? -97.045 91.806 32.073 1.00 32.05 337 ASP B CA 1
ATOM 5399 C C . ASP B 1 337 ? -96.248 93.062 31.721 1.00 29.53 337 ASP B C 1
ATOM 5400 O O . ASP B 1 337 ? -95.852 93.262 30.573 1.00 29.17 337 ASP B O 1
ATOM 5405 N N . ILE B 1 338 ? -96.031 93.907 32.729 1.00 26.14 338 ILE B N 1
ATOM 5406 C CA . ILE B 1 338 ? -95.358 95.194 32.569 1.00 23.43 338 ILE B CA 1
ATOM 5407 C C . ILE B 1 338 ? -94.426 95.376 33.773 1.00 23.57 338 ILE B C 1
ATOM 5408 O O . ILE B 1 338 ? -94.889 95.713 34.866 1.00 22.14 338 ILE B O 1
ATOM 5413 N N . PRO B 1 339 ? -93.115 95.134 33.585 1.00 23.13 339 PRO B N 1
ATOM 5414 C CA . PRO B 1 339 ? -92.145 95.197 34.691 1.00 22.67 339 PRO B CA 1
ATOM 5415 C C . PRO B 1 339 ? -92.183 96.464 35.551 1.00 22.88 339 PRO B C 1
ATOM 5416 O O . PRO B 1 339 ? -91.893 96.401 36.745 1.00 22.55 339 PRO B O 1
ATOM 5420 N N . ALA B 1 340 ? -92.573 97.594 34.964 1.00 22.21 340 ALA B N 1
ATOM 5421 C CA . ALA B 1 340 ? -92.537 98.875 35.656 1.00 22.09 340 ALA B CA 1
ATOM 5422 C C . ALA B 1 340 ? -93.597 98.944 36.754 1.00 22.46 340 ALA B C 1
ATOM 5423 O O . ALA B 1 340 ? -93.453 99.723 37.703 1.00 20.86 340 ALA B O 1
ATOM 5425 N N . VAL B 1 341 ? -94.649 98.130 36.626 1.00 21.16 341 VAL B N 1
ATOM 5426 C CA . VAL B 1 341 ? -95.795 98.185 37.542 1.00 20.57 341 VAL B CA 1
ATOM 5427 C C . VAL B 1 341 ? -96.280 96.838 38.100 1.00 21.66 341 VAL B C 1
ATOM 5428 O O . VAL B 1 341 ? -97.182 96.822 38.943 1.00 20.18 341 VAL B O 1
ATOM 5432 N N . SER B 1 342 ? -95.700 95.720 37.657 1.00 21.99 342 SER B N 1
ATOM 5433 C CA . SER B 1 342 ? -96.171 94.399 38.100 1.00 23.84 342 SER B CA 1
ATOM 5434 C C . SER B 1 342 ? -96.002 94.200 39.609 1.00 24.24 342 SER B C 1
ATOM 5435 O O . SER B 1 342 ? -96.732 93.420 40.219 1.00 24.88 342 SER B O 1
ATOM 5438 N N . TRP B 1 343 ? -95.054 94.923 40.205 1.00 23.27 343 TRP B N 1
ATOM 5439 C CA . TRP B 1 343 ? -94.832 94.875 41.653 1.00 23.22 343 TRP B CA 1
ATOM 5440 C C . TRP B 1 343 ? -96.029 95.338 42.495 1.00 23.73 343 TRP B C 1
ATOM 5441 O O . TRP B 1 343 ? -96.119 94.979 43.671 1.00 24.26 343 TRP B O 1
ATOM 5452 N N . TRP B 1 344 ? -96.931 96.135 41.914 1.00 22.41 344 TRP B N 1
ATOM 5453 C CA . TRP B 1 344 ? -98.145 96.572 42.626 1.00 22.46 344 TRP B CA 1
ATOM 5454 C C . TRP B 1 344 ? -98.902 95.401 43.244 1.00 24.23 344 TRP B C 1
ATOM 5455 O O . TRP B 1 344 ? -99.475 95.516 44.333 1.00 23.34 344 TRP B O 1
ATOM 5466 N N . TRP B 1 345 ? -98.920 94.283 42.528 1.00 24.75 345 TRP B N 1
ATOM 5467 C CA . TRP B 1 345 ? -99.656 93.109 42.971 1.00 26.21 345 TRP B CA 1
ATOM 5468 C C . TRP B 1 345 ? -99.017 92.421 44.185 1.00 28.01 345 TRP B C 1
ATOM 5469 O O . TRP B 1 345 ? -99.692 91.664 44.874 1.00 27.99 345 TRP B O 1
ATOM 5480 N N . ASP B 1 346 ? -97.742 92.712 44.463 1.00 29.85 346 ASP B N 1
ATOM 5481 C CA . ASP B 1 346 ? -97.090 92.252 45.701 1.00 33.60 346 ASP B CA 1
ATOM 5482 C C . ASP B 1 346 ? -97.718 92.871 46.957 1.00 33.78 346 ASP B C 1
ATOM 5483 O O . ASP B 1 346 ? -97.508 92.372 48.061 1.00 33.02 346 ASP B O 1
ATOM 5488 N N . LEU B 1 347 ? -98.458 93.966 46.792 1.00 34.23 347 LEU B N 1
ATOM 5489 C CA . LEU B 1 347 ? -99.057 94.683 47.919 1.00 36.15 347 LEU B CA 1
ATOM 5490 C C . LEU B 1 347 ? -100.297 93.993 48.489 1.00 37.75 347 LEU B C 1
ATOM 5491 O O . LEU B 1 347 ? -100.738 94.330 49.588 1.00 39.17 347 LEU B O 1
ATOM 5496 N N . LEU B 1 348 ? -100.864 93.049 47.741 1.00 39.75 348 LEU B N 1
ATOM 5497 C CA . LEU B 1 348 ? -101.993 92.246 48.223 1.00 42.84 348 LEU B CA 1
ATOM 5498 C C . LEU B 1 348 ? -101.612 91.451 49.468 1.00 46.48 348 LEU B C 1
ATOM 5499 O O . LEU B 1 348 ? -100.710 90.617 49.426 1.00 49.71 348 LEU B O 1
ATOM 5504 N N . GLU C 1 4 ? -105.031 141.739 14.992 1.00 75.04 4 GLU C N 1
ATOM 5505 C CA . GLU C 1 4 ? -105.896 141.312 13.854 1.00 76.70 4 GLU C CA 1
ATOM 5506 C C . GLU C 1 4 ? -105.974 142.410 12.789 1.00 68.17 4 GLU C C 1
ATOM 5507 O O . GLU C 1 4 ? -106.294 143.563 13.090 1.00 63.22 4 GLU C O 1
ATOM 5513 N N . LEU C 1 5 ? -105.680 142.034 11.546 1.00 59.76 5 LEU C N 1
ATOM 5514 C CA . LEU C 1 5 ? -105.645 142.967 10.424 1.00 54.37 5 LEU C CA 1
ATOM 5515 C C . LEU C 1 5 ? -106.973 142.980 9.689 1.00 50.97 5 LEU C C 1
ATOM 5516 O O . LEU C 1 5 ? -107.703 141.994 9.712 1.00 55.24 5 LEU C O 1
ATOM 5521 N N . THR C 1 6 ? -107.274 144.100 9.038 1.00 44.01 6 THR C N 1
ATOM 5522 C CA . THR C 1 6 ? -108.392 144.177 8.104 1.00 45.23 6 THR C CA 1
ATOM 5523 C C . THR C 1 6 ? -107.836 144.163 6.683 1.00 41.07 6 THR C C 1
ATOM 5524 O O . THR C 1 6 ? -107.058 145.036 6.309 1.00 38.57 6 THR C O 1
ATOM 5528 N N . VAL C 1 7 ? -108.228 143.160 5.903 1.00 38.57 7 VAL C N 1
ATOM 5529 C CA . VAL C 1 7 ? -107.772 143.031 4.522 1.00 36.28 7 VAL C CA 1
ATOM 5530 C C . VAL C 1 7 ? -108.705 143.833 3.621 1.00 35.08 7 VAL C C 1
ATOM 5531 O O . VAL C 1 7 ? -109.900 143.544 3.563 1.00 34.25 7 VAL C O 1
ATOM 5535 N N . PRO C 1 8 ? -108.172 144.850 2.918 1.00 35.29 8 PRO C N 1
ATOM 5536 C CA . PRO C 1 8 ? -109.029 145.616 2.021 1.00 37.29 8 PRO C CA 1
ATOM 5537 C C . PRO C 1 8 ? -109.279 144.852 0.724 1.00 37.49 8 PRO C C 1
ATOM 5538 O O . PRO C 1 8 ? -108.560 143.887 0.435 1.00 33.84 8 PRO C O 1
ATOM 5542 N N . PRO C 1 9 ? -110.292 145.271 -0.056 1.00 37.03 9 PRO C N 1
ATOM 5543 C CA . PRO C 1 9 ? -110.494 144.693 -1.384 1.00 35.09 9 PRO C CA 1
ATOM 5544 C C . PRO C 1 9 ? -109.218 144.773 -2.215 1.00 33.61 9 PRO C C 1
ATOM 5545 O O . PRO C 1 9 ? -108.549 145.808 -2.213 1.00 35.58 9 PRO C O 1
ATOM 5549 N N . LEU C 1 10 ? -108.874 143.683 -2.898 1.00 30.95 10 LEU C N 1
ATOM 5550 C CA . LEU C 1 10 ? -107.663 143.637 -3.711 1.00 29.12 10 LEU C CA 1
ATOM 5551 C C . LEU C 1 10 ? -107.963 143.960 -5.169 1.00 28.31 10 LEU C C 1
ATOM 5552 O O . LEU C 1 10 ? -109.069 143.719 -5.654 1.00 29.22 10 LEU C O 1
ATOM 5557 N N . PHE C 1 11 ? -106.964 144.504 -5.858 1.00 27.77 11 PHE C N 1
ATOM 5558 C CA . PHE C 1 11 ? -107.080 144.823 -7.277 1.00 30.06 11 PHE C CA 1
ATOM 5559 C C . PHE C 1 11 ? -107.071 143.558 -8.138 1.00 32.17 11 PHE C C 1
ATOM 5560 O O . PHE C 1 11 ? -106.189 142.706 -8.000 1.00 32.68 11 PHE C O 1
ATOM 5568 N N . SER C 1 12 ? -108.067 143.443 -9.012 1.00 31.77 12 SER C N 1
ATOM 5569 C CA . SER C 1 12 ? -108.086 142.410 -10.043 1.00 33.85 12 SER C CA 1
ATOM 5570 C C . SER C 1 12 ? -108.808 142.934 -11.281 1.00 34.22 12 SER C C 1
ATOM 5571 O O . SER C 1 12 ? -109.982 143.297 -11.197 1.00 33.08 12 SER C O 1
ATOM 5574 N N . PRO C 1 13 ? -108.112 142.968 -12.433 1.00 34.35 13 PRO C N 1
ATOM 5575 C CA . PRO C 1 13 ? -108.722 143.411 -13.684 1.00 35.88 13 PRO C CA 1
ATOM 5576 C C . PRO C 1 13 ? -109.437 142.288 -14.451 1.00 34.78 13 PRO C C 1
ATOM 5577 O O . PRO C 1 13 ? -109.805 142.481 -15.610 1.00 33.55 13 PRO C O 1
ATOM 5581 N N . ILE C 1 14 ? -109.640 141.137 -13.809 1.00 31.87 14 ILE C N 1
ATOM 5582 C CA . ILE C 1 14 ? -110.201 139.957 -14.465 1.00 28.69 14 ILE C CA 1
ATOM 5583 C C . ILE C 1 14 ? -111.630 139.703 -13.985 1.00 28.94 14 ILE C C 1
ATOM 5584 O O . ILE C 1 14 ? -111.899 139.736 -12.786 1.00 31.49 14 ILE C O 1
ATOM 5589 N N . ARG C 1 15 ? -112.535 139.435 -14.924 1.00 31.07 15 ARG C N 1
ATOM 5590 C CA . ARG C 1 15 ? -113.941 139.171 -14.603 1.00 34.51 15 ARG C CA 1
ATOM 5591 C C . ARG C 1 15 ? -114.137 137.771 -14.038 1.00 33.26 15 ARG C C 1
ATOM 5592 O O . ARG C 1 15 ? -113.454 136.830 -14.448 1.00 31.85 15 ARG C O 1
ATOM 5600 N N . GLN C 1 16 ? -115.093 137.645 -13.119 1.00 33.15 16 GLN C N 1
ATOM 5601 C CA . GLN C 1 16 ? -115.488 136.353 -12.558 1.00 35.64 16 GLN C CA 1
ATOM 5602 C C . GLN C 1 16 ? -116.000 135.422 -13.648 1.00 33.11 16 GLN C C 1
ATOM 5603 O O . GLN C 1 16 ? -116.592 135.874 -14.628 1.00 33.92 16 GLN C O 1
ATOM 5609 N N . ALA C 1 17 ? -115.796 134.124 -13.451 1.00 30.96 17 ALA C N 1
ATOM 5610 C CA . ALA C 1 17 ? -116.359 133.102 -14.327 1.00 31.01 17 ALA C CA 1
ATOM 5611 C C . ALA C 1 17 ? -116.352 131.753 -13.610 1.00 30.19 17 ALA C C 1
ATOM 5612 O O . ALA C 1 17 ? -115.507 131.508 -12.740 1.00 27.56 17 ALA C O 1
ATOM 5614 N N . ILE C 1 18 ? -117.299 130.887 -13.964 1.00 28.53 18 ILE C N 1
ATOM 5615 C CA . ILE C 1 18 ? -117.397 129.574 -13.331 1.00 28.85 18 ILE C CA 1
ATOM 5616 C C . ILE C 1 18 ? -118.098 128.560 -14.237 1.00 28.78 18 ILE C C 1
ATOM 5617 O O . ILE C 1 18 ? -119.044 128.896 -14.952 1.00 28.73 18 ILE C O 1
ATOM 5622 N N . HIS C 1 19 ? -117.614 127.322 -14.207 1.00 27.55 19 HIS C N 1
ATOM 5623 C CA . HIS C 1 19 ? -118.214 126.238 -14.979 1.00 28.65 19 HIS C CA 1
ATOM 5624 C C . HIS C 1 19 ? -119.619 125.968 -14.433 1.00 30.24 19 HIS C C 1
ATOM 5625 O O . HIS C 1 19 ? -119.802 125.923 -13.217 1.00 28.86 19 HIS C O 1
ATOM 5632 N N . PRO C 1 20 ? -120.617 125.799 -15.323 1.00 31.72 20 PRO C N 1
ATOM 5633 C CA . PRO C 1 20 ? -122.006 125.648 -14.860 1.00 33.77 20 PRO C CA 1
ATOM 5634 C C . PRO C 1 20 ? -122.283 124.409 -13.995 1.00 32.76 20 PRO C C 1
ATOM 5635 O O . PRO C 1 20 ? -123.266 124.393 -13.256 1.00 33.91 20 PRO C O 1
ATOM 5639 N N . LYS C 1 21 ? -121.426 123.393 -14.090 1.00 30.39 21 LYS C N 1
ATOM 5640 C CA . LYS C 1 21 ? -121.561 122.156 -13.314 1.00 31.67 21 LYS C CA 1
ATOM 5641 C C . LYS C 1 21 ? -120.808 122.197 -11.977 1.00 28.71 21 LYS C C 1
ATOM 5642 O O . LYS C 1 21 ? -120.564 121.150 -11.377 1.00 26.26 21 LYS C O 1
ATOM 5648 N N . HIS C 1 22 ? -120.456 123.394 -11.509 1.00 30.18 22 HIS C N 1
ATOM 5649 C CA . HIS C 1 22 ? -119.653 123.554 -10.288 1.00 29.65 22 HIS C CA 1
ATOM 5650 C C . HIS C 1 22 ? -120.196 122.805 -9.068 1.00 30.18 22 HIS C C 1
ATOM 5651 O O . HIS C 1 22 ? -119.422 122.214 -8.310 1.00 28.68 22 HIS C O 1
ATOM 5658 N N . ALA C 1 23 ? -121.514 122.824 -8.879 1.00 29.29 23 ALA C N 1
ATOM 5659 C CA . ALA C 1 23 ? -122.135 122.150 -7.737 1.00 30.15 23 ALA C CA 1
ATOM 5660 C C . ALA C 1 23 ? -121.907 120.640 -7.781 1.00 29.26 23 ALA C C 1
ATOM 5661 O O . ALA C 1 23 ? -121.545 120.032 -6.771 1.00 29.69 23 ALA C O 1
ATOM 5663 N N . ASP C 1 24 ? -122.099 120.039 -8.950 1.00 30.26 24 ASP C N 1
ATOM 5664 C CA . ASP C 1 24 ? -121.909 118.598 -9.094 1.00 33.79 24 ASP C CA 1
ATOM 5665 C C . ASP C 1 24 ? -120.437 118.205 -8.975 1.00 30.95 24 ASP C C 1
ATOM 5666 O O . ASP C 1 24 ? -120.118 117.170 -8.401 1.00 27.64 24 ASP C O 1
ATOM 5671 N N . ILE C 1 25 ? -119.544 119.028 -9.516 1.00 27.88 25 ILE C N 1
ATOM 5672 C CA . ILE C 1 25 ? -118.106 118.765 -9.414 1.00 27.19 25 ILE C CA 1
ATOM 5673 C C . ILE C 1 25 ? -117.655 118.748 -7.947 1.00 26.76 25 ILE C C 1
ATOM 5674 O O . ILE C 1 25 ? -116.857 117.899 -7.547 1.00 24.18 25 ILE C O 1
ATOM 5679 N N . ASP C 1 26 ? -118.183 119.671 -7.150 1.00 27.80 26 ASP C N 1
ATOM 5680 C CA . ASP C 1 26 ? -117.854 119.729 -5.725 1.00 29.08 26 ASP C CA 1
ATOM 5681 C C . ASP C 1 26 ? -118.354 118.489 -4.977 1.00 28.28 26 ASP C C 1
ATOM 5682 O O . ASP C 1 26 ? -117.672 117.987 -4.083 1.00 28.20 26 ASP C O 1
ATOM 5687 N N . VAL C 1 27 ? -119.536 117.997 -5.352 1.00 26.25 27 VAL C N 1
ATOM 5688 C CA . VAL C 1 27 ? -120.090 116.776 -4.766 1.00 25.96 27 VAL C CA 1
ATOM 5689 C C . VAL C 1 27 ? -119.235 115.559 -5.134 1.00 24.65 27 VAL C C 1
ATOM 5690 O O . VAL C 1 27 ? -118.938 114.734 -4.274 1.00 23.38 27 VAL C O 1
ATOM 5694 N N . GLN C 1 28 ? -118.836 115.465 -6.404 1.00 24.81 28 GLN C N 1
ATOM 5695 C CA . GLN C 1 28 ? -118.038 114.331 -6.894 1.00 26.13 28 GLN C CA 1
ATOM 5696 C C . GLN C 1 28 ? -116.647 114.281 -6.271 1.00 22.51 28 GLN C C 1
ATOM 5697 O O . GLN C 1 28 ? -116.128 113.204 -6.013 1.00 23.26 28 GLN C O 1
ATOM 5703 N N . THR C 1 29 ? -116.040 115.444 -6.052 1.00 22.31 29 THR C N 1
ATOM 5704 C CA . THR C 1 29 ? -114.707 115.512 -5.454 1.00 22.63 29 THR C CA 1
ATOM 5705 C C . THR C 1 29 ? -114.710 115.026 -4.005 1.00 21.71 29 THR C C 1
ATOM 5706 O O . THR C 1 29 ? -113.788 114.316 -3.584 1.00 20.71 29 THR C O 1
ATOM 5710 N N . ALA C 1 30 ? -115.749 115.388 -3.252 1.00 21.40 30 ALA C N 1
ATOM 5711 C CA . ALA C 1 30 ? -115.936 114.867 -1.897 1.00 21.65 30 ALA C CA 1
ATOM 5712 C C . ALA C 1 30 ? -116.072 113.343 -1.920 1.00 21.32 30 ALA C C 1
ATOM 5713 O O . ALA C 1 30 ? -115.497 112.650 -1.083 1.00 21.12 30 ALA C O 1
ATOM 5715 N N . ALA C 1 31 ? -116.832 112.831 -2.884 1.00 22.22 31 ALA C N 1
ATOM 5716 C CA . ALA C 1 31 ? -117.011 111.386 -3.042 1.00 22.30 31 ALA C CA 1
ATOM 5717 C C . ALA C 1 31 ? -115.690 110.686 -3.374 1.00 21.89 31 ALA C C 1
ATOM 5718 O O . ALA C 1 31 ? -115.390 109.624 -2.826 1.00 19.94 31 ALA C O 1
ATOM 5720 N N . TRP C 1 32 ? -114.907 111.292 -4.265 1.00 21.06 32 TRP C N 1
ATOM 5721 C CA . TRP C 1 32 ? -113.581 110.782 -4.622 1.00 21.06 32 TRP C CA 1
ATOM 5722 C C . TRP C 1 32 ? -112.661 110.717 -3.398 1.00 20.22 32 TRP C C 1
ATOM 5723 O O . TRP C 1 32 ? -111.979 109.720 -3.182 1.00 20.91 32 TRP C O 1
ATOM 5734 N N . ALA C 1 33 ? -112.656 111.779 -2.598 1.00 20.36 33 ALA C N 1
ATOM 5735 C CA . ALA C 1 33 ? -111.857 111.818 -1.370 1.00 21.22 33 ALA C CA 1
ATOM 5736 C C . ALA C 1 33 ? -112.225 110.680 -0.413 1.00 21.87 33 ALA C C 1
ATOM 5737 O O . ALA C 1 33 ? -111.340 110.046 0.162 1.00 20.83 33 ALA C O 1
ATOM 5739 N N . GLU C 1 34 ? -113.523 110.415 -0.257 1.00 22.60 34 GLU C N 1
ATOM 5740 C CA . GLU C 1 34 ? -113.983 109.308 0.595 1.00 24.06 34 GLU C CA 1
ATOM 5741 C C . GLU C 1 34 ? -113.599 107.952 0.013 1.00 22.54 34 GLU C C 1
ATOM 5742 O O . GLU C 1 34 ? -113.146 107.068 0.741 1.00 24.67 34 GLU C O 1
ATOM 5748 N N . THR C 1 35 ? -113.794 107.788 -1.295 1.00 22.13 35 THR C N 1
ATOM 5749 C CA . THR C 1 35 ? -113.483 106.530 -1.972 1.00 24.22 35 THR C CA 1
ATOM 5750 C C . THR C 1 35 ? -112.020 106.133 -1.768 1.00 22.33 35 THR C C 1
ATOM 5751 O O . THR C 1 35 ? -111.725 104.985 -1.440 1.00 23.19 35 THR C O 1
ATOM 5755 N N . PHE C 1 36 ? -111.109 107.084 -1.948 1.00 21.40 36 PHE C N 1
ATOM 5756 C CA . PHE C 1 36 ? -109.675 106.794 -1.823 1.00 21.66 36 PHE C CA 1
ATOM 5757 C C . PHE C 1 36 ? -109.107 107.093 -0.431 1.00 22.36 36 PHE C C 1
ATOM 5758 O O . PHE C 1 36 ? -107.904 106.956 -0.208 1.00 21.93 36 PHE C O 1
ATOM 5766 N N . ARG C 1 37 ? -109.978 107.477 0.500 1.00 23.09 37 ARG C N 1
ATOM 5767 C CA . ARG C 1 37 ? -109.589 107.752 1.885 1.00 24.25 37 ARG C CA 1
ATOM 5768 C C . ARG C 1 37 ? -108.430 108.747 1.948 1.00 22.71 37 ARG C C 1
ATOM 5769 O O . ARG C 1 37 ? -107.423 108.516 2.620 1.00 21.60 37 ARG C O 1
ATOM 5777 N N . ILE C 1 38 ? -108.589 109.860 1.239 1.00 22.57 38 ILE C N 1
ATOM 5778 C CA . ILE C 1 38 ? -107.550 110.882 1.165 1.00 22.10 38 ILE C CA 1
ATOM 5779 C C . ILE C 1 38 ? -107.531 111.711 2.445 1.00 22.94 38 ILE C C 1
ATOM 5780 O O . ILE C 1 38 ? -108.547 112.298 2.831 1.00 23.29 38 ILE C O 1
ATOM 5785 N N . GLY C 1 39 ? -106.368 111.758 3.092 1.00 22.63 39 GLY C N 1
ATOM 5786 C CA . GLY C 1 39 ? -106.195 112.516 4.322 1.00 22.46 39 GLY C CA 1
ATOM 5787 C C . GLY C 1 39 ? -106.713 111.786 5.544 1.00 21.92 39 GLY C C 1
ATOM 5788 O O . GLY C 1 39 ? -107.478 110.824 5.433 1.00 21.64 39 GLY C O 1
ATOM 5789 N N . SER C 1 40 ? -106.293 112.246 6.720 1.00 21.22 40 SER C N 1
ATOM 5790 C CA . SER C 1 40 ? -106.856 111.761 7.975 1.00 20.75 40 SER C CA 1
ATOM 5791 C C . SER C 1 40 ? -108.351 112.079 7.987 1.00 20.98 40 SER C C 1
ATOM 5792 O O . SER C 1 40 ? -108.805 112.939 7.234 1.00 20.36 40 SER C O 1
ATOM 5795 N N . GLU C 1 41 ? -109.119 111.381 8.819 1.00 21.38 41 GLU C N 1
ATOM 5796 C CA . GLU C 1 41 ? -110.564 111.608 8.868 1.00 22.56 41 GLU C CA 1
ATOM 5797 C C . GLU C 1 41 ? -110.871 113.062 9.219 1.00 21.69 41 GLU C C 1
ATOM 5798 O O . GLU C 1 41 ? -111.757 113.669 8.623 1.00 23.04 41 GLU C O 1
ATOM 5804 N N . GLU C 1 42 ? -110.123 113.627 10.167 1.00 21.36 42 GLU C N 1
ATOM 5805 C CA . GLU C 1 42 ? -110.298 115.031 10.533 1.00 21.13 42 GLU C CA 1
ATOM 5806 C C . GLU C 1 42 ? -110.026 115.963 9.356 1.00 19.89 42 GLU C C 1
ATOM 5807 O O . GLU C 1 42 ? -110.823 116.863 9.086 1.00 19.99 42 GLU C O 1
ATOM 5813 N N . LEU C 1 43 ? -108.904 115.761 8.664 1.00 18.63 43 LEU C N 1
ATOM 5814 C CA . LEU C 1 43 ? -108.560 116.621 7.533 1.00 18.78 43 LEU C CA 1
ATOM 5815 C C . LEU C 1 43 ? -109.594 116.496 6.414 1.00 19.04 43 LEU C C 1
ATOM 5816 O O . LEU C 1 43 ? -110.061 117.499 5.886 1.00 19.51 43 LEU C O 1
ATOM 5821 N N . ARG C 1 44 ? -109.949 115.266 6.057 1.00 19.45 44 ARG C N 1
ATOM 5822 C CA . ARG C 1 44 ? -110.901 115.034 4.976 1.00 20.41 44 ARG C CA 1
ATOM 5823 C C . ARG C 1 44 ? -112.251 115.692 5.263 1.00 21.43 44 ARG C C 1
ATOM 5824 O O . ARG C 1 44 ? -112.857 116.271 4.366 1.00 21.49 44 ARG C O 1
ATOM 5832 N N . GLY C 1 45 ? -112.708 115.602 6.510 1.00 22.59 45 GLY C N 1
ATOM 5833 C CA . GLY C 1 45 ? -113.952 116.251 6.941 1.00 23.16 45 GLY C CA 1
ATOM 5834 C C . GLY C 1 45 ? -113.947 117.752 6.722 1.00 22.89 45 GLY C C 1
ATOM 5835 O O . GLY C 1 45 ? -114.977 118.340 6.400 1.00 24.26 45 GLY C O 1
ATOM 5836 N N . LYS C 1 46 ? -112.784 118.377 6.891 1.00 21.56 46 LYS C N 1
ATOM 5837 C CA . LYS C 1 46 ? -112.633 119.798 6.599 1.00 21.95 46 LYS C CA 1
ATOM 5838 C C . LYS C 1 46 ? -112.589 120.042 5.093 1.00 20.99 46 LYS C C 1
ATOM 5839 O O . LYS C 1 46 ? -113.353 120.849 4.573 1.00 22.41 46 LYS C O 1
ATOM 5845 N N . LEU C 1 47 ? -111.703 119.334 4.394 1.00 20.49 47 LEU C N 1
ATOM 5846 C CA . LEU C 1 47 ? -111.472 119.581 2.965 1.00 19.59 47 LEU C CA 1
ATOM 5847 C C . LEU C 1 47 ? -112.747 119.492 2.129 1.00 20.22 47 LEU C C 1
ATOM 5848 O O . LEU C 1 47 ? -112.941 120.300 1.230 1.00 20.00 47 LEU C O 1
ATOM 5853 N N . VAL C 1 48 ? -113.608 118.516 2.420 1.00 21.08 48 VAL C N 1
ATOM 5854 C CA . VAL C 1 48 ? -114.838 118.323 1.626 1.00 23.08 48 VAL C CA 1
ATOM 5855 C C . VAL C 1 48 ? -115.862 119.458 1.786 1.00 24.23 48 VAL C C 1
ATOM 5856 O O . VAL C 1 48 ? -116.816 119.538 1.010 1.00 25.12 48 VAL C O 1
ATOM 5860 N N . THR C 1 49 ? -115.660 120.325 2.778 1.00 24.09 49 THR C N 1
ATOM 5861 C CA . THR C 1 49 ? -116.515 121.490 2.989 1.00 24.91 49 THR C CA 1
ATOM 5862 C C . THR C 1 49 ? -115.929 122.777 2.406 1.00 23.90 49 THR C C 1
ATOM 5863 O O . THR C 1 49 ? -116.576 123.817 2.460 1.00 25.04 49 THR C O 1
ATOM 5867 N N . GLN C 1 50 ? -114.724 122.709 1.837 1.00 22.36 50 GLN C N 1
ATOM 5868 C CA . GLN C 1 50 ? -113.976 123.920 1.478 1.00 22.16 50 GLN C CA 1
ATOM 5869 C C . GLN C 1 50 ? -114.101 124.370 0.011 1.00 21.67 50 GLN C C 1
ATOM 5870 O O . GLN C 1 50 ? -113.336 125.224 -0.438 1.00 24.35 50 GLN C O 1
ATOM 5876 N N . ASP C 1 51 ? -115.072 123.817 -0.716 1.00 21.85 51 ASP C N 1
ATOM 5877 C CA . ASP C 1 51 ? -115.421 124.274 -2.075 1.00 23.79 51 ASP C CA 1
ATOM 5878 C C . ASP C 1 51 ? -114.298 124.094 -3.110 1.00 22.96 51 ASP C C 1
ATOM 5879 O O . ASP C 1 51 ? -114.116 124.933 -3.994 1.00 21.97 51 ASP C O 1
ATOM 5884 N N . ILE C 1 52 ? -113.560 122.991 -3.006 1.00 22.22 52 ILE C N 1
ATOM 5885 C CA . ILE C 1 52 ? -112.442 122.724 -3.915 1.00 22.28 52 ILE C CA 1
ATOM 5886 C C . ILE C 1 52 ? -112.940 122.435 -5.340 1.00 23.31 52 ILE C C 1
ATOM 5887 O O . ILE C 1 52 ? -112.287 122.812 -6.316 1.00 22.85 52 ILE C O 1
ATOM 5892 N N . GLY C 1 53 ? -114.095 121.780 -5.452 1.00 22.90 53 GLY C N 1
ATOM 5893 C CA . GLY C 1 53 ? -114.735 121.571 -6.752 1.00 24.11 53 GLY C CA 1
ATOM 5894 C C . GLY C 1 53 ? -115.148 122.885 -7.392 1.00 23.61 53 GLY C C 1
ATOM 5895 O O . GLY C 1 53 ? -114.965 123.087 -8.592 1.00 23.88 53 GLY C O 1
ATOM 5896 N N . THR C 1 54 ? -115.703 123.778 -6.578 1.00 23.97 54 THR C N 1
ATOM 5897 C CA . THR C 1 54 ? -116.075 125.122 -7.013 1.00 24.15 54 THR C CA 1
ATOM 5898 C C . THR C 1 54 ? -114.853 125.906 -7.495 1.00 23.86 54 THR C C 1
ATOM 5899 O O . THR C 1 54 ? -114.916 126.603 -8.509 1.00 24.46 54 THR C O 1
ATOM 5903 N N . PHE C 1 55 ? -113.748 125.780 -6.760 1.00 21.78 55 PHE C N 1
ATOM 5904 C CA . PHE C 1 55 ? -112.465 126.379 -7.137 1.00 20.95 55 PHE C CA 1
ATOM 5905 C C . PHE C 1 55 ? -112.014 125.917 -8.527 1.00 21.27 55 PHE C C 1
ATOM 5906 O O . PHE C 1 55 ? -111.723 126.744 -9.392 1.00 20.35 55 PHE C O 1
ATOM 5914 N N . SER C 1 56 ? -111.976 124.605 -8.747 1.00 21.25 56 SER C N 1
ATOM 5915 C CA . SER C 1 56 ? -111.602 124.058 -10.055 1.00 20.17 56 SER C CA 1
ATOM 5916 C C . SER C 1 56 ? -112.519 124.569 -11.164 1.00 20.00 56 SER C C 1
ATOM 5917 O O . SER C 1 56 ? -112.060 124.853 -12.271 1.00 19.99 56 SER C O 1
ATOM 5920 N N . ALA C 1 57 ? -113.810 124.689 -10.856 1.00 19.38 57 ALA C N 1
ATOM 5921 C CA . ALA C 1 57 ? -114.790 125.192 -11.817 1.00 20.17 57 ALA C CA 1
ATOM 5922 C C . ALA C 1 57 ? -114.503 126.636 -12.243 1.00 20.96 57 ALA C C 1
ATOM 5923 O O . ALA C 1 57 ? -114.854 127.033 -13.357 1.00 22.27 57 ALA C O 1
ATOM 5925 N N . ARG C 1 58 ? -113.867 127.413 -11.369 1.00 20.86 58 ARG C N 1
ATOM 5926 C CA . ARG C 1 58 ? -113.480 128.792 -11.699 1.00 22.05 58 ARG C CA 1
ATOM 5927 C C . ARG C 1 58 ? -112.175 128.861 -12.490 1.00 22.67 58 ARG C C 1
ATOM 5928 O O . ARG C 1 58 ? -111.939 129.822 -13.226 1.00 22.89 58 ARG C O 1
ATOM 5936 N N . ILE C 1 59 ? -111.320 127.856 -12.322 1.00 22.51 59 ILE C N 1
ATOM 5937 C CA . ILE C 1 59 ? -110.047 127.791 -13.038 1.00 21.46 59 ILE C CA 1
ATOM 5938 C C . ILE C 1 59 ? -110.286 127.418 -14.503 1.00 22.58 59 ILE C C 1
ATOM 5939 O O . ILE C 1 59 ? -109.626 127.955 -15.393 1.00 21.81 59 ILE C O 1
ATOM 5944 N N . LEU C 1 60 ? -111.237 126.507 -14.739 1.00 22.53 60 LEU C N 1
ATOM 5945 C CA . LEU C 1 60 ? -111.582 126.035 -16.085 1.00 23.63 60 LEU C CA 1
ATOM 5946 C C . LEU C 1 60 ? -113.074 126.243 -16.368 1.00 23.98 60 LEU C C 1
ATOM 5947 O O . LEU C 1 60 ? -113.820 125.274 -16.546 1.00 23.13 60 LEU C O 1
ATOM 5952 N N . PRO C 1 61 ? -113.516 127.512 -16.421 1.00 26.10 61 PRO C N 1
ATOM 5953 C CA . PRO C 1 61 ? -114.953 127.787 -16.575 1.00 26.43 61 PRO C CA 1
ATOM 5954 C C . PRO C 1 61 ? -115.567 127.276 -17.882 1.00 26.47 61 PRO C C 1
ATOM 5955 O O . PRO C 1 61 ? -116.763 126.983 -17.918 1.00 26.22 61 PRO C O 1
ATOM 5959 N N . GLU C 1 62 ? -114.759 127.170 -18.935 1.00 27.39 62 GLU C N 1
ATOM 5960 C CA . GLU C 1 62 ? -115.206 126.626 -20.220 1.00 30.23 62 GLU C CA 1
ATOM 5961 C C . GLU C 1 62 ? -114.445 125.346 -20.577 1.00 28.92 62 GLU C C 1
ATOM 5962 O O . GLU C 1 62 ? -114.431 124.921 -21.735 1.00 29.06 62 GLU C O 1
ATOM 5968 N N . GLY C 1 63 ? -113.814 124.733 -19.579 1.00 27.54 63 GLY C N 1
ATOM 5969 C CA . GLY C 1 63 ? -113.077 123.492 -19.779 1.00 26.55 63 GLY C CA 1
ATOM 5970 C C . GLY C 1 63 ? -113.991 122.285 -19.864 1.00 24.90 63 GLY C C 1
ATOM 5971 O O . GLY C 1 63 ? -115.156 122.345 -19.471 1.00 25.85 63 GLY C O 1
ATOM 5972 N N . ARG C 1 64 ? -113.446 121.191 -20.392 1.00 23.97 64 ARG C N 1
ATOM 5973 C CA . ARG C 1 64 ? -114.136 119.906 -20.469 1.00 26.28 64 ARG C CA 1
ATOM 5974 C C . ARG C 1 64 ? -114.439 119.380 -19.058 1.00 25.20 64 ARG C C 1
ATOM 5975 O O . ARG C 1 64 ? -113.539 119.289 -18.216 1.00 23.17 64 ARG C O 1
ATOM 5983 N N . GLU C 1 65 ? -115.701 119.035 -18.802 1.00 26.05 65 GLU C N 1
ATOM 5984 C CA . GLU C 1 65 ? -116.147 118.666 -17.452 1.00 26.77 65 GLU C CA 1
ATOM 5985 C C . GLU C 1 65 ? -115.274 117.597 -16.781 1.00 25.35 65 GLU C C 1
ATOM 5986 O O . GLU C 1 65 ? -114.978 117.702 -15.589 1.00 23.29 65 GLU C O 1
ATOM 5992 N N . GLU C 1 66 ? -114.863 116.581 -17.540 1.00 25.66 66 GLU C N 1
ATOM 5993 C CA . GLU C 1 66 ? -114.030 115.499 -16.997 1.00 26.54 66 GLU C CA 1
ATOM 5994 C C . GLU C 1 66 ? -112.690 116.008 -16.463 1.00 23.63 66 GLU C C 1
ATOM 5995 O O . GLU C 1 66 ? -112.162 115.471 -15.491 1.00 21.52 66 GLU C O 1
ATOM 6001 N N . VAL C 1 67 ? -112.148 117.045 -17.093 1.00 23.56 67 VAL C N 1
ATOM 6002 C CA . VAL C 1 67 ? -110.868 117.614 -16.670 1.00 22.83 67 VAL C CA 1
ATOM 6003 C C . VAL C 1 67 ? -111.048 118.581 -15.497 1.00 22.65 67 VAL C C 1
ATOM 6004 O O . VAL C 1 67 ? -110.184 118.667 -14.627 1.00 20.83 67 VAL C O 1
ATOM 6008 N N . VAL C 1 68 ? -112.168 119.302 -15.469 1.00 23.42 68 VAL C N 1
ATOM 6009 C CA . VAL C 1 68 ? -112.514 120.116 -14.304 1.00 22.58 68 VAL C CA 1
ATOM 6010 C C . VAL C 1 68 ? -112.587 119.215 -13.066 1.00 21.06 68 VAL C C 1
ATOM 6011 O O . VAL C 1 68 ? -112.099 119.583 -11.994 1.00 21.13 68 VAL C O 1
ATOM 6015 N N . SER C 1 69 ? -113.190 118.037 -13.229 1.00 20.61 69 SER C N 1
ATOM 6016 C CA . SER C 1 69 ? -113.289 117.047 -12.152 1.00 21.72 69 SER C CA 1
ATOM 6017 C C . SER C 1 69 ? -111.919 116.480 -11.775 1.00 20.43 69 SER C C 1
ATOM 6018 O O . SER C 1 69 ? -111.627 116.286 -10.593 1.00 18.79 69 SER C O 1
ATOM 6021 N N . LEU C 1 70 ? -111.086 116.212 -12.776 1.00 20.12 70 LEU C N 1
ATOM 6022 C CA . LEU C 1 70 ? -109.723 115.739 -12.530 1.00 20.04 70 LEU C CA 1
ATOM 6023 C C . LEU C 1 70 ? -108.915 116.772 -11.742 1.00 19.11 70 LEU C C 1
ATOM 6024 O O . LEU C 1 70 ? -108.211 116.428 -10.784 1.00 18.82 70 LEU C O 1
ATOM 6029 N N . LEU C 1 71 ? -109.028 118.037 -12.141 1.00 18.91 71 LEU C N 1
ATOM 6030 C CA . LEU C 1 71 ? -108.325 119.123 -11.460 1.00 20.17 71 LEU C CA 1
ATOM 6031 C C . LEU C 1 71 ? -108.804 119.284 -10.014 1.00 20.64 71 LEU C C 1
ATOM 6032 O O . LEU C 1 71 ? -107.995 119.519 -9.108 1.00 20.35 71 LEU C O 1
ATOM 6037 N N . ALA C 1 72 ? -110.111 119.145 -9.801 1.00 20.48 72 ALA C N 1
ATOM 6038 C CA . ALA C 1 72 ? -110.689 119.260 -8.458 1.00 19.92 72 ALA C CA 1
ATOM 6039 C C . ALA C 1 72 ? -110.170 118.153 -7.546 1.00 18.67 72 ALA C C 1
ATOM 6040 O O . ALA C 1 72 ? -109.745 118.421 -6.423 1.00 18.46 72 ALA C O 1
ATOM 6042 N N . ASP C 1 73 ? -110.207 116.911 -8.029 1.00 18.53 73 ASP C N 1
ATOM 6043 C CA . ASP C 1 73 ? -109.669 115.782 -7.267 1.00 19.11 73 ASP C CA 1
ATOM 6044 C C . ASP C 1 73 ? -108.186 116.000 -6.960 1.00 18.68 73 ASP C C 1
ATOM 6045 O O . ASP C 1 73 ? -107.718 115.705 -5.859 1.00 18.20 73 ASP C O 1
ATOM 6050 N N . PHE C 1 74 ? -107.458 116.534 -7.937 1.00 18.57 74 PHE C N 1
ATOM 6051 C CA . PHE C 1 74 ? -106.026 116.771 -7.798 1.00 17.41 74 PHE C CA 1
ATOM 6052 C C . PHE C 1 74 ? -105.724 117.831 -6.732 1.00 16.94 74 PHE C C 1
ATOM 6053 O O . PHE C 1 74 ? -104.816 117.660 -5.919 1.00 16.23 74 PHE C O 1
ATOM 6061 N N . ILE C 1 75 ? -106.488 118.919 -6.731 1.00 16.91 75 ILE C N 1
ATOM 6062 C CA . ILE C 1 75 ? -106.302 119.968 -5.732 1.00 18.60 75 ILE C CA 1
ATOM 6063 C C . ILE C 1 75 ? -106.566 119.427 -4.317 1.00 18.80 75 ILE C C 1
ATOM 6064 O O . ILE C 1 75 ? -105.775 119.673 -3.401 1.00 17.64 75 ILE C O 1
ATOM 6069 N N . LEU C 1 76 ? -107.648 118.669 -4.149 1.00 19.26 76 LEU C N 1
ATOM 6070 C CA . LEU C 1 76 ? -107.929 118.025 -2.865 1.00 19.38 76 LEU C CA 1
ATOM 6071 C C . LEU C 1 76 ? -106.772 117.106 -2.460 1.00 18.67 76 LEU C C 1
ATOM 6072 O O . LEU C 1 76 ? -106.343 117.115 -1.305 1.00 17.70 76 LEU C O 1
ATOM 6077 N N . TRP C 1 77 ? -106.266 116.331 -3.420 1.00 18.15 77 TRP C N 1
ATOM 6078 C CA . TRP C 1 77 ? -105.124 115.451 -3.199 1.00 16.92 77 TRP C CA 1
ATOM 6079 C C . TRP C 1 77 ? -103.901 116.245 -2.736 1.00 17.91 77 TRP C C 1
ATOM 6080 O O . TRP C 1 77 ? -103.195 115.825 -1.811 1.00 16.45 77 TRP C O 1
ATOM 6091 N N . LEU C 1 78 ? -103.669 117.396 -3.369 1.00 17.50 78 LEU C N 1
ATOM 6092 C CA . LEU C 1 78 ? -102.541 118.257 -3.012 1.00 17.62 78 LEU C CA 1
ATOM 6093 C C . LEU C 1 78 ? -102.654 118.792 -1.581 1.00 18.86 78 LEU C C 1
ATOM 6094 O O . LEU C 1 78 ? -101.649 118.885 -0.878 1.00 18.47 78 LEU C O 1
ATOM 6099 N N . PHE C 1 79 ? -103.865 119.129 -1.142 1.00 18.71 79 PHE C N 1
ATOM 6100 C CA . PHE C 1 79 ? -104.077 119.470 0.271 1.00 19.49 79 PHE C CA 1
ATOM 6101 C C . PHE C 1 79 ? -103.840 118.261 1.177 1.00 19.06 79 PHE C C 1
ATOM 6102 O O . PHE C 1 79 ? -103.338 118.408 2.287 1.00 20.13 79 PHE C O 1
ATOM 6110 N N . GLY C 1 80 ? -104.183 117.068 0.696 1.00 18.80 80 GLY C N 1
ATOM 6111 C CA . GLY C 1 80 ? -103.824 115.826 1.382 1.00 18.51 80 GLY C CA 1
ATOM 6112 C C . GLY C 1 80 ? -102.336 115.757 1.689 1.00 19.19 80 GLY C C 1
ATOM 6113 O O . GLY C 1 80 ? -101.935 115.368 2.786 1.00 19.87 80 GLY C O 1
ATOM 6114 N N . VAL C 1 81 ? -101.513 116.155 0.722 1.00 18.24 81 VAL C N 1
ATOM 6115 C CA . VAL C 1 81 ? -100.062 116.192 0.909 1.00 17.22 81 VAL C CA 1
ATOM 6116 C C . VAL C 1 81 ? -99.651 117.401 1.749 1.00 16.78 81 VAL C C 1
ATOM 6117 O O . VAL C 1 81 ? -98.934 117.273 2.750 1.00 16.05 81 VAL C O 1
ATOM 6121 N N . ASP C 1 82 ? -100.108 118.576 1.331 1.00 16.14 82 ASP C N 1
ATOM 6122 C CA . ASP C 1 82 ? -99.623 119.829 1.895 1.00 16.13 82 ASP C CA 1
ATOM 6123 C C . ASP C 1 82 ? -100.054 120.028 3.351 1.00 17.15 82 ASP C C 1
ATOM 6124 O O . ASP C 1 82 ? -99.249 120.469 4.179 1.00 17.27 82 ASP C O 1
ATOM 6129 N N . ASP C 1 83 ? -101.310 119.707 3.658 1.00 17.23 83 ASP C N 1
ATOM 6130 C CA . ASP C 1 83 ? -101.801 119.760 5.038 1.00 17.98 83 ASP C CA 1
ATOM 6131 C C . ASP C 1 83 ? -101.414 118.491 5.775 1.00 18.48 83 ASP C C 1
ATOM 6132 O O . ASP C 1 83 ? -100.809 118.551 6.842 1.00 18.85 83 ASP C O 1
ATOM 6137 N N . GLY C 1 84 ? -101.787 117.347 5.201 1.00 19.53 84 GLY C N 1
ATOM 6138 C CA . GLY C 1 84 ? -101.656 116.054 5.865 1.00 19.76 84 GLY C CA 1
ATOM 6139 C C . GLY C 1 84 ? -100.243 115.675 6.261 1.00 21.15 84 GLY C C 1
ATOM 6140 O O . GLY C 1 84 ? -100.038 115.051 7.305 1.00 21.39 84 GLY C O 1
ATOM 6141 N N . HIS C 1 85 ? -99.266 116.041 5.436 1.00 19.58 85 HIS C N 1
ATOM 6142 C CA . HIS C 1 85 ? -97.864 115.753 5.750 1.00 19.54 85 HIS C CA 1
ATOM 6143 C C . HIS C 1 85 ? -97.051 117.010 6.060 1.00 19.51 85 HIS C C 1
ATOM 6144 O O . HIS C 1 85 ? -96.421 117.104 7.121 1.00 20.45 85 HIS C O 1
ATOM 6151 N N . CYS C 1 86 ? -97.073 117.982 5.155 1.00 18.84 86 CYS C N 1
ATOM 6152 C CA . CYS C 1 86 ? -96.162 119.120 5.261 1.00 18.96 86 CYS C CA 1
ATOM 6153 C C . CYS C 1 86 ? -96.474 120.057 6.431 1.00 19.40 86 CYS C C 1
ATOM 6154 O O . CYS C 1 86 ? -95.601 120.331 7.254 1.00 19.91 86 CYS C O 1
ATOM 6157 N N . GLU C 1 87 ? -97.707 120.544 6.517 1.00 17.86 87 GLU C N 1
ATOM 6158 C CA . GLU C 1 87 ? -98.025 121.603 7.476 1.00 17.94 87 GLU C CA 1
ATOM 6159 C C . GLU C 1 87 ? -98.676 121.122 8.774 1.00 19.41 87 GLU C C 1
ATOM 6160 O O . GLU C 1 87 ? -98.565 121.800 9.795 1.00 21.60 87 GLU C O 1
ATOM 6166 N N . GLU C 1 88 ? -99.360 119.976 8.739 1.00 19.46 88 GLU C N 1
ATOM 6167 C CA . GLU C 1 88 ? -100.072 119.467 9.917 1.00 20.10 88 GLU C CA 1
ATOM 6168 C C . GLU C 1 88 ? -99.692 118.021 10.262 1.00 20.67 88 GLU C C 1
ATOM 6169 O O . GLU C 1 88 ? -100.300 117.411 11.144 1.00 21.71 88 GLU C O 1
ATOM 6175 N N . GLY C 1 89 ? -98.673 117.493 9.585 1.00 18.76 89 GLY C N 1
ATOM 6176 C CA . GLY C 1 89 ? -98.183 116.139 9.821 1.00 19.00 89 GLY C CA 1
ATOM 6177 C C . GLY C 1 89 ? -96.759 116.143 10.341 1.00 19.07 89 GLY C C 1
ATOM 6178 O O . GLY C 1 89 ? -96.044 117.143 10.230 1.00 18.89 89 GLY C O 1
ATOM 6179 N N . GLU C 1 90 ? -96.341 115.016 10.904 1.00 18.88 90 GLU C N 1
ATOM 6180 C CA . GLU C 1 90 ? -95.012 114.911 11.496 1.00 19.20 90 GLU C CA 1
ATOM 6181 C C . GLU C 1 90 ? -93.877 114.952 10.463 1.00 19.18 90 GLU C C 1
ATOM 6182 O O . GLU C 1 90 ? -92.771 115.374 10.790 1.00 19.25 90 GLU C O 1
ATOM 6188 N N . LEU C 1 91 ? -94.146 114.525 9.230 1.00 18.92 91 LEU C N 1
ATOM 6189 C CA . LEU C 1 91 ? -93.115 114.533 8.179 1.00 19.19 91 LEU C CA 1
ATOM 6190 C C . LEU C 1 91 ? -92.675 115.943 7.799 1.00 18.43 91 LEU C C 1
ATOM 6191 O O . LEU C 1 91 ? -91.544 116.141 7.358 1.00 19.60 91 LEU C O 1
ATOM 6196 N N . GLY C 1 92 ? -93.558 116.918 7.992 1.00 17.79 92 GLY C N 1
ATOM 6197 C CA . GLY C 1 92 ? -93.236 118.322 7.760 1.00 17.72 92 GLY C CA 1
ATOM 6198 C C . GLY C 1 92 ? -92.105 118.871 8.614 1.00 18.35 92 GLY C C 1
ATOM 6199 O O . GLY C 1 92 ? -91.553 119.930 8.301 1.00 19.21 92 GLY C O 1
ATOM 6200 N N . HIS C 1 93 ? -91.773 118.164 9.698 1.00 18.30 93 HIS C N 1
ATOM 6201 C CA . HIS C 1 93 ? -90.638 118.514 10.555 1.00 19.54 93 HIS C CA 1
ATOM 6202 C C . HIS C 1 93 ? -89.393 117.676 10.252 1.00 19.75 93 HIS C C 1
ATOM 6203 O O . HIS C 1 93 ? -88.371 117.833 10.916 1.00 20.36 93 HIS C O 1
ATOM 6210 N N . ARG C 1 94 ? -89.485 116.802 9.248 1.00 19.38 94 ARG C N 1
ATOM 6211 C CA . ARG C 1 94 ? -88.421 115.856 8.909 1.00 20.16 94 ARG C CA 1
ATOM 6212 C C . ARG C 1 94 ? -88.135 115.892 7.404 1.00 20.19 94 ARG C C 1
ATOM 6213 O O . ARG C 1 94 ? -88.555 114.997 6.671 1.00 19.05 94 ARG C O 1
ATOM 6221 N N . PRO C 1 95 ? -87.415 116.932 6.939 1.00 21.55 95 PRO C N 1
ATOM 6222 C CA . PRO C 1 95 ? -87.161 117.160 5.508 1.00 21.15 95 PRO C CA 1
ATOM 6223 C C . PRO C 1 95 ? -86.659 115.922 4.768 1.00 20.85 95 PRO C C 1
ATOM 6224 O O . PRO C 1 95 ? -87.100 115.662 3.651 1.00 20.40 95 PRO C O 1
ATOM 6228 N N . GLY C 1 96 ? -85.748 115.174 5.393 1.00 22.05 96 GLY C N 1
ATOM 6229 C CA . GLY C 1 96 ? -85.177 113.970 4.792 1.00 21.88 96 GLY C CA 1
ATOM 6230 C C . GLY C 1 96 ? -86.177 112.840 4.629 1.00 21.46 96 GLY C C 1
ATOM 6231 O O . GLY C 1 96 ? -86.232 112.194 3.578 1.00 22.28 96 GLY C O 1
ATOM 6232 N N . ASP C 1 97 ? -86.960 112.594 5.677 1.00 20.65 97 ASP C N 1
ATOM 6233 C CA . ASP C 1 97 ? -88.011 111.584 5.630 1.00 20.88 97 ASP C CA 1
ATOM 6234 C C . ASP C 1 97 ? -89.096 112.010 4.643 1.00 19.05 97 ASP C C 1
ATOM 6235 O O . ASP C 1 97 ? -89.609 111.183 3.895 1.00 19.70 97 ASP C O 1
ATOM 6240 N N . LEU C 1 98 ? -89.426 113.302 4.624 1.00 17.81 98 LEU C N 1
ATOM 6241 C CA . LEU C 1 98 ? -90.387 113.828 3.653 1.00 16.85 98 LEU C CA 1
ATOM 6242 C C . LEU C 1 98 ? -89.869 113.654 2.218 1.00 16.10 98 LEU C C 1
ATOM 6243 O O . LEU C 1 98 ? -90.622 113.271 1.328 1.00 17.73 98 LEU C O 1
ATOM 6248 N N . ALA C 1 99 ? -88.584 113.917 2.003 1.00 16.93 99 ALA C N 1
ATOM 6249 C CA . ALA C 1 99 ? -87.958 113.715 0.683 1.00 16.79 99 ALA C CA 1
ATOM 6250 C C . ALA C 1 99 ? -88.125 112.278 0.196 1.00 17.37 99 ALA C C 1
ATOM 6251 O O . ALA C 1 99 ? -88.385 112.037 -0.990 1.00 18.60 99 ALA C O 1
ATOM 6253 N N . GLY C 1 100 ? -87.981 111.329 1.114 1.00 17.42 100 GLY C N 1
ATOM 6254 C CA . GLY C 1 100 ? -88.169 109.917 0.800 1.00 17.84 100 GLY C CA 1
ATOM 6255 C C . GLY C 1 100 ? -89.582 109.600 0.348 1.00 18.70 100 GLY C C 1
ATOM 6256 O O . GLY C 1 100 ? -89.779 108.986 -0.709 1.00 19.35 100 GLY C O 1
ATOM 6257 N N . LEU C 1 101 ? -90.568 110.019 1.140 1.00 18.10 101 LEU C N 1
ATOM 6258 C CA . LEU C 1 101 ? -91.972 109.805 0.785 1.00 18.81 101 LEU C CA 1
ATOM 6259 C C . LEU C 1 101 ? -92.274 110.393 -0.590 1.00 18.80 101 LEU C C 1
ATOM 6260 O O . LEU C 1 101 ? -92.885 109.739 -1.434 1.00 19.49 101 LEU C O 1
ATOM 6265 N N . LEU C 1 102 ? -91.836 111.630 -0.804 1.00 17.75 102 LEU C N 1
ATOM 6266 C CA . LEU C 1 102 ? -92.152 112.349 -2.033 1.00 17.12 102 LEU C CA 1
ATOM 6267 C C . LEU C 1 102 ? -91.454 111.753 -3.272 1.00 17.56 102 LEU C C 1
ATOM 6268 O O . LEU C 1 102 ? -92.064 111.684 -4.338 1.00 17.73 102 LEU C O 1
ATOM 6273 N N . HIS C 1 103 ? -90.208 111.292 -3.136 1.00 16.62 103 HIS C N 1
ATOM 6274 C CA . HIS C 1 103 ? -89.559 110.532 -4.220 1.00 17.50 103 HIS C CA 1
ATOM 6275 C C . HIS C 1 103 ? -90.359 109.277 -4.580 1.00 17.23 103 HIS C C 1
ATOM 6276 O O . HIS C 1 103 ? -90.521 108.954 -5.753 1.00 16.80 103 HIS C O 1
ATOM 6283 N N . ARG C 1 104 ? -90.846 108.574 -3.561 1.00 17.27 104 ARG C N 1
ATOM 6284 C CA . ARG C 1 104 ? -91.657 107.379 -3.765 1.00 17.30 104 ARG C CA 1
ATOM 6285 C C . ARG C 1 104 ? -92.976 107.717 -4.461 1.00 17.26 104 ARG C C 1
ATOM 6286 O O . ARG C 1 104 ? -93.404 106.988 -5.350 1.00 17.97 104 ARG C O 1
ATOM 6294 N N . LEU C 1 105 ? -93.611 108.821 -4.067 1.00 16.59 105 LEU C N 1
ATOM 6295 C CA . LEU C 1 105 ? -94.845 109.258 -4.729 1.00 16.45 105 LEU C CA 1
ATOM 6296 C C . LEU C 1 105 ? -94.620 109.633 -6.201 1.00 16.84 105 LEU C C 1
ATOM 6297 O O . LEU C 1 105 ? -95.465 109.329 -7.043 1.00 17.17 105 LEU C O 1
ATOM 6302 N N . ILE C 1 106 ? -93.496 110.286 -6.508 1.00 16.24 106 ILE C N 1
ATOM 6303 C CA . ILE C 1 106 ? -93.122 110.554 -7.906 1.00 17.05 106 ILE C CA 1
ATOM 6304 C C . ILE C 1 106 ? -93.106 109.256 -8.707 1.00 16.96 106 ILE C C 1
ATOM 6305 O O . ILE C 1 106 ? -93.645 109.198 -9.816 1.00 17.75 106 ILE C O 1
ATOM 6310 N N . ARG C 1 107 ? -92.490 108.225 -8.141 1.00 16.68 107 ARG C N 1
ATOM 6311 C CA . ARG C 1 107 ? -92.399 106.930 -8.812 1.00 17.50 107 ARG C CA 1
ATOM 6312 C C . ARG C 1 107 ? -93.765 106.286 -9.038 1.00 17.81 107 ARG C C 1
ATOM 6313 O O . ARG C 1 107 ? -93.968 105.608 -10.045 1.00 17.10 107 ARG C O 1
ATOM 6321 N N . VAL C 1 108 ? -94.686 106.484 -8.095 1.00 17.54 108 VAL C N 1
ATOM 6322 C CA . VAL C 1 108 ? -96.061 105.993 -8.243 1.00 17.42 108 VAL C CA 1
ATOM 6323 C C . VAL C 1 108 ? -96.762 106.724 -9.393 1.00 16.63 108 VAL C C 1
ATOM 6324 O O . VAL C 1 108 ? -97.479 106.107 -10.181 1.00 16.79 108 VAL C O 1
ATOM 6328 N N . ALA C 1 109 ? -96.559 108.034 -9.479 1.00 15.82 109 ALA C N 1
ATOM 6329 C CA . ALA C 1 109 ? -97.117 108.824 -10.580 1.00 16.88 109 ALA C CA 1
ATOM 6330 C C . ALA C 1 109 ? -96.561 108.377 -11.929 1.00 17.06 109 ALA C C 1
ATOM 6331 O O . ALA C 1 109 ? -97.296 108.312 -12.905 1.00 17.62 109 ALA C O 1
ATOM 6333 N N . GLN C 1 110 ? -95.265 108.073 -11.970 1.00 16.57 110 GLN C N 1
ATOM 6334 C CA . GLN C 1 110 ? -94.615 107.602 -13.194 1.00 17.42 110 GLN C CA 1
ATOM 6335 C C . GLN C 1 110 ? -95.063 106.208 -13.594 1.00 17.25 110 GLN C C 1
ATOM 6336 O O . GLN C 1 110 ? -95.240 105.920 -14.777 1.00 17.38 110 GLN C O 1
ATOM 6342 N N . ASN C 1 111 ? -95.205 105.343 -12.597 1.00 17.56 111 ASN C N 1
ATOM 6343 C CA . ASN C 1 111 ? -95.483 103.935 -12.815 1.00 18.63 111 ASN C CA 1
ATOM 6344 C C . ASN C 1 111 ? -96.453 103.424 -11.759 1.00 19.69 111 ASN C C 1
ATOM 6345 O O . ASN C 1 111 ? -96.037 102.845 -10.749 1.00 19.65 111 ASN C O 1
ATOM 6350 N N . PRO C 1 112 ? -97.758 103.662 -11.976 1.00 20.19 112 PRO C N 1
ATOM 6351 C CA . PRO C 1 112 ? -98.799 103.161 -11.076 1.00 21.25 112 PRO C CA 1
ATOM 6352 C C . PRO C 1 112 ? -98.761 101.647 -10.880 1.00 21.41 112 PRO C C 1
ATOM 6353 O O . PRO C 1 112 ? -99.203 101.159 -9.843 1.00 21.26 112 PRO C O 1
ATOM 6357 N N . GLU C 1 113 ? -98.240 100.924 -11.872 1.00 23.46 113 GLU C N 1
ATOM 6358 C CA . GLU C 1 113 ? -98.135 99.469 -11.823 1.00 25.70 113 GLU C CA 1
ATOM 6359 C C . GLU C 1 113 ? -97.030 98.942 -10.896 1.00 27.29 113 GLU C C 1
ATOM 6360 O O . GLU C 1 113 ? -97.046 97.766 -10.533 1.00 27.37 113 GLU C O 1
ATOM 6366 N N . ALA C 1 114 ? -96.074 99.793 -10.522 1.00 27.11 114 ALA C N 1
ATOM 6367 C CA . ALA C 1 114 ? -94.964 99.372 -9.657 1.00 24.79 114 ALA C CA 1
ATOM 6368 C C . ALA C 1 114 ? -95.486 98.901 -8.295 1.00 25.66 114 ALA C C 1
ATOM 6369 O O . ALA C 1 114 ? -96.272 99.607 -7.663 1.00 25.28 114 ALA C O 1
ATOM 6371 N N . PRO C 1 115 ? -95.057 97.706 -7.837 1.00 27.12 115 PRO C N 1
ATOM 6372 C CA . PRO C 1 115 ? -95.581 97.155 -6.585 1.00 28.15 115 PRO C CA 1
ATOM 6373 C C . PRO C 1 115 ? -94.899 97.756 -5.353 1.00 28.31 115 PRO C C 1
ATOM 6374 O O . PRO C 1 115 ? -94.213 97.057 -4.603 1.00 29.49 115 PRO C O 1
ATOM 6378 N N . MET C 1 116 ? -95.093 99.059 -5.169 1.00 27.75 116 MET C N 1
ATOM 6379 C CA . MET C 1 116 ? -94.608 99.775 -3.997 1.00 27.09 116 MET C CA 1
ATOM 6380 C C . MET C 1 116 ? -95.704 100.731 -3.544 1.00 26.21 116 MET C C 1
ATOM 6381 O O . MET C 1 116 ? -96.582 101.093 -4.328 1.00 25.70 116 MET C O 1
ATOM 6386 N N . MET C 1 117 ? -95.659 101.116 -2.272 1.00 27.09 117 MET C N 1
ATOM 6387 C CA . MET C 1 117 ? -96.689 101.958 -1.670 1.00 29.06 117 MET C CA 1
ATOM 6388 C C . MET C 1 117 ? -98.091 101.469 -2.033 1.00 30.01 117 MET C C 1
ATOM 6389 O O . MET C 1 117 ? -98.958 102.249 -2.442 1.00 25.97 117 MET C O 1
ATOM 6394 N N . GLN C 1 118 ? -98.298 100.165 -1.882 1.00 31.59 118 GLN C N 1
ATOM 6395 C CA . GLN C 1 118 ? -99.580 99.542 -2.200 1.00 37.89 118 GLN C CA 1
ATOM 6396 C C . GLN C 1 118 ? -100.590 99.731 -1.068 1.00 36.48 118 GLN C C 1
ATOM 6397 O O . GLN C 1 118 ? -101.778 99.487 -1.252 1.00 37.25 118 GLN C O 1
ATOM 6403 N N . ASP C 1 119 ? -100.102 100.173 0.090 1.00 39.14 119 ASP C N 1
ATOM 6404 C CA . ASP C 1 119 ? -100.936 100.431 1.267 1.00 45.70 119 ASP C CA 1
ATOM 6405 C C . ASP C 1 119 ? -101.502 101.852 1.308 1.00 42.99 119 ASP C C 1
ATOM 6406 O O . ASP C 1 119 ? -102.610 102.072 1.797 1.00 45.77 119 ASP C O 1
ATOM 6411 N N . ASP C 1 120 ? -100.739 102.806 0.785 1.00 34.56 120 ASP C N 1
ATOM 6412 C CA . ASP C 1 120 ? -100.938 104.214 1.091 1.00 29.17 120 ASP C CA 1
ATOM 6413 C C . ASP C 1 120 ? -102.090 104.846 0.299 1.00 26.31 120 ASP C C 1
ATOM 6414 O O . ASP C 1 120 ? -102.116 104.749 -0.923 1.00 22.83 120 ASP C O 1
ATOM 6419 N N . PRO C 1 121 ? -103.037 105.511 0.997 1.00 27.25 121 PRO C N 1
ATOM 6420 C CA . PRO C 1 121 ? -104.179 106.143 0.319 1.00 25.05 121 PRO C CA 1
ATOM 6421 C C . PRO C 1 121 ? -103.790 107.252 -0.662 1.00 23.10 121 PRO C C 1
ATOM 6422 O O . PRO C 1 121 ? -104.394 107.346 -1.735 1.00 21.08 121 PRO C O 1
ATOM 6426 N N . LEU C 1 122 ? -102.809 108.084 -0.303 1.00 21.23 122 LEU C N 1
ATOM 6427 C CA . LEU C 1 122 ? -102.320 109.118 -1.227 1.00 21.16 122 LEU C CA 1
ATOM 6428 C C . LEU C 1 122 ? -101.760 108.486 -2.496 1.00 19.85 122 LEU C C 1
ATOM 6429 O O . LEU C 1 122 ? -101.981 109.004 -3.590 1.00 19.29 122 LEU C O 1
ATOM 6434 N N . ALA C 1 123 ? -101.041 107.371 -2.351 1.00 19.60 123 ALA C N 1
ATOM 6435 C CA . ALA C 1 123 ? -100.521 106.643 -3.516 1.00 19.51 123 ALA C CA 1
ATOM 6436 C C . ALA C 1 123 ? -101.665 106.115 -4.385 1.00 19.81 123 ALA C C 1
ATOM 6437 O O . ALA C 1 123 ? -101.624 106.233 -5.610 1.00 19.64 123 ALA C O 1
ATOM 6439 N N . ALA C 1 124 ? -102.686 105.548 -3.744 1.00 19.90 124 ALA C N 1
ATOM 6440 C CA . ALA C 1 124 ? -103.852 105.014 -4.456 1.00 20.51 124 ALA C CA 1
ATOM 6441 C C . ALA C 1 124 ? -104.598 106.111 -5.213 1.00 19.59 124 ALA C C 1
ATOM 6442 O O . ALA C 1 124 ? -104.987 105.927 -6.371 1.00 20.87 124 ALA C O 1
ATOM 6444 N N . GLY C 1 125 ? -104.798 107.251 -4.561 1.00 18.69 125 GLY C N 1
ATOM 6445 C CA . GLY C 1 125 ? -105.393 108.411 -5.217 1.00 18.93 125 GLY C CA 1
ATOM 6446 C C . GLY C 1 125 ? -104.565 108.890 -6.398 1.00 18.70 125 GLY C C 1
ATOM 6447 O O . GLY C 1 125 ? -105.109 109.203 -7.451 1.00 18.60 125 GLY C O 1
ATOM 6448 N N . LEU C 1 126 ? -103.245 108.936 -6.220 1.00 18.84 126 LEU C N 1
ATOM 6449 C CA . LEU C 1 126 ? -102.330 109.393 -7.272 1.00 17.14 126 LEU C CA 1
ATOM 6450 C C . LEU C 1 126 ? -102.376 108.488 -8.504 1.00 16.35 126 LEU C C 1
ATOM 6451 O O . LEU C 1 126 ? -102.309 108.975 -9.632 1.00 17.47 126 LEU C O 1
ATOM 6456 N N . ARG C 1 127 ? -102.514 107.179 -8.290 1.00 16.90 127 ARG C N 1
ATOM 6457 C CA . ARG C 1 127 ? -102.659 106.229 -9.401 1.00 17.77 127 ARG C CA 1
ATOM 6458 C C . ARG C 1 127 ? -103.899 106.520 -10.235 1.00 18.31 127 ARG C C 1
ATOM 6459 O O . ARG C 1 127 ? -103.866 106.440 -11.467 1.00 18.56 127 ARG C O 1
ATOM 6467 N N . ASP C 1 128 ? -104.993 106.849 -9.557 1.00 19.78 128 ASP C N 1
ATOM 6468 C CA . ASP C 1 128 ? -106.235 107.217 -10.229 1.00 19.84 128 ASP C CA 1
ATOM 6469 C C . ASP C 1 128 ? -106.078 108.517 -11.026 1.00 19.69 128 ASP C C 1
ATOM 6470 O O . ASP C 1 128 ? -106.548 108.620 -12.167 1.00 19.04 128 ASP C O 1
ATOM 6475 N N . LEU C 1 129 ? -105.423 109.506 -10.422 1.00 18.51 129 LEU C N 1
ATOM 6476 C CA . LEU C 1 129 ? -105.134 110.766 -11.105 1.00 18.64 129 LEU C CA 1
ATOM 6477 C C . LEU C 1 129 ? -104.280 110.534 -12.357 1.00 18.94 129 LEU C C 1
ATOM 6478 O O . LEU C 1 129 ? -104.583 111.077 -13.422 1.00 19.81 129 LEU C O 1
ATOM 6483 N N . ARG C 1 130 ? -103.228 109.723 -12.229 1.00 17.98 130 ARG C N 1
ATOM 6484 C CA . ARG C 1 130 ? -102.338 109.432 -13.360 1.00 18.11 130 ARG C CA 1
ATOM 6485 C C . ARG C 1 130 ? -103.079 108.750 -14.513 1.00 19.81 130 ARG C C 1
ATOM 6486 O O . ARG C 1 130 ? -102.865 109.089 -15.679 1.00 18.44 130 ARG C O 1
ATOM 6494 N N . MET C 1 131 ? -103.946 107.792 -14.193 1.00 22.27 131 MET C N 1
ATOM 6495 C CA . MET C 1 131 ? -104.697 107.084 -15.236 1.00 24.88 131 MET C CA 1
ATOM 6496 C C . MET C 1 131 ? -105.645 108.019 -15.989 1.00 22.14 131 MET C C 1
ATOM 6497 O O . MET C 1 131 ? -105.882 107.836 -17.180 1.00 22.16 131 MET C O 1
ATOM 6502 N N . ARG C 1 132 ? -106.154 109.039 -15.306 1.00 21.04 132 ARG C N 1
ATOM 6503 C CA . ARG C 1 132 ? -106.989 110.041 -15.959 1.00 21.77 132 ARG C CA 1
ATOM 6504 C C . ARG C 1 132 ? -106.157 111.059 -16.733 1.00 21.15 132 ARG C C 1
ATOM 6505 O O . ARG C 1 132 ? -106.598 111.552 -17.770 1.00 22.28 132 ARG C O 1
ATOM 6513 N N . VAL C 1 133 ? -104.955 111.362 -16.245 1.00 19.31 133 VAL C N 1
ATOM 6514 C CA . VAL C 1 133 ? -104.019 112.187 -17.010 1.00 19.38 133 VAL C CA 1
ATOM 6515 C C . VAL C 1 133 ? -103.657 111.510 -18.339 1.00 20.78 133 VAL C C 1
ATOM 6516 O O . VAL C 1 133 ? -103.546 112.189 -19.357 1.00 22.97 133 VAL C O 1
ATOM 6520 N N . ASP C 1 134 ? -103.490 110.184 -18.331 1.00 20.42 134 ASP C N 1
ATOM 6521 C CA . ASP C 1 134 ? -103.221 109.424 -19.562 1.00 21.97 134 ASP C CA 1
ATOM 6522 C C . ASP C 1 134 ? -104.350 109.597 -20.573 1.00 22.32 134 ASP C C 1
ATOM 6523 O O . ASP C 1 134 ? -104.120 109.658 -21.775 1.00 23.22 134 ASP C O 1
ATOM 6528 N N . ARG C 1 135 ? -105.573 109.662 -20.070 1.00 22.23 135 ARG C N 1
ATOM 6529 C CA . ARG C 1 135 ? -106.747 109.794 -20.913 1.00 24.19 135 ARG C CA 1
ATOM 6530 C C . ARG C 1 135 ? -106.852 111.175 -21.584 1.00 21.82 135 ARG C C 1
ATOM 6531 O O . ARG C 1 135 ? -107.179 111.271 -22.766 1.00 21.58 135 ARG C O 1
ATOM 6539 N N . PHE C 1 136 ? -106.566 112.236 -20.838 1.00 19.64 136 PHE C N 1
ATOM 6540 C CA . PHE C 1 136 ? -106.789 113.598 -21.330 1.00 20.65 136 PHE C CA 1
ATOM 6541 C C . PHE C 1 136 ? -105.516 114.354 -21.686 1.00 19.81 136 PHE C C 1
ATOM 6542 O O . PHE C 1 136 ? -105.585 115.487 -22.163 1.00 20.05 136 PHE C O 1
ATOM 6550 N N . GLY C 1 137 ? -104.364 113.723 -21.474 1.00 19.12 137 GLY C N 1
ATOM 6551 C CA . GLY C 1 137 ? -103.082 114.356 -21.735 1.00 18.91 137 GLY C CA 1
ATOM 6552 C C . GLY C 1 137 ? -102.241 113.596 -22.738 1.00 20.03 137 GLY C C 1
ATOM 6553 O O . GLY C 1 137 ? -102.416 112.392 -22.939 1.00 21.47 137 GLY C O 1
ATOM 6554 N N . THR C 1 138 ? -101.321 114.313 -23.370 1.00 19.53 138 THR C N 1
ATOM 6555 C CA . THR C 1 138 ? -100.295 113.692 -24.204 1.00 20.77 138 THR C CA 1
ATOM 6556 C C . THR C 1 138 ? -99.185 113.129 -23.316 1.00 20.94 138 THR C C 1
ATOM 6557 O O . THR C 1 138 ? -99.130 113.430 -22.120 1.00 20.86 138 THR C O 1
ATOM 6561 N N . ALA C 1 139 ? -98.297 112.328 -23.902 1.00 22.07 139 ALA C N 1
ATOM 6562 C CA . ALA C 1 139 ? -97.116 111.838 -23.184 1.00 22.97 139 ALA C CA 1
ATOM 6563 C C . ALA C 1 139 ? -96.290 113.009 -22.646 1.00 21.48 139 ALA C C 1
ATOM 6564 O O . ALA C 1 139 ? -95.843 112.992 -21.493 1.00 22.42 139 ALA C O 1
ATOM 6566 N N . GLY C 1 140 ? -96.110 114.034 -23.477 1.00 21.14 140 GLY C N 1
ATOM 6567 C CA . GLY C 1 140 ? -95.407 115.251 -23.072 1.00 20.75 140 GLY C CA 1
ATOM 6568 C C . GLY C 1 140 ? -96.058 115.976 -21.905 1.00 19.81 140 GLY C C 1
ATOM 6569 O O . GLY C 1 140 ? -95.369 116.440 -20.997 1.00 19.36 140 GLY C O 1
ATOM 6570 N N . GLN C 1 141 ? -97.383 116.086 -21.928 1.00 18.21 141 GLN C N 1
ATOM 6571 C CA . GLN C 1 141 ? -98.114 116.712 -20.824 1.00 18.57 141 GLN C CA 1
ATOM 6572 C C . GLN C 1 141 ? -98.015 115.903 -19.537 1.00 18.61 141 GLN C C 1
ATOM 6573 O O . GLN C 1 141 ? -97.892 116.472 -18.452 1.00 18.47 141 GLN C O 1
ATOM 6579 N N . THR C 1 142 ? -98.058 114.579 -19.662 1.00 20.13 142 THR C N 1
ATOM 6580 C CA . THR C 1 142 ? -97.928 113.697 -18.510 1.00 20.07 142 THR C CA 1
ATOM 6581 C C . THR C 1 142 ? -96.548 113.883 -17.860 1.00 20.50 142 THR C C 1
ATOM 6582 O O . THR C 1 142 ? -96.447 114.017 -16.643 1.00 19.41 142 THR C O 1
ATOM 6586 N N . ALA C 1 143 ? -95.501 113.929 -18.682 1.00 19.99 143 ALA C N 1
ATOM 6587 C CA . ALA C 1 143 ? -94.135 114.130 -18.191 1.00 19.76 143 ALA C CA 1
ATOM 6588 C C . ALA C 1 143 ? -93.949 115.504 -17.532 1.00 20.39 143 ALA C C 1
ATOM 6589 O O . ALA C 1 143 ? -93.237 115.629 -16.529 1.00 19.34 143 ALA C O 1
ATOM 6591 N N . ARG C 1 144 ? -94.594 116.523 -18.097 1.00 19.98 144 ARG C N 1
ATOM 6592 C CA . ARG C 1 144 ? -94.573 117.867 -17.527 1.00 20.83 144 ARG C CA 1
ATOM 6593 C C . ARG C 1 144 ? -95.304 117.939 -16.189 1.00 18.34 144 ARG C C 1
ATOM 6594 O O . ARG C 1 144 ? -94.866 118.632 -15.279 1.00 19.16 144 ARG C O 1
ATOM 6602 N N . TRP C 1 145 ? -96.416 117.220 -16.085 1.00 17.96 145 TRP C N 1
ATOM 6603 C CA . TRP C 1 145 ? -97.159 117.089 -14.832 1.00 17.56 145 TRP C CA 1
ATOM 6604 C C . TRP C 1 145 ? -96.288 116.454 -13.746 1.00 17.05 145 TRP C C 1
ATOM 6605 O O . TRP C 1 145 ? -96.253 116.928 -12.615 1.00 17.65 145 TRP C O 1
ATOM 6616 N N . VAL C 1 146 ? -95.576 115.389 -14.093 1.00 18.30 146 VAL C N 1
ATOM 6617 C CA . VAL C 1 146 ? -94.673 114.748 -13.136 1.00 19.05 146 VAL C CA 1
ATOM 6618 C C . VAL C 1 146 ? -93.529 115.686 -12.742 1.00 17.98 146 VAL C C 1
ATOM 6619 O O . VAL C 1 146 ? -93.209 115.804 -11.562 1.00 18.78 146 VAL C O 1
ATOM 6623 N N . ASP C 1 147 ? -92.929 116.359 -13.721 1.00 19.33 147 ASP C N 1
ATOM 6624 C CA . ASP C 1 147 ? -91.852 117.322 -13.444 1.00 19.95 147 ASP C CA 1
ATOM 6625 C C . ASP C 1 147 ? -92.315 118.458 -12.523 1.00 18.45 147 ASP C C 1
ATOM 6626 O O . ASP C 1 147 ? -91.579 118.872 -11.629 1.00 17.45 147 ASP C O 1
ATOM 6631 N N . ALA C 1 148 ? -93.531 118.956 -12.738 1.00 17.84 148 ALA C N 1
ATOM 6632 C CA . ALA C 1 148 ? -94.083 120.004 -11.887 1.00 17.22 148 ALA C CA 1
ATOM 6633 C C . ALA C 1 148 ? -94.349 119.490 -10.473 1.00 17.94 148 ALA C C 1
ATOM 6634 O O . ALA C 1 148 ? -94.134 120.218 -9.510 1.00 18.62 148 ALA C O 1
ATOM 6636 N N . LEU C 1 149 ? -94.828 118.250 -10.354 1.00 18.84 149 LEU C N 1
ATOM 6637 C CA . LEU C 1 149 ? -94.965 117.596 -9.041 1.00 19.09 149 LEU C CA 1
ATOM 6638 C C . LEU C 1 149 ? -93.621 117.559 -8.309 1.00 17.75 149 LEU C C 1
ATOM 6639 O O . LEU C 1 149 ? -93.554 117.855 -7.118 1.00 17.25 149 LEU C O 1
ATOM 6644 N N . ARG C 1 150 ? -92.554 117.205 -9.022 1.00 18.19 150 ARG C N 1
ATOM 6645 C CA . ARG C 1 150 ? -91.212 117.209 -8.425 1.00 18.35 150 ARG C CA 1
ATOM 6646 C C . ARG C 1 150 ? -90.787 118.608 -7.962 1.00 18.54 150 ARG C C 1
ATOM 6647 O O . ARG C 1 150 ? -90.197 118.748 -6.884 1.00 20.98 150 ARG C O 1
ATOM 6655 N N . GLU C 1 151 ? -91.090 119.630 -8.767 1.00 19.30 151 GLU C N 1
ATOM 6656 C CA . GLU C 1 151 ? -90.837 121.033 -8.403 1.00 20.80 151 GLU C CA 1
ATOM 6657 C C . GLU C 1 151 ? -91.515 121.384 -7.088 1.00 19.11 151 GLU C C 1
ATOM 6658 O O . GLU C 1 151 ? -90.889 121.949 -6.181 1.00 18.71 151 GLU C O 1
ATOM 6664 N N . TYR C 1 152 ? -92.806 121.074 -7.008 1.00 16.36 152 TYR C N 1
ATOM 6665 C CA . TYR C 1 152 ? -93.585 121.294 -5.793 1.00 15.95 152 TYR C CA 1
ATOM 6666 C C . TYR C 1 152 ? -92.955 120.536 -4.617 1.00 16.02 152 TYR C C 1
ATOM 6667 O O . TYR C 1 152 ? -92.675 121.137 -3.581 1.00 15.92 152 TYR C O 1
ATOM 6676 N N . PHE C 1 153 ? -92.715 119.232 -4.792 1.00 15.89 153 PHE C N 1
ATOM 6677 C CA . PHE C 1 153 ? -92.150 118.388 -3.734 1.00 15.35 153 PHE C CA 1
ATOM 6678 C C . PHE C 1 153 ? -90.800 118.899 -3.204 1.00 15.76 153 PHE C C 1
ATOM 6679 O O . PHE C 1 153 ? -90.575 118.934 -1.996 1.00 16.17 153 PHE C O 1
ATOM 6687 N N . PHE C 1 154 ? -89.903 119.288 -4.105 1.00 16.66 154 PHE C N 1
ATOM 6688 C CA . PHE C 1 154 ? -88.576 119.753 -3.702 1.00 16.24 154 PHE C CA 1
ATOM 6689 C C . PHE C 1 154 ? -88.708 121.039 -2.873 1.00 15.96 154 PHE C C 1
ATOM 6690 O O . PHE C 1 154 ? -88.014 121.215 -1.866 1.00 15.16 154 PHE C O 1
ATOM 6698 N N . SER C 1 155 ? -89.644 121.904 -3.264 1.00 15.99 155 SER C N 1
ATOM 6699 C CA . SER C 1 155 ? -89.853 123.172 -2.567 1.00 16.10 155 SER C CA 1
ATOM 6700 C C . SER C 1 155 ? -90.440 123.009 -1.159 1.00 16.72 155 SER C C 1
ATOM 6701 O O . SER C 1 155 ? -90.070 123.761 -0.255 1.00 15.99 155 SER C O 1
ATOM 6704 N N . VAL C 1 156 ? -91.336 122.039 -0.958 1.00 17.18 156 VAL C N 1
ATOM 6705 C CA . VAL C 1 156 ? -91.874 121.790 0.397 1.00 17.15 156 VAL C CA 1
ATOM 6706 C C . VAL C 1 156 ? -90.886 121.049 1.302 1.00 17.81 156 VAL C C 1
ATOM 6707 O O . VAL C 1 156 ? -90.983 121.136 2.523 1.00 19.53 156 VAL C O 1
ATOM 6711 N N . VAL C 1 157 ? -89.928 120.340 0.714 1.00 17.85 157 VAL C N 1
ATOM 6712 C CA . VAL C 1 157 ? -88.808 119.801 1.487 1.00 17.19 157 VAL C CA 1
ATOM 6713 C C . VAL C 1 157 ? -87.930 120.953 2.005 1.00 17.80 157 VAL C C 1
ATOM 6714 O O . VAL C 1 157 ? -87.460 120.930 3.152 1.00 17.23 157 VAL C O 1
ATOM 6718 N N . TRP C 1 158 ? -87.727 121.965 1.165 1.00 17.77 158 TRP C N 1
ATOM 6719 C CA . TRP C 1 158 ? -87.019 123.176 1.580 1.00 18.21 158 TRP C CA 1
ATOM 6720 C C . TRP C 1 158 ? -87.798 123.921 2.682 1.00 17.46 158 TRP C C 1
ATOM 6721 O O . TRP C 1 158 ? -87.217 124.322 3.695 1.00 18.13 158 TRP C O 1
ATOM 6732 N N . GLU C 1 159 ? -89.108 124.074 2.498 1.00 16.67 159 GLU C N 1
ATOM 6733 C CA . GLU C 1 159 ? -89.984 124.626 3.543 1.00 17.29 159 GLU C CA 1
ATOM 6734 C C . GLU C 1 159 ? -89.888 123.819 4.839 1.00 16.43 159 GLU C C 1
ATOM 6735 O O . GLU C 1 159 ? -89.846 124.396 5.924 1.00 17.06 159 GLU C O 1
ATOM 6741 N N . ALA C 1 160 ? -89.843 122.491 4.731 1.00 16.57 160 ALA C N 1
ATOM 6742 C CA . ALA C 1 160 ? -89.758 121.625 5.911 1.00 17.10 160 ALA C CA 1
ATOM 6743 C C . ALA C 1 160 ? -88.466 121.833 6.712 1.00 17.94 160 ALA C C 1
ATOM 6744 O O . ALA C 1 160 ? -88.454 121.666 7.941 1.00 17.25 160 ALA C O 1
ATOM 6746 N N . ALA C 1 161 ? -87.381 122.188 6.025 1.00 17.77 161 ALA C N 1
ATOM 6747 C CA . ALA C 1 161 ? -86.116 122.482 6.710 1.00 18.74 161 ALA C CA 1
ATOM 6748 C C . ALA C 1 161 ? -86.238 123.734 7.574 1.00 19.29 161 ALA C C 1
ATOM 6749 O O . ALA C 1 161 ? -85.696 123.790 8.675 1.00 20.23 161 ALA C O 1
ATOM 6751 N N . HIS C 1 162 ? -86.962 124.731 7.076 1.00 19.09 162 HIS C N 1
ATOM 6752 C CA . HIS C 1 162 ? -87.251 125.922 7.863 1.00 19.49 162 HIS C CA 1
ATOM 6753 C C . HIS C 1 162 ? -88.198 125.614 9.025 1.00 19.57 162 HIS C C 1
ATOM 6754 O O . HIS C 1 162 ? -88.010 126.126 10.131 1.00 19.46 162 HIS C O 1
ATOM 6761 N N . ARG C 1 163 ? -89.199 124.770 8.781 1.00 19.33 163 ARG C N 1
ATOM 6762 C CA . ARG C 1 163 ? -90.112 124.341 9.839 1.00 18.84 163 ARG C CA 1
ATOM 6763 C C . ARG C 1 163 ? -89.345 123.640 10.961 1.00 18.58 163 ARG C C 1
ATOM 6764 O O . ARG C 1 163 ? -89.554 123.931 12.142 1.00 18.78 163 ARG C O 1
ATOM 6772 N N . ARG C 1 164 ? -88.452 122.728 10.592 1.00 20.02 164 ARG C N 1
ATOM 6773 C CA . ARG C 1 164 ? -87.691 121.984 11.587 1.00 21.37 164 ARG C CA 1
ATOM 6774 C C . ARG C 1 164 ? -86.828 122.901 12.448 1.00 21.84 164 ARG C C 1
ATOM 6775 O O . ARG C 1 164 ? -86.743 122.714 13.663 1.00 24.16 164 ARG C O 1
ATOM 6783 N N . ALA C 1 165 ? -86.185 123.876 11.812 1.00 20.65 165 ALA C N 1
ATOM 6784 C CA . ALA C 1 165 ? -85.318 124.824 12.517 1.00 21.83 165 ALA C CA 1
ATOM 6785 C C . ALA C 1 165 ? -86.101 125.955 13.184 1.00 22.25 165 ALA C C 1
ATOM 6786 O O . ALA C 1 165 ? -85.566 126.666 14.037 1.00 23.98 165 ALA C O 1
ATOM 6788 N N . GLY C 1 166 ? -87.358 126.129 12.783 1.00 21.28 166 GLY C N 1
ATOM 6789 C CA . GLY C 1 166 ? -88.187 127.218 13.274 1.00 21.99 166 GLY C CA 1
ATOM 6790 C C . GLY C 1 166 ? -87.827 128.564 12.669 1.00 23.02 166 GLY C C 1
ATOM 6791 O O . GLY C 1 166 ? -88.220 129.602 13.199 1.00 23.99 166 GLY C O 1
ATOM 6792 N N . THR C 1 167 ? -87.097 128.545 11.554 1.00 22.39 167 THR C N 1
ATOM 6793 C CA . THR C 1 167 ? -86.610 129.765 10.915 1.00 23.09 167 THR C CA 1
ATOM 6794 C C . THR C 1 167 ? -87.541 130.284 9.826 1.00 22.54 167 THR C C 1
ATOM 6795 O O . THR C 1 167 ? -88.422 129.571 9.335 1.00 20.62 167 THR C O 1
ATOM 6799 N N . VAL C 1 168 ? -87.324 131.543 9.464 1.00 23.53 168 VAL C N 1
ATOM 6800 C CA . VAL C 1 168 ? -88.067 132.210 8.407 1.00 23.29 168 VAL C CA 1
ATOM 6801 C C . VAL C 1 168 ? -87.047 132.670 7.368 1.00 23.50 168 VAL C C 1
ATOM 6802 O O . VAL C 1 168 ? -86.084 133.365 7.715 1.00 24.22 168 VAL C O 1
ATOM 6806 N N . PRO C 1 169 ? -87.234 132.273 6.095 1.00 22.02 169 PRO C N 1
ATOM 6807 C CA . PRO C 1 169 ? -86.269 132.683 5.073 1.00 22.49 169 PRO C CA 1
ATOM 6808 C C . PRO C 1 169 ? -86.335 134.176 4.774 1.00 22.88 169 PRO C C 1
ATOM 6809 O O . PRO C 1 169 ? -87.319 134.838 5.124 1.00 22.39 169 PRO C O 1
ATOM 6813 N N . ASP C 1 170 ? -85.293 134.702 4.137 1.00 23.51 170 ASP C N 1
ATOM 6814 C CA . ASP C 1 170 ? -85.333 136.083 3.656 1.00 23.91 170 ASP C CA 1
ATOM 6815 C C . ASP C 1 170 ? -86.255 136.163 2.437 1.00 23.31 170 ASP C C 1
ATOM 6816 O O . ASP C 1 170 ? -86.759 135.139 1.961 1.00 23.21 170 ASP C O 1
ATOM 6821 N N . LEU C 1 171 ? -86.486 137.373 1.941 1.00 22.87 171 LEU C N 1
ATOM 6822 C CA . LEU C 1 171 ? -87.499 137.584 0.918 1.00 23.03 171 LEU C CA 1
ATOM 6823 C C . LEU C 1 171 ? -87.152 136.895 -0.399 1.00 23.15 171 LEU C C 1
ATOM 6824 O O . LEU C 1 171 ? -88.037 136.366 -1.072 1.00 23.72 171 LEU C O 1
ATOM 6829 N N . ASN C 1 172 ? -85.871 136.897 -0.762 1.00 23.02 172 ASN C N 1
ATOM 6830 C CA . ASN C 1 172 ? -85.441 136.284 -2.014 1.00 21.85 172 ASN C CA 1
ATOM 6831 C C . ASN C 1 172 ? -85.658 134.771 -1.998 1.00 21.82 172 ASN C C 1
ATOM 6832 O O . ASN C 1 172 ? -86.231 134.212 -2.936 1.00 22.60 172 ASN C O 1
ATOM 6837 N N . ASP C 1 173 ? -85.203 134.124 -0.928 1.00 21.10 173 ASP C N 1
ATOM 6838 C CA . ASP C 1 173 ? -85.435 132.691 -0.728 1.00 21.01 173 ASP C CA 1
ATOM 6839 C C . ASP C 1 173 ? -86.923 132.355 -0.602 1.00 21.01 173 ASP C C 1
ATOM 6840 O O . ASP C 1 173 ? -87.380 131.362 -1.168 1.00 21.03 173 ASP C O 1
ATOM 6845 N N . TYR C 1 174 ? -87.684 133.163 0.136 1.00 22.25 174 TYR C N 1
ATOM 6846 C CA . TYR C 1 174 ? -89.122 132.903 0.247 1.00 21.46 174 TYR C CA 1
ATOM 6847 C C . TYR C 1 174 ? -89.786 132.934 -1.126 1.00 21.27 174 TYR C C 1
ATOM 6848 O O . TYR C 1 174 ? -90.597 132.069 -1.446 1.00 20.76 174 TYR C O 1
ATOM 6857 N N . THR C 1 175 ? -89.443 133.932 -1.935 1.00 22.95 175 THR C N 1
ATOM 6858 C CA . THR C 1 175 ? -90.056 134.071 -3.249 1.00 22.44 175 THR C CA 1
ATOM 6859 C C . THR C 1 175 ? -89.746 132.850 -4.113 1.00 22.10 175 THR C C 1
ATOM 6860 O O . THR C 1 175 ? -90.641 132.298 -4.752 1.00 22.00 175 THR C O 1
ATOM 6864 N N . LEU C 1 176 ? -88.488 132.418 -4.110 1.00 22.13 176 LEU C N 1
ATOM 6865 C CA . LEU C 1 176 ? -88.077 131.252 -4.898 1.00 24.27 176 LEU C CA 1
ATOM 6866 C C . LEU C 1 176 ? -88.855 130.010 -4.474 1.00 22.10 176 LEU C C 1
ATOM 6867 O O . LEU C 1 176 ? -89.366 129.263 -5.306 1.00 22.14 176 LEU C O 1
ATOM 6872 N N . MET C 1 177 ? -88.920 129.808 -3.164 1.00 21.05 177 MET C N 1
ATOM 6873 C CA . MET C 1 177 ? -89.620 128.683 -2.559 1.00 20.79 177 MET C CA 1
ATOM 6874 C C . MET C 1 177 ? -91.114 128.735 -2.872 1.00 20.05 177 MET C C 1
ATOM 6875 O O . MET C 1 177 ? -91.711 127.734 -3.268 1.00 19.57 177 MET C O 1
ATOM 6880 N N . ARG C 1 178 ? -91.702 129.915 -2.701 1.00 20.08 178 ARG C N 1
ATOM 6881 C CA . ARG C 1 178 ? -93.148 130.096 -2.797 1.00 19.97 178 ARG C CA 1
ATOM 6882 C C . ARG C 1 178 ? -93.673 130.006 -4.236 1.00 18.85 178 ARG C C 1
ATOM 6883 O O . ARG C 1 178 ? -94.830 129.669 -4.443 1.00 19.14 178 ARG C O 1
ATOM 6891 N N . LEU C 1 179 ? -92.823 130.294 -5.221 1.00 19.68 179 LEU C N 1
ATOM 6892 C CA . LEU C 1 179 ? -93.178 130.089 -6.628 1.00 20.32 179 LEU C CA 1
ATOM 6893 C C . LEU C 1 179 ? -93.513 128.628 -6.946 1.00 20.74 179 LEU C C 1
ATOM 6894 O O . LEU C 1 179 ? -94.178 128.357 -7.947 1.00 22.25 179 LEU C O 1
ATOM 6899 N N . TYR C 1 180 ? -93.051 127.692 -6.114 1.00 19.52 180 TYR C N 1
ATOM 6900 C CA . TYR C 1 180 ? -93.333 126.269 -6.330 1.00 19.31 180 TYR C CA 1
ATOM 6901 C C . TYR C 1 180 ? -94.111 125.591 -5.200 1.00 19.10 180 TYR C C 1
ATOM 6902 O O . TYR C 1 180 ? -94.847 124.641 -5.463 1.00 18.47 180 TYR C O 1
ATOM 6911 N N . ASP C 1 181 ? -93.968 126.057 -3.955 1.00 20.10 181 ASP C N 1
ATOM 6912 C CA . ASP C 1 181 ? -94.565 125.316 -2.827 1.00 19.20 181 ASP C CA 1
ATOM 6913 C C . ASP C 1 181 ? -96.078 125.446 -2.707 1.00 18.93 181 ASP C C 1
ATOM 6914 O O . ASP C 1 181 ? -96.695 124.721 -1.932 1.00 20.03 181 ASP C O 1
ATOM 6919 N N . GLY C 1 182 ? -96.671 126.336 -3.499 1.00 20.25 182 GLY C N 1
ATOM 6920 C CA . GLY C 1 182 ? -98.124 126.414 -3.634 1.00 20.01 182 GLY C CA 1
ATOM 6921 C C . GLY C 1 182 ? -98.695 125.516 -4.722 1.00 20.78 182 GLY C C 1
ATOM 6922 O O . GLY C 1 182 ? -99.893 125.562 -4.992 1.00 21.56 182 GLY C O 1
ATOM 6923 N N . ALA C 1 183 ? -97.836 124.713 -5.356 1.00 20.40 183 ALA C N 1
ATOM 6924 C CA . ALA C 1 183 ? -98.228 123.752 -6.397 1.00 20.34 183 ALA C CA 1
ATOM 6925 C C . ALA C 1 183 ? -98.872 124.373 -7.646 1.00 20.00 183 ALA C C 1
ATOM 6926 O O . ALA C 1 183 ? -99.494 123.669 -8.440 1.00 19.78 183 ALA C O 1
ATOM 6928 N N . THR C 1 184 ? -98.692 125.676 -7.841 1.00 19.58 184 THR C N 1
ATOM 6929 C CA . THR C 1 184 ? -99.299 126.365 -8.974 1.00 19.51 184 THR C CA 1
ATOM 6930 C C . THR C 1 184 ? -98.792 125.837 -10.317 1.00 20.37 184 THR C C 1
ATOM 6931 O O . THR C 1 184 ? -99.554 125.792 -11.288 1.00 22.25 184 THR C O 1
ATOM 6935 N N . SER C 1 185 ? -97.520 125.434 -10.371 1.00 21.17 185 SER C N 1
ATOM 6936 C CA . SER C 1 185 ? -96.935 124.905 -11.609 1.00 22.96 185 SER C CA 1
ATOM 6937 C C . SER C 1 185 ? -97.533 123.553 -12.024 1.00 21.30 185 SER C C 1
ATOM 6938 O O . SER C 1 185 ? -97.563 123.230 -13.212 1.00 20.91 185 SER C O 1
ATOM 6941 N N . VAL C 1 186 ? -98.036 122.783 -11.060 1.00 20.84 186 VAL C N 1
ATOM 6942 C CA . VAL C 1 186 ? -98.603 121.466 -11.360 1.00 21.78 186 VAL C CA 1
ATOM 6943 C C . VAL C 1 186 ? -99.998 121.565 -11.987 1.00 20.35 186 VAL C C 1
ATOM 6944 O O . VAL C 1 186 ? -100.455 120.624 -12.638 1.00 21.19 186 VAL C O 1
ATOM 6948 N N . VAL C 1 187 ? -100.666 122.699 -11.788 1.00 20.81 187 VAL C N 1
ATOM 6949 C CA . VAL C 1 187 ? -101.985 122.953 -12.375 1.00 21.29 187 VAL C CA 1
ATOM 6950 C C . VAL C 1 187 ? -101.883 123.265 -13.874 1.00 21.53 187 VAL C C 1
ATOM 6951 O O . VAL C 1 187 ? -102.796 122.955 -14.640 1.00 21.49 187 VAL C O 1
ATOM 6955 N N . LEU C 1 188 ? -100.759 123.847 -14.287 1.00 20.53 188 LEU C N 1
ATOM 6956 C CA . LEU C 1 188 ? -100.621 124.403 -15.636 1.00 21.90 188 LEU C CA 1
ATOM 6957 C C . LEU C 1 188 ? -100.867 123.403 -16.777 1.00 21.97 188 LEU C C 1
ATOM 6958 O O . LEU C 1 188 ? -101.558 123.737 -17.737 1.00 24.42 188 LEU C O 1
ATOM 6963 N N . PRO C 1 189 ? -100.323 122.174 -16.679 1.00 21.33 189 PRO C N 1
ATOM 6964 C CA . PRO C 1 189 ? -100.623 121.181 -17.721 1.00 20.87 189 PRO C CA 1
ATOM 6965 C C . PRO C 1 189 ? -102.116 120.858 -17.860 1.00 21.35 189 PRO C C 1
ATOM 6966 O O . PRO C 1 189 ? -102.600 120.624 -18.971 1.00 22.72 189 PRO C O 1
ATOM 6970 N N . MET C 1 190 ? -102.839 120.853 -16.745 1.00 20.18 190 MET C N 1
ATOM 6971 C CA . MET C 1 190 ? -104.266 120.557 -16.776 1.00 21.76 190 MET C CA 1
ATOM 6972 C C . MET C 1 190 ? -105.092 121.672 -17.417 1.00 21.36 190 MET C C 1
ATOM 6973 O O . MET C 1 190 ? -106.184 121.417 -17.922 1.00 23.66 190 MET C O 1
ATOM 6978 N N . LEU C 1 191 ? -104.568 122.897 -17.415 1.00 20.37 191 LEU C N 1
ATOM 6979 C CA . LEU C 1 191 ? -105.207 124.005 -18.137 1.00 20.59 191 LEU C CA 1
ATOM 6980 C C . LEU C 1 191 ? -105.221 123.738 -19.641 1.00 21.66 191 LEU C C 1
ATOM 6981 O O . LEU C 1 191 ? -106.189 124.069 -20.325 1.00 22.02 191 LEU C O 1
ATOM 6986 N N . GLU C 1 192 ? -104.139 123.145 -20.146 1.00 21.90 192 GLU C N 1
ATOM 6987 C CA . GLU C 1 192 ? -104.060 122.743 -21.547 1.00 21.21 192 GLU C CA 1
ATOM 6988 C C . GLU C 1 192 ? -105.015 121.580 -21.808 1.00 21.70 192 GLU C C 1
ATOM 6989 O O . GLU C 1 192 ? -105.795 121.609 -22.764 1.00 20.40 192 GLU C O 1
ATOM 6995 N N . MET C 1 193 ? -104.944 120.561 -20.952 1.00 21.64 193 MET C N 1
ATOM 6996 C CA . MET C 1 193 ? -105.778 119.370 -21.087 1.00 21.87 193 MET C CA 1
ATOM 6997 C C . MET C 1 193 ? -107.265 119.710 -21.021 1.00 22.73 193 MET C C 1
ATOM 6998 O O . MET C 1 193 ? -108.076 119.096 -21.714 1.00 24.00 193 MET C O 1
ATOM 7003 N N . GLY C 1 194 ? -107.619 120.690 -20.189 1.00 21.83 194 GLY C N 1
ATOM 7004 C CA . GLY C 1 194 ? -109.002 121.143 -20.071 1.00 20.84 194 GLY C CA 1
ATOM 7005 C C . GLY C 1 194 ? -109.623 121.603 -21.381 1.00 22.95 194 GLY C C 1
ATOM 7006 O O . GLY C 1 194 ? -110.838 121.509 -21.562 1.00 23.74 194 GLY C O 1
ATOM 7007 N N . HIS C 1 195 ? -108.796 122.102 -22.296 1.00 23.34 195 HIS C N 1
ATOM 7008 C CA . HIS C 1 195 ? -109.278 122.544 -23.603 1.00 24.53 195 HIS C CA 1
ATOM 7009 C C . HIS C 1 195 ? -108.800 121.672 -24.771 1.00 23.66 195 HIS C C 1
ATOM 7010 O O . HIS C 1 195 ? -108.977 122.036 -25.927 1.00 24.26 195 HIS C O 1
ATOM 7017 N N . GLY C 1 196 ? -108.201 120.524 -24.469 1.00 22.02 196 GLY C N 1
ATOM 7018 C CA . GLY C 1 196 ? -107.874 119.538 -25.494 1.00 23.57 196 GLY C CA 1
ATOM 7019 C C . GLY C 1 196 ? -106.762 119.914 -26.458 1.00 22.06 196 GLY C C 1
ATOM 7020 O O . GLY C 1 196 ? -106.726 119.418 -27.579 1.00 23.17 196 GLY C O 1
ATOM 7021 N N . TYR C 1 197 ? -105.846 120.779 -26.030 1.00 20.12 197 TYR C N 1
ATOM 7022 C CA . TYR C 1 197 ? -104.692 121.137 -26.855 1.00 20.72 197 TYR C CA 1
ATOM 7023 C C . TYR C 1 197 ? -103.400 120.947 -26.065 1.00 20.97 197 TYR C C 1
ATOM 7024 O O . TYR C 1 197 ? -103.426 120.761 -24.844 1.00 21.51 197 TYR C O 1
ATOM 7033 N N . GLU C 1 198 ? -102.281 120.996 -26.780 1.00 21.40 198 GLU C N 1
ATOM 7034 C CA . GLU C 1 198 ? -100.948 120.934 -26.185 1.00 22.89 198 GLU C CA 1
ATOM 7035 C C . GLU C 1 198 ? -100.182 122.202 -26.549 1.00 21.91 198 GLU C C 1
ATOM 7036 O O . GLU C 1 198 ? -100.064 122.528 -27.726 1.00 23.28 198 GLU C O 1
ATOM 7042 N N . LEU C 1 199 ? -99.669 122.913 -25.547 1.00 21.21 199 LEU C N 1
ATOM 7043 C CA . LEU C 1 199 ? -98.800 124.061 -25.799 1.00 22.94 199 LEU C CA 1
ATOM 7044 C C . LEU C 1 199 ? -97.400 123.540 -26.108 1.00 24.12 199 LEU C C 1
ATOM 7045 O O . LEU C 1 199 ? -96.806 122.817 -25.301 1.00 23.50 199 LEU C O 1
ATOM 7050 N N . GLN C 1 200 ? -96.883 123.897 -27.281 1.00 23.85 200 GLN C N 1
ATOM 7051 C CA . GLN C 1 200 ? -95.624 123.336 -27.771 1.00 24.33 200 GLN C CA 1
ATOM 7052 C C . GLN C 1 200 ? -94.419 123.936 -27.047 1.00 22.90 200 GLN C C 1
ATOM 7053 O O . GLN C 1 200 ? -94.472 125.090 -26.628 1.00 21.18 200 GLN C O 1
ATOM 7059 N N . PRO C 1 201 ? -93.328 123.152 -26.894 1.00 25.14 201 PRO C N 1
ATOM 7060 C CA . PRO C 1 201 ? -92.134 123.631 -26.179 1.00 24.85 201 PRO C CA 1
ATOM 7061 C C . PRO C 1 201 ? -91.591 124.983 -26.649 1.00 24.85 201 PRO C C 1
ATOM 7062 O O . PRO C 1 201 ? -91.190 125.798 -25.820 1.00 23.99 201 PRO C O 1
ATOM 7066 N N . TYR C 1 202 ? -91.597 125.235 -27.956 1.00 26.17 202 TYR C N 1
ATOM 7067 C CA . TYR C 1 202 ? -91.029 126.478 -28.479 1.00 27.91 202 TYR C CA 1
ATOM 7068 C C . TYR C 1 202 ? -91.742 127.723 -27.931 1.00 28.15 202 TYR C C 1
ATOM 7069 O O . TYR C 1 202 ? -91.135 128.791 -27.860 1.00 29.79 202 TYR C O 1
ATOM 7078 N N . GLU C 1 203 ? -93.013 127.585 -27.544 1.00 25.88 203 GLU C N 1
ATOM 7079 C CA . GLU C 1 203 ? -93.730 128.661 -26.854 1.00 26.12 203 GLU C CA 1
ATOM 7080 C C . GLU C 1 203 ? -93.696 128.486 -25.337 1.00 25.66 203 GLU C C 1
ATOM 7081 O O . GLU C 1 203 ? -93.326 129.407 -24.619 1.00 27.39 203 GLU C O 1
ATOM 7087 N N . ARG C 1 204 ? -94.067 127.307 -24.853 1.00 24.55 204 ARG C N 1
ATOM 7088 C CA . ARG C 1 204 ? -94.163 127.073 -23.410 1.00 26.39 204 ARG C CA 1
ATOM 7089 C C . ARG C 1 204 ? -92.843 127.302 -22.674 1.00 26.64 204 ARG C C 1
ATOM 7090 O O . ARG C 1 204 ? -92.831 127.864 -21.579 1.00 27.54 204 ARG C O 1
ATOM 7098 N N . ASP C 1 205 ? -91.741 126.849 -23.267 1.00 24.50 205 ASP C N 1
ATOM 7099 C CA . ASP C 1 205 ? -90.428 126.970 -22.631 1.00 24.78 205 ASP C CA 1
ATOM 7100 C C . ASP C 1 205 ? -89.687 128.253 -22.996 1.00 24.85 205 ASP C C 1
ATOM 7101 O O . ASP C 1 205 ? -88.561 128.469 -22.549 1.00 27.63 205 ASP C O 1
ATOM 7106 N N . ARG C 1 206 ? -90.313 129.105 -23.799 1.00 24.54 206 ARG C N 1
ATOM 7107 C CA . ARG C 1 206 ? -89.774 130.438 -24.054 1.00 26.65 206 ARG C CA 1
ATOM 7108 C C . ARG C 1 206 ? -89.718 131.221 -22.738 1.00 25.15 206 ARG C C 1
ATOM 7109 O O . ARG C 1 206 ? -90.647 131.163 -21.935 1.00 24.06 206 ARG C O 1
ATOM 7117 N N . THR C 1 207 ? -88.628 131.954 -22.523 1.00 25.16 207 THR C N 1
ATOM 7118 C CA . THR C 1 207 ? -88.415 132.660 -21.259 1.00 24.93 207 THR C CA 1
ATOM 7119 C C . THR C 1 207 ? -89.587 133.561 -20.864 1.00 23.16 207 THR C C 1
ATOM 7120 O O . THR C 1 207 ? -90.008 133.551 -19.708 1.00 21.69 207 THR C O 1
ATOM 7124 N N . ALA C 1 208 ? -90.124 134.313 -21.821 1.00 24.25 208 ALA C N 1
ATOM 7125 C CA . ALA C 1 208 ? -91.232 135.235 -21.544 1.00 24.72 208 ALA C CA 1
ATOM 7126 C C . ALA C 1 208 ? -92.538 134.519 -21.182 1.00 23.28 208 ALA C C 1
ATOM 7127 O O . ALA C 1 208 ? -93.345 135.054 -20.421 1.00 23.25 208 ALA C O 1
ATOM 7129 N N . VAL C 1 209 ? -92.746 133.320 -21.725 1.00 21.34 209 VAL C N 1
ATOM 7130 C CA . VAL C 1 209 ? -93.954 132.552 -21.435 1.00 21.51 209 VAL C CA 1
ATOM 7131 C C . VAL C 1 209 ? -93.825 131.885 -20.065 1.00 21.76 209 VAL C C 1
ATOM 7132 O O . VAL C 1 209 ? -94.792 131.839 -19.294 1.00 24.52 209 VAL C O 1
ATOM 7136 N N . ARG C 1 210 ? -92.636 131.372 -19.764 1.00 21.17 210 ARG C N 1
ATOM 7137 C CA . ARG C 1 210 ? -92.328 130.931 -18.404 1.00 22.16 210 ARG C CA 1
ATOM 7138 C C . ARG C 1 210 ? -92.557 132.089 -17.431 1.00 21.03 210 ARG C C 1
ATOM 7139 O O . ARG C 1 210 ? -93.138 131.902 -16.359 1.00 18.81 210 ARG C O 1
ATOM 7147 N N . ALA C 1 211 ? -92.111 133.283 -17.814 1.00 19.94 211 ALA C N 1
ATOM 7148 C CA . ALA C 1 211 ? -92.231 134.450 -16.947 1.00 21.06 211 ALA C CA 1
ATOM 7149 C C . ALA C 1 211 ? -93.680 134.760 -16.557 1.00 21.74 211 ALA C C 1
ATOM 7150 O O . ALA C 1 211 ? -93.963 134.982 -15.381 1.00 22.40 211 ALA C O 1
ATOM 7152 N N . VAL C 1 212 ? -94.595 134.776 -17.526 1.00 21.42 212 VAL C N 1
ATOM 7153 C CA . VAL C 1 212 ? -95.997 135.082 -17.210 1.00 23.00 212 VAL C CA 1
ATOM 7154 C C . VAL C 1 212 ? -96.654 133.990 -16.361 1.00 21.06 212 VAL C C 1
ATOM 7155 O O . VAL C 1 212 ? -97.517 134.288 -15.540 1.00 21.96 212 VAL C O 1
ATOM 7159 N N . ALA C 1 213 ? -96.240 132.739 -16.542 1.00 19.98 213 ALA C N 1
ATOM 7160 C CA . ALA C 1 213 ? -96.691 131.653 -15.663 1.00 20.45 213 ALA C CA 1
ATOM 7161 C C . ALA C 1 213 ? -96.169 131.840 -14.234 1.00 20.10 213 ALA C C 1
ATOM 7162 O O . ALA C 1 213 ? -96.898 131.602 -13.273 1.00 20.18 213 ALA C O 1
ATOM 7164 N N . GLU C 1 214 ? -94.907 132.255 -14.103 1.00 20.93 214 GLU C N 1
ATOM 7165 C CA . GLU C 1 214 ? -94.323 132.575 -12.796 1.00 21.16 214 GLU C CA 1
ATOM 7166 C C . GLU C 1 214 ? -95.032 133.757 -12.135 1.00 21.22 214 GLU C C 1
ATOM 7167 O O . GLU C 1 214 ? -95.272 133.743 -10.928 1.00 21.68 214 GLU C O 1
ATOM 7173 N N . MET C 1 215 ? -95.367 134.772 -12.927 1.00 21.70 215 MET C N 1
ATOM 7174 C CA . MET C 1 215 ? -96.115 135.928 -12.427 1.00 21.30 215 MET C CA 1
ATOM 7175 C C . MET C 1 215 ? -97.479 135.511 -11.888 1.00 21.33 215 MET C C 1
ATOM 7176 O O . MET C 1 215 ? -97.904 135.990 -10.835 1.00 22.56 215 MET C O 1
ATOM 7181 N N . ALA C 1 216 ? -98.159 134.621 -12.611 1.00 21.23 216 ALA C N 1
ATOM 7182 C CA . ALA C 1 216 ? -99.434 134.074 -12.152 1.00 21.11 216 ALA C CA 1
ATOM 7183 C C . ALA C 1 216 ? -99.255 133.343 -10.823 1.00 20.55 216 ALA C C 1
ATOM 7184 O O . ALA C 1 216 ? -100.034 133.549 -9.893 1.00 19.94 216 ALA C O 1
ATOM 7186 N N . SER C 1 217 ? -98.221 132.505 -10.738 1.00 20.34 217 SER C N 1
ATOM 7187 C CA . SER C 1 217 ? -97.887 131.800 -9.502 1.00 20.92 217 SER C CA 1
ATOM 7188 C C . SER C 1 217 ? -97.625 132.765 -8.346 1.00 20.85 217 SER C C 1
ATOM 7189 O O . SER C 1 217 ? -98.087 132.531 -7.228 1.00 20.78 217 SER C O 1
ATOM 7192 N N . PHE C 1 218 ? -96.887 133.841 -8.622 1.00 21.43 218 PHE C N 1
ATOM 7193 C CA . PHE C 1 218 ? -96.611 134.872 -7.623 1.00 22.66 218 PHE C CA 1
ATOM 7194 C C . PHE C 1 218 ? -97.907 135.510 -7.133 1.00 22.44 218 PHE C C 1
ATOM 7195 O O . PHE C 1 218 ? -98.129 135.625 -5.926 1.00 23.52 218 PHE C O 1
ATOM 7203 N N . ILE C 1 219 ? -98.760 135.912 -8.070 1.00 21.88 219 ILE C N 1
ATOM 7204 C CA . ILE C 1 219 ? -100.020 136.572 -7.728 1.00 22.76 219 ILE C CA 1
ATOM 7205 C C . ILE C 1 219 ? -100.907 135.637 -6.911 1.00 22.02 219 ILE C C 1
ATOM 7206 O O . ILE C 1 219 ? -101.466 136.038 -5.890 1.00 23.26 219 ILE C O 1
ATOM 7211 N N . ILE C 1 220 ? -101.011 134.389 -7.353 1.00 21.59 220 ILE C N 1
ATOM 7212 C CA . ILE C 1 220 ? -101.846 133.400 -6.680 1.00 21.37 220 ILE C CA 1
ATOM 7213 C C . ILE C 1 220 ? -101.353 133.120 -5.254 1.00 20.42 220 ILE C C 1
ATOM 7214 O O . ILE C 1 220 ? -102.160 133.043 -4.325 1.00 20.64 220 ILE C O 1
ATOM 7219 N N . THR C 1 221 ? -100.041 132.992 -5.074 1.00 20.41 221 THR C N 1
ATOM 7220 C CA . THR C 1 221 ? -99.491 132.677 -3.752 1.00 21.16 221 THR C CA 1
ATOM 7221 C C . THR C 1 221 ? -99.518 133.876 -2.800 1.00 21.51 221 THR C C 1
ATOM 7222 O O . THR C 1 221 ? -99.818 133.717 -1.620 1.00 20.96 221 THR C O 1
ATOM 7226 N N . TRP C 1 222 ? -99.215 135.070 -3.312 1.00 21.90 222 TRP C N 1
ATOM 7227 C CA . TRP C 1 222 ? -99.294 136.291 -2.503 1.00 21.63 222 TRP C CA 1
ATOM 7228 C C . TRP C 1 222 ? -100.736 136.570 -2.078 1.00 22.50 222 TRP C C 1
ATOM 7229 O O . TRP C 1 222 ? -100.986 136.916 -0.920 1.00 22.30 222 TRP C O 1
ATOM 7240 N N . ASP C 1 223 ? -101.679 136.415 -3.008 1.00 21.89 223 ASP C N 1
ATOM 7241 C CA . ASP C 1 223 ? -103.102 136.564 -2.690 1.00 21.68 223 ASP C CA 1
ATOM 7242 C C . ASP C 1 223 ? -103.530 135.572 -1.615 1.00 21.12 223 ASP C C 1
ATOM 7243 O O . ASP C 1 223 ? -104.275 135.927 -0.696 1.00 20.76 223 ASP C O 1
ATOM 7248 N N . ASN C 1 224 ? -103.062 134.332 -1.721 1.00 19.82 224 ASN C N 1
ATOM 7249 C CA . ASN C 1 224 ? -103.308 133.354 -0.664 1.00 20.76 224 ASN C CA 1
ATOM 7250 C C . ASN C 1 224 ? -102.634 133.742 0.653 1.00 21.02 224 ASN C C 1
ATOM 7251 O O . ASN C 1 224 ? -103.231 133.579 1.719 1.00 21.44 224 ASN C O 1
ATOM 7256 N N . ASP C 1 225 ? -101.400 134.243 0.586 1.00 20.31 225 ASP C N 1
ATOM 7257 C CA . ASP C 1 225 ? -100.702 134.689 1.799 1.00 21.14 225 ASP C CA 1
ATOM 7258 C C . ASP C 1 225 ? -101.519 135.760 2.517 1.00 22.56 225 ASP C C 1
ATOM 7259 O O . ASP C 1 225 ? -101.601 135.769 3.742 1.00 22.63 225 ASP C O 1
ATOM 7264 N N . ILE C 1 226 ? -102.130 136.645 1.737 1.00 23.73 226 ILE C N 1
ATOM 7265 C CA . ILE C 1 226 ? -102.962 137.717 2.270 1.00 24.17 226 ILE C CA 1
ATOM 7266 C C . ILE C 1 226 ? -104.258 137.160 2.858 1.00 23.79 226 ILE C C 1
ATOM 7267 O O . ILE C 1 226 ? -104.584 137.434 4.012 1.00 24.50 226 ILE C O 1
ATOM 7272 N N . PHE C 1 227 ? -104.978 136.359 2.077 1.00 23.44 227 PHE C N 1
ATOM 7273 C CA . PHE C 1 227 ? -106.270 135.820 2.507 1.00 23.73 227 PHE C CA 1
ATOM 7274 C C . PHE C 1 227 ? -106.158 134.695 3.547 1.00 22.56 227 PHE C C 1
ATOM 7275 O O . PHE C 1 227 ? -107.083 134.517 4.352 1.00 22.55 227 PHE C O 1
ATOM 7283 N N . SER C 1 228 ? -105.048 133.948 3.537 1.00 20.59 228 SER C N 1
ATOM 7284 C CA . SER C 1 228 ? -104.844 132.844 4.487 1.00 20.90 228 SER C CA 1
ATOM 7285 C C . SER C 1 228 ? -104.055 133.250 5.738 1.00 21.80 228 SER C C 1
ATOM 7286 O O . SER C 1 228 ? -103.863 132.434 6.636 1.00 21.94 228 SER C O 1
ATOM 7289 N N . TYR C 1 229 ? -103.637 134.514 5.815 1.00 22.13 229 TYR C N 1
ATOM 7290 C CA . TYR C 1 229 ? -102.864 135.002 6.960 1.00 22.38 229 TYR C CA 1
ATOM 7291 C C . TYR C 1 229 ? -103.604 134.780 8.279 1.00 22.18 229 TYR C C 1
ATOM 7292 O O . TYR C 1 229 ? -103.009 134.327 9.261 1.00 22.81 229 TYR C O 1
ATOM 7301 N N . HIS C 1 230 ? -104.894 135.103 8.291 1.00 23.70 230 HIS C N 1
ATOM 7302 C CA . HIS C 1 230 ? -105.744 134.928 9.477 1.00 26.61 230 HIS C CA 1
ATOM 7303 C C . HIS C 1 230 ? -105.707 133.487 9.992 1.00 24.73 230 HIS C C 1
ATOM 7304 O O . HIS C 1 230 ? -105.338 133.249 11.143 1.00 24.50 230 HIS C O 1
ATOM 7311 N N . LYS C 1 231 ? -106.069 132.531 9.141 1.00 22.70 231 LYS C N 1
ATOM 7312 C CA . LYS C 1 231 ? -106.145 131.130 9.571 1.00 22.81 231 LYS C CA 1
ATOM 7313 C C . LYS C 1 231 ? -104.763 130.544 9.902 1.00 22.29 231 LYS C C 1
ATOM 7314 O O . LYS C 1 231 ? -104.645 129.685 10.778 1.00 22.69 231 LYS C O 1
ATOM 7320 N N . GLU C 1 232 ? -103.728 131.020 9.213 1.00 20.50 232 GLU C N 1
ATOM 7321 C CA . GLU C 1 232 ? -102.357 130.557 9.442 1.00 21.21 232 GLU C CA 1
ATOM 7322 C C . GLU C 1 232 ? -101.777 131.086 10.757 1.00 22.50 232 GLU C C 1
ATOM 7323 O O . GLU C 1 232 ? -101.258 130.313 11.553 1.00 23.51 232 GLU C O 1
ATOM 7329 N N . ARG C 1 233 ? -101.884 132.392 10.987 1.00 23.70 233 ARG C N 1
ATOM 7330 C CA . ARG C 1 233 ? -101.322 133.015 12.190 1.00 25.38 233 ARG C CA 1
ATOM 7331 C C . ARG C 1 233 ? -101.981 132.545 13.488 1.00 23.60 233 ARG C C 1
ATOM 7332 O O . ARG C 1 233 ? -101.326 132.479 14.522 1.00 26.16 233 ARG C O 1
ATOM 7340 N N . ARG C 1 234 ? -103.269 132.221 13.434 1.00 22.68 234 ARG C N 1
ATOM 7341 C CA . ARG C 1 234 ? -104.015 131.873 14.649 1.00 25.13 234 ARG C CA 1
ATOM 7342 C C . ARG C 1 234 ? -103.828 130.427 15.118 1.00 25.75 234 ARG C C 1
ATOM 7343 O O . ARG C 1 234 ? -104.311 130.056 16.193 1.00 23.93 234 ARG C O 1
ATOM 7351 N N . GLY C 1 235 ? -103.127 129.617 14.327 1.00 25.47 235 GLY C N 1
ATOM 7352 C CA . GLY C 1 235 ? -102.859 128.227 14.691 1.00 25.43 235 GLY C CA 1
ATOM 7353 C C . GLY C 1 235 ? -101.743 128.088 15.712 1.00 25.09 235 GLY C C 1
ATOM 7354 O O . GLY C 1 235 ? -101.082 129.066 16.061 1.00 26.14 235 GLY C O 1
ATOM 7355 N N . SER C 1 236 ? -101.536 126.867 16.196 1.00 22.38 236 SER C N 1
ATOM 7356 C CA . SER C 1 236 ? -100.473 126.583 17.162 1.00 24.06 236 SER C CA 1
ATOM 7357 C C . SER C 1 236 ? -99.143 126.258 16.484 1.00 24.02 236 SER C C 1
ATOM 7358 O O . SER C 1 236 ? -98.083 126.380 17.100 1.00 25.48 236 SER C O 1
ATOM 7361 N N . GLY C 1 237 ? -99.201 125.850 15.220 1.00 23.97 237 GLY C N 1
ATOM 7362 C CA . GLY C 1 237 ? -98.030 125.322 14.521 1.00 24.41 237 GLY C CA 1
ATOM 7363 C C . GLY C 1 237 ? -97.228 126.351 13.751 1.00 22.66 237 GLY C C 1
ATOM 7364 O O . GLY C 1 237 ? -97.628 127.504 13.613 1.00 22.14 237 GLY C O 1
ATOM 7365 N N . TYR C 1 238 ? -96.076 125.920 13.254 1.00 20.87 238 TYR C N 1
ATOM 7366 C CA . TYR C 1 238 ? -95.263 126.743 12.373 1.00 20.51 238 TYR C CA 1
ATOM 7367 C C . TYR C 1 238 ? -96.070 127.157 11.142 1.00 20.88 238 TYR C C 1
ATOM 7368 O O . TYR C 1 238 ? -96.863 126.376 10.609 1.00 19.94 238 TYR C O 1
ATOM 7377 N N . TYR C 1 239 ? -95.881 128.397 10.711 1.00 22.32 239 TYR C N 1
ATOM 7378 C CA . TYR C 1 239 ? -96.463 128.870 9.460 1.00 24.37 239 TYR C CA 1
ATOM 7379 C C . TYR C 1 239 ? -95.488 129.822 8.781 1.00 24.31 239 TYR C C 1
ATOM 7380 O O . TYR C 1 239 ? -94.625 130.422 9.431 1.00 21.02 239 TYR C O 1
ATOM 7389 N N . LEU C 1 240 ? -95.642 129.950 7.470 1.00 25.54 240 LEU C N 1
ATOM 7390 C CA . LEU C 1 240 ? -94.795 130.813 6.667 1.00 25.74 240 LEU C CA 1
ATOM 7391 C C . LEU C 1 240 ? -95.678 131.504 5.642 1.00 23.18 240 LEU C C 1
ATOM 7392 O O . LEU C 1 240 ? -96.534 130.867 5.041 1.00 24.44 240 LEU C O 1
ATOM 7397 N N . ASN C 1 241 ? -95.488 132.806 5.474 1.00 22.14 241 ASN C N 1
ATOM 7398 C CA . ASN C 1 241 ? -96.109 133.557 4.381 1.00 23.98 241 ASN C CA 1
ATOM 7399 C C . ASN C 1 241 ? -95.414 134.896 4.210 1.00 21.74 241 ASN C C 1
ATOM 7400 O O . ASN C 1 241 ? -94.591 135.267 5.043 1.00 21.82 241 ASN C O 1
ATOM 7405 N N . ALA C 1 242 ? -95.736 135.611 3.135 1.00 22.35 242 ALA C N 1
ATOM 7406 C CA . ALA C 1 242 ? -95.009 136.836 2.770 1.00 22.39 242 ALA C CA 1
ATOM 7407 C C . ALA C 1 242 ? -95.026 137.875 3.884 1.00 23.92 242 ALA C C 1
ATOM 7408 O O . ALA C 1 242 ? -94.042 138.589 4.094 1.00 22.64 242 ALA C O 1
ATOM 7410 N N . LEU C 1 243 ? -96.142 137.951 4.604 1.00 25.30 243 LEU C N 1
ATOM 7411 C CA . LEU C 1 243 ? -96.276 138.918 5.690 1.00 26.38 243 LEU C CA 1
ATOM 7412 C C . LEU C 1 243 ? -95.272 138.633 6.804 1.00 26.60 243 LEU C C 1
ATOM 7413 O O . LEU C 1 243 ? -94.603 139.544 7.285 1.00 26.65 243 LEU C O 1
ATOM 7418 N N . ARG C 1 244 ? -95.151 137.368 7.197 1.00 26.73 244 ARG C N 1
ATOM 7419 C CA . ARG C 1 244 ? -94.193 136.995 8.233 1.00 26.11 244 ARG C CA 1
ATOM 7420 C C . ARG C 1 244 ? -92.757 137.273 7.780 1.00 26.21 244 ARG C C 1
ATOM 7421 O O . ARG C 1 244 ? -91.937 137.744 8.567 1.00 25.78 244 ARG C O 1
ATOM 7429 N N . VAL C 1 245 ? -92.468 136.990 6.510 1.00 25.43 245 VAL C N 1
ATOM 7430 C CA . VAL C 1 245 ? -91.143 137.242 5.937 1.00 25.74 245 VAL C CA 1
ATOM 7431 C C . VAL C 1 245 ? -90.821 138.738 5.933 1.00 25.74 245 VAL C C 1
ATOM 7432 O O . VAL C 1 245 ? -89.720 139.139 6.313 1.00 27.76 245 VAL C O 1
ATOM 7436 N N . LEU C 1 246 ? -91.785 139.554 5.513 1.00 25.32 246 LEU C N 1
ATOM 7437 C CA . LEU C 1 246 ? -91.596 141.002 5.440 1.00 26.34 246 LEU C CA 1
ATOM 7438 C C . LEU C 1 246 ? -91.464 141.629 6.832 1.00 29.27 246 LEU C C 1
ATOM 7439 O O . LEU C 1 246 ? -90.677 142.556 7.023 1.00 30.85 246 LEU C O 1
ATOM 7444 N N . GLU C 1 247 ? -92.223 141.113 7.798 1.00 30.27 247 GLU C N 1
ATOM 7445 C CA . GLU C 1 247 ? -92.105 141.552 9.188 1.00 32.72 247 GLU C CA 1
ATOM 7446 C C . GLU C 1 247 ? -90.667 141.399 9.672 1.00 31.86 247 GLU C C 1
ATOM 7447 O O . GLU C 1 247 ? -90.082 142.343 10.196 1.00 34.61 247 GLU C O 1
ATOM 7453 N N . GLN C 1 248 ? -90.109 140.206 9.479 1.00 31.29 248 GLN C N 1
ATOM 7454 C CA . GLN C 1 248 ? -88.734 139.910 9.873 1.00 32.38 248 GLN C CA 1
ATOM 7455 C C . GLN C 1 248 ? -87.715 140.731 9.085 1.00 32.98 248 GLN C C 1
ATOM 7456 O O . GLN C 1 248 ? -86.854 141.383 9.671 1.00 36.37 248 GLN C O 1
ATOM 7462 N N . GLU C 1 249 ? -87.813 140.685 7.759 1.00 33.06 249 GLU C N 1
ATOM 7463 C CA . GLU C 1 249 ? -86.781 141.261 6.893 1.00 35.87 249 GLU C CA 1
ATOM 7464 C C . GLU C 1 249 ? -86.719 142.781 6.927 1.00 36.43 249 GLU C C 1
ATOM 7465 O O . GLU C 1 249 ? -85.634 143.355 6.829 1.00 39.76 249 GLU C O 1
ATOM 7471 N N . ARG C 1 250 ? -87.874 143.426 7.056 1.00 35.15 250 ARG C N 1
ATOM 7472 C CA . ARG C 1 250 ? -87.948 144.886 6.993 1.00 34.37 250 ARG C CA 1
ATOM 7473 C C . ARG C 1 250 ? -88.372 145.535 8.312 1.00 36.11 250 ARG C C 1
ATOM 7474 O O . ARG C 1 250 ? -88.576 146.748 8.365 1.00 39.85 250 ARG C O 1
ATOM 7482 N N . GLY C 1 251 ? -88.481 144.738 9.373 1.00 38.77 251 GLY C N 1
ATOM 7483 C CA . GLY C 1 251 ? -88.881 145.248 10.686 1.00 38.97 251 GLY C CA 1
ATOM 7484 C C . GLY C 1 251 ? -90.213 145.975 10.639 1.00 40.47 251 GLY C C 1
ATOM 7485 O O . GLY C 1 251 ? -90.332 147.101 11.126 1.00 41.59 251 GLY C O 1
ATOM 7486 N N . LEU C 1 252 ? -91.209 145.327 10.040 1.00 38.76 252 LEU C N 1
ATOM 7487 C CA . LEU C 1 252 ? -92.539 145.908 9.869 1.00 36.48 252 LEU C CA 1
ATOM 7488 C C . LEU C 1 252 ? -93.537 145.300 10.844 1.00 35.81 252 LEU C C 1
ATOM 7489 O O . LEU C 1 252 ? -93.351 144.179 11.319 1.00 34.14 252 LEU C O 1
ATOM 7494 N N . THR C 1 253 ? -94.603 146.046 11.128 1.00 35.47 253 THR C N 1
ATOM 7495 C CA . THR C 1 253 ? -95.756 145.508 11.844 1.00 37.61 253 THR C CA 1
ATOM 7496 C C . THR C 1 253 ? -96.562 144.649 10.867 1.00 35.46 253 THR C C 1
ATOM 7497 O O . THR C 1 253 ? -96.384 144.765 9.655 1.00 33.23 253 THR C O 1
ATOM 7501 N N . PRO C 1 254 ? -97.454 143.785 11.383 1.00 36.21 254 PRO C N 1
ATOM 7502 C CA . PRO C 1 254 ? -98.310 143.018 10.476 1.00 35.66 254 PRO C CA 1
ATOM 7503 C C . PRO C 1 254 ? -99.078 143.886 9.470 1.00 36.66 254 PRO C C 1
ATOM 7504 O O . PRO C 1 254 ? -99.171 143.520 8.296 1.00 32.02 254 PRO C O 1
ATOM 7508 N N . ALA C 1 255 ? -99.600 145.028 9.923 1.00 36.83 255 ALA C N 1
ATOM 7509 C CA . ALA C 1 255 ? -100.336 145.950 9.053 1.00 36.64 255 ALA C CA 1
ATOM 7510 C C . ALA C 1 255 ? -99.448 146.526 7.950 1.00 33.33 255 ALA C C 1
ATOM 7511 O O . ALA C 1 255 ? -99.874 146.636 6.798 1.00 30.77 255 ALA C O 1
ATOM 7513 N N . GLN C 1 256 ? -98.222 146.898 8.314 1.00 32.81 256 GLN C N 1
ATOM 7514 C CA . GLN C 1 256 ? -97.242 147.402 7.349 1.00 33.71 256 GLN C CA 1
ATOM 7515 C C . GLN C 1 256 ? -96.820 146.303 6.374 1.00 32.24 256 GLN C C 1
ATOM 7516 O O . GLN C 1 256 ? -96.646 146.555 5.181 1.00 32.37 256 GLN C O 1
ATOM 7522 N N . ALA C 1 257 ? -96.649 145.090 6.890 1.00 30.78 257 ALA C N 1
ATOM 7523 C CA . ALA C 1 257 ? -96.336 143.933 6.048 1.00 28.40 257 ALA C CA 1
ATOM 7524 C C . ALA C 1 257 ? -97.447 143.675 5.023 1.00 28.52 257 ALA C C 1
ATOM 7525 O O . ALA C 1 257 ? -97.168 143.397 3.857 1.00 29.96 257 ALA C O 1
ATOM 7527 N N . LEU C 1 258 ? -98.700 143.787 5.466 1.00 29.17 258 LEU C N 1
ATOM 7528 C CA . LEU C 1 258 ? -99.867 143.637 4.588 1.00 31.46 258 LEU C CA 1
ATOM 7529 C C . LEU C 1 258 ? -99.804 144.630 3.429 1.00 31.52 258 LEU C C 1
ATOM 7530 O O . LEU C 1 258 ? -99.965 144.252 2.269 1.00 31.46 258 LEU C O 1
ATOM 7535 N N . ASP C 1 259 ? -99.570 145.899 3.754 1.00 32.53 259 ASP C N 1
ATOM 7536 C CA . ASP C 1 259 ? -99.491 146.950 2.740 1.00 33.13 259 ASP C CA 1
ATOM 7537 C C . ASP C 1 259 ? -98.352 146.682 1.756 1.00 30.01 259 ASP C C 1
ATOM 7538 O O . ASP C 1 259 ? -98.534 146.815 0.550 1.00 32.39 259 ASP C O 1
ATOM 7543 N N . ALA C 1 260 ? -97.189 146.290 2.271 1.00 27.76 260 ALA C N 1
ATOM 7544 C CA . ALA C 1 260 ? -96.043 145.961 1.422 1.00 28.97 260 ALA C CA 1
ATOM 7545 C C . ALA C 1 260 ? -96.351 144.787 0.493 1.00 28.32 260 ALA C C 1
ATOM 7546 O O . ALA C 1 260 ? -96.020 144.827 -0.692 1.00 26.53 260 ALA C O 1
ATOM 7548 N N . ALA C 1 261 ? -96.991 143.752 1.035 1.00 28.34 261 ALA C N 1
ATOM 7549 C CA . ALA C 1 261 ? -97.392 142.586 0.244 1.00 27.17 261 ALA C CA 1
ATOM 7550 C C . ALA C 1 261 ? -98.378 142.963 -0.862 1.00 27.37 261 ALA C C 1
ATOM 7551 O O . ALA C 1 261 ? -98.234 142.527 -1.999 1.00 26.83 261 ALA C O 1
ATOM 7553 N N . ILE C 1 262 ? -99.379 143.772 -0.523 1.00 28.04 262 ILE C N 1
ATOM 7554 C CA . ILE C 1 262 ? -100.375 144.209 -1.502 1.00 28.88 262 ILE C CA 1
ATOM 7555 C C . ILE C 1 262 ? -99.711 144.978 -2.645 1.00 28.07 262 ILE C C 1
ATOM 7556 O O . ILE C 1 262 ? -100.013 144.741 -3.817 1.00 26.13 262 ILE C O 1
ATOM 7561 N N . SER C 1 263 ? -98.807 145.889 -2.294 1.00 29.91 263 SER C N 1
ATOM 7562 C CA . SER C 1 263 ? -98.024 146.635 -3.283 1.00 30.63 263 SER C CA 1
ATOM 7563 C C . SER C 1 263 ? -97.269 145.706 -4.241 1.00 29.63 263 SER C C 1
ATOM 7564 O O . SER C 1 263 ? -97.218 145.956 -5.446 1.00 27.47 263 SER C O 1
ATOM 7567 N N . GLN C 1 264 ? -96.682 144.644 -3.697 1.00 28.63 264 GLN C N 1
ATOM 7568 C CA . GLN C 1 264 ? -95.927 143.687 -4.506 1.00 27.92 264 GLN C CA 1
ATOM 7569 C C . GLN C 1 264 ? -96.817 142.975 -5.524 1.00 26.38 264 GLN C C 1
ATOM 7570 O O . GLN C 1 264 ? -96.524 142.989 -6.721 1.00 25.22 264 GLN C O 1
ATOM 7576 N N . ARG C 1 265 ? -97.910 142.373 -5.058 1.00 25.47 265 ARG C N 1
ATOM 7577 C CA . ARG C 1 265 ? -98.814 141.652 -5.967 1.00 25.84 265 ARG C CA 1
ATOM 7578 C C . ARG C 1 265 ? -99.552 142.577 -6.949 1.00 26.76 265 ARG C C 1
ATOM 7579 O O . ARG C 1 265 ? -99.886 142.151 -8.055 1.00 26.65 265 ARG C O 1
ATOM 7587 N N . ASP C 1 266 ? -99.793 143.828 -6.554 1.00 28.45 266 ASP C N 1
ATOM 7588 C CA . ASP C 1 266 ? -100.365 144.831 -7.465 1.00 29.49 266 ASP C CA 1
ATOM 7589 C C . ASP C 1 266 ? -99.451 145.072 -8.663 1.00 28.17 266 ASP C C 1
ATOM 7590 O O . ASP C 1 266 ? -99.907 145.080 -9.807 1.00 28.30 266 ASP C O 1
ATOM 7595 N N . ARG C 1 267 ? -98.165 145.278 -8.397 1.00 28.05 267 ARG C N 1
ATOM 7596 C CA . ARG C 1 267 ? -97.202 145.532 -9.470 1.00 30.63 267 ARG C CA 1
ATOM 7597 C C . ARG C 1 267 ? -97.025 144.333 -10.400 1.00 28.77 267 ARG C C 1
ATOM 7598 O O . ARG C 1 267 ? -96.879 144.508 -11.608 1.00 27.00 267 ARG C O 1
ATOM 7606 N N . VAL C 1 268 ? -97.058 143.123 -9.844 1.00 26.94 268 VAL C N 1
ATOM 7607 C CA . VAL C 1 268 ? -96.952 141.906 -10.656 1.00 26.12 268 VAL C CA 1
ATOM 7608 C C . VAL C 1 268 ? -98.235 141.680 -11.474 1.00 24.80 268 VAL C C 1
ATOM 7609 O O . VAL C 1 268 ? -98.168 141.284 -12.637 1.00 25.57 268 VAL C O 1
ATOM 7613 N N . MET C 1 269 ? -99.395 141.936 -10.871 1.00 25.09 269 MET C N 1
ATOM 7614 C CA . MET C 1 269 ? -100.680 141.873 -11.589 1.00 28.07 269 MET C CA 1
ATOM 7615 C C . MET C 1 269 ? -100.672 142.784 -12.823 1.00 29.66 269 MET C C 1
ATOM 7616 O O . MET C 1 269 ? -101.098 142.377 -13.911 1.00 28.04 269 MET C O 1
ATOM 7621 N N . CYS C 1 270 ? -100.180 144.010 -12.650 1.00 31.09 270 CYS C N 1
ATOM 7622 C CA . CYS C 1 270 ? -100.083 144.971 -13.752 1.00 30.12 270 CYS C CA 1
ATOM 7623 C C . CYS C 1 270 ? -99.112 144.492 -14.838 1.00 28.88 270 CYS C C 1
ATOM 7624 O O . CYS C 1 270 ? -99.436 144.547 -16.027 1.00 29.27 270 CYS C O 1
ATOM 7627 N N . LEU C 1 271 ? -97.936 144.012 -14.429 1.00 25.66 271 LEU C N 1
ATOM 7628 C CA . LEU C 1 271 ? -96.936 143.514 -15.377 1.00 27.48 271 LEU C CA 1
ATOM 7629 C C . LEU C 1 271 ? -97.457 142.295 -16.137 1.00 27.50 271 LEU C C 1
ATOM 7630 O O . LEU C 1 271 ? -97.287 142.197 -17.355 1.00 25.00 271 LEU C O 1
ATOM 7635 N N . PHE C 1 272 ? -98.085 141.375 -15.409 1.00 25.73 272 PHE C N 1
ATOM 7636 C CA . PHE C 1 272 ? -98.686 140.184 -16.003 1.00 24.94 272 PHE C CA 1
ATOM 7637 C C . PHE C 1 272 ? -99.651 140.527 -17.137 1.00 26.16 272 PHE C C 1
ATOM 7638 O O . PHE C 1 272 ? -99.603 139.917 -18.199 1.00 25.09 272 PHE C O 1
ATOM 7646 N N . THR C 1 273 ? -100.525 141.499 -16.895 1.00 28.14 273 THR C N 1
ATOM 7647 C CA . THR C 1 273 ? -101.530 141.903 -17.876 1.00 30.83 273 THR C CA 1
ATOM 7648 C C . THR C 1 273 ? -100.866 142.460 -19.139 1.00 29.95 273 THR C C 1
ATOM 7649 O O . THR C 1 273 ? -101.277 142.142 -20.256 1.00 30.06 273 THR C O 1
ATOM 7653 N N . THR C 1 274 ? -99.825 143.265 -18.951 1.00 28.27 274 THR C N 1
ATOM 7654 C CA . THR C 1 274 ? -99.104 143.881 -20.062 1.00 31.30 274 THR C CA 1
ATOM 7655 C C . THR C 1 274 ? -98.319 142.854 -20.879 1.00 29.78 274 THR C C 1
ATOM 7656 O O . THR C 1 274 ? -98.436 142.811 -22.105 1.00 27.33 274 THR C O 1
ATOM 7660 N N . VAL C 1 275 ? -97.522 142.029 -20.206 1.00 29.00 275 VAL C N 1
ATOM 7661 C CA . VAL C 1 275 ? -96.699 141.041 -20.907 1.00 29.51 275 VAL C CA 1
ATOM 7662 C C . VAL C 1 275 ? -97.576 139.981 -21.589 1.00 28.27 275 VAL C C 1
ATOM 7663 O O . VAL C 1 275 ? -97.258 139.529 -22.688 1.00 28.36 275 VAL C O 1
ATOM 7667 N N . SER C 1 276 ? -98.678 139.601 -20.944 1.00 27.21 276 SER C N 1
ATOM 7668 C CA . SER C 1 276 ? -99.641 138.668 -21.540 1.00 28.30 276 SER C CA 1
ATOM 7669 C C . SER C 1 276 ? -100.238 139.203 -22.843 1.00 30.59 276 SER C C 1
ATOM 7670 O O . SER C 1 276 ? -100.388 138.451 -23.813 1.00 29.32 276 SER C O 1
ATOM 7673 N N . GLU C 1 277 ? -100.581 140.493 -22.855 1.00 31.06 277 GLU C N 1
ATOM 7674 C CA . GLU C 1 277 ? -101.107 141.146 -24.061 1.00 32.75 277 GLU C CA 1
ATOM 7675 C C . GLU C 1 277 ? -100.085 141.142 -25.196 1.00 31.64 277 GLU C C 1
ATOM 7676 O O . GLU C 1 277 ? -100.433 140.856 -26.340 1.00 33.15 277 GLU C O 1
ATOM 7682 N N . GLN C 1 278 ? -98.833 141.465 -24.873 1.00 31.22 278 GLN C N 1
ATOM 7683 C CA . GLN C 1 278 ? -97.733 141.406 -25.841 1.00 33.21 278 GLN C CA 1
ATOM 7684 C C . GLN C 1 278 ? -97.614 140.007 -26.458 1.00 31.92 278 GLN C C 1
ATOM 7685 O O . GLN C 1 278 ? -97.528 139.863 -27.678 1.00 30.69 278 GLN C O 1
ATOM 7691 N N . LEU C 1 279 ? -97.615 138.984 -25.607 1.00 29.07 279 LEU C N 1
ATOM 7692 C CA . LEU C 1 279 ? -97.467 137.597 -26.061 1.00 27.73 279 LEU C CA 1
ATOM 7693 C C . LEU C 1 279 ? -98.641 137.114 -26.916 1.00 28.02 279 LEU C C 1
ATOM 7694 O O . LEU C 1 279 ? -98.445 136.366 -27.879 1.00 29.34 279 LEU C O 1
ATOM 7699 N N . ALA C 1 280 ? -99.851 137.540 -26.563 1.00 27.01 280 ALA C N 1
ATOM 7700 C CA . ALA C 1 280 ? -101.057 137.135 -27.290 1.00 29.43 280 ALA C CA 1
ATOM 7701 C C . ALA C 1 280 ? -101.100 137.686 -28.716 1.00 33.00 280 ALA C C 1
ATOM 7702 O O . ALA C 1 280 ? -101.662 137.046 -29.602 1.00 35.09 280 ALA C O 1
ATOM 7704 N N . GLU C 1 281 ? -100.510 138.863 -28.928 1.00 36.25 281 GLU C N 1
ATOM 7705 C CA . GLU C 1 281 ? -100.522 139.526 -30.239 1.00 39.01 281 GLU C CA 1
ATOM 7706 C C . GLU C 1 281 ? -100.020 138.628 -31.372 1.00 38.93 281 GLU C C 1
ATOM 7707 O O . GLU C 1 281 ? -100.707 138.463 -32.379 1.00 41.78 281 GLU C O 1
ATOM 7713 N N . GLN C 1 282 ? -98.835 138.045 -31.203 1.00 38.38 282 GLN C N 1
ATOM 7714 C CA . GLN C 1 282 ? -98.236 137.208 -32.253 1.00 43.11 282 GLN C CA 1
ATOM 7715 C C . GLN C 1 282 ? -98.115 135.726 -31.869 1.00 37.27 282 GLN C C 1
ATOM 7716 O O . GLN C 1 282 ? -97.484 134.950 -32.586 1.00 34.83 282 GLN C O 1
ATOM 7722 N N . GLY C 1 283 ? -98.731 135.330 -30.757 1.00 31.85 283 GLY C N 1
ATOM 7723 C CA . GLY C 1 283 ? -98.705 133.930 -30.326 1.00 29.96 283 GLY C CA 1
ATOM 7724 C C . GLY C 1 283 ? -99.647 133.044 -31.125 1.00 27.94 283 GLY C C 1
ATOM 7725 O O . GLY C 1 283 ? -100.487 133.530 -31.879 1.00 27.49 283 GLY C O 1
ATOM 7726 N N . SER C 1 284 ? -99.506 131.734 -30.955 1.00 26.00 284 SER C N 1
ATOM 7727 C CA . SER C 1 284 ? -100.414 130.772 -31.579 1.00 25.08 284 SER C CA 1
ATOM 7728 C C . SER C 1 284 ? -101.805 130.854 -30.950 1.00 24.65 284 SER C C 1
ATOM 7729 O O . SER C 1 284 ? -101.967 131.430 -29.871 1.00 24.71 284 SER C O 1
ATOM 7732 N N . PRO C 1 285 ? -102.818 130.269 -31.613 1.00 25.42 285 PRO C N 1
ATOM 7733 C CA . PRO C 1 285 ? -104.121 130.171 -30.956 1.00 26.29 285 PRO C CA 1
ATOM 7734 C C . PRO C 1 285 ? -104.037 129.450 -29.603 1.00 24.68 285 PRO C C 1
ATOM 7735 O O . PRO C 1 285 ? -104.761 129.796 -28.668 1.00 22.50 285 PRO C O 1
ATOM 7739 N N . GLN C 1 286 ? -103.135 128.475 -29.513 1.00 22.99 286 GLN C N 1
ATOM 7740 C CA . GLN C 1 286 ? -102.934 127.694 -28.294 1.00 22.15 286 GLN C CA 1
ATOM 7741 C C . GLN C 1 286 ? -102.351 128.537 -27.163 1.00 22.67 286 GLN C C 1
ATOM 7742 O O . GLN C 1 286 ? -102.757 128.387 -26.007 1.00 22.84 286 GLN C O 1
ATOM 7748 N N . LEU C 1 287 ? -101.410 129.426 -27.486 1.00 23.82 287 LEU C N 1
ATOM 7749 C CA . LEU C 1 287 ? -100.851 130.331 -26.479 1.00 23.37 287 LEU C CA 1
ATOM 7750 C C . LEU C 1 287 ? -101.903 131.346 -26.011 1.00 23.92 287 LEU C C 1
ATOM 7751 O O . LEU C 1 287 ? -101.956 131.680 -24.827 1.00 23.35 287 LEU C O 1
ATOM 7756 N N . ARG C 1 288 ? -102.742 131.828 -26.929 1.00 23.57 288 ARG C N 1
ATOM 7757 C CA . ARG C 1 288 ? -103.831 132.741 -26.556 1.00 23.90 288 ARG C CA 1
ATOM 7758 C C . ARG C 1 288 ? -104.798 132.078 -25.560 1.00 23.34 288 ARG C C 1
ATOM 7759 O O . ARG C 1 288 ? -105.238 132.708 -24.598 1.00 23.39 288 ARG C O 1
ATOM 7767 N N . GLN C 1 289 ? -105.116 130.808 -25.790 1.00 23.82 289 GLN C N 1
ATOM 7768 C CA . GLN C 1 289 ? -105.954 130.047 -24.864 1.00 23.98 289 GLN C CA 1
ATOM 7769 C C . GLN C 1 289 ? -105.268 129.866 -23.504 1.00 22.60 289 GLN C C 1
ATOM 7770 O O . GLN C 1 289 ? -105.902 130.014 -22.461 1.00 19.64 289 GLN C O 1
ATOM 7776 N N . TYR C 1 290 ? -103.977 129.545 -23.534 1.00 22.54 290 TYR C N 1
ATOM 7777 C CA . TYR C 1 290 ? -103.179 129.348 -22.321 1.00 23.50 290 TYR C CA 1
ATOM 7778 C C . TYR C 1 290 ? -103.148 130.612 -21.459 1.00 23.13 290 TYR C C 1
ATOM 7779 O O . TYR C 1 290 ? -103.317 130.541 -20.237 1.00 22.23 290 TYR C O 1
ATOM 7788 N N . LEU C 1 291 ? -102.944 131.762 -22.100 1.00 22.61 291 LEU C N 1
ATOM 7789 C CA . LEU C 1 291 ? -102.909 133.045 -21.393 1.00 24.03 291 LEU C CA 1
ATOM 7790 C C . LEU C 1 291 ? -104.271 133.391 -20.797 1.00 24.21 291 LEU C C 1
ATOM 7791 O O . LEU C 1 291 ? -104.344 133.930 -19.695 1.00 25.67 291 LEU C O 1
ATOM 7796 N N . HIS C 1 292 ? -105.343 133.072 -21.522 1.00 23.97 292 HIS C N 1
ATOM 7797 C CA . HIS C 1 292 ? -106.701 133.212 -20.996 1.00 24.18 292 HIS C CA 1
ATOM 7798 C C . HIS C 1 292 ? -106.905 132.341 -19.751 1.00 24.90 292 HIS C C 1
ATOM 7799 O O . HIS C 1 292 ? -107.491 132.790 -18.767 1.00 24.79 292 HIS C O 1
ATOM 7806 N N . SER C 1 293 ? -106.422 131.102 -19.797 1.00 25.45 293 SER C N 1
ATOM 7807 C CA . SER C 1 293 ? -106.541 130.188 -18.655 1.00 24.12 293 SER C CA 1
ATOM 7808 C C . SER C 1 293 ? -105.711 130.637 -17.447 1.00 22.09 293 SER C C 1
ATOM 7809 O O . SER C 1 293 ? -106.112 130.403 -16.309 1.00 22.07 293 SER C O 1
ATOM 7812 N N . LEU C 1 294 ? -104.571 131.285 -17.685 1.00 21.58 294 LEU C N 1
ATOM 7813 C CA . LEU C 1 294 ? -103.805 131.881 -16.587 1.00 21.88 294 LEU C CA 1
ATOM 7814 C C . LEU C 1 294 ? -104.639 132.952 -15.872 1.00 22.14 294 LEU C C 1
ATOM 7815 O O . LEU C 1 294 ? -104.639 133.011 -14.643 1.00 20.62 294 LEU C O 1
ATOM 7820 N N . ARG C 1 295 ? -105.368 133.774 -16.630 1.00 22.50 295 ARG C N 1
ATOM 7821 C CA . ARG C 1 295 ? -106.300 134.741 -16.032 1.00 22.94 295 ARG C CA 1
ATOM 7822 C C . ARG C 1 295 ? -107.385 134.051 -15.203 1.00 22.72 295 ARG C C 1
ATOM 7823 O O . ARG C 1 295 ? -107.666 134.470 -14.078 1.00 22.36 295 ARG C O 1
ATOM 7831 N N . CYS C 1 296 ? -107.985 132.994 -15.755 1.00 22.43 296 CYS C N 1
ATOM 7832 C CA . CYS C 1 296 ? -109.025 132.238 -15.052 1.00 23.55 296 CYS C CA 1
ATOM 7833 C C . CYS C 1 296 ? -108.501 131.643 -13.743 1.00 23.45 296 CYS C C 1
ATOM 7834 O O . CYS C 1 296 ? -109.218 131.609 -12.744 1.00 23.47 296 CYS C O 1
ATOM 7837 N N . PHE C 1 297 ? -107.255 131.172 -13.771 1.00 23.09 297 PHE C N 1
ATOM 7838 C CA . PHE C 1 297 ? -106.594 130.577 -12.604 1.00 21.85 297 PHE C CA 1
ATOM 7839 C C . PHE C 1 297 ? -106.382 131.641 -11.525 1.00 22.53 297 PHE C C 1
ATOM 7840 O O . PHE C 1 297 ? -106.748 131.438 -10.358 1.00 22.67 297 PHE C O 1
ATOM 7848 N N . ILE C 1 298 ? -105.814 132.777 -11.924 1.00 21.11 298 ILE C N 1
ATOM 7849 C CA . ILE C 1 298 ? -105.603 133.905 -11.010 1.00 23.27 298 ILE C CA 1
ATOM 7850 C C . ILE C 1 298 ? -106.913 134.360 -10.366 1.00 23.64 298 ILE C C 1
ATOM 7851 O O . ILE C 1 298 ? -106.997 134.479 -9.141 1.00 22.53 298 ILE C O 1
ATOM 7856 N N . ARG C 1 299 ? -107.929 134.606 -11.190 1.00 23.58 299 ARG C N 1
ATOM 7857 C CA . ARG C 1 299 ? -109.209 135.128 -10.697 1.00 24.34 299 ARG C CA 1
ATOM 7858 C C . ARG C 1 299 ? -110.003 134.070 -9.929 1.00 23.99 299 ARG C C 1
ATOM 7859 O O . ARG C 1 299 ? -110.684 134.393 -8.954 1.00 24.63 299 ARG C O 1
ATOM 7867 N N . GLY C 1 300 ? -109.909 132.814 -10.357 1.00 24.46 300 GLY C N 1
ATOM 7868 C CA . GLY C 1 300 ? -110.543 131.711 -9.641 1.00 24.55 300 GLY C CA 1
ATOM 7869 C C . GLY C 1 300 ? -110.023 131.579 -8.217 1.00 24.30 300 GLY C C 1
ATOM 7870 O O . GLY C 1 300 ? -110.802 131.409 -7.280 1.00 25.09 300 GLY C O 1
ATOM 7871 N N . ALA C 1 301 ? -108.704 131.666 -8.060 1.00 22.91 301 ALA C N 1
ATOM 7872 C CA . ALA C 1 301 ? -108.066 131.642 -6.737 1.00 21.60 301 ALA C CA 1
ATOM 7873 C C . ALA C 1 301 ? -108.500 132.834 -5.885 1.00 21.95 301 ALA C C 1
ATOM 7874 O O . ALA C 1 301 ? -108.692 132.711 -4.674 1.00 21.72 301 ALA C O 1
ATOM 7876 N N . GLN C 1 302 ? -108.657 133.983 -6.533 1.00 23.58 302 GLN C N 1
ATOM 7877 C CA . GLN C 1 302 ? -109.107 135.201 -5.868 1.00 25.23 302 GLN C CA 1
ATOM 7878 C C . GLN C 1 302 ? -110.524 135.061 -5.296 1.00 24.96 302 GLN C C 1
ATOM 7879 O O . GLN C 1 302 ? -110.730 135.290 -4.105 1.00 25.28 302 GLN C O 1
ATOM 7885 N N . ASP C 1 303 ? -111.484 134.657 -6.127 1.00 25.57 303 ASP C N 1
ATOM 7886 C CA . ASP C 1 303 ? -112.871 134.482 -5.666 1.00 26.03 303 ASP C CA 1
ATOM 7887 C C . ASP C 1 303 ? -113.002 133.371 -4.626 1.00 25.66 303 ASP C C 1
ATOM 7888 O O . ASP C 1 303 ? -113.789 133.484 -3.683 1.00 26.18 303 ASP C O 1
ATOM 7893 N N . TRP C 1 304 ? -112.233 132.300 -4.802 1.00 24.56 304 TRP C N 1
ATOM 7894 C CA . TRP C 1 304 ? -112.232 131.186 -3.857 1.00 24.79 304 TRP C CA 1
ATOM 7895 C C . TRP C 1 304 ? -111.612 131.604 -2.521 1.00 24.52 304 TRP C C 1
ATOM 7896 O O . TRP C 1 304 ? -112.107 131.231 -1.459 1.00 25.79 304 TRP C O 1
ATOM 7907 N N . GLY C 1 305 ? -110.537 132.388 -2.587 1.00 25.87 305 GLY C N 1
ATOM 7908 C CA . GLY C 1 305 ? -109.835 132.869 -1.399 1.00 26.49 305 GLY C CA 1
ATOM 7909 C C . GLY C 1 305 ? -110.693 133.668 -0.430 1.00 28.21 305 GLY C C 1
ATOM 7910 O O . GLY C 1 305 ? -110.492 133.592 0.780 1.00 27.56 305 GLY C O 1
ATOM 7911 N N . ILE C 1 306 ? -111.646 134.437 -0.953 1.00 28.43 306 ILE C N 1
ATOM 7912 C CA . ILE C 1 306 ? -112.530 135.239 -0.102 1.00 29.23 306 ILE C CA 1
ATOM 7913 C C . ILE C 1 306 ? -113.869 134.568 0.218 1.00 28.76 306 ILE C C 1
ATOM 7914 O O . ILE C 1 306 ? -114.698 135.163 0.901 1.00 29.48 306 ILE C O 1
ATOM 7919 N N . SER C 1 307 ? -114.081 133.338 -0.255 1.00 27.52 307 SER C N 1
ATOM 7920 C CA . SER C 1 307 ? -115.364 132.649 -0.050 1.00 27.86 307 SER C CA 1
ATOM 7921 C C . SER C 1 307 ? -115.264 131.281 0.628 1.00 27.32 307 SER C C 1
ATOM 7922 O O . SER C 1 307 ? -116.188 130.886 1.340 1.00 26.90 307 SER C O 1
ATOM 7925 N N . SER C 1 308 ? -114.174 130.548 0.402 1.00 24.69 308 SER C N 1
ATOM 7926 C CA . SER C 1 308 ? -114.002 129.243 1.040 1.00 24.63 308 SER C CA 1
ATOM 7927 C C . SER C 1 308 ? -113.976 129.393 2.559 1.00 24.94 308 SER C C 1
ATOM 7928 O O . SER C 1 308 ? -113.321 130.292 3.084 1.00 24.60 308 SER C O 1
ATOM 7931 N N . VAL C 1 309 ? -114.684 128.505 3.254 1.00 25.17 309 VAL C N 1
ATOM 7932 C CA . VAL C 1 309 ? -114.644 128.464 4.722 1.00 26.39 309 VAL C CA 1
ATOM 7933 C C . VAL C 1 309 ? -113.236 128.166 5.250 1.00 24.43 309 VAL C C 1
ATOM 7934 O O . VAL C 1 309 ? -112.919 128.491 6.389 1.00 23.23 309 VAL C O 1
ATOM 7938 N N . ARG C 1 310 ? -112.397 127.560 4.412 1.00 23.14 310 ARG C N 1
ATOM 7939 C CA . ARG C 1 310 ? -110.972 127.398 4.709 1.00 22.71 310 ARG C CA 1
ATOM 7940 C C . ARG C 1 310 ? -110.311 128.700 5.185 1.00 24.16 310 ARG C C 1
ATOM 7941 O O . ARG C 1 310 ? -109.457 128.679 6.074 1.00 24.86 310 ARG C O 1
ATOM 7949 N N . TYR C 1 311 ? -110.708 129.823 4.589 1.00 23.67 311 TYR C N 1
ATOM 7950 C CA . TYR C 1 311 ? -110.097 131.121 4.875 1.00 24.29 311 TYR C CA 1
ATOM 7951 C C . TYR C 1 311 ? -111.010 132.083 5.629 1.00 27.38 311 TYR C C 1
ATOM 7952 O O . TYR C 1 311 ? -110.524 132.892 6.419 1.00 25.63 311 TYR C O 1
ATOM 7961 N N . THR C 1 312 ? -112.316 132.021 5.373 1.00 29.21 312 THR C N 1
ATOM 7962 C CA . THR C 1 312 ? -113.263 132.900 6.066 1.00 31.89 312 THR C CA 1
ATOM 7963 C C . THR C 1 312 ? -113.497 132.453 7.509 1.00 33.53 312 THR C C 1
ATOM 7964 O O . THR C 1 312 ? -113.925 133.258 8.336 1.00 34.84 312 THR C O 1
ATOM 7968 N N . THR C 1 313 ? -113.218 131.177 7.794 1.00 32.71 313 THR C N 1
ATOM 7969 C CA . THR C 1 313 ? -113.297 130.603 9.148 1.00 32.48 313 THR C CA 1
ATOM 7970 C C . THR C 1 313 ? -114.480 131.141 9.961 1.00 34.82 313 THR C C 1
ATOM 7971 O O . THR C 1 313 ? -114.285 131.924 10.889 1.00 35.17 313 THR C O 1
ATOM 7975 N N . PRO C 1 314 ? -115.710 130.716 9.613 1.00 37.87 314 PRO C N 1
ATOM 7976 C CA . PRO C 1 314 ? -116.942 131.222 10.241 1.00 40.23 314 PRO C CA 1
ATOM 7977 C C . PRO C 1 314 ? -116.981 131.181 11.775 1.00 41.85 314 PRO C C 1
ATOM 7978 O O . PRO C 1 314 ? -117.598 132.055 12.387 1.00 45.35 314 PRO C O 1
ATOM 7982 N N . ASP C 1 315 ? -116.344 130.183 12.385 1.00 44.88 315 ASP C N 1
ATOM 7983 C CA . ASP C 1 315 ? -116.332 130.052 13.851 1.00 50.01 315 ASP C CA 1
ATOM 7984 C C . ASP C 1 315 ? -115.545 131.171 14.538 1.00 49.45 315 ASP C C 1
ATOM 7985 O O . ASP C 1 315 ? -115.868 131.557 15.663 1.00 52.75 315 ASP C O 1
ATOM 7990 N N . ASP C 1 316 ? -114.507 131.670 13.868 1.00 44.88 316 ASP C N 1
ATOM 7991 C CA . ASP C 1 316 ? -113.773 132.854 14.315 1.00 44.16 316 ASP C CA 1
ATOM 7992 C C . ASP C 1 316 ? -113.507 133.720 13.079 1.00 42.72 316 ASP C C 1
ATOM 7993 O O . ASP C 1 316 ? -112.396 133.719 12.542 1.00 38.93 316 ASP C O 1
ATOM 7998 N N . PRO C 1 317 ? -114.543 134.446 12.616 1.00 44.22 317 PRO C N 1
ATOM 7999 C CA . PRO C 1 317 ? -114.563 135.103 11.303 1.00 43.49 317 PRO C CA 1
ATOM 8000 C C . PRO C 1 317 ? -113.334 135.945 10.976 1.00 42.37 317 PRO C C 1
ATOM 8001 O O . PRO C 1 317 ? -112.949 136.816 11.759 1.00 40.06 317 PRO C O 1
ATOM 8005 N N . ALA C 1 318 ? -112.725 135.678 9.824 1.00 40.70 318 ALA C N 1
ATOM 8006 C CA . ALA C 1 318 ? -111.728 136.582 9.267 1.00 42.19 318 ALA C CA 1
ATOM 8007 C C . ALA C 1 318 ? -112.459 137.823 8.764 1.00 44.02 318 ALA C C 1
ATOM 8008 O O . ALA C 1 318 ? -113.588 137.733 8.280 1.00 45.23 318 ALA C O 1
ATOM 8010 N N . ASN C 1 319 ? -111.823 138.979 8.897 1.00 49.33 319 ASN C N 1
ATOM 8011 C CA . ASN C 1 319 ? -112.377 140.222 8.355 1.00 57.13 319 ASN C CA 1
ATOM 8012 C C . ASN C 1 319 ? -111.919 140.363 6.905 1.00 54.63 319 ASN C C 1
ATOM 8013 O O . ASN C 1 319 ? -110.904 141.001 6.609 1.00 52.76 319 ASN C O 1
ATOM 8018 N N . MET C 1 320 ? -112.684 139.733 6.019 1.00 49.17 320 MET C N 1
ATOM 8019 C CA . MET C 1 320 ? -112.348 139.602 4.606 1.00 51.57 320 MET C CA 1
ATOM 8020 C C . MET C 1 320 ? -113.185 140.539 3.759 1.00 42.23 320 MET C C 1
ATOM 8021 O O . MET C 1 320 ? -114.328 140.821 4.110 1.00 40.45 320 MET C O 1
ATOM 8026 N N . PRO C 1 321 ? -112.639 140.993 2.617 1.00 37.83 321 PRO C N 1
ATOM 8027 C CA . PRO C 1 321 ? -113.470 141.749 1.686 1.00 37.24 321 PRO C CA 1
ATOM 8028 C C . PRO C 1 321 ? -114.453 140.829 0.960 1.00 36.68 321 PRO C C 1
ATOM 8029 O O . PRO C 1 321 ? -114.238 139.613 0.901 1.00 35.24 321 PRO C O 1
ATOM 8033 N N . SER C 1 322 ? -115.527 141.413 0.438 1.00 34.96 322 SER C N 1
ATOM 8034 C CA . SER C 1 322 ? -116.553 140.675 -0.295 1.00 35.15 322 SER C CA 1
ATOM 8035 C C . SER C 1 322 ? -116.385 140.818 -1.800 1.00 33.97 322 SER C C 1
ATOM 8036 O O . SER C 1 322 ? -117.000 140.077 -2.564 1.00 35.97 322 SER C O 1
ATOM 8039 N N . VAL C 1 323 ? -115.563 141.779 -2.217 1.00 34.23 323 VAL C N 1
ATOM 8040 C CA . VAL C 1 323 ? -115.387 142.108 -3.628 1.00 35.63 323 VAL C CA 1
ATOM 8041 C C . VAL C 1 323 ? -113.929 142.437 -3.927 1.00 35.45 323 VAL C C 1
ATOM 8042 O O . VAL C 1 323 ? -113.137 142.675 -3.010 1.00 36.54 323 VAL C O 1
ATOM 8046 N N . PHE C 1 324 ? -113.592 142.436 -5.214 1.00 32.79 324 PHE C N 1
ATOM 8047 C CA . PHE C 1 324 ? -112.315 142.953 -5.702 1.00 34.56 324 PHE C CA 1
ATOM 8048 C C . PHE C 1 324 ? -112.552 144.292 -6.397 1.00 36.70 324 PHE C C 1
ATOM 8049 O O . PHE C 1 324 ? -113.684 144.610 -6.763 1.00 37.68 324 PHE C O 1
ATOM 8057 N N . THR C 1 325 ? -111.488 145.076 -6.560 1.00 38.56 325 THR C N 1
ATOM 8058 C CA . THR C 1 325 ? -111.575 146.385 -7.218 1.00 41.10 325 THR C CA 1
ATOM 8059 C C . THR C 1 325 ? -110.832 146.371 -8.554 1.00 42.16 325 THR C C 1
ATOM 8060 O O . THR C 1 325 ? -109.987 145.507 -8.794 1.00 37.09 325 THR C O 1
ATOM 8064 N N . ASP C 1 326 ? -111.151 147.337 -9.413 1.00 45.67 326 ASP C N 1
ATOM 8065 C CA . ASP C 1 326 ? -110.569 147.408 -10.758 1.00 49.06 326 ASP C CA 1
ATOM 8066 C C . ASP C 1 326 ? -109.440 148.440 -10.890 1.00 46.40 326 ASP C C 1
ATOM 8067 O O . ASP C 1 326 ? -108.962 148.691 -11.997 1.00 51.67 326 ASP C O 1
ATOM 8072 N N . VAL C 1 327 ? -109.012 149.030 -9.773 1.00 46.68 327 VAL C N 1
ATOM 8073 C CA . VAL C 1 327 ? -107.869 149.953 -9.778 1.00 50.41 327 VAL C CA 1
ATOM 8074 C C . VAL C 1 327 ? -106.829 149.560 -8.722 1.00 44.48 327 VAL C C 1
ATOM 8075 O O . VAL C 1 327 ? -107.184 149.245 -7.584 1.00 41.68 327 VAL C O 1
ATOM 8079 N N . PRO C 1 328 ? -105.537 149.566 -9.102 1.00 42.05 328 PRO C N 1
ATOM 8080 C CA . PRO C 1 328 ? -104.470 149.182 -8.175 1.00 42.96 328 PRO C CA 1
ATOM 8081 C C . PRO C 1 328 ? -104.103 150.271 -7.168 1.00 46.09 328 PRO C C 1
ATOM 8082 O O . PRO C 1 328 ? -104.334 151.453 -7.423 1.00 47.13 328 PRO C O 1
ATOM 8086 N N . THR C 1 329 ? -103.537 149.861 -6.034 1.00 48.87 329 THR C N 1
ATOM 8087 C CA . THR C 1 329 ? -102.964 150.800 -5.068 1.00 51.52 329 THR C CA 1
ATOM 8088 C C . THR C 1 329 ? -101.546 151.178 -5.487 1.00 51.95 329 THR C C 1
ATOM 8089 O O . THR C 1 329 ? -101.102 152.300 -5.240 1.00 55.17 329 THR C O 1
ATOM 8093 N N . ASP C 1 330 ? -100.837 150.232 -6.105 1.00 54.22 330 ASP C N 1
ATOM 8094 C CA . ASP C 1 330 ? -99.515 150.488 -6.679 1.00 57.19 330 ASP C CA 1
ATOM 8095 C C . ASP C 1 330 ? -99.535 150.204 -8.184 1.00 58.00 330 ASP C C 1
ATOM 8096 O O . ASP C 1 330 ? -99.619 149.049 -8.615 1.00 45.20 330 ASP C O 1
ATOM 8101 N N . ASP C 1 331 ? -99.447 151.275 -8.969 1.00 65.26 331 ASP C N 1
ATOM 8102 C CA . ASP C 1 331 ? -99.547 151.215 -10.427 1.00 71.09 331 ASP C CA 1
ATOM 8103 C C . ASP C 1 331 ? -98.174 151.300 -11.107 1.00 68.50 331 ASP C C 1
ATOM 8104 O O . ASP C 1 331 ? -98.072 151.130 -12.324 1.00 67.93 331 ASP C O 1
ATOM 8109 N N . SER C 1 332 ? -97.123 151.544 -10.325 1.00 62.76 332 SER C N 1
ATOM 8110 C CA . SER C 1 332 ? -95.800 151.837 -10.879 1.00 63.16 332 SER C CA 1
ATOM 8111 C C . SER C 1 332 ? -95.186 150.662 -11.634 1.00 60.82 332 SER C C 1
ATOM 8112 O O . SER C 1 332 ? -95.553 149.505 -11.418 1.00 59.69 332 SER C O 1
ATOM 8115 N N . THR C 1 333 ? -94.248 150.982 -12.523 1.00 57.95 333 THR C N 1
ATOM 8116 C CA . THR C 1 333 ? -93.495 149.978 -13.271 1.00 51.85 333 THR C CA 1
ATOM 8117 C C . THR C 1 333 ? -92.164 149.650 -12.590 1.00 32.19 333 THR C C 1
ATOM 8118 O O . THR C 1 333 ? -91.331 148.954 -13.170 1.00 39.01 333 THR C O 1
ATOM 8122 N N . GLU C 1 334 ? -91.964 150.134 -11.364 1.00 44.34 334 GLU C N 1
ATOM 8123 C CA . GLU C 1 334 ? -90.733 149.854 -10.623 1.00 49.50 334 GLU C CA 1
ATOM 8124 C C . GLU C 1 334 ? -90.650 148.365 -10.278 1.00 46.03 334 GLU C C 1
ATOM 8125 O O . GLU C 1 334 ? -91.582 147.819 -9.683 1.00 38.69 334 GLU C O 1
ATOM 8131 N N . PRO C 1 335 ? -89.538 147.702 -10.649 1.00 44.37 335 PRO C N 1
ATOM 8132 C CA . PRO C 1 335 ? -89.403 146.281 -10.311 1.00 41.87 335 PRO C CA 1
ATOM 8133 C C . PRO C 1 335 ? -89.389 146.012 -8.806 1.00 37.83 335 PRO C C 1
ATOM 8134 O O . PRO C 1 335 ? -88.990 146.875 -8.025 1.00 36.55 335 PRO C O 1
ATOM 8138 N N . LEU C 1 336 ? -89.828 144.820 -8.414 1.00 35.41 336 LEU C N 1
ATOM 8139 C CA . LEU C 1 336 ? -89.701 144.367 -7.027 1.00 34.92 336 LEU C CA 1
ATOM 8140 C C . LEU C 1 336 ? -88.223 144.264 -6.655 1.00 33.42 336 LEU C C 1
ATOM 8141 O O . LEU C 1 336 ? -87.395 143.911 -7.494 1.00 32.00 336 LEU C O 1
ATOM 8146 N N . ASP C 1 337 ? -87.898 144.564 -5.399 1.00 34.31 337 ASP C N 1
ATOM 8147 C CA . ASP C 1 337 ? -86.530 144.424 -4.897 1.00 35.60 337 ASP C CA 1
ATOM 8148 C C . ASP C 1 337 ? -86.280 142.963 -4.500 1.00 31.41 337 ASP C C 1
ATOM 8149 O O . ASP C 1 337 ? -85.970 142.653 -3.344 1.00 28.66 337 ASP C O 1
ATOM 8154 N N . ILE C 1 338 ? -86.435 142.073 -5.479 1.00 27.85 338 ILE C N 1
ATOM 8155 C CA . ILE C 1 338 ? -86.324 140.629 -5.281 1.00 26.23 338 ILE C CA 1
ATOM 8156 C C . ILE C 1 338 ? -85.550 140.065 -6.474 1.00 24.58 338 ILE C C 1
ATOM 8157 O O . ILE C 1 338 ? -86.120 139.886 -7.552 1.00 25.63 338 ILE C O 1
ATOM 8162 N N . PRO C 1 339 ? -84.240 139.810 -6.297 1.00 25.72 339 PRO C N 1
ATOM 8163 C CA . PRO C 1 339 ? -83.385 139.330 -7.394 1.00 25.80 339 PRO C CA 1
ATOM 8164 C C . PRO C 1 339 ? -83.926 138.132 -8.190 1.00 25.07 339 PRO C C 1
ATOM 8165 O O . PRO C 1 339 ? -83.596 137.972 -9.358 1.00 25.60 339 PRO C O 1
ATOM 8169 N N . ALA C 1 340 ? -84.773 137.316 -7.575 1.00 25.54 340 ALA C N 1
ATOM 8170 C CA . ALA C 1 340 ? -85.236 136.076 -8.195 1.00 24.77 340 ALA C CA 1
ATOM 8171 C C . ALA C 1 340 ? -86.225 136.358 -9.313 1.00 24.45 340 ALA C C 1
ATOM 8172 O O . ALA C 1 340 ? -86.381 135.542 -10.222 1.00 25.10 340 ALA C O 1
ATOM 8174 N N . VAL C 1 341 ? -86.892 137.510 -9.236 1.00 24.40 341 VAL C N 1
ATOM 8175 C CA . VAL C 1 341 ? -87.950 137.861 -10.180 1.00 23.53 341 VAL C CA 1
ATOM 8176 C C . VAL C 1 341 ? -87.858 139.271 -10.784 1.00 24.45 341 VAL C C 1
ATOM 8177 O O . VAL C 1 341 ? -88.663 139.605 -11.654 1.00 23.28 341 VAL C O 1
ATOM 8181 N N . SER C 1 342 ? -86.889 140.089 -10.357 1.00 25.01 342 SER C N 1
ATOM 8182 C CA . SER C 1 342 ? -86.778 141.467 -10.867 1.00 25.66 342 SER C CA 1
ATOM 8183 C C . SER C 1 342 ? -86.562 141.522 -12.386 1.00 25.87 342 SER C C 1
ATOM 8184 O O . SER C 1 342 ? -86.960 142.488 -13.035 1.00 25.33 342 SER C O 1
ATOM 8187 N N . TRP C 1 343 ? -85.958 140.475 -12.944 1.00 25.32 343 TRP C N 1
ATOM 8188 C CA . TRP C 1 343 ? -85.758 140.358 -14.394 1.00 25.71 343 TRP C CA 1
ATOM 8189 C C . TRP C 1 343 ? -87.054 140.347 -15.218 1.00 26.15 343 TRP C C 1
ATOM 8190 O O . TRP C 1 343 ? -87.021 140.650 -16.411 1.00 26.92 343 TRP C O 1
ATOM 8201 N N . TRP C 1 344 ? -88.181 139.986 -14.602 1.00 25.13 344 TRP C N 1
ATOM 8202 C CA . TRP C 1 344 ? -89.474 140.026 -15.298 1.00 25.45 344 TRP C CA 1
ATOM 8203 C C . TRP C 1 344 ? -89.698 141.365 -15.999 1.00 26.76 344 TRP C C 1
ATOM 8204 O O . TRP C 1 344 ? -90.219 141.411 -17.112 1.00 23.30 344 TRP C O 1
ATOM 8215 N N . TRP C 1 345 ? -89.305 142.449 -15.334 1.00 27.74 345 TRP C N 1
ATOM 8216 C CA . TRP C 1 345 ? -89.533 143.799 -15.849 1.00 29.89 345 TRP C CA 1
ATOM 8217 C C . TRP C 1 345 ? -88.680 144.138 -17.078 1.00 31.70 345 TRP C C 1
ATOM 8218 O O . TRP C 1 345 ? -88.973 145.110 -17.774 1.00 33.77 345 TRP C O 1
ATOM 8229 N N . ASP C 1 346 ? -87.648 143.336 -17.350 1.00 32.02 346 ASP C N 1
ATOM 8230 C CA . ASP C 1 346 ? -86.883 143.445 -18.604 1.00 35.96 346 ASP C CA 1
ATOM 8231 C C . ASP C 1 346 ? -87.729 143.105 -19.837 1.00 36.29 346 ASP C C 1
ATOM 8232 O O . ASP C 1 346 ? -87.370 143.477 -20.953 1.00 35.59 346 ASP C O 1
ATOM 8237 N N . LEU C 1 347 ? -88.834 142.389 -19.636 1.00 35.87 347 LEU C N 1
ATOM 8238 C CA . LEU C 1 347 ? -89.681 141.927 -20.742 1.00 38.49 347 LEU C CA 1
ATOM 8239 C C . LEU C 1 347 ? -90.534 143.038 -21.360 1.00 40.95 347 LEU C C 1
ATOM 8240 O O . LEU C 1 347 ? -91.065 142.868 -22.458 1.00 42.47 347 LEU C O 1
ATOM 8245 N N . LEU C 1 348 ? -90.678 144.157 -20.651 1.00 43.06 348 LEU C N 1
ATOM 8246 C CA . LEU C 1 348 ? -91.382 145.332 -21.178 1.00 44.66 348 LEU C CA 1
ATOM 8247 C C . LEU C 1 348 ? -90.687 145.866 -22.426 1.00 47.44 348 LEU C C 1
ATOM 8248 O O . LEU C 1 348 ? -89.510 146.223 -22.383 1.00 52.54 348 LEU C O 1
ATOM 8253 N N . GLU D 1 4 ? -60.415 94.215 1.246 1.00 96.06 4 GLU D N 1
ATOM 8254 C CA . GLU D 1 4 ? -60.155 94.712 -0.136 1.00 91.37 4 GLU D CA 1
ATOM 8255 C C . GLU D 1 4 ? -60.670 93.710 -1.167 1.00 86.54 4 GLU D C 1
ATOM 8256 O O . GLU D 1 4 ? -60.341 92.523 -1.104 1.00 89.54 4 GLU D O 1
ATOM 8262 N N . LEU D 1 5 ? -61.473 94.195 -2.113 1.00 72.58 5 LEU D N 1
ATOM 8263 C CA . LEU D 1 5 ? -62.090 93.338 -3.124 1.00 65.13 5 LEU D CA 1
ATOM 8264 C C . LEU D 1 5 ? -61.343 93.376 -4.447 1.00 57.53 5 LEU D C 1
ATOM 8265 O O . LEU D 1 5 ? -60.755 94.396 -4.815 1.00 55.66 5 LEU D O 1
ATOM 8270 N N . THR D 1 6 ? -61.385 92.253 -5.159 1.00 51.54 6 THR D N 1
ATOM 8271 C CA . THR D 1 6 ? -60.920 92.191 -6.534 1.00 52.44 6 THR D CA 1
ATOM 8272 C C . THR D 1 6 ? -62.120 92.295 -7.463 1.00 48.45 6 THR D C 1
ATOM 8273 O O . THR D 1 6 ? -63.003 91.437 -7.443 1.00 47.44 6 THR D O 1
ATOM 8277 N N . VAL D 1 7 ? -62.152 93.360 -8.259 1.00 43.12 7 VAL D N 1
ATOM 8278 C CA . VAL D 1 7 ? -63.210 93.558 -9.243 1.00 39.94 7 VAL D CA 1
ATOM 8279 C C . VAL D 1 7 ? -62.819 92.833 -10.527 1.00 37.08 7 VAL D C 1
ATOM 8280 O O . VAL D 1 7 ? -61.802 93.169 -11.134 1.00 35.72 7 VAL D O 1
ATOM 8284 N N . PRO D 1 8 ? -63.616 91.829 -10.942 1.00 36.87 8 PRO D N 1
ATOM 8285 C CA . PRO D 1 8 ? -63.310 91.120 -12.179 1.00 38.26 8 PRO D CA 1
ATOM 8286 C C . PRO D 1 8 ? -63.769 91.919 -13.399 1.00 37.08 8 PRO D C 1
ATOM 8287 O O . PRO D 1 8 ? -64.574 92.844 -13.252 1.00 35.72 8 PRO D O 1
ATOM 8291 N N . PRO D 1 9 ? -63.262 91.574 -14.597 1.00 36.38 9 PRO D N 1
ATOM 8292 C CA . PRO D 1 9 ? -63.756 92.201 -15.821 1.00 35.55 9 PRO D CA 1
ATOM 8293 C C . PRO D 1 9 ? -65.275 92.095 -15.935 1.00 35.85 9 PRO D C 1
ATOM 8294 O O . PRO D 1 9 ? -65.830 91.019 -15.709 1.00 36.56 9 PRO D O 1
ATOM 8298 N N . LEU D 1 10 ? -65.932 93.205 -16.268 1.00 31.65 10 LEU D N 1
ATOM 8299 C CA . LEU D 1 10 ? -67.390 93.238 -16.401 1.00 30.88 10 LEU D CA 1
ATOM 8300 C C . LEU D 1 10 ? -67.843 93.047 -17.850 1.00 28.19 10 LEU D C 1
ATOM 8301 O O . LEU D 1 10 ? -67.091 93.287 -18.793 1.00 27.51 10 LEU D O 1
ATOM 8306 N N . PHE D 1 11 ? -69.090 92.613 -18.005 1.00 27.33 11 PHE D N 1
ATOM 8307 C CA . PHE D 1 11 ? -69.704 92.421 -19.312 1.00 28.62 11 PHE D CA 1
ATOM 8308 C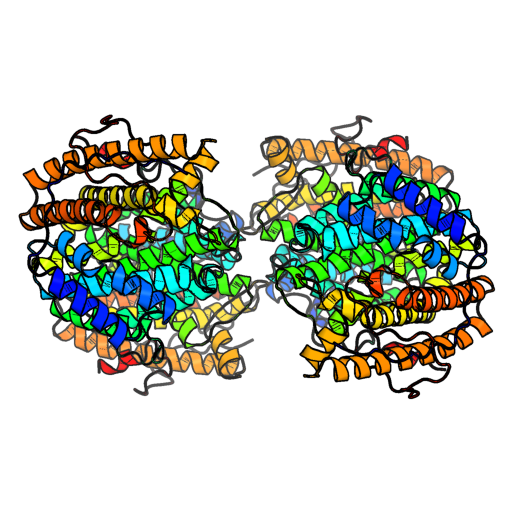 C . PHE D 1 11 ? -70.093 93.759 -19.938 1.00 30.48 11 PHE D C 1
ATOM 8309 O O . PHE D 1 11 ? -70.705 94.605 -19.288 1.00 32.75 11 PHE D O 1
ATOM 8317 N N . SER D 1 12 ? -69.724 93.942 -21.201 1.00 27.66 12 SER D N 1
ATOM 8318 C CA . SER D 1 12 ? -70.206 95.068 -21.987 1.00 29.92 12 SER D CA 1
ATOM 8319 C C . SER D 1 12 ? -70.290 94.641 -23.446 1.00 27.38 12 SER D C 1
ATOM 8320 O O . SER D 1 12 ? -69.279 94.266 -24.029 1.00 28.76 12 SER D O 1
ATOM 8323 N N . PRO D 1 13 ? -71.495 94.690 -24.040 1.00 26.69 13 PRO D N 1
ATOM 8324 C CA . PRO D 1 13 ? -71.644 94.332 -25.449 1.00 27.05 13 PRO D CA 1
ATOM 8325 C C . PRO D 1 13 ? -71.378 95.509 -26.391 1.00 26.39 13 PRO D C 1
ATOM 8326 O O . PRO D 1 13 ? -71.703 95.432 -27.575 1.00 28.80 13 PRO D O 1
ATOM 8330 N N . ILE D 1 14 ? -70.781 96.580 -25.875 1.00 25.37 14 ILE D N 1
ATOM 8331 C CA . ILE D 1 14 ? -70.614 97.813 -26.631 1.00 24.95 14 ILE D CA 1
ATOM 8332 C C . ILE D 1 14 ? -69.141 98.047 -26.933 1.00 27.20 14 ILE D C 1
ATOM 8333 O O . ILE D 1 14 ? -68.295 97.910 -26.055 1.00 28.63 14 ILE D O 1
ATOM 8338 N N . ARG D 1 15 ? -68.849 98.407 -28.180 1.00 29.16 15 ARG D N 1
ATOM 8339 C CA . ARG D 1 15 ? -67.481 98.638 -28.624 1.00 32.72 15 ARG D CA 1
ATOM 8340 C C . ARG D 1 15 ? -66.978 100.006 -28.151 1.00 31.62 15 ARG D C 1
ATOM 8341 O O . ARG D 1 15 ? -67.756 100.956 -28.047 1.00 28.13 15 ARG D O 1
ATOM 8349 N N . GLN D 1 16 ? -65.678 100.095 -27.874 1.00 32.97 16 GLN D N 1
ATOM 8350 C CA . GLN D 1 16 ? -65.041 101.352 -27.461 1.00 33.28 16 GLN D CA 1
ATOM 8351 C C . GLN D 1 16 ? -65.104 102.383 -28.572 1.00 30.46 16 GLN D C 1
ATOM 8352 O O . GLN D 1 16 ? -65.057 102.031 -29.748 1.00 32.32 16 GLN D O 1
ATOM 8358 N N . ALA D 1 17 ? -65.177 103.655 -28.192 1.00 29.07 17 ALA D N 1
ATOM 8359 C CA . ALA D 1 17 ? -65.103 104.756 -29.152 1.00 30.58 17 ALA D CA 1
ATOM 8360 C C . ALA D 1 17 ? -64.756 106.058 -28.437 1.00 29.78 17 ALA D C 1
ATOM 8361 O O . ALA D 1 17 ? -65.130 106.258 -27.283 1.00 30.47 17 ALA D O 1
ATOM 8363 N N . ILE D 1 18 ? -64.041 106.942 -29.125 1.00 29.85 18 ILE D N 1
ATOM 8364 C CA . ILE D 1 18 ? -63.642 108.217 -28.539 1.00 29.00 18 ILE D CA 1
ATOM 8365 C C . ILE D 1 18 ? -63.489 109.287 -29.614 1.00 28.23 18 ILE D C 1
ATOM 8366 O O . ILE D 1 18 ? -63.068 109.002 -30.732 1.00 30.93 18 ILE D O 1
ATOM 8371 N N . HIS D 1 19 ? -63.857 110.515 -29.265 1.00 26.25 19 HIS D N 1
ATOM 8372 C CA . HIS D 1 19 ? -63.714 111.655 -30.162 1.00 26.99 19 HIS D CA 1
ATOM 8373 C C . HIS D 1 19 ? -62.218 111.925 -30.357 1.00 29.39 19 HIS D C 1
ATOM 8374 O O . HIS D 1 19 ? -61.459 111.890 -29.383 1.00 28.18 19 HIS D O 1
ATOM 8381 N N . PRO D 1 20 ? -61.781 112.165 -31.611 1.00 33.02 20 PRO D N 1
ATOM 8382 C CA . PRO D 1 20 ? -60.341 112.329 -31.890 1.00 34.25 20 PRO D CA 1
ATOM 8383 C C . PRO D 1 20 ? -59.665 113.541 -31.225 1.00 33.92 20 PRO D C 1
ATOM 8384 O O . PRO D 1 20 ? -58.447 113.550 -31.078 1.00 37.62 20 PRO D O 1
ATOM 8388 N N . LYS D 1 21 ? -60.449 114.543 -30.833 1.00 32.57 21 LYS D N 1
ATOM 8389 C CA . LYS D 1 21 ? -59.945 115.731 -30.131 1.00 33.18 21 LYS D CA 1
ATOM 8390 C C . LYS D 1 21 ? -59.953 115.588 -28.600 1.00 29.16 21 LYS D C 1
ATOM 8391 O O . LYS D 1 21 ? -59.867 116.588 -27.886 1.00 27.02 21 LYS D O 1
ATOM 8397 N N . HIS D 1 22 ? -60.038 114.355 -28.101 1.00 28.71 22 HIS D N 1
ATOM 8398 C CA . HIS D 1 22 ? -60.120 114.098 -26.659 1.00 30.37 22 HIS D CA 1
ATOM 8399 C C . HIS D 1 22 ? -59.019 114.768 -25.829 1.00 31.63 22 HIS D C 1
ATOM 8400 O O . HIS D 1 22 ? -59.299 115.308 -24.756 1.00 28.01 22 HIS D O 1
ATOM 8407 N N . ALA D 1 23 ? -57.783 114.749 -26.326 1.00 33.73 23 ALA D N 1
ATOM 8408 C CA . ALA D 1 23 ? -56.652 115.353 -25.608 1.00 33.73 23 ALA D CA 1
ATOM 8409 C C . ALA D 1 23 ? -56.820 116.866 -25.457 1.00 32.07 23 ALA D C 1
ATOM 8410 O O . ALA D 1 23 ? -56.595 117.416 -24.380 1.00 32.25 23 ALA D O 1
ATOM 8412 N N . ASP D 1 24 ? -57.228 117.530 -26.536 1.00 32.64 24 ASP D N 1
ATOM 8413 C CA . ASP D 1 24 ? -57.463 118.973 -26.515 1.00 35.30 24 ASP D CA 1
ATOM 8414 C C . ASP D 1 24 ? -58.638 119.344 -25.600 1.00 33.09 24 ASP D C 1
ATOM 8415 O O . ASP D 1 24 ? -58.584 120.339 -24.882 1.00 29.61 24 ASP D O 1
ATOM 8420 N N . ILE D 1 25 ? -59.696 118.539 -25.632 1.00 32.95 25 ILE D N 1
ATOM 8421 C CA . ILE D 1 25 ? -60.874 118.785 -24.797 1.00 30.35 25 ILE D CA 1
ATOM 8422 C C . ILE D 1 25 ? -60.524 118.700 -23.306 1.00 30.60 25 ILE D C 1
ATOM 8423 O O . ILE D 1 25 ? -61.000 119.507 -22.504 1.00 31.51 25 ILE D O 1
ATOM 8428 N N . ASP D 1 26 ? -59.684 117.731 -22.947 1.00 32.17 26 ASP D N 1
ATOM 8429 C CA . ASP D 1 26 ? -59.246 117.560 -21.558 1.00 32.64 26 ASP D CA 1
ATOM 8430 C C . ASP D 1 26 ? -58.438 118.767 -21.073 1.00 30.17 26 ASP D C 1
ATOM 8431 O O . ASP D 1 26 ? -58.629 119.237 -19.951 1.00 27.51 26 ASP D O 1
ATOM 8436 N N . VAL D 1 27 ? -57.549 119.270 -21.926 1.00 30.97 27 VAL D N 1
ATOM 8437 C CA . VAL D 1 27 ? -56.770 120.471 -21.615 1.00 33.61 27 VAL D CA 1
ATOM 8438 C C . VAL D 1 27 ? -57.683 121.676 -21.400 1.00 31.99 27 VAL D C 1
ATOM 8439 O O . VAL D 1 27 ? -57.530 122.403 -20.421 1.00 31.87 27 VAL D O 1
ATOM 8443 N N . GLN D 1 28 ? -58.633 121.874 -22.312 1.00 32.26 28 GLN D N 1
ATOM 8444 C CA . GLN D 1 28 ? -59.548 123.015 -22.253 1.00 33.48 28 GLN D CA 1
ATOM 8445 C C . GLN D 1 28 ? -60.507 122.966 -21.058 1.00 31.23 28 GLN D C 1
ATOM 8446 O O . GLN D 1 28 ? -60.904 124.011 -20.546 1.00 29.02 28 GLN D O 1
ATOM 8452 N N . THR D 1 29 ? -60.880 121.764 -20.623 1.00 30.36 29 THR D N 1
ATOM 8453 C CA . THR D 1 29 ? -61.718 121.601 -19.430 1.00 31.20 29 THR D CA 1
ATOM 8454 C C . THR D 1 29 ? -60.969 122.001 -18.156 1.00 30.66 29 THR D C 1
ATOM 8455 O O . THR D 1 29 ? -61.532 122.665 -17.285 1.00 28.65 29 THR D O 1
ATOM 8459 N N . ALA D 1 30 ? -59.704 121.599 -18.053 1.00 31.83 30 ALA D N 1
ATOM 8460 C CA . ALA D 1 30 ? -58.852 122.036 -16.949 1.00 31.80 30 ALA D CA 1
ATOM 8461 C C . ALA D 1 30 ? -58.724 123.558 -16.938 1.00 30.43 30 ALA D C 1
ATOM 8462 O O . ALA D 1 30 ? -58.765 124.179 -15.876 1.00 31.75 30 ALA D O 1
ATOM 8464 N N . ALA D 1 31 ? -58.575 124.153 -18.122 1.00 30.47 31 ALA D N 1
ATOM 8465 C CA . ALA D 1 31 ? -58.476 125.609 -18.250 1.00 32.25 31 ALA D CA 1
ATOM 8466 C C . ALA D 1 31 ? -59.778 126.298 -17.844 1.00 30.62 31 ALA D C 1
ATOM 8467 O O . ALA D 1 31 ? -59.754 127.376 -17.248 1.00 30.33 31 ALA D O 1
ATOM 8469 N N . TRP D 1 32 ? -60.908 125.676 -18.171 1.00 28.69 32 TRP D N 1
ATOM 8470 C CA . TRP D 1 32 ? -62.218 126.207 -17.798 1.00 29.34 32 TRP D CA 1
ATOM 8471 C C . TRP D 1 32 ? -62.379 126.214 -16.276 1.00 28.53 32 TRP D C 1
ATOM 8472 O O . TRP D 1 32 ? -62.849 127.197 -15.698 1.00 29.32 32 TRP D O 1
ATOM 8483 N N . ALA D 1 33 ? -61.977 125.118 -15.636 1.00 27.83 33 ALA D N 1
ATOM 8484 C CA . ALA D 1 33 ? -62.063 124.992 -14.180 1.00 30.00 33 ALA D CA 1
ATOM 8485 C C . ALA D 1 33 ? -61.249 126.080 -13.483 1.00 31.04 33 ALA D C 1
ATOM 8486 O O . ALA D 1 33 ? -61.684 126.644 -12.475 1.00 28.79 33 ALA D O 1
ATOM 8488 N N . GLU D 1 34 ? -60.077 126.380 -14.037 1.00 33.09 34 GLU D N 1
ATOM 8489 C CA . GLU D 1 34 ? -59.206 127.417 -13.484 1.00 37.54 34 GLU D CA 1
ATOM 8490 C C . GLU D 1 34 ? -59.816 128.808 -13.699 1.00 35.29 34 GLU D C 1
ATOM 8491 O O . GLU D 1 34 ? -59.817 129.637 -12.787 1.00 36.92 34 GLU D O 1
ATOM 8497 N N . THR 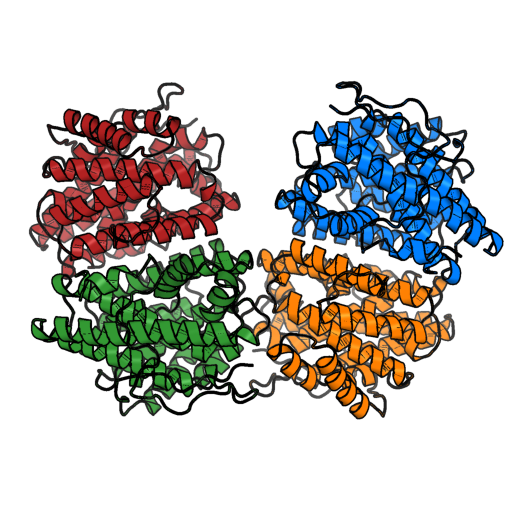D 1 35 ? -60.347 129.047 -14.897 1.00 33.58 35 THR D N 1
ATOM 8498 C CA . THR D 1 35 ? -60.965 130.332 -15.241 1.00 37.15 35 THR D CA 1
ATOM 8499 C C . THR D 1 35 ? -62.128 130.692 -14.314 1.00 35.29 35 THR D C 1
ATOM 8500 O O . THR D 1 35 ? -62.223 131.827 -13.853 1.00 35.69 35 THR D O 1
ATOM 8504 N N . PHE D 1 36 ? -63.004 129.728 -14.045 1.00 33.27 36 PHE D N 1
ATOM 8505 C CA . PHE D 1 36 ? -64.165 129.963 -13.179 1.00 31.92 36 PHE D CA 1
ATOM 8506 C C . PHE D 1 36 ? -63.932 129.560 -11.720 1.00 33.38 36 PHE D C 1
ATOM 8507 O O . PHE D 1 36 ? -64.844 129.654 -10.896 1.00 34.02 36 PHE D O 1
ATOM 8515 N N . ARG D 1 37 ? -62.705 129.142 -11.404 1.00 33.21 37 ARG D N 1
ATOM 8516 C CA . ARG D 1 37 ? -62.310 128.803 -10.038 1.00 35.20 37 ARG D CA 1
ATOM 8517 C C . ARG D 1 37 ? -63.273 127.791 -9.430 1.00 33.85 37 ARG D C 1
ATOM 8518 O O . ARG D 1 37 ? -63.776 127.985 -8.325 1.00 33.27 37 ARG D O 1
ATOM 8526 N N . ILE D 1 38 ? -63.521 126.710 -10.164 1.00 33.00 38 ILE D N 1
ATOM 8527 C CA . ILE D 1 38 ? -64.438 125.670 -9.716 1.00 32.26 38 ILE D CA 1
ATOM 8528 C C . ILE D 1 38 ? -63.775 124.860 -8.604 1.00 34.23 38 ILE D C 1
ATOM 8529 O O . ILE D 1 38 ? -62.681 124.315 -8.786 1.00 32.40 38 ILE D O 1
ATOM 8534 N N . GLY D 1 39 ? -64.437 124.806 -7.450 1.00 34.85 39 GLY D N 1
ATOM 8535 C CA . GLY D 1 39 ? -63.950 124.049 -6.303 1.00 36.68 39 GLY D CA 1
ATOM 8536 C C . GLY D 1 39 ? -62.836 124.749 -5.548 1.00 38.76 39 GLY D C 1
ATOM 8537 O O . GLY D 1 39 ? -62.319 125.784 -5.982 1.00 36.75 39 GLY D O 1
ATOM 8538 N N . SER D 1 40 ? -62.470 124.177 -4.404 1.00 38.28 40 SER D N 1
ATOM 8539 C CA . SER D 1 40 ? -61.293 124.618 -3.665 1.00 38.00 40 SER D CA 1
ATOM 8540 C C . SER D 1 40 ? -60.045 124.324 -4.493 1.00 38.32 40 SER D C 1
ATOM 8541 O O . SER D 1 40 ? -60.096 123.562 -5.458 1.00 34.47 40 SER D O 1
ATOM 8544 N N . GLU D 1 41 ? -58.924 124.922 -4.111 1.00 39.91 41 GLU D N 1
ATOM 8545 C CA . GLU D 1 41 ? -57.656 124.652 -4.783 1.00 43.63 41 GLU D CA 1
ATOM 8546 C C . GLU D 1 41 ? -57.321 123.161 -4.739 1.00 38.87 41 GLU D C 1
ATOM 8547 O O . GLU D 1 41 ? -56.877 122.591 -5.738 1.00 37.60 41 GLU D O 1
ATOM 8553 N N . GLU D 1 42 ? -57.549 122.536 -3.583 1.00 36.18 42 GLU D N 1
ATOM 8554 C CA . GLU D 1 42 ? -57.294 121.106 -3.409 1.00 37.60 42 GLU D CA 1
ATOM 8555 C C . GLU D 1 42 ? -58.181 120.254 -4.314 1.00 35.18 42 GLU D C 1
ATOM 8556 O O . GLU D 1 42 ? -57.685 119.371 -5.010 1.00 30.92 42 GLU D O 1
ATOM 8562 N N . LEU D 1 43 ? -59.488 120.510 -4.299 1.00 34.55 43 LEU D N 1
ATOM 8563 C CA . LEU D 1 43 ? -60.414 119.741 -5.133 1.00 31.90 43 LEU D CA 1
ATOM 8564 C C . LEU D 1 43 ? -60.100 119.916 -6.618 1.00 30.39 43 LEU D C 1
ATOM 8565 O O . LEU D 1 43 ? -59.987 118.933 -7.346 1.00 32.05 43 LEU D O 1
ATOM 8570 N N . ARG D 1 44 ? -59.952 121.166 -7.054 1.00 30.61 44 ARG D N 1
ATOM 8571 C CA . ARG D 1 44 ? -59.662 121.472 -8.461 1.00 33.10 44 ARG D CA 1
ATOM 8572 C C . ARG D 1 44 ? -58.395 120.771 -8.950 1.00 34.93 44 ARG D C 1
ATOM 8573 O O . ARG D 1 44 ? -58.374 120.217 -10.050 1.00 31.79 44 ARG D O 1
ATOM 8581 N N . GLY D 1 45 ? -57.349 120.794 -8.127 1.00 35.25 45 GLY D N 1
ATOM 8582 C CA . GLY D 1 45 ? -56.089 120.120 -8.445 1.00 36.36 45 GLY D CA 1
ATOM 8583 C C . GLY D 1 45 ? -56.242 118.631 -8.708 1.00 36.47 45 GLY D C 1
ATOM 8584 O O . GLY D 1 45 ? -55.481 118.053 -9.487 1.00 34.76 45 GLY D O 1
ATOM 8585 N N . LYS D 1 46 ? -57.218 118.009 -8.051 1.00 35.85 46 LYS D N 1
ATOM 8586 C CA . LYS D 1 46 ? -57.547 116.606 -8.298 1.00 35.31 46 LYS D CA 1
ATOM 8587 C C . LYS D 1 46 ? -58.384 116.452 -9.570 1.00 34.83 46 LYS D C 1
ATOM 8588 O O . LYS D 1 46 ? -58.049 115.650 -10.444 1.00 32.03 46 LYS D O 1
ATOM 8594 N N . LEU D 1 47 ? -59.464 117.226 -9.671 1.00 32.76 47 LEU D N 1
ATOM 8595 C CA . LEU D 1 47 ? -60.418 117.099 -10.784 1.00 32.27 47 LEU D CA 1
ATOM 8596 C C . LEU D 1 47 ? -59.786 117.259 -12.169 1.00 33.26 47 LEU D C 1
ATOM 8597 O O . LEU D 1 47 ? -60.167 116.559 -13.106 1.00 32.72 47 LEU D O 1
ATOM 8602 N N . VAL D 1 48 ? -58.834 118.180 -12.298 1.00 33.38 48 VAL D N 1
ATOM 8603 C CA . VAL D 1 48 ? -58.178 118.425 -13.591 1.00 32.88 48 VAL D CA 1
ATOM 8604 C C . VAL D 1 48 ? -57.266 117.274 -14.046 1.00 30.89 48 VAL D C 1
ATOM 8605 O O . VAL D 1 48 ? -56.829 117.257 -15.197 1.00 33.37 48 VAL D O 1
ATOM 8609 N N . THR D 1 49 ? -56.983 116.323 -13.155 1.00 30.45 49 THR D N 1
ATOM 8610 C CA . THR D 1 49 ? -56.158 115.152 -13.484 1.00 33.34 49 THR D CA 1
ATOM 8611 C C . THR D 1 49 ? -56.979 113.886 -13.758 1.00 31.03 49 THR D C 1
ATOM 8612 O O . THR D 1 49 ? -56.412 112.834 -14.070 1.00 31.72 49 THR D O 1
ATOM 8616 N N . GLN D 1 50 ? -58.304 113.987 -13.663 1.00 28.05 50 GLN D N 1
ATOM 8617 C CA . GLN D 1 50 ? -59.175 112.807 -13.680 1.00 29.21 50 GLN D CA 1
ATOM 8618 C C . GLN D 1 50 ? -59.772 112.472 -15.057 1.00 28.84 50 GLN D C 1
ATOM 8619 O O . GLN D 1 50 ? -60.692 111.657 -15.150 1.00 29.75 50 GLN D O 1
ATOM 8625 N N . ASP D 1 51 ? -59.230 113.080 -16.114 1.00 27.65 51 ASP D N 1
ATOM 8626 C CA . ASP D 1 51 ? -59.582 112.743 -17.506 1.00 29.54 51 ASP D CA 1
ATOM 8627 C C . ASP D 1 51 ? -61.062 112.987 -17.835 1.00 26.98 51 ASP D C 1
ATOM 8628 O O . ASP D 1 51 ? -61.675 112.221 -18.576 1.00 26.05 51 ASP D O 1
ATOM 8633 N N . ILE D 1 52 ? -61.626 114.065 -17.305 1.00 25.34 52 ILE D N 1
ATOM 8634 C CA . ILE D 1 52 ? -63.048 114.356 -17.514 1.00 25.95 52 ILE D CA 1
ATOM 8635 C C . ILE D 1 52 ? -63.348 114.724 -18.978 1.00 25.93 52 ILE D C 1
ATOM 8636 O O . ILE D 1 52 ? -64.399 114.363 -19.506 1.00 26.58 52 ILE D O 1
ATOM 8641 N N . GLY D 1 53 ? -62.428 115.429 -19.631 1.00 26.63 53 GLY D N 1
ATOM 8642 C CA . GLY D 1 53 ? -62.547 115.702 -21.069 1.00 25.99 53 GLY D CA 1
ATOM 8643 C C . GLY D 1 53 ? -62.538 114.427 -21.901 1.00 27.07 53 GLY D C 1
ATOM 8644 O O . GLY D 1 53 ? -63.309 114.287 -22.860 1.00 26.70 53 GLY D O 1
ATOM 8645 N N . THR D 1 54 ? -61.664 113.497 -21.522 1.00 27.06 54 THR D N 1
ATOM 8646 C CA . THR D 1 54 ? -61.575 112.182 -22.162 1.00 28.97 54 THR D CA 1
ATOM 8647 C C . THR D 1 54 ? -62.883 111.402 -21.987 1.00 28.19 54 THR D C 1
ATOM 8648 O O . THR D 1 54 ? -63.353 110.743 -22.914 1.00 25.78 54 THR D O 1
ATOM 8652 N N . PHE D 1 55 ? -63.467 111.493 -20.795 1.00 26.47 55 PHE D N 1
ATOM 8653 C CA . PHE D 1 55 ? -64.756 110.868 -20.505 1.00 25.39 55 PHE D CA 1
ATOM 8654 C C . PHE D 1 55 ? -65.835 111.411 -21.439 1.00 24.43 55 PHE D C 1
ATOM 8655 O O . PHE D 1 55 ? -66.540 110.639 -22.088 1.00 22.54 55 PHE D O 1
ATOM 8663 N N . SER D 1 56 ? -65.942 112.735 -21.517 1.00 23.39 56 SER D N 1
ATOM 8664 C CA . SER D 1 56 ? -66.904 113.380 -22.410 1.00 24.06 56 SER D CA 1
ATOM 8665 C C . SER D 1 56 ? -66.703 112.942 -23.861 1.00 23.60 56 SER D C 1
ATOM 8666 O O . SER D 1 56 ? -67.672 112.690 -24.582 1.00 23.27 56 SER D O 1
ATOM 8669 N N . ALA D 1 57 ? -65.439 112.839 -24.266 1.00 23.12 57 ALA D N 1
ATOM 8670 C CA . ALA D 1 57 ? -65.071 112.414 -25.618 1.00 23.55 57 ALA D CA 1
ATOM 8671 C C . ALA D 1 57 ? -65.564 111.010 -25.960 1.00 21.85 57 ALA D C 1
ATOM 8672 O O . ALA D 1 57 ? -65.825 110.718 -27.127 1.00 23.70 57 ALA D O 1
ATOM 8674 N N . ARG D 1 58 ? -65.678 110.149 -24.949 1.00 21.53 58 ARG D N 1
ATOM 8675 C CA . ARG D 1 58 ? -66.211 108.796 -25.131 1.00 22.56 58 ARG D CA 1
ATOM 8676 C C . ARG D 1 58 ? -67.746 108.765 -25.137 1.00 22.59 58 ARG D C 1
ATOM 8677 O O . ARG D 1 58 ? -68.338 107.858 -25.712 1.00 23.69 58 ARG D O 1
ATOM 8685 N N . ILE D 1 59 ? -68.380 109.741 -24.493 1.00 22.28 59 ILE D N 1
ATOM 8686 C CA . ILE D 1 59 ? -69.848 109.836 -24.462 1.00 21.23 59 ILE D CA 1
ATOM 8687 C C . ILE D 1 59 ? -70.389 110.295 -25.819 1.00 22.86 59 ILE D C 1
ATOM 8688 O O . ILE D 1 59 ? -71.426 109.805 -26.278 1.00 24.05 59 ILE D O 1
ATOM 8693 N N . LEU D 1 60 ? -69.679 111.237 -26.443 1.00 23.59 60 LEU D N 1
ATOM 8694 C CA . LEU D 1 60 ? -70.032 111.782 -27.754 1.00 22.91 60 LEU D CA 1
ATOM 8695 C C . LEU D 1 60 ? -68.875 111.624 -28.746 1.00 25.04 60 LEU D C 1
ATOM 8696 O O . LEU D 1 60 ? -68.292 112.617 -29.186 1.00 26.56 60 LEU D O 1
ATOM 8701 N N . PRO D 1 61 ? -68.539 110.372 -29.111 1.00 26.29 61 PRO D N 1
ATOM 8702 C CA . PRO D 1 61 ? -67.378 110.133 -29.982 1.00 28.16 61 PRO D CA 1
ATOM 8703 C C . PRO D 1 61 ? -67.506 110.707 -31.400 1.00 28.44 61 PRO D C 1
ATOM 8704 O O . PRO D 1 61 ? -66.487 111.000 -32.028 1.00 29.69 61 PRO D O 1
ATOM 8708 N N . GLU D 1 62 ? -68.734 110.860 -31.891 1.00 28.01 62 GLU D N 1
ATOM 8709 C CA . GLU D 1 62 ? -68.985 111.478 -33.196 1.00 31.62 62 GLU D CA 1
ATOM 8710 C C . GLU D 1 62 ? -69.772 112.787 -33.055 1.00 30.26 62 GLU D C 1
ATOM 8711 O O . GLU D 1 62 ? -70.334 113.289 -34.025 1.00 31.56 62 GLU D O 1
ATOM 8717 N N . GLY D 1 63 ? -69.797 113.340 -31.845 1.00 27.84 63 GLY D N 1
ATOM 8718 C CA . GLY D 1 63 ? -70.540 114.560 -31.572 1.00 27.36 63 GLY D CA 1
ATOM 8719 C C . GLY D 1 63 ? -69.782 115.804 -31.984 1.00 26.74 63 GLY D C 1
ATOM 8720 O O . GLY D 1 63 ? -68.580 115.759 -32.250 1.00 27.20 63 GLY D O 1
ATOM 8721 N N . ARG D 1 64 ? -70.504 116.918 -32.033 1.00 26.04 64 ARG D N 1
ATOM 8722 C CA . ARG D 1 64 ? -69.935 118.217 -32.358 1.00 27.95 64 ARG D CA 1
ATOM 8723 C C . ARG D 1 64 ? -68.954 118.646 -31.262 1.00 27.05 64 ARG D C 1
ATOM 8724 O O . ARG D 1 64 ? -69.284 118.611 -30.074 1.00 23.99 64 ARG D O 1
ATOM 8732 N N . GLU D 1 65 ? -67.753 119.053 -31.671 1.00 26.09 65 GLU D N 1
ATOM 8733 C CA . GLU D 1 65 ? -66.654 119.318 -30.740 1.00 27.74 65 GLU D CA 1
ATOM 8734 C C . GLU D 1 65 ? -67.012 120.325 -29.644 1.00 26.57 65 GLU D C 1
ATOM 8735 O O . GLU D 1 65 ? -66.616 120.154 -28.490 1.00 26.64 65 GLU D O 1
ATOM 8741 N N . GLU D 1 66 ? -67.757 121.366 -30.006 1.00 26.38 66 GLU D N 1
ATOM 8742 C CA . GLU D 1 66 ? -68.176 122.386 -29.039 1.00 28.87 66 GLU D CA 1
ATOM 8743 C C . GLU D 1 66 ? -69.080 121.812 -27.942 1.00 26.01 66 GLU D C 1
ATOM 8744 O O . GLU D 1 66 ? -69.027 122.255 -26.796 1.00 25.71 66 GLU D O 1
ATOM 8750 N N . VAL D 1 67 ? -69.904 120.828 -28.296 1.00 25.01 67 VAL D N 1
ATOM 8751 C CA . VAL D 1 67 ? -70.810 120.202 -27.329 1.00 23.62 67 VAL D CA 1
ATOM 8752 C C . VAL D 1 67 ? -70.060 119.182 -26.469 1.00 22.91 67 VAL D C 1
ATOM 8753 O O . VAL D 1 67 ? -70.352 119.038 -25.283 1.00 22.27 67 VAL D O 1
ATOM 8757 N N . VAL D 1 68 ? -69.085 118.490 -27.056 1.00 23.81 68 VAL D N 1
ATOM 8758 C CA . VAL D 1 68 ? -68.204 117.615 -26.274 1.00 23.44 68 VAL D CA 1
ATOM 8759 C C . VAL D 1 68 ? -67.508 118.436 -25.184 1.00 24.36 68 VAL D C 1
ATOM 8760 O O . VAL D 1 68 ? -67.413 117.999 -24.034 1.00 23.33 68 VAL D O 1
ATOM 8764 N N . SER D 1 69 ? -67.041 119.629 -25.553 1.00 24.71 69 SER D N 1
ATOM 8765 C CA . SER D 1 69 ? -66.411 120.551 -24.613 1.00 26.06 69 SER D CA 1
ATOM 8766 C C . SER D 1 69 ? -67.390 121.045 -23.538 1.00 23.68 69 SER D C 1
ATOM 8767 O O . SER D 1 69 ? -67.047 121.098 -22.357 1.00 22.20 69 SER D O 1
ATOM 8770 N N . LEU D 1 70 ? -68.597 121.416 -23.959 1.00 22.43 70 LEU D N 1
ATOM 8771 C CA . LEU D 1 70 ? -69.653 121.841 -23.035 1.00 22.40 70 LEU D CA 1
ATOM 8772 C C . LEU D 1 70 ? -69.966 120.737 -22.021 1.00 21.14 70 LEU D C 1
ATOM 8773 O O . LEU D 1 70 ? -70.071 120.994 -20.818 1.00 20.26 70 LEU D O 1
ATOM 8778 N N . LEU D 1 71 ? -70.110 119.511 -22.511 1.00 21.03 71 LEU D N 1
ATOM 8779 C CA . LEU D 1 71 ? -70.401 118.372 -21.649 1.00 21.95 71 LEU D CA 1
ATOM 8780 C C . LEU D 1 71 ? -69.259 118.098 -20.664 1.00 21.18 71 LEU D C 1
ATOM 8781 O O . LEU D 1 71 ? -69.498 117.819 -19.492 1.00 20.53 71 LEU D O 1
ATOM 8786 N N . ALA D 1 72 ? -68.020 118.187 -21.138 1.00 21.86 72 ALA D N 1
ATOM 8787 C CA . ALA D 1 72 ? -66.856 117.979 -20.276 1.00 21.34 72 ALA D CA 1
ATOM 8788 C C . ALA D 1 72 ? -66.823 118.997 -19.135 1.00 20.90 72 ALA D C 1
ATOM 8789 O O . ALA D 1 72 ? -66.641 118.630 -17.978 1.00 23.08 72 ALA D O 1
ATOM 8791 N N . ASP D 1 73 ? -67.009 120.273 -19.466 1.00 21.52 73 ASP D N 1
ATOM 8792 C CA . ASP D 1 73 ? -67.042 121.335 -18.457 1.00 22.59 73 ASP D CA 1
ATOM 8793 C C . ASP D 1 73 ? -68.186 121.120 -17.467 1.00 21.80 73 ASP D C 1
ATOM 8794 O O . ASP D 1 73 ? -68.028 121.326 -16.263 1.00 21.62 73 ASP D O 1
ATOM 8799 N N . PHE D 1 74 ? -69.334 120.702 -17.988 1.00 22.08 74 PHE D N 1
ATOM 8800 C CA . PHE D 1 74 ? -70.504 120.425 -17.163 1.00 22.39 74 PHE D CA 1
ATOM 8801 C C . PHE D 1 74 ? -70.234 119.288 -16.163 1.00 22.77 74 PHE D C 1
ATOM 8802 O O . PHE D 1 74 ? -70.599 119.387 -14.991 1.00 22.32 74 PHE D O 1
ATOM 8810 N N . ILE D 1 75 ? -69.576 118.224 -16.620 1.00 22.15 75 ILE D N 1
ATOM 8811 C CA . ILE D 1 75 ? -69.242 117.096 -15.743 1.00 22.38 75 ILE D CA 1
ATOM 8812 C C . ILE D 1 75 ? -68.269 117.518 -14.636 1.00 22.81 75 ILE D C 1
ATOM 8813 O O . ILE D 1 75 ? -68.440 117.133 -13.476 1.00 22.44 75 ILE D O 1
ATOM 8818 N N . LEU D 1 76 ? -67.261 118.314 -14.984 1.00 22.40 76 LEU D N 1
ATOM 8819 C CA . LEU D 1 76 ? -66.352 118.852 -13.970 1.00 22.96 76 LEU D CA 1
ATOM 8820 C C . LEU D 1 76 ? -67.130 119.714 -12.977 1.00 23.03 76 LEU D C 1
ATOM 8821 O O . LEU D 1 76 ? -66.941 119.592 -11.767 1.00 23.14 76 LEU D O 1
ATOM 8826 N N . TRP D 1 77 ? -68.010 120.573 -13.496 1.00 23.19 77 TRP D N 1
ATOM 8827 C CA . TRP D 1 77 ? -68.872 121.409 -12.656 1.00 23.37 77 TRP D CA 1
ATOM 8828 C C . TRP D 1 77 ? -69.727 120.559 -11.706 1.00 23.66 77 TRP D C 1
ATOM 8829 O O . TRP D 1 77 ? -69.831 120.867 -10.516 1.00 23.92 77 TRP D O 1
ATOM 8840 N N . LEU D 1 78 ? -70.313 119.482 -12.230 1.00 21.95 78 LEU D N 1
ATOM 8841 C CA . LEU D 1 78 ? -71.106 118.559 -11.414 1.00 19.16 78 LEU D CA 1
ATOM 8842 C C . LEU D 1 78 ? -70.283 117.955 -10.275 1.00 18.59 78 LEU D C 1
ATOM 8843 O O . LEU D 1 78 ? -70.771 117.857 -9.153 1.00 19.85 78 LEU D O 1
ATOM 8848 N N . PHE D 1 79 ? -69.040 117.564 -10.556 1.00 20.06 79 PHE D N 1
ATOM 8849 C CA . PHE D 1 79 ? -68.139 117.091 -9.497 1.00 23.03 79 PHE D CA 1
ATOM 8850 C C . PHE D 1 79 ? -67.837 118.198 -8.495 1.00 24.06 79 PHE D C 1
ATOM 8851 O O . PHE D 1 79 ? -67.684 117.930 -7.302 1.00 24.51 79 PHE D O 1
ATOM 8859 N N . GLY D 1 80 ? -67.760 119.438 -8.982 1.00 25.23 80 GLY D N 1
ATOM 8860 C CA . GLY D 1 80 ? -67.648 120.616 -8.121 1.00 26.99 80 GLY D CA 1
ATOM 8861 C C . GLY D 1 80 ? -68.715 120.662 -7.040 1.00 26.80 80 GLY D C 1
ATOM 8862 O O . GLY D 1 80 ? -68.414 120.923 -5.876 1.00 25.13 80 GLY D O 1
ATOM 8863 N N . VAL D 1 81 ? -69.964 120.388 -7.409 1.00 26.58 81 VAL D N 1
ATOM 8864 C CA . VAL D 1 81 ? -71.041 120.367 -6.410 1.00 26.39 81 VAL D CA 1
ATOM 8865 C C . VAL D 1 81 ? -71.109 119.025 -5.677 1.00 24.45 81 VAL D C 1
ATOM 8866 O O . VAL D 1 81 ? -71.283 119.004 -4.461 1.00 25.80 81 VAL D O 1
ATOM 8870 N N . ASP D 1 82 ? -70.946 117.914 -6.396 1.00 23.60 82 ASP D N 1
ATOM 8871 C CA . ASP D 1 82 ? -71.091 116.586 -5.782 1.00 23.19 82 ASP D CA 1
ATOM 8872 C C . ASP D 1 82 ? -69.963 116.256 -4.796 1.00 24.01 82 ASP D C 1
ATOM 8873 O O . ASP D 1 82 ? -70.229 115.749 -3.704 1.00 23.86 82 ASP D O 1
ATOM 8878 N N . ASP D 1 83 ? -68.715 116.535 -5.176 1.00 24.50 83 ASP D N 1
ATOM 8879 C CA . ASP D 1 83 ? -67.588 116.406 -4.242 1.00 25.75 83 ASP D CA 1
ATOM 8880 C C . ASP D 1 83 ? -67.555 117.582 -3.272 1.00 26.50 83 ASP D C 1
ATOM 8881 O O . ASP D 1 83 ? -67.570 117.395 -2.053 1.00 29.11 83 ASP D O 1
ATOM 8886 N N . GLY D 1 84 ? -67.505 118.790 -3.827 1.00 26.12 84 GLY D N 1
ATOM 8887 C CA . GLY D 1 84 ? -67.296 120.012 -3.048 1.00 27.57 84 GLY D CA 1
ATOM 8888 C C . GLY D 1 84 ? -68.293 120.263 -1.935 1.00 28.16 84 GLY D C 1
ATOM 8889 O O . GLY D 1 84 ? -67.906 120.685 -0.842 1.00 27.33 84 GLY D O 1
ATOM 8890 N N . HIS D 1 85 ? -69.572 120.006 -2.207 1.00 26.85 85 HIS D N 1
ATOM 8891 C CA . HIS D 1 85 ? -70.638 120.248 -1.227 1.00 28.21 85 HIS D CA 1
ATOM 8892 C C . HIS D 1 85 ? -71.223 118.955 -0.670 1.00 27.77 85 HIS D C 1
ATOM 8893 O O . HIS D 1 85 ? -71.256 118.762 0.544 1.00 29.69 85 HIS D O 1
ATOM 8900 N N . CYS D 1 86 ? -71.680 118.074 -1.556 1.00 26.61 86 CYS D N 1
ATOM 8901 C CA . CYS D 1 86 ? -72.435 116.895 -1.129 1.00 26.33 86 CYS D CA 1
ATOM 8902 C C . CYS D 1 86 ? -71.612 115.877 -0.341 1.00 27.41 86 CYS D C 1
ATOM 8903 O O . CYS D 1 86 ? -71.969 115.538 0.784 1.00 27.84 86 CYS D O 1
ATOM 8906 N N . GLU D 1 87 ? -70.515 115.394 -0.915 1.00 27.32 87 GLU D N 1
ATOM 8907 C CA . GLU D 1 87 ? -69.789 114.273 -0.309 1.00 28.45 87 GLU D CA 1
ATOM 8908 C C . GLU D 1 87 ? -68.584 114.663 0.540 1.00 29.05 87 GLU D C 1
ATOM 8909 O O . GLU D 1 87 ? -68.193 113.903 1.426 1.00 29.30 87 GLU D O 1
ATOM 8915 N N . GLU D 1 88 ? -67.992 115.827 0.273 1.00 30.00 88 GLU D N 1
ATOM 8916 C CA . GLU D 1 88 ? -66.800 116.272 1.010 1.00 31.84 88 GLU D CA 1
ATOM 8917 C C . GLU D 1 88 ? -66.939 117.679 1.606 1.00 31.10 88 GLU D C 1
ATOM 8918 O O . GLU D 1 88 ? -65.953 118.262 2.055 1.00 32.87 88 GLU D O 1
ATOM 8924 N N . GLY D 1 89 ? -68.158 118.210 1.623 1.00 28.90 89 GLY D N 1
ATOM 8925 C CA . GLY D 1 89 ? -68.426 119.544 2.162 1.00 28.95 89 GLY D CA 1
ATOM 8926 C C . GLY D 1 89 ? -69.393 119.510 3.330 1.00 30.20 89 GLY D C 1
ATOM 8927 O O . GLY D 1 89 ? -70.081 118.511 3.555 1.00 29.28 89 GLY D O 1
ATOM 8928 N N . GLU D 1 90 ? -69.452 120.616 4.067 1.00 31.25 90 GLU D N 1
ATOM 8929 C CA . GLU D 1 90 ? -70.344 120.739 5.224 1.00 32.64 90 GLU D CA 1
ATOM 8930 C C . GLU D 1 90 ? -71.817 120.634 4.832 1.00 30.97 90 GLU D C 1
ATOM 8931 O O . GLU D 1 90 ? -72.609 120.021 5.554 1.00 28.64 90 GLU D O 1
ATOM 8937 N N . LEU D 1 91 ? -72.182 121.227 3.693 1.00 29.17 91 LEU D N 1
ATOM 8938 C CA . LEU D 1 91 ? -73.587 121.255 3.253 1.00 29.44 91 LEU D CA 1
ATOM 8939 C C . LEU D 1 91 ? -74.180 119.867 3.039 1.00 28.23 91 LEU D C 1
ATOM 8940 O O . LEU D 1 91 ? -75.391 119.679 3.184 1.00 29.48 91 LEU D O 1
ATOM 8945 N N . GLY D 1 92 ? -73.330 118.903 2.696 1.00 27.10 92 GLY D N 1
ATOM 8946 C CA . GLY D 1 92 ? -73.750 117.516 2.530 1.00 26.92 92 GLY D CA 1
ATOM 8947 C C . GLY D 1 92 ? -74.292 116.839 3.781 1.00 27.82 92 GLY D C 1
ATOM 8948 O O . GLY D 1 92 ? -74.913 115.774 3.688 1.00 24.29 92 GLY D O 1
ATOM 8949 N N . HIS D 1 93 ? -74.040 117.432 4.948 1.00 27.60 93 HIS D N 1
ATOM 8950 C CA . HIS D 1 93 ? -74.616 116.956 6.206 1.00 28.93 93 HIS D CA 1
ATOM 8951 C C . HIS D 1 93 ? -75.838 117.778 6.633 1.00 28.41 93 HIS D C 1
ATOM 8952 O O . HIS D 1 93 ? -76.397 117.541 7.701 1.00 29.18 93 HIS D O 1
ATOM 8959 N N . ARG D 1 94 ? -76.253 118.727 5.795 1.00 27.13 94 ARG D N 1
ATOM 8960 C CA . ARG D 1 94 ? -77.306 119.682 6.140 1.00 27.91 94 ARG D CA 1
ATOM 8961 C C . ARG D 1 94 ? -78.316 119.787 4.996 1.00 25.34 94 ARG D C 1
ATOM 8962 O O . ARG D 1 94 ? -78.267 120.734 4.216 1.00 25.63 94 ARG D O 1
ATOM 8970 N N . PRO D 1 95 ? -79.230 118.801 4.887 1.00 25.66 95 PRO D N 1
ATOM 8971 C CA . PRO D 1 95 ? -80.161 118.710 3.750 1.00 25.43 95 PRO D CA 1
ATOM 8972 C C . PRO D 1 95 ? -80.922 120.008 3.476 1.00 25.83 95 PRO D C 1
ATOM 8973 O O . PRO D 1 95 ? -81.136 120.367 2.317 1.00 25.63 95 PRO D O 1
ATOM 8977 N N . GLY D 1 96 ? -81.309 120.708 4.540 1.00 25.39 96 GLY D N 1
ATOM 8978 C CA . GLY D 1 96 ? -82.032 121.968 4.422 1.00 24.69 96 GLY D CA 1
ATOM 8979 C C . GLY D 1 96 ? -81.234 123.090 3.788 1.00 26.34 96 GLY D C 1
ATOM 8980 O O . GLY D 1 96 ? -81.723 123.770 2.880 1.00 30.54 96 GLY D O 1
ATOM 8981 N N . ASP D 1 97 ? -80.013 123.295 4.279 1.00 26.52 97 ASP D N 1
ATOM 8982 C CA . ASP D 1 97 ? -79.113 124.307 3.727 1.00 26.91 97 ASP D CA 1
ATOM 8983 C C . ASP D 1 97 ? -78.697 123.924 2.303 1.00 24.26 97 ASP D C 1
ATOM 8984 O O . ASP D 1 97 ? -78.575 124.785 1.436 1.00 22.78 97 ASP D O 1
ATOM 8989 N N . LEU D 1 98 ? -78.476 122.630 2.073 1.00 22.85 98 LEU D N 1
ATOM 8990 C CA . LEU D 1 98 ? -78.181 122.121 0.732 1.00 21.55 98 LEU D CA 1
ATOM 8991 C C . LEU D 1 98 ? -79.344 122.426 -0.221 1.00 21.15 98 LEU D C 1
ATOM 8992 O O . LEU D 1 98 ? -79.133 122.936 -1.316 1.00 22.55 98 LEU D O 1
ATOM 8997 N N . ALA D 1 99 ? -80.570 122.128 0.208 1.00 21.92 99 ALA D N 1
ATOM 8998 C CA . ALA D 1 99 ? -81.762 122.395 -0.609 1.00 22.87 99 ALA D CA 1
ATOM 8999 C C . ALA D 1 99 ? -81.873 123.869 -1.011 1.00 23.61 99 ALA D C 1
ATOM 9000 O O . ALA D 1 99 ? -82.285 124.187 -2.132 1.00 24.70 99 ALA D O 1
ATOM 9002 N N . GLY D 1 100 ? -81.497 124.762 -0.099 1.00 23.43 100 GLY D N 1
ATOM 9003 C CA . GLY D 1 100 ? -81.502 126.194 -0.373 1.00 22.98 100 GLY D CA 1
ATOM 9004 C C . GLY D 1 100 ? -80.481 126.590 -1.420 1.00 22.49 100 GLY D C 1
ATOM 9005 O O . GLY D 1 100 ? -80.801 127.307 -2.366 1.00 23.40 100 GLY D O 1
ATOM 9006 N N . LEU D 1 101 ? -79.253 126.110 -1.255 1.00 21.49 101 LEU D N 1
ATOM 9007 C CA . LEU D 1 101 ? -78.189 126.359 -2.222 1.00 23.68 101 LEU D CA 1
ATOM 9008 C C . LEU D 1 101 ? -78.600 125.871 -3.613 1.00 22.34 101 LEU D C 1
ATOM 9009 O O . LEU D 1 101 ? -78.420 126.573 -4.612 1.00 21.74 101 LEU D O 1
ATOM 9014 N N . LEU D 1 102 ? -79.166 124.672 -3.674 1.00 20.95 102 LEU D N 1
ATOM 9015 C CA . LEU D 1 102 ? -79.510 124.066 -4.953 1.00 20.12 102 LEU D CA 1
ATOM 9016 C C . LEU D 1 102 ? -80.710 124.743 -5.635 1.00 20.54 102 LEU D C 1
ATOM 9017 O O . LEU D 1 102 ? -80.721 124.859 -6.859 1.00 20.11 102 LEU D O 1
ATOM 9022 N N . HIS D 1 103 ? -81.691 125.212 -4.860 1.00 20.29 103 HIS D N 1
ATOM 9023 C CA . HIS D 1 103 ? -82.796 126.007 -5.422 1.00 20.67 103 HIS D CA 1
ATOM 9024 C C . HIS D 1 103 ? -82.260 127.310 -6.037 1.00 21.86 103 HIS D C 1
ATOM 9025 O O . HIS D 1 103 ? -82.692 127.721 -7.115 1.00 20.96 103 HIS D O 1
ATOM 9032 N N . ARG D 1 104 ? -81.316 127.948 -5.349 1.00 21.68 104 ARG D N 1
ATOM 9033 C CA . ARG D 1 104 ? -80.681 129.166 -5.861 1.00 22.18 104 ARG D CA 1
ATOM 9034 C C . ARG D 1 104 ? -79.923 128.892 -7.166 1.00 21.65 104 ARG D C 1
ATOM 9035 O O . ARG D 1 104 ? -80.010 129.679 -8.109 1.00 21.90 104 ARG D O 1
ATOM 9043 N N . LEU D 1 105 ? -79.204 127.771 -7.230 1.00 20.33 105 LEU D N 1
ATOM 9044 C CA . LEU D 1 105 ? -78.469 127.406 -8.449 1.00 20.25 105 LEU D CA 1
ATOM 9045 C C . LEU D 1 105 ? -79.409 127.095 -9.622 1.00 20.32 105 LEU D C 1
ATOM 9046 O O . LEU D 1 105 ? -79.093 127.406 -10.767 1.00 21.04 105 LEU D O 1
ATOM 9051 N N . ILE D 1 106 ? -80.565 126.496 -9.344 1.00 21.04 106 ILE D N 1
ATOM 9052 C CA . ILE D 1 106 ? -81.572 126.292 -10.390 1.00 20.62 106 ILE D CA 1
ATOM 9053 C C . ILE D 1 106 ? -81.989 127.638 -10.974 1.00 20.09 106 ILE D C 1
ATOM 9054 O O . ILE D 1 106 ? -82.086 127.778 -12.192 1.00 21.14 106 ILE D O 1
ATOM 9059 N N . ARG D 1 107 ? -82.213 128.630 -10.115 1.00 19.72 107 ARG D N 1
ATOM 9060 C CA . ARG D 1 107 ? -82.633 129.946 -10.590 1.00 20.59 107 ARG D CA 1
ATOM 9061 C C . ARG D 1 107 ? -81.558 130.613 -11.449 1.00 20.80 107 ARG D C 1
ATOM 9062 O O . ARG D 1 107 ? -81.875 131.273 -12.438 1.00 20.52 107 ARG D O 1
ATOM 9070 N N . VAL D 1 108 ? -80.296 130.430 -11.068 1.00 21.54 108 VAL D N 1
ATOM 9071 C CA . VAL D 1 108 ? -79.167 130.939 -11.847 1.00 22.95 108 VAL D CA 1
ATOM 9072 C C . VAL D 1 108 ? -79.149 130.309 -13.247 1.00 22.51 108 VAL D C 1
ATOM 9073 O O . VAL D 1 108 ? -78.931 131.005 -14.240 1.00 21.56 108 VAL D O 1
ATOM 9077 N N . ALA D 1 109 ? -79.386 129.000 -13.319 1.00 23.01 109 ALA D N 1
ATOM 9078 C CA . ALA D 1 109 ? -79.467 128.295 -14.606 1.00 21.74 109 ALA D CA 1
ATOM 9079 C C . ALA D 1 109 ? -80.605 128.822 -15.478 1.00 21.33 109 ALA D C 1
ATOM 9080 O O . ALA D 1 109 ? -80.451 128.948 -16.691 1.00 22.66 109 ALA D O 1
ATOM 9082 N N . GLN D 1 110 ? -81.742 129.123 -14.854 1.00 20.79 110 GLN D N 1
ATOM 9083 C CA . GLN D 1 110 ? -82.907 129.660 -15.567 1.00 21.35 110 GLN D CA 1
ATOM 9084 C C . GLN D 1 110 ? -82.711 131.110 -15.997 1.00 21.66 110 GLN D C 1
ATOM 9085 O O . GLN D 1 110 ? -83.168 131.518 -17.071 1.00 21.80 110 GLN D O 1
ATOM 9091 N N . ASN D 1 111 ? -82.071 131.890 -15.130 1.00 20.45 111 ASN D N 1
ATOM 9092 C CA . ASN D 1 111 ? -81.883 133.320 -15.352 1.00 21.46 111 ASN D CA 1
ATOM 9093 C C . ASN D 1 111 ? -80.511 133.784 -14.881 1.00 23.05 111 ASN D C 1
ATOM 9094 O O . ASN D 1 111 ? -80.372 134.319 -13.778 1.00 23.74 111 ASN D O 1
ATOM 9099 N N . PRO D 1 112 ? -79.486 133.583 -15.725 1.00 24.54 112 PRO D N 1
ATOM 9100 C CA . PRO D 1 112 ? -78.127 134.038 -15.414 1.00 25.02 112 PRO D CA 1
ATOM 9101 C C . PRO D 1 112 ? -78.039 135.539 -15.138 1.00 25.52 112 PRO D C 1
ATOM 9102 O O . PRO D 1 112 ? -77.114 135.978 -14.460 1.00 26.66 112 PRO D O 1
ATOM 9106 N N . GLU D 1 113 ? -78.994 136.306 -15.664 1.00 26.98 113 GLU D N 1
ATOM 9107 C CA . GLU D 1 113 ? -79.027 137.755 -15.486 1.00 28.80 113 GLU D CA 1
ATOM 9108 C C . GLU D 1 113 ? -79.544 138.200 -14.112 1.00 29.11 113 GLU D C 1
ATOM 9109 O O . GLU D 1 113 ? -79.362 139.352 -13.735 1.00 29.60 113 GLU D O 1
ATOM 9115 N N . ALA D 1 114 ? -80.187 137.301 -13.367 1.00 30.02 114 ALA D N 1
ATOM 9116 C CA . ALA D 1 114 ? -80.699 137.643 -12.034 1.00 29.96 114 ALA D CA 1
ATOM 9117 C C . ALA D 1 114 ? -79.549 138.028 -11.096 1.00 29.52 114 ALA D C 1
ATOM 9118 O O . ALA D 1 114 ? -78.562 137.300 -11.010 1.00 28.86 114 ALA D O 1
ATOM 9120 N N . PRO D 1 115 ? -79.668 139.173 -10.391 1.00 29.67 115 PRO D N 1
ATOM 9121 C CA . PRO D 1 115 ? -78.575 139.641 -9.534 1.00 30.91 115 PRO D CA 1
ATOM 9122 C C . PRO D 1 115 ? -78.533 138.921 -8.183 1.00 30.08 115 PRO D C 1
ATOM 9123 O O . PRO D 1 115 ? -78.718 139.538 -7.137 1.00 29.34 115 PRO D O 1
ATOM 9127 N N . MET D 1 116 ? -78.292 137.614 -8.227 1.00 30.91 116 MET D N 1
ATOM 9128 C CA . MET D 1 116 ? -78.151 136.792 -7.029 1.00 32.06 116 MET D CA 1
ATOM 9129 C C . MET D 1 116 ? -77.014 135.800 -7.247 1.00 31.81 116 MET D C 1
ATOM 9130 O O . MET D 1 116 ? -76.678 135.475 -8.389 1.00 31.33 116 MET D O 1
ATOM 9135 N N . MET D 1 117 ? -76.417 135.340 -6.149 1.00 30.96 117 MET D N 1
ATOM 9136 C CA . MET D 1 117 ? -75.223 134.489 -6.196 1.00 33.51 117 MET D CA 1
ATOM 9137 C C . MET D 1 117 ? -74.167 135.044 -7.156 1.00 35.80 117 MET D C 1
ATOM 9138 O O . MET D 1 117 ? -73.591 134.321 -7.972 1.00 33.71 117 MET D O 1
ATOM 9143 N N . GLN D 1 118 ? -73.914 136.343 -7.041 1.00 37.01 118 GLN D N 1
ATOM 9144 C CA . GLN D 1 118 ? -72.972 137.021 -7.922 1.00 42.24 118 GLN D CA 1
ATOM 9145 C C . GLN D 1 118 ? -71.527 136.738 -7.496 1.00 40.62 118 GLN D C 1
ATOM 9146 O O . GLN D 1 118 ? -70.597 136.953 -8.267 1.00 40.96 118 GLN D O 1
ATOM 9152 N N . ASP D 1 119 ? -71.360 136.233 -6.274 1.00 44.69 119 ASP D N 1
ATOM 9153 C CA . ASP D 1 119 ? -70.045 135.905 -5.709 1.00 52.16 119 ASP D CA 1
ATOM 9154 C C . ASP D 1 119 ? -69.560 134.485 -6.018 1.00 50.00 119 ASP D C 1
ATOM 9155 O O . ASP D 1 119 ? -68.358 134.259 -6.167 1.00 50.07 119 ASP D O 1
ATOM 9160 N N . ASP D 1 120 ? -70.495 133.540 -6.111 1.00 41.74 120 ASP D N 1
ATOM 9161 C CA . ASP D 1 120 ? -70.171 132.115 -6.084 1.00 38.75 120 ASP D CA 1
ATOM 9162 C C . ASP D 1 120 ? -69.564 131.627 -7.402 1.00 35.74 120 ASP D C 1
ATOM 9163 O O . ASP D 1 120 ? -70.140 131.847 -8.466 1.00 32.65 120 ASP D O 1
ATOM 9168 N N . PRO D 1 121 ? -68.400 130.952 -7.333 1.00 35.35 121 PRO D N 1
ATOM 9169 C CA . PRO D 1 121 ? -67.803 130.404 -8.558 1.00 33.37 121 PRO D CA 1
ATOM 9170 C C . PRO D 1 121 ? -68.665 129.334 -9.249 1.00 29.17 121 PRO D C 1
ATOM 9171 O O . PRO D 1 121 ? -68.671 129.271 -10.480 1.00 26.98 121 PRO D O 1
ATOM 9175 N N . LEU D 1 122 ? -69.380 128.508 -8.483 1.00 26.51 122 LEU D N 1
ATOM 9176 C CA . LEU D 1 122 ? -70.286 127.520 -9.091 1.00 26.70 122 LEU D CA 1
ATOM 9177 C C . LEU D 1 122 ? -71.388 128.216 -9.886 1.00 25.38 122 LEU D C 1
ATOM 9178 O O . LEU D 1 122 ? -71.752 127.767 -10.976 1.00 26.73 122 LEU D O 1
ATOM 9183 N N . ALA D 1 123 ? -71.910 129.313 -9.345 1.00 25.29 123 ALA D N 1
ATOM 9184 C CA . ALA D 1 123 ? -72.903 130.115 -10.057 1.00 24.82 123 ALA D CA 1
ATOM 9185 C C . ALA D 1 123 ? -72.312 130.708 -11.338 1.00 26.28 123 ALA D C 1
ATOM 9186 O O . ALA D 1 123 ? -72.951 130.670 -12.389 1.00 24.24 123 ALA D O 1
ATOM 9188 N N . ALA D 1 124 ? -71.093 131.244 -11.250 1.00 27.14 124 ALA D N 1
ATOM 9189 C CA . ALA D 1 124 ? -70.417 131.819 -12.415 1.00 28.12 124 ALA D CA 1
ATOM 9190 C C . ALA D 1 124 ? -70.210 130.773 -13.512 1.00 26.36 124 ALA D C 1
ATOM 9191 O O . ALA D 1 124 ? -70.500 131.026 -14.681 1.00 26.11 124 ALA D O 1
ATOM 9193 N N . GLY D 1 125 ? -69.720 129.597 -13.126 1.00 24.85 125 GLY D N 1
ATOM 9194 C CA . GLY D 1 125 ? -69.582 128.476 -14.052 1.00 24.66 125 GLY D CA 1
ATOM 9195 C C . GLY D 1 125 ? -70.903 128.069 -14.688 1.00 24.20 125 GLY D C 1
ATOM 9196 O O . GLY D 1 125 ? -70.963 127.828 -15.889 1.00 22.67 125 GLY D O 1
ATOM 9197 N N . LEU D 1 126 ? -71.964 128.012 -13.883 1.00 24.24 126 LEU D N 1
ATOM 9198 C CA . LEU D 1 126 ? -73.297 127.609 -14.364 1.00 23.81 126 LEU D CA 1
ATOM 9199 C C . LEU D 1 126 ? -73.843 128.586 -15.414 1.00 22.48 126 LEU D C 1
ATOM 9200 O O . LEU D 1 126 ? -74.480 128.170 -16.386 1.00 22.79 126 LEU D O 1
ATOM 9205 N N . ARG D 1 127 ? -73.605 129.881 -15.210 1.00 22.96 127 ARG D N 1
ATOM 9206 C CA . ARG D 1 127 ? -74.012 130.898 -16.181 1.00 24.00 127 ARG D CA 1
ATOM 9207 C C . ARG D 1 127 ? -73.338 130.681 -17.535 1.00 23.28 127 ARG D C 1
ATOM 9208 O O . ARG D 1 127 ? -73.976 130.842 -18.575 1.00 21.75 127 ARG D O 1
ATOM 9216 N N . ASP D 1 128 ? -72.054 130.321 -17.514 1.00 23.92 128 ASP D N 1
ATOM 9217 C CA . ASP D 1 128 ? -71.312 130.030 -18.745 1.00 25.47 128 ASP D CA 1
ATOM 9218 C C . ASP D 1 128 ? -71.901 128.800 -19.436 1.00 24.44 128 ASP D C 1
ATOM 9219 O O . ASP D 1 128 ? -72.088 128.793 -20.658 1.00 20.62 128 ASP D O 1
ATOM 9224 N N . LEU D 1 129 ? -72.195 127.769 -18.645 1.00 23.64 129 LEU D N 1
ATOM 9225 C CA . LEU D 1 129 ? -72.814 126.549 -19.164 1.00 23.34 129 LEU D CA 1
ATOM 9226 C C . LEU D 1 129 ? -74.164 126.846 -19.815 1.00 23.14 129 LEU D C 1
ATOM 9227 O O . LEU D 1 129 ? -74.434 126.375 -20.917 1.00 22.99 129 LEU D O 1
ATOM 9232 N N . ARG D 1 130 ? -75.000 127.639 -19.144 1.00 23.22 130 ARG D N 1
ATOM 9233 C CA . ARG D 1 130 ? -76.327 127.981 -19.673 1.00 22.36 130 ARG D CA 1
ATOM 9234 C C . ARG D 1 130 ? -76.246 128.751 -20.993 1.00 23.73 130 ARG D C 1
ATOM 9235 O O . ARG D 1 130 ? -77.016 128.481 -21.917 1.00 23.95 130 ARG D O 1
ATOM 9243 N N . MET D 1 131 ? -75.322 129.706 -21.086 1.00 24.88 131 MET D N 1
ATOM 9244 C CA . MET D 1 131 ? -75.168 130.484 -22.322 1.00 27.81 131 MET D CA 1
ATOM 9245 C C . MET D 1 131 ? -74.768 129.601 -23.503 1.00 25.54 131 MET D C 1
ATOM 9246 O O . MET D 1 131 ? -75.183 129.848 -24.631 1.00 25.13 131 MET D O 1
ATOM 9251 N N . ARG D 1 132 ? -73.977 128.567 -23.240 1.00 24.72 132 ARG D N 1
ATOM 9252 C CA . ARG D 1 132 ? -73.588 127.627 -24.284 1.00 26.25 132 ARG D CA 1
ATOM 9253 C C . ARG D 1 132 ? -74.712 126.652 -24.635 1.00 25.02 132 ARG D C 1
ATOM 9254 O O . ARG D 1 132 ? -74.860 126.273 -25.795 1.00 24.54 132 ARG D O 1
ATOM 9262 N N . VAL D 1 133 ? -75.505 126.255 -23.641 1.00 23.44 133 VAL D N 1
ATOM 9263 C CA . VAL D 1 133 ? -76.720 125.476 -23.889 1.00 22.30 133 VAL D CA 1
ATOM 9264 C C . VAL D 1 133 ? -77.694 126.235 -24.808 1.00 22.92 133 VAL D C 1
ATOM 9265 O O . VAL D 1 133 ? -78.301 125.630 -25.699 1.00 23.83 133 VAL D O 1
ATOM 9269 N N . ASP D 1 134 ? -77.839 127.546 -24.590 1.00 23.98 134 ASP D N 1
ATOM 9270 C CA . ASP D 1 134 ? -78.665 128.414 -25.453 1.00 26.90 134 ASP D CA 1
ATOM 9271 C C . ASP D 1 134 ? -78.187 128.363 -26.911 1.00 27.02 134 ASP D C 1
ATOM 9272 O O . ASP D 1 134 ? -78.979 128.463 -27.843 1.00 25.10 134 ASP D O 1
ATOM 9277 N N . ARG D 1 135 ? -76.877 128.222 -27.081 1.00 26.48 135 ARG D N 1
ATOM 9278 C CA . ARG D 1 135 ? -76.235 128.186 -28.390 1.00 27.81 135 ARG D CA 1
ATOM 9279 C C . ARG D 1 135 ? -76.537 126.896 -29.162 1.00 24.73 135 ARG D C 1
ATOM 9280 O O . ARG D 1 135 ? -76.785 126.935 -30.370 1.00 26.02 135 ARG D O 1
ATOM 9288 N N . PHE D 1 136 ? -76.511 125.762 -28.467 1.00 22.43 136 PHE D N 1
ATOM 9289 C CA . PHE D 1 136 ? -76.598 124.448 -29.118 1.00 24.00 136 PHE D CA 1
ATOM 9290 C C . PHE D 1 136 ? -77.899 123.691 -28.856 1.00 22.36 136 PHE D C 1
ATOM 9291 O O . PHE D 1 136 ? -78.093 122.594 -29.377 1.00 23.14 136 PHE D O 1
ATOM 9299 N N . GLY D 1 137 ? -78.790 124.277 -28.063 1.00 21.70 137 GLY D N 1
ATOM 9300 C CA . GLY D 1 137 ? -80.044 123.628 -27.712 1.00 21.77 137 GLY D CA 1
ATOM 9301 C C . GLY D 1 137 ? -81.251 124.468 -28.065 1.00 21.34 137 GLY D C 1
ATOM 9302 O O . GLY D 1 137 ? -81.153 125.683 -28.222 1.00 22.88 137 GLY D O 1
ATOM 9303 N N . THR D 1 138 ? -82.394 123.806 -28.191 1.00 21.24 138 THR D N 1
ATOM 9304 C CA . THR D 1 138 ? -83.675 124.489 -28.347 1.00 22.19 138 THR D CA 1
ATOM 9305 C C . THR D 1 138 ? -84.165 124.950 -26.977 1.00 22.44 138 THR D C 1
ATOM 9306 O O . THR D 1 138 ? -83.606 124.561 -25.950 1.00 21.17 138 THR D O 1
ATOM 9310 N N . ALA D 1 139 ? -85.222 125.757 -26.959 1.00 24.07 139 ALA D N 1
ATOM 9311 C CA . ALA D 1 139 ? -85.855 126.161 -25.704 1.00 24.00 139 ALA D CA 1
ATOM 9312 C C . ALA D 1 139 ? -86.308 124.935 -24.907 1.00 22.40 139 ALA D C 1
ATOM 9313 O O . ALA D 1 139 ? -86.119 124.880 -23.693 1.00 22.22 139 ALA D O 1
ATOM 9315 N N . GLY D 1 140 ? -86.896 123.959 -25.601 1.00 21.32 140 GLY D N 1
ATOM 9316 C CA . GLY D 1 140 ? -87.336 122.713 -24.980 1.00 21.76 140 GLY D CA 1
ATOM 9317 C C . GLY D 1 140 ? -86.202 121.931 -24.344 1.00 21.30 140 GLY D C 1
ATOM 9318 O O . GLY D 1 140 ? -86.334 121.435 -23.224 1.00 20.99 140 GLY D O 1
ATOM 9319 N N . GLN D 1 141 ? -85.085 121.825 -25.060 1.00 19.99 141 GLN D N 1
ATOM 9320 C CA . GLN D 1 141 ? -83.913 121.116 -24.548 1.00 19.15 141 GLN D CA 1
ATOM 9321 C C . GLN D 1 141 ? -83.306 121.812 -23.330 1.00 19.29 141 GLN D C 1
ATOM 9322 O O . GLN D 1 141 ? -82.855 121.148 -22.392 1.00 19.49 141 GLN D O 1
ATOM 9328 N N . THR D 1 142 ? -83.309 123.144 -23.351 1.00 19.88 142 THR D N 1
ATOM 9329 C CA . THR D 1 142 ? -82.800 123.952 -22.248 1.00 20.44 142 THR D CA 1
ATOM 9330 C C . THR D 1 142 ? -83.645 123.736 -20.992 1.00 20.56 142 THR D C 1
ATOM 9331 O O . THR D 1 142 ? -83.100 123.562 -19.901 1.00 21.40 142 THR D O 1
ATOM 9335 N N . ALA D 1 143 ? -84.969 123.733 -21.159 1.00 20.43 143 ALA D N 1
ATOM 9336 C CA . ALA D 1 143 ? -85.903 123.462 -20.058 1.00 20.00 143 ALA D CA 1
ATOM 9337 C C . ALA D 1 143 ? -85.709 122.062 -19.480 1.00 19.98 143 ALA D C 1
ATOM 9338 O O . ALA D 1 143 ? -85.748 121.867 -18.264 1.00 20.05 143 ALA D O 1
ATOM 9340 N N . ARG D 1 144 ? -85.503 121.084 -20.350 1.00 19.70 144 ARG D N 1
ATOM 9341 C CA . ARG D 1 144 ? -85.281 119.718 -19.886 1.00 21.45 144 ARG D CA 1
ATOM 9342 C C . ARG D 1 144 ? -83.953 119.570 -19.159 1.00 18.83 144 ARG D C 1
ATOM 9343 O O . ARG D 1 144 ? -83.853 118.806 -18.200 1.00 19.00 144 ARG D O 1
ATOM 9351 N N . TRP D 1 145 ? -82.944 120.302 -19.613 1.00 18.17 145 TRP D N 1
ATOM 9352 C CA . TRP D 1 145 ? -81.663 120.376 -18.904 1.00 18.43 145 TRP D CA 1
ATOM 9353 C C . TRP D 1 145 ? -81.867 120.903 -17.473 1.00 18.24 145 TRP D C 1
ATOM 9354 O O . TRP D 1 145 ? -81.368 120.315 -16.510 1.00 18.63 145 TRP D O 1
ATOM 9365 N N . VAL D 1 146 ? -82.639 121.979 -17.330 1.00 18.71 146 VAL D N 1
ATOM 9366 C CA . VAL D 1 146 ? -82.929 122.536 -16.003 1.00 19.42 146 VAL D CA 1
ATOM 9367 C C . VAL D 1 146 ? -83.743 121.561 -15.144 1.00 19.61 146 VAL D C 1
ATOM 9368 O O . VAL D 1 146 ? -83.449 121.389 -13.958 1.00 20.24 146 VAL D O 1
ATOM 9372 N N . ASP D 1 147 ? -84.758 120.926 -15.732 1.00 19.79 147 ASP D N 1
ATOM 9373 C CA . ASP D 1 147 ? -85.563 119.936 -15.003 1.00 19.80 147 ASP D CA 1
ATOM 9374 C C . ASP D 1 147 ? -84.709 118.753 -14.538 1.00 18.96 147 ASP D C 1
ATOM 9375 O O . ASP D 1 147 ? -84.913 118.232 -13.441 1.00 17.90 147 ASP D O 1
ATOM 9380 N N . ALA D 1 148 ? -83.763 118.337 -15.379 1.00 17.55 148 ALA D N 1
ATOM 9381 C CA . ALA D 1 148 ? -82.850 117.253 -15.036 1.00 18.50 148 ALA D CA 1
ATOM 9382 C C . ALA D 1 148 ? -81.916 117.660 -13.901 1.00 18.44 148 ALA D C 1
ATOM 9383 O O . ALA D 1 148 ? -81.626 116.859 -13.019 1.00 18.84 148 ALA D O 1
ATOM 9385 N N . LEU D 1 149 ? -81.452 118.907 -13.908 1.00 17.87 149 LEU D N 1
ATOM 9386 C CA . LEU D 1 149 ? -80.680 119.407 -12.780 1.00 19.42 149 LEU D CA 1
ATOM 9387 C C . LEU D 1 149 ? -81.494 119.325 -11.490 1.00 18.59 149 LEU D C 1
ATOM 9388 O O . LEU D 1 149 ? -80.968 118.925 -10.454 1.00 18.09 149 LEU D O 1
ATOM 9393 N N . ARG D 1 150 ? -82.773 119.685 -11.554 1.00 20.04 150 ARG D N 1
ATOM 9394 C CA . ARG D 1 150 ? -83.626 119.629 -10.368 1.00 21.25 150 ARG D CA 1
ATOM 9395 C C . ARG D 1 150 ? -83.788 118.199 -9.844 1.00 20.74 150 ARG D C 1
ATOM 9396 O O . ARG D 1 150 ? -83.797 117.990 -8.626 1.00 22.88 150 ARG D O 1
ATOM 9404 N N . GLU D 1 151 ? -83.915 117.231 -10.757 1.00 20.76 151 GLU D N 1
ATOM 9405 C CA . GLU D 1 151 ? -83.973 115.805 -10.401 1.00 22.06 151 GLU D CA 1
ATOM 9406 C C . GLU D 1 151 ? -82.727 115.390 -9.640 1.00 20.15 151 GLU D C 1
ATOM 9407 O O . GLU D 1 151 ? -82.806 114.742 -8.595 1.00 19.78 151 GLU D O 1
ATOM 9413 N N . TYR D 1 152 ? -81.572 115.741 -10.195 1.00 18.76 152 TYR D N 1
ATOM 9414 C CA . TYR D 1 152 ? -80.303 115.437 -9.551 1.00 18.03 152 TYR D CA 1
ATOM 9415 C C . TYR D 1 152 ? -80.227 116.103 -8.170 1.00 17.51 152 TYR D C 1
ATOM 9416 O O . TYR D 1 152 ? -79.967 115.431 -7.179 1.00 16.56 152 TYR D O 1
ATOM 9425 N N . PHE D 1 153 ? -80.496 117.408 -8.114 1.00 17.77 153 PHE D N 1
ATOM 9426 C CA . PHE D 1 153 ? -80.440 118.175 -6.862 1.00 17.60 153 PHE D CA 1
ATOM 9427 C C . PHE D 1 153 ? -81.357 117.614 -5.767 1.00 18.40 153 PHE D C 1
ATOM 9428 O O . PHE D 1 153 ? -80.953 117.490 -4.604 1.00 19.46 153 PHE D O 1
ATOM 9436 N N . PHE D 1 154 ? -82.590 117.286 -6.134 1.00 17.96 154 PHE D N 1
ATOM 9437 C CA . PHE D 1 154 ? -83.551 116.752 -5.170 1.00 17.99 154 PHE D CA 1
ATOM 9438 C C . PHE D 1 154 ? -83.046 115.420 -4.611 1.00 18.48 154 PHE D C 1
ATOM 9439 O O . PHE D 1 154 ? -83.143 115.176 -3.407 1.00 19.35 154 PHE D O 1
ATOM 9447 N N . SER D 1 155 ? -82.459 114.588 -5.473 1.00 18.14 155 SER D N 1
ATOM 9448 C CA . SER D 1 155 ? -81.937 113.286 -5.046 1.00 18.03 155 SER D CA 1
ATOM 9449 C C . SER D 1 155 ? -80.706 113.393 -4.131 1.00 17.91 155 SER D C 1
ATOM 9450 O O . SER D 1 155 ? -80.557 112.577 -3.227 1.00 17.41 155 SER D O 1
ATOM 9453 N N . VAL D 1 156 ? -79.835 114.384 -4.341 1.00 18.40 156 VAL D N 1
ATOM 9454 C CA . VAL D 1 156 ? -78.687 114.553 -3.425 1.00 19.34 156 VAL D CA 1
ATOM 9455 C C . VAL D 1 156 ? -79.099 115.165 -2.076 1.00 19.22 156 VAL D C 1
ATOM 9456 O O . VAL D 1 156 ? -78.398 114.992 -1.086 1.00 21.37 156 VAL D O 1
ATOM 9460 N N . VAL D 1 157 ? -80.236 115.854 -2.026 1.00 19.63 157 VAL D N 1
ATOM 9461 C CA . VAL D 1 157 ? -80.792 116.297 -0.740 1.00 20.56 157 VAL D CA 1
ATOM 9462 C C . VAL D 1 157 ? -81.291 115.087 0.057 1.00 20.51 157 VAL D C 1
ATOM 9463 O O . VAL D 1 157 ? -81.070 114.991 1.269 1.00 20.48 157 VAL D O 1
ATOM 9467 N N . TRP D 1 158 ? -81.945 114.160 -0.635 1.00 19.71 158 TRP D N 1
ATOM 9468 C CA . TRP D 1 158 ? -82.330 112.886 -0.038 1.00 20.96 158 TRP D CA 1
ATOM 9469 C C . TRP D 1 158 ? -81.100 112.094 0.444 1.00 22.28 158 TRP D C 1
ATOM 9470 O O . TRP D 1 158 ? -81.088 111.571 1.564 1.00 21.76 158 TRP D O 1
ATOM 9481 N N . GLU D 1 159 ? -80.064 112.014 -0.390 1.00 22.08 159 GLU D N 1
ATOM 9482 C CA . GLU D 1 159 ? -78.807 111.363 0.012 1.00 21.61 159 GLU D CA 1
ATOM 9483 C C . GLU D 1 159 ? -78.204 112.025 1.257 1.00 21.46 159 GLU D C 1
ATOM 9484 O O . GLU D 1 159 ? -77.730 111.338 2.164 1.00 21.47 159 GLU D O 1
ATOM 9490 N N . ALA D 1 160 ? -78.224 113.356 1.293 1.00 21.76 160 ALA D N 1
ATOM 9491 C CA . ALA D 1 160 ? -77.685 114.116 2.421 1.00 22.46 160 ALA D CA 1
ATOM 9492 C C . ALA D 1 160 ? -78.388 113.781 3.741 1.00 24.17 160 ALA D C 1
ATOM 9493 O O . ALA D 1 160 ? -77.750 113.751 4.796 1.00 25.86 160 ALA D O 1
ATOM 9495 N N . ALA D 1 161 ? -79.693 113.525 3.679 1.00 24.13 161 ALA D N 1
ATOM 9496 C CA . ALA D 1 161 ? -80.454 113.125 4.866 1.00 23.48 161 ALA D CA 1
ATOM 9497 C C . ALA D 1 161 ? -79.915 111.821 5.447 1.00 23.35 161 ALA D C 1
ATOM 9498 O O . ALA D 1 161 ? -79.802 111.675 6.670 1.00 24.01 161 ALA D O 1
ATOM 9500 N N . HIS D 1 162 ? -79.577 110.879 4.570 1.00 23.07 162 HIS D N 1
ATOM 9501 C CA . HIS D 1 162 ? -78.970 109.622 5.004 1.00 24.43 162 HIS D CA 1
ATOM 9502 C C . HIS D 1 162 ? -77.567 109.838 5.578 1.00 25.36 162 HIS D C 1
ATOM 9503 O O . HIS D 1 162 ? -77.220 109.259 6.613 1.00 26.48 162 HIS D O 1
ATOM 9510 N N . ARG D 1 163 ? -76.772 110.682 4.925 1.00 24.75 163 ARG D N 1
ATOM 9511 C CA . ARG D 1 163 ? -75.440 111.020 5.436 1.00 25.81 163 ARG D CA 1
ATOM 9512 C C . ARG D 1 163 ? -75.508 111.695 6.805 1.00 26.01 163 ARG D C 1
ATOM 9513 O O . ARG D 1 163 ? -74.733 111.364 7.696 1.00 27.31 163 ARG D O 1
ATOM 9521 N N . ARG D 1 164 ? -76.437 112.633 6.970 1.00 26.42 164 ARG D N 1
ATOM 9522 C CA . ARG D 1 164 ? -76.619 113.321 8.249 1.00 29.03 164 ARG D CA 1
ATOM 9523 C C . ARG D 1 164 ? -76.942 112.322 9.360 1.00 30.06 164 ARG D C 1
ATOM 9524 O O . ARG D 1 164 ? -76.394 112.408 10.458 1.00 32.47 164 ARG D O 1
ATOM 9532 N N . ALA D 1 165 ? -77.821 111.372 9.056 1.00 27.72 165 ALA D N 1
ATOM 9533 C CA . ALA D 1 165 ? -78.254 110.372 10.027 1.00 27.75 165 ALA D CA 1
ATOM 9534 C C . ALA D 1 165 ? -77.288 109.186 10.145 1.00 28.50 165 ALA D C 1
ATOM 9535 O O . ALA D 1 165 ? -77.373 108.411 11.096 1.00 29.35 165 ALA D O 1
ATOM 9537 N N . GLY D 1 166 ? -76.372 109.050 9.189 1.00 28.68 166 GLY D N 1
ATOM 9538 C CA . GLY D 1 166 ? -75.473 107.899 9.132 1.00 28.59 166 GLY D CA 1
ATOM 9539 C C . GLY D 1 166 ? -76.198 106.606 8.789 1.00 30.29 166 GLY D C 1
ATOM 9540 O O . GLY D 1 166 ? -75.755 105.525 9.172 1.00 32.53 166 GLY D O 1
ATOM 9541 N N . THR D 1 167 ? -77.312 106.717 8.065 1.00 29.48 167 THR D N 1
ATOM 9542 C CA . THR D 1 167 ? -78.129 105.558 7.706 1.00 28.52 167 THR D CA 1
ATOM 9543 C C . THR D 1 167 ? -77.890 105.129 6.258 1.00 26.63 167 THR D C 1
ATOM 9544 O O . THR D 1 167 ? -77.344 105.886 5.456 1.00 25.82 167 THR D O 1
ATOM 9548 N N . VAL D 1 168 ? -78.302 103.903 5.945 1.00 27.53 168 VAL D N 1
ATOM 9549 C CA . VAL D 1 168 ? -78.186 103.341 4.605 1.00 28.02 168 VAL D CA 1
ATOM 9550 C C . VAL D 1 168 ? -79.580 102.905 4.149 1.00 27.65 168 VAL D C 1
ATOM 9551 O O . VAL D 1 168 ? -80.232 102.118 4.838 1.00 27.78 168 VAL D O 1
ATOM 9555 N N . PRO D 1 169 ? -80.050 103.421 2.996 1.00 26.02 169 PRO D N 1
ATOM 9556 C CA . PRO D 1 169 ? -81.397 103.058 2.550 1.00 25.00 169 PRO D CA 1
ATOM 9557 C C . PRO D 1 169 ? -81.505 101.589 2.159 1.00 25.56 169 PRO D C 1
ATOM 9558 O O . PRO D 1 169 ? -80.483 100.941 1.904 1.00 27.75 169 PRO D O 1
ATOM 9562 N N . ASP D 1 170 ? -82.730 101.065 2.125 1.00 24.62 170 ASP D N 1
ATOM 9563 C CA . ASP D 1 170 ? -82.956 99.726 1.580 1.00 25.69 170 ASP D CA 1
ATOM 9564 C C . ASP D 1 170 ? -82.761 99.772 0.061 1.00 25.00 170 ASP D C 1
ATOM 9565 O O . ASP D 1 170 ? -82.506 100.839 -0.501 1.00 24.74 170 ASP D O 1
ATOM 9570 N N . LEU D 1 171 ? -82.863 98.623 -0.597 1.00 23.90 171 LEU D N 1
ATOM 9571 C CA . LEU D 1 171 ? -82.498 98.531 -2.010 1.00 24.45 171 LEU D CA 1
ATOM 9572 C C . LEU D 1 171 ? -83.446 99.308 -2.924 1.00 23.32 171 LEU D C 1
ATOM 9573 O O . LEU D 1 171 ? -83.013 99.873 -3.938 1.00 22.92 171 LEU D O 1
ATOM 9578 N N . ASN D 1 172 ? -84.729 99.336 -2.567 1.00 22.49 172 ASN D N 1
ATOM 9579 C CA . ASN D 1 172 ? -85.730 100.036 -3.364 1.00 21.43 172 ASN D CA 1
ATOM 9580 C C . ASN D 1 172 ? -85.533 101.545 -3.341 1.00 21.03 172 ASN D C 1
ATOM 9581 O O . ASN D 1 172 ? -85.562 102.193 -4.392 1.00 20.07 172 ASN D O 1
ATOM 9586 N N . ASP D 1 173 ? -85.351 102.093 -2.141 1.00 20.29 173 ASP D N 1
ATOM 9587 C CA . ASP D 1 173 ? -85.063 103.516 -1.963 1.00 21.14 173 ASP D CA 1
ATOM 9588 C C . ASP D 1 173 ? -83.716 103.883 -2.589 1.00 21.03 173 ASP D C 1
ATOM 9589 O O . ASP D 1 173 ? -83.585 104.947 -3.189 1.00 20.50 173 ASP D O 1
ATOM 9594 N N . TYR D 1 174 ? -82.712 103.018 -2.445 1.00 20.75 174 TYR D N 1
ATOM 9595 C CA . TYR D 1 174 ? -81.409 103.316 -3.033 1.00 21.27 174 TYR D CA 1
ATOM 9596 C C . TYR D 1 174 ? -81.494 103.412 -4.554 1.00 20.69 174 TYR D C 1
ATOM 9597 O O . TYR D 1 174 ? -80.938 104.330 -5.157 1.00 20.31 174 TYR D O 1
ATOM 9606 N N . THR D 1 175 ? -82.185 102.460 -5.168 1.00 22.27 175 THR D N 1
ATOM 9607 C CA . THR D 1 175 ? -82.310 102.427 -6.622 1.00 22.71 175 THR D CA 1
ATOM 9608 C C . THR D 1 175 ? -83.009 103.683 -7.122 1.00 22.33 175 THR D C 1
ATOM 9609 O O . THR D 1 175 ? -82.541 104.317 -8.069 1.00 22.53 175 THR D O 1
ATOM 9613 N N . LEU D 1 176 ? -84.112 104.048 -6.467 1.00 21.70 176 LEU D N 1
ATOM 9614 C CA . LEU D 1 176 ? -84.828 105.281 -6.794 1.00 22.62 176 LEU D CA 1
ATOM 9615 C C . LEU D 1 176 ? -83.913 106.488 -6.713 1.00 20.25 176 LEU D C 1
ATOM 9616 O O . LEU D 1 176 ? -83.861 107.295 -7.635 1.00 22.52 176 LEU D O 1
ATOM 9621 N N . MET D 1 177 ? -83.204 106.596 -5.593 1.00 19.57 177 MET D N 1
ATOM 9622 C CA . MET D 1 177 ? -82.269 107.689 -5.343 1.00 20.28 177 MET D CA 1
ATOM 9623 C C . MET D 1 177 ? -81.137 107.719 -6.371 1.00 21.25 177 MET D C 1
ATOM 9624 O O . MET D 1 177 ? -80.812 108.772 -6.930 1.00 21.11 177 MET D O 1
ATOM 9629 N N . ARG D 1 178 ? -80.545 106.555 -6.611 1.00 21.91 178 ARG D N 1
ATOM 9630 C CA . ARG D 1 178 ? -79.351 106.438 -7.447 1.00 21.96 178 ARG D CA 1
ATOM 9631 C C . ARG D 1 178 ? -79.639 106.690 -8.929 1.00 23.05 178 ARG D C 1
ATOM 9632 O O . ARG D 1 178 ? -78.766 107.157 -9.661 1.00 24.27 178 ARG D O 1
ATOM 9640 N N . LEU D 1 179 ? -80.860 106.388 -9.371 1.00 21.71 179 LEU D N 1
ATOM 9641 C CA . LEU D 1 179 ? -81.283 106.710 -10.739 1.00 23.21 179 LEU D CA 1
ATOM 9642 C C . LEU D 1 179 ? -81.068 108.189 -11.086 1.00 24.03 179 LEU D C 1
ATOM 9643 O O . LEU D 1 179 ? -80.909 108.530 -12.263 1.00 23.75 179 LEU D O 1
ATOM 9648 N N . TYR D 1 180 ? -81.073 109.057 -10.072 1.00 22.34 180 TYR D N 1
ATOM 9649 C CA . TYR D 1 180 ? -80.931 110.497 -10.282 1.00 22.35 180 TYR D CA 1
ATOM 9650 C C . TYR D 1 180 ? -79.686 111.121 -9.652 1.00 21.92 180 TYR D C 1
ATOM 9651 O O . TYR D 1 180 ? -79.185 112.114 -10.175 1.00 21.35 180 TYR D O 1
ATOM 9660 N N . ASP D 1 181 ? -79.176 110.568 -8.549 1.00 22.31 181 ASP D N 1
ATOM 9661 C CA . ASP D 1 181 ? -78.092 111.258 -7.824 1.00 23.16 181 ASP D CA 1
ATOM 9662 C C . ASP D 1 181 ? -76.721 111.128 -8.488 1.00 23.23 181 ASP D C 1
ATOM 9663 O O . ASP D 1 181 ? -75.778 111.792 -8.077 1.00 25.12 181 ASP D O 1
ATOM 9668 N N . GLY D 1 182 ? -76.631 110.299 -9.527 1.00 23.01 182 GLY D N 1
ATOM 9669 C CA . GLY D 1 182 ? -75.450 110.246 -10.374 1.00 23.93 182 GLY D CA 1
ATOM 9670 C C . GLY D 1 182 ? -75.465 111.260 -11.509 1.00 24.41 182 GLY D C 1
ATOM 9671 O O . GLY D 1 182 ? -74.534 111.295 -12.307 1.00 26.44 182 GLY D O 1
ATOM 9672 N N . ALA D 1 183 ? -76.528 112.065 -11.589 1.00 25.03 183 ALA D N 1
ATOM 9673 C CA . ALA D 1 183 ? -76.683 113.121 -12.605 1.00 25.27 183 ALA D CA 1
ATOM 9674 C C . ALA D 1 183 ? -76.704 112.605 -14.054 1.00 26.99 183 ALA D C 1
ATOM 9675 O O . ALA D 1 183 ? -76.457 113.363 -14.998 1.00 29.57 183 ALA D O 1
ATOM 9677 N N . THR D 1 184 ? -77.019 111.325 -14.230 1.00 26.11 184 THR D N 1
ATOM 9678 C CA . THR D 1 184 ? -77.066 110.720 -15.557 1.00 25.74 184 THR D CA 1
ATOM 9679 C C . THR D 1 184 ? -78.135 111.361 -16.449 1.00 23.84 184 THR D C 1
ATOM 9680 O O . THR D 1 184 ? -77.919 111.531 -17.651 1.00 23.63 184 THR D O 1
ATOM 9684 N N . SER D 1 185 ? -79.272 111.733 -15.860 1.00 23.07 185 SER D N 1
ATOM 9685 C CA . SER D 1 185 ? -80.380 112.328 -16.627 1.00 23.72 185 SER D CA 1
ATOM 9686 C C . SER D 1 185 ? -80.066 113.734 -17.159 1.00 22.70 185 SER D C 1
ATOM 9687 O O . SER D 1 185 ? -80.655 114.172 -18.149 1.00 25.30 185 SER D O 1
ATOM 9690 N N . VAL D 1 186 ? -79.124 114.427 -16.528 1.00 22.75 186 VAL D N 1
ATOM 9691 C CA . VAL D 1 186 ? -78.754 115.778 -16.959 1.00 23.62 186 VAL D CA 1
ATOM 9692 C C . VAL D 1 186 ? -77.850 115.748 -18.197 1.00 21.70 186 VAL D C 1
ATOM 9693 O O . VAL D 1 186 ? -77.767 116.728 -18.933 1.00 24.22 186 VAL D O 1
ATOM 9697 N N . VAL D 1 187 ? -77.195 114.617 -18.429 1.00 21.35 187 VAL D N 1
ATOM 9698 C CA . VAL D 1 187 ? -76.372 114.415 -19.624 1.00 21.41 187 VAL D CA 1
ATOM 9699 C C . VAL D 1 187 ? -77.242 114.215 -20.869 1.00 22.16 187 VAL D C 1
ATOM 9700 O O . VAL D 1 187 ? -76.841 114.572 -21.980 1.00 22.50 187 VAL D O 1
ATOM 9704 N N . LEU D 1 188 ? -78.443 113.675 -20.678 1.00 23.20 188 LEU D N 1
ATOM 9705 C CA . LEU D 1 188 ? -79.259 113.200 -21.802 1.00 24.21 188 LEU D CA 1
ATOM 9706 C C . LEU D 1 188 ? -79.601 114.270 -22.859 1.00 24.86 188 LEU D C 1
ATOM 9707 O O . LEU D 1 188 ? -79.483 114.001 -24.051 1.00 25.86 188 LEU D O 1
ATOM 9712 N N . PRO D 1 189 ? -79.995 115.488 -22.435 1.00 24.59 189 PRO D N 1
ATOM 9713 C CA . PRO D 1 189 ? -80.244 116.543 -23.430 1.00 25.06 189 PRO D CA 1
ATOM 9714 C C . PRO D 1 189 ? -79.015 116.889 -24.282 1.00 23.18 189 PRO D C 1
ATOM 9715 O O . PRO D 1 189 ? -79.144 117.205 -25.467 1.00 24.60 189 PRO D O 1
ATOM 9719 N N . MET D 1 190 ? -77.833 116.828 -23.680 1.00 21.12 190 MET D N 1
ATOM 9720 C CA . MET D 1 190 ? -76.601 117.143 -24.392 1.00 22.63 190 MET D CA 1
ATOM 9721 C C . MET D 1 190 ? -76.228 116.078 -25.422 1.00 20.70 190 MET D C 1
ATOM 9722 O O . MET D 1 190 ? -75.513 116.376 -26.384 1.00 23.00 190 MET D O 1
ATOM 9727 N N . LEU D 1 191 ? -76.723 114.851 -25.237 1.00 20.06 191 LEU D N 1
ATOM 9728 C CA . LEU D 1 191 ? -76.561 113.799 -26.248 1.00 21.05 191 LEU D CA 1
ATOM 9729 C C . LEU D 1 191 ? -77.275 114.186 -27.548 1.00 22.24 191 LEU D C 1
ATOM 9730 O O . LEU D 1 191 ? -76.765 113.940 -28.644 1.00 24.96 191 LEU D O 1
ATOM 9735 N N . GLU D 1 192 ? -78.446 114.805 -27.416 1.00 20.53 192 GLU D N 1
ATOM 9736 C CA . GLU D 1 192 ? -79.195 115.297 -28.568 1.00 21.43 192 GLU D CA 1
ATOM 9737 C C . GLU D 1 192 ? -78.493 116.492 -29.197 1.00 21.26 192 GLU D C 1
ATOM 9738 O O . GLU D 1 192 ? -78.276 116.525 -30.409 1.00 21.46 192 GLU D O 1
ATOM 9744 N N . MET D 1 193 ? -78.139 117.467 -28.360 1.00 21.62 193 MET D N 1
ATOM 9745 C CA . MET D 1 193 ? -77.454 118.678 -28.816 1.00 23.23 193 MET D CA 1
ATOM 9746 C C . MET D 1 193 ? -76.144 118.353 -29.534 1.00 22.25 193 MET D C 1
ATOM 9747 O O . MET D 1 193 ? -75.792 119.013 -30.505 1.00 22.78 193 MET D O 1
ATOM 9752 N N . GLY D 1 194 ? -75.437 117.328 -29.064 1.00 22.33 194 GLY D N 1
ATOM 9753 C CA . GLY D 1 194 ? -74.171 116.916 -29.669 1.00 23.81 194 GLY D CA 1
ATOM 9754 C C . GLY D 1 194 ? -74.276 116.501 -31.128 1.00 24.10 194 GLY D C 1
ATOM 9755 O O . GLY D 1 194 ? -73.284 116.546 -31.859 1.00 25.66 194 GLY D O 1
ATOM 9756 N N . HIS D 1 195 ? -75.473 116.096 -31.548 1.00 24.25 195 HIS D N 1
ATOM 9757 C CA . HIS D 1 195 ? -75.729 115.684 -32.929 1.00 24.14 195 HIS D CA 1
ATOM 9758 C C . HIS D 1 195 ? -76.750 116.581 -33.634 1.00 23.14 195 HIS D C 1
ATOM 9759 O O . HIS D 1 195 ? -77.229 116.246 -34.713 1.00 25.22 195 HIS D O 1
ATOM 9766 N N . GLY D 1 196 ? -77.074 117.718 -33.025 1.00 21.13 196 GLY D N 1
ATOM 9767 C CA . GLY D 1 196 ? -77.874 118.757 -33.678 1.00 21.56 196 GLY D CA 1
ATOM 9768 C C . GLY D 1 196 ? -79.323 118.407 -33.973 1.00 20.05 196 GLY D C 1
ATOM 9769 O O . GLY D 1 196 ? -79.904 118.932 -34.921 1.00 18.52 196 GLY D O 1
ATOM 9770 N N . TYR D 1 197 ? -79.913 117.529 -33.169 1.00 19.27 197 TYR D N 1
ATOM 9771 C CA . TYR D 1 197 ? -81.324 117.183 -33.321 1.00 19.25 197 TYR D CA 1
ATOM 9772 C C . TYR D 1 197 ? -82.043 117.330 -31.980 1.00 20.61 197 TYR D C 1
ATOM 9773 O O . TYR D 1 197 ? -81.407 117.507 -30.933 1.00 20.23 197 TYR D O 1
ATOM 9782 N N . GLU D 1 198 ? -83.369 117.265 -32.033 1.00 21.36 198 GLU D N 1
ATOM 9783 C CA . GLU D 1 198 ? -84.209 117.278 -30.841 1.00 22.69 198 GLU D CA 1
ATOM 9784 C C . GLU D 1 198 ? -85.099 116.038 -30.849 1.00 22.04 198 GLU D C 1
ATOM 9785 O O . GLU D 1 198 ? -85.803 115.789 -31.824 1.00 23.55 198 GLU D O 1
ATOM 9791 N N . LEU D 1 199 ? -85.066 115.257 -29.774 1.00 20.13 199 LEU D N 1
ATOM 9792 C CA . LEU D 1 199 ? -85.964 114.112 -29.655 1.00 20.16 199 LEU D CA 1
ATOM 9793 C C . LEU D 1 199 ? -87.315 114.634 -29.176 1.00 21.23 199 LEU D C 1
ATOM 9794 O O . LEU D 1 199 ? -87.410 115.244 -28.115 1.00 21.20 199 LEU D O 1
ATOM 9799 N N . GLN D 1 200 ? -88.358 114.402 -29.963 1.00 22.08 200 GLN D N 1
ATOM 9800 C CA . GLN D 1 200 ? -89.658 115.005 -29.691 1.00 23.70 200 GLN D CA 1
ATOM 9801 C C . GLN D 1 200 ? -90.349 114.325 -28.506 1.00 23.08 200 GLN D C 1
ATOM 9802 O O . GLN D 1 200 ? -90.126 113.139 -28.260 1.00 21.14 200 GLN D O 1
ATOM 9808 N N . PRO D 1 201 ? -91.182 115.076 -27.762 1.00 24.06 201 PRO D N 1
ATOM 9809 C CA . PRO D 1 201 ? -91.854 114.518 -26.583 1.00 24.23 201 PRO D CA 1
ATOM 9810 C C . PRO D 1 201 ? -92.579 113.194 -26.816 1.00 23.82 201 PRO D C 1
ATOM 9811 O O . PRO D 1 201 ? -92.540 112.322 -25.952 1.00 23.99 201 PRO D O 1
ATOM 9815 N N . TYR D 1 202 ? -93.210 113.026 -27.975 1.00 25.27 202 TYR D N 1
ATOM 9816 C CA . TYR D 1 202 ? -93.993 111.816 -28.229 1.00 26.70 202 TYR D CA 1
ATOM 9817 C C . TYR D 1 202 ? -93.128 110.542 -28.184 1.00 26.04 202 TYR D C 1
ATOM 9818 O O . TYR D 1 202 ? -93.641 109.457 -27.917 1.00 28.47 202 TYR D O 1
ATOM 9827 N N . GLU D 1 203 ? -91.827 110.674 -28.446 1.00 23.17 203 GLU D N 1
ATOM 9828 C CA . GLU D 1 203 ? -90.888 109.564 -28.267 1.00 24.01 203 GLU D CA 1
ATOM 9829 C C . GLU D 1 203 ? -90.153 109.654 -26.936 1.00 23.13 203 GLU D C 1
ATOM 9830 O O . GLU D 1 203 ? -90.093 108.678 -26.193 1.00 23.77 203 GLU D O 1
ATOM 9836 N N . ARG D 1 204 ? -89.605 110.825 -26.631 1.00 23.52 204 ARG D N 1
ATOM 9837 C CA . ARG D 1 204 ? -88.771 110.979 -25.440 1.00 24.67 204 ARG D CA 1
ATOM 9838 C C . ARG D 1 204 ? -89.525 110.671 -24.149 1.00 24.40 204 ARG D C 1
ATOM 9839 O O . ARG D 1 204 ? -88.958 110.080 -23.233 1.00 26.04 204 ARG D O 1
ATOM 9847 N N . ASP D 1 205 ? -90.789 111.088 -24.081 1.00 23.25 205 ASP D N 1
ATOM 9848 C CA . ASP D 1 205 ? -91.609 110.908 -22.880 1.00 23.13 205 ASP D CA 1
ATOM 9849 C C . ASP D 1 205 ? -92.466 109.650 -22.909 1.00 22.98 205 ASP D C 1
ATOM 9850 O O . ASP D 1 205 ? -93.236 109.404 -21.982 1.00 25.72 205 ASP D O 1
ATOM 9855 N N . ARG D 1 206 ? -92.335 108.853 -23.964 1.00 22.44 206 ARG D N 1
ATOM 9856 C CA . ARG D 1 206 ? -92.967 107.542 -24.017 1.00 22.66 206 ARG D CA 1
ATOM 9857 C C . ARG D 1 206 ? -92.365 106.675 -22.914 1.00 21.70 206 ARG D C 1
ATOM 9858 O O . ARG D 1 206 ? -91.155 106.711 -22.685 1.00 19.55 206 ARG D O 1
ATOM 9866 N N . THR D 1 207 ? -93.210 105.901 -22.237 1.00 20.82 207 THR D N 1
ATOM 9867 C CA . THR D 1 207 ? -92.778 105.099 -21.091 1.00 21.27 207 THR D CA 1
ATOM 9868 C C . THR D 1 207 ? -91.589 104.182 -21.416 1.00 20.90 207 THR D C 1
ATOM 9869 O O . THR D 1 207 ? -90.642 104.107 -20.642 1.00 19.94 207 THR D O 1
ATOM 9873 N N . ALA D 1 208 ? -91.637 103.503 -22.558 1.00 21.66 208 ALA D N 1
ATOM 9874 C CA . ALA D 1 208 ? -90.567 102.579 -22.952 1.00 20.53 208 ALA D CA 1
ATOM 9875 C C . ALA D 1 208 ? -89.235 103.287 -23.214 1.00 20.13 208 ALA D C 1
ATOM 9876 O O . ALA D 1 208 ? -88.174 102.728 -22.943 1.00 20.05 208 ALA D O 1
ATOM 9878 N N . VAL D 1 209 ? -89.291 104.512 -23.732 1.00 19.40 209 VAL D N 1
ATOM 9879 C CA . VAL D 1 209 ? -88.081 105.288 -23.999 1.00 19.65 209 VAL D CA 1
ATOM 9880 C C . VAL D 1 209 ? -87.484 105.811 -22.697 1.00 20.20 209 VAL D C 1
ATOM 9881 O O . VAL D 1 209 ? -86.271 105.740 -22.497 1.00 20.35 209 VAL D O 1
ATOM 9885 N N . ARG D 1 210 ? -88.335 106.315 -21.807 1.00 19.76 210 ARG D N 1
ATOM 9886 C CA . ARG D 1 210 ? -87.897 106.648 -20.457 1.00 18.35 210 ARG D CA 1
ATOM 9887 C C . ARG D 1 210 ? -87.255 105.423 -19.804 1.00 18.27 210 ARG D C 1
ATOM 9888 O O . ARG D 1 210 ? -86.223 105.541 -19.152 1.00 18.87 210 ARG D O 1
ATOM 9896 N N . ALA D 1 211 ? -87.857 104.250 -19.989 1.00 18.48 211 ALA D N 1
ATOM 9897 C CA . ALA D 1 211 ? -87.335 103.026 -19.372 1.00 18.76 211 ALA D CA 1
ATOM 9898 C C . ALA D 1 211 ? -85.892 102.713 -19.797 1.00 18.92 211 ALA D C 1
ATOM 9899 O O . ALA D 1 211 ? -85.046 102.442 -18.948 1.00 19.09 211 ALA D O 1
ATOM 9901 N N . VAL D 1 212 ? -85.602 102.763 -21.095 1.00 19.39 212 VAL D N 1
ATOM 9902 C CA . VAL D 1 212 ? -84.239 102.460 -21.557 1.00 20.38 212 VAL D CA 1
ATOM 9903 C C . VAL D 1 212 ? -83.224 103.503 -21.085 1.00 19.59 212 VAL D C 1
ATOM 9904 O O . VAL D 1 212 ? -82.075 103.164 -20.815 1.00 21.34 212 VAL D O 1
ATOM 9908 N N . ALA D 1 213 ? -83.653 104.757 -20.969 1.00 19.63 213 ALA D N 1
ATOM 9909 C CA . ALA D 1 213 ? -82.810 105.802 -20.384 1.00 19.88 213 ALA D CA 1
ATOM 9910 C C . ALA D 1 213 ? -82.527 105.511 -18.906 1.00 18.64 213 ALA D C 1
ATOM 9911 O O . ALA D 1 213 ? -81.406 105.708 -18.434 1.00 20.07 213 ALA D O 1
ATOM 9913 N N . GLU D 1 214 ? -83.546 105.046 -18.183 1.00 17.06 214 GLU D N 1
ATOM 9914 C CA . GLU D 1 214 ? -83.394 104.677 -16.769 1.00 17.57 214 GLU D CA 1
ATOM 9915 C C . GLU D 1 214 ? -82.495 103.444 -16.615 1.00 18.28 214 GLU D C 1
ATOM 9916 O O . GLU D 1 214 ? -81.735 103.335 -15.646 1.00 17.41 214 GLU D O 1
ATOM 9922 N N . MET D 1 215 ? -82.607 102.508 -17.556 1.00 19.25 215 MET D N 1
ATOM 9923 C CA . MET D 1 215 ? -81.739 101.331 -17.569 1.00 19.23 215 MET D CA 1
ATOM 9924 C C . MET D 1 215 ? -80.283 101.747 -17.761 1.00 19.70 215 MET D C 1
ATOM 9925 O O . MET D 1 215 ? -79.395 101.216 -17.095 1.00 19.95 215 MET D O 1
ATOM 9930 N N . ALA D 1 216 ? -80.048 102.700 -18.665 1.00 20.96 216 ALA D N 1
ATOM 9931 C CA . ALA D 1 216 ? -78.706 103.257 -18.876 1.00 21.14 216 ALA D CA 1
ATOM 9932 C C . ALA D 1 216 ? -78.169 103.903 -17.598 1.00 21.45 216 ALA D C 1
ATOM 9933 O O . ALA D 1 216 ? -77.021 103.671 -17.216 1.00 21.29 216 ALA D O 1
ATOM 9935 N N . SER D 1 217 ? -79.007 104.702 -16.936 1.00 20.46 217 SER D N 1
ATOM 9936 C CA . SER D 1 217 ? -78.654 105.305 -15.650 1.00 19.10 217 SER D CA 1
ATOM 9937 C C . SER D 1 217 ? -78.295 104.243 -14.596 1.00 19.72 217 SER D C 1
ATOM 9938 O O . SER D 1 217 ? -77.296 104.376 -13.880 1.00 22.28 217 SER D O 1
ATOM 9941 N N . PHE D 1 218 ? -79.112 103.195 -14.512 1.00 19.67 218 PHE D N 1
ATOM 9942 C CA . PHE D 1 218 ? -78.869 102.075 -13.599 1.00 19.88 218 PHE D CA 1
ATOM 9943 C C . PHE D 1 218 ? -77.509 101.425 -13.874 1.00 21.29 218 PHE D C 1
ATOM 9944 O O . PHE D 1 218 ? -76.703 101.244 -12.955 1.00 22.32 218 PHE D O 1
ATOM 9952 N N . ILE D 1 219 ? -77.254 101.091 -15.137 1.00 22.92 219 ILE D N 1
ATOM 9953 C CA . ILE D 1 219 ? -75.996 100.439 -15.519 1.00 23.50 219 ILE D CA 1
ATOM 9954 C C . ILE D 1 219 ? -74.800 101.347 -15.227 1.00 23.09 219 ILE D C 1
ATOM 9955 O O . ILE D 1 219 ? -73.793 100.895 -14.689 1.00 23.00 219 ILE D O 1
ATOM 9960 N N . ILE D 1 220 ? -74.921 102.624 -15.582 1.00 23.01 220 ILE D N 1
ATOM 9961 C CA . ILE D 1 220 ? -73.847 103.593 -15.365 1.00 22.32 220 ILE D CA 1
ATOM 9962 C C . ILE D 1 220 ? -73.561 103.792 -13.871 1.00 23.55 220 ILE D C 1
ATOM 9963 O O . ILE D 1 220 ? -72.398 103.859 -13.463 1.00 24.90 220 ILE D O 1
ATOM 9968 N N . THR D 1 221 ? -74.611 103.861 -13.057 1.00 22.87 221 THR D N 1
ATOM 9969 C CA . THR D 1 221 ? -74.439 104.053 -11.615 1.00 21.76 221 THR D CA 1
ATOM 9970 C C . THR D 1 221 ? -73.983 102.784 -10.885 1.00 22.39 221 THR D C 1
ATOM 9971 O O . THR D 1 221 ? -73.155 102.862 -9.974 1.00 24.35 221 THR D O 1
ATOM 9975 N N . TRP D 1 222 ? -74.509 101.623 -11.274 1.00 21.57 222 TRP D N 1
ATOM 9976 C CA . TRP D 1 222 ? -74.023 100.348 -10.714 1.00 22.32 222 TRP D CA 1
ATOM 9977 C C . TRP D 1 222 ? -72.561 100.104 -11.091 1.00 23.29 222 TRP D C 1
ATOM 9978 O O . TRP D 1 222 ? -71.769 99.659 -10.257 1.00 23.91 222 TRP D O 1
ATOM 9989 N N . ASP D 1 223 ? -72.206 100.395 -12.342 1.00 22.78 223 ASP D N 1
ATOM 9990 C CA . ASP D 1 223 ? -70.816 100.247 -12.786 1.00 23.67 223 ASP D CA 1
ATOM 9991 C C . ASP D 1 223 ? -69.900 101.182 -11.995 1.00 24.12 223 ASP D C 1
ATOM 9992 O O . ASP D 1 223 ? -68.810 100.781 -11.576 1.00 26.59 223 ASP D O 1
ATOM 9997 N N . ASN D 1 224 ? -70.341 102.418 -11.776 1.00 22.80 224 ASN D N 1
ATOM 9998 C CA . ASN D 1 224 ? -69.594 103.332 -10.908 1.00 23.25 224 ASN D CA 1
ATOM 9999 C C . ASN D 1 224 ? -69.516 102.815 -9.472 1.00 24.92 224 ASN D C 1
ATOM 10000 O O . ASN D 1 224 ? -68.458 102.896 -8.841 1.00 25.73 224 ASN D O 1
ATOM 10005 N N . ASP D 1 225 ? -70.629 102.295 -8.952 1.00 25.67 225 ASP D N 1
ATOM 10006 C CA . ASP D 1 225 ? -70.644 101.735 -7.591 1.00 26.81 225 ASP D CA 1
ATOM 10007 C C . ASP D 1 225 ? -69.611 100.610 -7.454 1.00 28.29 225 ASP D C 1
ATOM 10008 O O . ASP D 1 225 ? -68.966 100.478 -6.414 1.00 28.97 225 ASP D O 1
ATOM 10013 N N . ILE D 1 226 ? -69.455 99.818 -8.513 1.00 28.27 226 ILE D N 1
ATOM 10014 C CA . ILE D 1 226 ? -68.488 98.714 -8.537 1.00 28.41 226 ILE D CA 1
ATOM 10015 C C . ILE D 1 226 ? -67.058 99.240 -8.654 1.00 28.97 226 ILE D C 1
ATOM 10016 O O . ILE D 1 226 ? -66.185 98.861 -7.866 1.00 29.60 226 ILE D O 1
ATOM 10021 N N . PHE D 1 227 ? -66.823 100.118 -9.626 1.00 28.02 227 PHE D N 1
ATOM 10022 C CA . PHE D 1 227 ? -65.486 100.667 -9.852 1.00 29.87 227 PHE D CA 1
ATOM 10023 C C . PHE D 1 227 ? -65.061 101.725 -8.821 1.00 28.89 227 PHE D C 1
ATOM 10024 O O . PHE D 1 227 ? -63.865 101.863 -8.559 1.00 28.30 227 PHE D O 1
ATOM 10032 N N . SER D 1 228 ? -66.015 102.459 -8.239 1.00 28.12 228 SER D N 1
ATOM 10033 C CA . SER D 1 228 ? -65.686 103.485 -7.230 1.00 27.50 228 SER D CA 1
ATOM 10034 C C . SER D 1 228 ? -65.780 102.985 -5.777 1.00 27.13 228 SER D C 1
ATOM 10035 O O . SER D 1 228 ? -65.465 103.728 -4.854 1.00 27.58 228 SER D O 1
ATOM 10038 N N . TYR D 1 229 ? -66.167 101.721 -5.581 1.00 27.08 229 TYR D N 1
ATOM 10039 C CA . TYR D 1 229 ? -66.243 101.123 -4.239 1.00 28.84 229 TYR D CA 1
ATOM 10040 C C . TYR D 1 229 ? -64.943 101.300 -3.458 1.00 30.73 229 TYR D C 1
ATOM 10041 O O . TYR D 1 229 ? -64.957 101.701 -2.292 1.00 28.13 229 TYR D O 1
ATOM 10050 N N . HIS D 1 230 ? -63.831 100.980 -4.115 1.00 33.66 230 HIS D N 1
ATOM 10051 C CA . HIS D 1 230 ? -62.502 101.069 -3.515 1.00 36.01 230 HIS D CA 1
ATOM 10052 C C . HIS D 1 230 ? -62.251 102.463 -2.936 1.00 35.10 230 HIS D C 1
ATOM 10053 O O . HIS D 1 230 ? -62.075 102.608 -1.723 1.00 35.42 230 HIS D O 1
ATOM 10060 N N . LYS D 1 231 ? -62.271 103.484 -3.791 1.00 30.92 231 LYS D N 1
ATOM 10061 C CA . LYS D 1 231 ? -61.954 104.846 -3.350 1.00 31.48 231 LYS D CA 1
ATOM 10062 C C . LYS D 1 231 ? -62.978 105.392 -2.346 1.00 31.70 231 LYS D C 1
ATOM 10063 O O . LYS D 1 231 ? -62.631 106.208 -1.489 1.00 28.96 231 LYS D O 1
ATOM 10069 N N . GLU D 1 232 ? -64.226 104.934 -2.450 1.00 31.64 232 GLU D N 1
ATOM 10070 C CA . GLU D 1 232 ? -65.299 105.389 -1.558 1.00 30.54 232 GLU D CA 1
ATOM 10071 C C . GLU D 1 232 ? -65.199 104.800 -0.154 1.00 32.89 232 GLU D C 1
ATOM 10072 O O . GLU D 1 232 ? -65.294 105.530 0.828 1.00 31.75 232 GLU D O 1
ATOM 10078 N N . ARG D 1 233 ? -65.013 103.485 -0.063 1.00 37.55 233 ARG D N 1
ATOM 10079 C CA . ARG D 1 233 ? -64.882 102.814 1.235 1.00 42.89 233 ARG D CA 1
ATOM 10080 C C . ARG D 1 233 ? -63.626 103.277 1.984 1.00 43.81 233 ARG D C 1
ATOM 10081 O O . ARG D 1 233 ? -63.603 103.307 3.215 1.00 44.37 233 ARG D O 1
ATOM 10089 N N . ARG D 1 234 ? -62.589 103.636 1.232 1.00 43.97 234 ARG D N 1
ATOM 10090 C CA . ARG D 1 234 ? -61.310 104.042 1.814 1.00 47.90 234 ARG D CA 1
ATOM 10091 C C . ARG D 1 234 ? -61.270 105.487 2.285 1.00 49.97 234 ARG D C 1
ATOM 10092 O O . ARG D 1 234 ? -60.314 105.893 2.943 1.00 55.24 234 ARG D O 1
ATOM 10100 N N . GLY D 1 235 ? -62.291 106.265 1.940 1.00 49.69 235 GLY D N 1
ATOM 10101 C CA . GLY D 1 235 ? -62.406 107.627 2.440 1.00 49.96 235 GLY D CA 1
ATOM 10102 C C . GLY D 1 235 ? -62.566 107.649 3.949 1.00 51.99 235 GLY D C 1
ATOM 10103 O O . GLY D 1 235 ? -62.805 106.613 4.577 1.00 49.84 235 GLY D O 1
ATOM 10104 N N . SER D 1 236 ? -62.433 108.836 4.529 1.00 55.43 236 SER D N 1
ATOM 10105 C CA . SER D 1 236 ? -62.541 109.009 5.976 1.00 58.49 236 SER D CA 1
ATOM 10106 C C . SER D 1 236 ? -63.976 109.275 6.432 1.00 59.67 236 SER D C 1
ATOM 10107 O O . SER D 1 236 ? -64.243 109.314 7.634 1.00 62.53 236 SER D O 1
ATOM 10110 N N . GLY D 1 237 ? -64.892 109.450 5.481 1.00 53.64 237 GLY D N 1
ATOM 10111 C CA . GLY D 1 237 ? -66.264 109.841 5.793 1.00 47.82 237 GLY D CA 1
ATOM 10112 C C . GLY D 1 237 ? -67.332 108.866 5.335 1.00 45.00 237 GLY D C 1
ATOM 10113 O O . GLY D 1 237 ? -67.054 107.714 4.997 1.00 39.78 237 GLY D O 1
ATOM 10114 N N . TYR D 1 238 ? -68.568 109.352 5.338 1.00 38.71 238 TYR D N 1
ATOM 10115 C CA . TYR D 1 238 ? -69.723 108.581 4.903 1.00 33.35 238 TYR D CA 1
ATOM 10116 C C . TYR D 1 238 ? -69.637 108.275 3.414 1.00 30.76 238 TYR D C 1
ATOM 10117 O O . TYR D 1 238 ? -69.187 109.104 2.626 1.00 31.50 238 TYR D O 1
ATOM 10126 N N . TYR D 1 239 ? -70.064 107.075 3.042 1.00 29.80 239 TYR D N 1
ATOM 10127 C CA . TYR D 1 239 ? -70.179 106.690 1.641 1.00 32.58 239 TYR D CA 1
ATOM 10128 C C . TYR D 1 239 ? -71.420 105.820 1.464 1.00 31.05 239 TYR D C 1
ATOM 10129 O O . TYR D 1 239 ? -71.938 105.249 2.428 1.00 30.07 239 TYR D O 1
ATOM 10138 N N . LEU D 1 240 ? -71.894 105.736 0.227 1.00 32.02 240 LEU D N 1
ATOM 10139 C CA . LEU D 1 240 ? -73.090 104.970 -0.095 1.00 29.89 240 LEU D CA 1
ATOM 10140 C C . LEU D 1 240 ? -72.943 104.422 -1.503 1.00 27.74 240 LEU D C 1
ATOM 10141 O O . LEU D 1 240 ? -72.546 105.150 -2.408 1.00 28.37 240 LEU D O 1
ATOM 10146 N N . ASN D 1 241 ? -73.254 103.141 -1.674 1.00 27.26 241 ASN D N 1
ATOM 10147 C CA . ASN D 1 241 ? -73.317 102.517 -2.991 1.00 27.64 241 ASN D CA 1
ATOM 10148 C C . ASN D 1 241 ? -74.055 101.179 -2.906 1.00 27.24 241 ASN D C 1
ATOM 10149 O O . ASN D 1 241 ? -74.358 100.704 -1.808 1.00 27.73 241 ASN D O 1
ATOM 10154 N N . ALA D 1 242 ? -74.340 100.580 -4.061 1.00 27.69 242 ALA D N 1
ATOM 10155 C CA . ALA D 1 242 ? -75.138 99.349 -4.132 1.00 25.54 242 ALA D CA 1
ATOM 10156 C C . ALA D 1 242 ? -74.577 98.223 -3.272 1.00 27.23 242 ALA D C 1
ATOM 10157 O O . ALA D 1 242 ? -75.339 97.442 -2.703 1.00 29.42 242 ALA D O 1
ATOM 10159 N N . LEU D 1 243 ? -73.251 98.133 -3.190 1.00 27.81 243 LEU D N 1
ATOM 10160 C CA . LEU D 1 243 ? -72.605 97.084 -2.403 1.00 28.61 243 LEU D CA 1
ATOM 10161 C C . LEU D 1 243 ? -72.909 97.248 -0.914 1.00 28.93 243 LEU D C 1
ATOM 10162 O O . LEU D 1 243 ? -73.316 96.288 -0.256 1.00 30.51 243 LEU D O 1
ATOM 10167 N N . ARG D 1 244 ? -72.741 98.462 -0.393 1.00 28.74 244 ARG D N 1
ATOM 10168 C CA . ARG D 1 244 ? -73.060 98.740 1.010 1.00 29.58 244 ARG D CA 1
ATOM 10169 C C . ARG D 1 244 ? -74.540 98.477 1.321 1.00 28.74 244 ARG D C 1
ATOM 10170 O O . ARG D 1 244 ? -74.874 97.962 2.388 1.00 29.41 244 ARG D O 1
ATOM 10178 N N . VAL D 1 245 ? -75.419 98.829 0.386 1.00 27.95 245 VAL D N 1
ATOM 10179 C CA . VAL D 1 245 ? -76.851 98.580 0.545 1.00 28.55 245 VAL D CA 1
ATOM 10180 C C . VAL D 1 245 ? -77.130 97.076 0.596 1.00 28.94 245 VAL D C 1
ATOM 10181 O O . VAL D 1 245 ? -77.880 96.609 1.455 1.00 28.33 245 VAL D O 1
ATOM 10185 N N . LEU D 1 246 ? -76.514 96.326 -0.315 1.00 28.34 246 LEU D N 1
ATOM 10186 C CA . LEU D 1 246 ? -76.708 94.874 -0.374 1.00 29.25 246 LEU D CA 1
ATOM 10187 C C . LEU D 1 246 ? -76.100 94.157 0.835 1.00 31.80 246 LEU D C 1
ATOM 10188 O O . LEU D 1 246 ? -76.665 93.173 1.315 1.00 30.80 246 LEU D O 1
ATOM 10193 N N . GLU D 1 247 ? -74.957 94.647 1.317 1.00 34.73 247 GLU D N 1
ATOM 10194 C CA . GLU D 1 247 ? -74.368 94.156 2.568 1.00 38.21 247 GLU D CA 1
ATOM 10195 C C . GLU D 1 247 ? -75.374 94.259 3.712 1.00 39.77 247 GLU D C 1
ATOM 10196 O O . GLU D 1 247 ? -75.601 93.287 4.432 1.00 42.12 247 GLU D O 1
ATOM 10202 N N . GLN D 1 248 ? -75.978 95.436 3.866 1.00 38.76 248 GLN D N 1
ATOM 10203 C CA . GLN D 1 248 ? -76.929 95.674 4.952 1.00 39.18 248 GLN D CA 1
ATOM 10204 C C . GLN D 1 248 ? -78.228 94.888 4.782 1.00 37.77 248 GLN D C 1
ATOM 10205 O O . GLN D 1 248 ? -78.675 94.227 5.716 1.00 39.75 248 GLN D O 1
ATOM 10211 N N . GLU D 1 249 ? -78.835 94.974 3.600 1.00 35.45 249 GLU D N 1
ATOM 10212 C CA . GLU D 1 249 ? -80.167 94.405 3.380 1.00 35.89 249 GLU D CA 1
ATOM 10213 C C . GLU D 1 249 ? -80.177 92.877 3.339 1.00 35.62 249 GLU D C 1
ATOM 10214 O O . GLU D 1 249 ? -81.115 92.251 3.825 1.00 37.15 249 GLU D O 1
ATOM 10220 N N . ARG D 1 250 ? -79.149 92.284 2.742 1.00 37.10 250 ARG D N 1
ATOM 10221 C CA . ARG D 1 250 ? -79.116 90.837 2.540 1.00 39.42 250 ARG D CA 1
ATOM 10222 C C . ARG D 1 250 ? -78.083 90.125 3.416 1.00 41.29 250 ARG D C 1
ATOM 10223 O O . ARG D 1 250 ? -77.909 88.913 3.302 1.00 42.54 250 ARG D O 1
ATOM 10231 N N . GLY D 1 251 ? -77.412 90.871 4.292 1.00 42.44 251 GLY D N 1
ATOM 10232 C CA . GLY D 1 251 ? -76.427 90.295 5.211 1.00 44.82 251 GLY D CA 1
ATOM 10233 C C . GLY D 1 251 ? -75.245 89.661 4.500 1.00 44.62 251 GLY D C 1
ATOM 10234 O O . GLY D 1 251 ? -74.802 88.571 4.866 1.00 45.81 251 GLY D O 1
ATOM 10235 N N . LEU D 1 252 ? -74.730 90.353 3.487 1.00 40.52 252 LEU D N 1
ATOM 10236 C CA . LEU D 1 252 ? -73.661 89.827 2.647 1.00 39.09 252 LEU D CA 1
ATOM 10237 C C . LEU D 1 252 ? -72.309 90.410 3.031 1.00 37.96 252 LEU D C 1
ATOM 10238 O O . LEU D 1 252 ? -72.230 91.503 3.595 1.00 40.62 252 LEU D O 1
ATOM 10243 N N . THR D 1 253 ? -71.246 89.672 2.722 1.00 38.88 253 THR D N 1
ATOM 10244 C CA . THR D 1 253 ? -69.892 90.210 2.786 1.00 40.17 253 THR D CA 1
ATOM 10245 C C . THR D 1 253 ? -69.718 91.146 1.587 1.00 40.58 253 THR D C 1
ATOM 10246 O O . THR D 1 253 ? -70.510 91.087 0.639 1.00 39.04 253 THR D O 1
ATOM 10250 N N . PRO D 1 254 ? -68.693 92.018 1.620 1.00 40.79 254 PRO D N 1
ATOM 10251 C CA . PRO D 1 254 ? -68.419 92.864 0.454 1.00 39.78 254 PRO D CA 1
ATOM 10252 C C . PRO D 1 254 ? -68.255 92.073 -0.852 1.00 39.74 254 PRO D C 1
ATOM 10253 O O . PRO D 1 254 ? -68.728 92.521 -1.900 1.00 39.08 254 PRO D O 1
ATOM 10257 N N . ALA D 1 255 ? -67.608 90.909 -0.779 1.00 39.63 255 ALA D N 1
ATOM 10258 C CA . ALA D 1 255 ? -67.382 90.064 -1.957 1.00 39.50 255 ALA D CA 1
ATOM 10259 C C . ALA D 1 255 ? -68.690 89.513 -2.521 1.00 36.89 255 ALA D C 1
ATOM 10260 O O . ALA D 1 255 ? -68.889 89.500 -3.739 1.00 38.05 255 ALA D O 1
ATOM 10262 N N . GLN D 1 256 ? -69.574 89.057 -1.634 1.00 34.88 256 GLN D N 1
ATOM 10263 C CA . GLN D 1 256 ? -70.891 88.562 -2.041 1.00 36.77 256 GLN D CA 1
ATOM 10264 C C . GLN D 1 256 ? -71.742 89.690 -2.624 1.00 35.68 256 GLN D C 1
ATOM 10265 O O . GLN D 1 256 ? -72.443 89.499 -3.622 1.00 34.31 256 GLN D O 1
ATOM 10271 N N . ALA D 1 257 ? -71.680 90.858 -1.990 1.00 33.24 257 ALA D N 1
ATOM 10272 C CA . ALA D 1 257 ? -72.395 92.041 -2.473 1.00 33.67 257 ALA D CA 1
ATOM 10273 C C . ALA D 1 257 ? -71.924 92.436 -3.875 1.00 33.99 257 ALA D C 1
ATOM 10274 O O . ALA D 1 257 ? -72.730 92.854 -4.709 1.00 35.13 257 ALA D O 1
ATOM 10276 N N . LEU D 1 258 ? -70.621 92.293 -4.123 1.00 35.13 258 LEU D N 1
ATOM 10277 C CA . LEU D 1 258 ? -70.032 92.556 -5.439 1.00 36.72 258 LEU D CA 1
ATOM 10278 C C . LEU D 1 258 ? -70.662 91.623 -6.473 1.00 36.57 258 LEU D C 1
ATOM 10279 O O . LEU D 1 258 ? -71.081 92.068 -7.544 1.00 35.22 258 LEU D O 1
ATOM 10284 N N . ASP D 1 259 ? -70.725 90.334 -6.144 1.00 35.76 259 ASP D N 1
ATOM 10285 C CA . ASP D 1 259 ? -71.344 89.340 -7.025 1.00 36.38 259 ASP D CA 1
ATOM 10286 C C . ASP D 1 259 ? -72.804 89.671 -7.310 1.00 33.27 259 ASP D C 1
ATOM 10287 O O . ASP D 1 259 ? -73.246 89.592 -8.454 1.00 32.96 259 ASP D O 1
ATOM 10292 N N . ALA D 1 260 ? -73.544 90.045 -6.270 1.00 34.31 260 ALA D N 1
ATOM 10293 C CA . ALA D 1 260 ? -74.952 90.410 -6.411 1.00 33.14 260 ALA D CA 1
ATOM 10294 C C . ALA D 1 260 ? -75.128 91.637 -7.307 1.00 29.94 260 ALA D C 1
ATOM 10295 O O . ALA D 1 260 ? -75.999 91.650 -8.175 1.00 29.13 260 ALA D O 1
ATOM 10297 N N . ALA D 1 261 ? -74.297 92.657 -7.099 1.00 27.88 261 ALA D N 1
ATOM 10298 C CA . ALA D 1 261 ? -74.356 93.876 -7.909 1.00 28.79 261 ALA D CA 1
ATOM 10299 C C . ALA D 1 261 ? -74.032 93.594 -9.377 1.00 30.11 261 ALA D C 1
ATOM 10300 O O . ALA D 1 261 ? -74.716 94.095 -10.273 1.00 27.39 261 ALA D O 1
ATOM 10302 N N . ILE D 1 262 ? -73.001 92.784 -9.620 1.00 30.15 262 ILE D N 1
ATOM 10303 C CA . ILE D 1 262 ? -72.618 92.421 -10.987 1.00 29.20 262 ILE D CA 1
ATOM 10304 C C . ILE D 1 262 ? -73.773 91.713 -11.697 1.00 28.68 262 ILE D C 1
ATOM 10305 O O . ILE D 1 262 ? -74.079 92.019 -12.851 1.00 29.96 262 ILE D O 1
ATOM 10310 N N . SER D 1 263 ? -74.409 90.774 -11.000 1.00 28.66 263 SER D N 1
ATOM 10311 C CA . SER D 1 263 ? -75.555 90.045 -11.543 1.00 29.86 263 SER D CA 1
ATOM 10312 C C . SER D 1 263 ? -76.700 90.985 -11.930 1.00 30.01 263 SER D C 1
ATOM 10313 O O . SER D 1 263 ? -77.322 90.814 -12.981 1.00 28.08 263 SER D O 1
ATOM 10316 N N . GLN D 1 264 ? -76.970 91.978 -11.085 1.00 29.53 264 GLN D N 1
ATOM 10317 C CA . GLN D 1 264 ? -78.046 92.934 -11.349 1.00 27.16 264 GLN D CA 1
ATOM 10318 C C . GLN D 1 264 ? -77.760 93.762 -12.601 1.00 26.72 264 GLN D C 1
ATOM 10319 O O . GLN D 1 264 ? -78.605 93.860 -13.486 1.00 25.01 264 GLN D O 1
ATOM 10325 N N . ARG D 1 265 ? -76.570 94.352 -12.677 1.00 26.32 265 ARG D N 1
ATOM 10326 C CA . ARG D 1 265 ? -76.223 95.181 -13.835 1.00 27.04 265 ARG D CA 1
ATOM 10327 C C . ARG D 1 265 ? -76.092 94.371 -15.135 1.00 28.07 265 ARG D C 1
ATOM 10328 O O . ARG D 1 265 ? -76.362 94.901 -16.214 1.00 26.96 265 ARG D O 1
ATOM 10336 N N . ASP D 1 266 ? -75.698 93.098 -15.032 1.00 27.84 266 ASP D N 1
ATOM 10337 C CA . ASP D 1 266 ? -75.653 92.206 -16.198 1.00 27.03 266 ASP D CA 1
ATOM 10338 C C . ASP D 1 266 ? -77.052 91.993 -16.776 1.00 24.79 266 ASP D C 1
ATOM 10339 O O . ASP D 1 266 ? -77.238 92.066 -17.992 1.00 25.72 266 ASP D O 1
ATOM 10344 N N . ARG D 1 267 ? -78.026 91.731 -15.906 1.00 23.97 267 ARG D N 1
ATOM 10345 C CA . ARG D 1 267 ? -79.415 91.518 -16.339 1.00 25.22 267 ARG D CA 1
ATOM 10346 C C . ARG D 1 267 ? -80.032 92.763 -16.963 1.00 24.03 267 ARG D C 1
ATOM 10347 O O . ARG D 1 267 ? -80.782 92.669 -17.934 1.00 23.86 267 ARG D O 1
ATOM 10355 N N . VAL D 1 268 ? -79.724 93.927 -16.399 1.00 22.89 268 VAL D N 1
ATOM 10356 C CA . VAL D 1 268 ? -80.236 95.184 -16.934 1.00 22.58 268 VAL D CA 1
ATOM 10357 C C . VAL D 1 268 ? -79.554 95.523 -18.266 1.00 22.74 268 VAL D C 1
ATOM 10358 O O . VAL D 1 268 ? -80.205 96.013 -19.191 1.00 22.10 268 VAL D O 1
ATOM 10362 N N . MET D 1 269 ? -78.255 95.247 -18.368 1.00 24.27 269 MET D N 1
ATOM 10363 C CA . MET D 1 269 ? -77.534 95.405 -19.636 1.00 25.02 269 MET D CA 1
ATOM 10364 C C . MET D 1 269 ? -78.223 94.599 -20.740 1.00 23.87 269 MET D C 1
ATOM 10365 O O . MET D 1 269 ? -78.455 95.114 -21.835 1.00 22.90 269 MET D O 1
ATOM 10370 N N . CYS D 1 270 ? -78.565 93.348 -20.441 1.00 24.11 270 CYS D N 1
ATOM 10371 C CA . CYS D 1 270 ? -79.251 92.482 -21.403 1.00 24.53 270 CYS D CA 1
ATOM 10372 C C . CYS D 1 270 ? -80.633 93.019 -21.780 1.00 23.72 270 CYS D C 1
ATOM 10373 O O . CYS D 1 270 ? -80.994 93.017 -22.955 1.00 23.60 270 CYS D O 1
ATOM 10376 N N . LEU D 1 271 ? -81.395 93.486 -20.791 1.00 23.42 271 LEU D N 1
ATOM 10377 C CA . LEU D 1 271 ? -82.724 94.041 -21.056 1.00 22.68 271 LEU D CA 1
ATOM 10378 C C . LEU D 1 271 ? -82.619 95.312 -21.892 1.00 21.78 271 LEU D C 1
ATOM 10379 O O . LEU D 1 271 ? -83.368 95.495 -22.852 1.00 21.60 271 LEU D O 1
ATOM 10384 N N . PHE D 1 272 ? -81.678 96.177 -21.519 1.00 21.75 272 PHE D N 1
ATOM 10385 C CA . PHE D 1 272 ? -81.417 97.412 -22.246 1.00 21.47 272 PHE D CA 1
ATOM 10386 C C . PHE D 1 272 ? -81.159 97.161 -23.736 1.00 22.48 272 PHE D C 1
ATOM 10387 O O . PHE D 1 272 ? -81.717 97.857 -24.580 1.00 20.95 272 PHE D O 1
ATOM 10395 N N . THR D 1 273 ? -80.324 96.174 -24.056 1.00 23.70 273 THR D N 1
ATOM 10396 C CA . THR D 1 273 ? -80.003 95.877 -25.461 1.00 24.27 273 THR D CA 1
ATOM 10397 C C . THR D 1 273 ? -81.223 95.354 -26.212 1.00 22.82 273 THR D C 1
ATOM 10398 O O . THR D 1 273 ? -81.449 95.715 -27.367 1.00 21.34 273 THR D O 1
ATOM 10402 N N . THR D 1 274 ? -82.011 94.514 -25.549 1.00 23.57 274 THR D N 1
ATOM 10403 C CA . THR D 1 274 ? -83.202 93.934 -26.163 1.00 26.23 274 THR D CA 1
ATOM 10404 C C . THR D 1 274 ? -84.286 94.984 -26.423 1.00 24.04 274 THR D C 1
ATOM 10405 O O . THR D 1 274 ? -84.822 95.051 -27.527 1.00 24.54 274 THR D O 1
ATOM 10409 N N . VAL D 1 275 ? -84.601 95.805 -25.423 1.00 22.50 275 VAL D N 1
ATOM 10410 C CA . VAL D 1 275 ? -85.650 96.821 -25.581 1.00 22.72 275 VAL D CA 1
ATOM 10411 C C . VAL D 1 275 ? -85.204 97.926 -26.538 1.00 22.55 275 VAL D C 1
ATOM 10412 O O . VAL D 1 275 ? -86.008 98.424 -27.328 1.00 22.51 275 VAL D O 1
ATOM 10416 N N . SER D 1 276 ? -83.927 98.301 -26.472 1.00 23.37 276 SER D N 1
ATOM 10417 C CA . SER D 1 276 ? -83.365 99.275 -27.414 1.00 23.99 276 SER D CA 1
ATOM 10418 C C . SER D 1 276 ? -83.548 98.823 -28.863 1.00 24.86 276 SER D C 1
ATOM 10419 O O . SER D 1 276 ? -83.928 99.623 -29.717 1.00 26.22 276 SER D O 1
ATOM 10422 N N . GLU D 1 277 ? -83.283 97.544 -29.130 1.00 25.48 277 GLU D N 1
ATOM 10423 C CA . GLU D 1 277 ? -83.478 96.971 -30.469 1.00 26.99 277 GLU D CA 1
ATOM 10424 C C . GLU D 1 277 ? -84.934 97.060 -30.917 1.00 24.76 277 GLU D C 1
ATOM 10425 O O . GLU D 1 277 ? -85.207 97.450 -32.052 1.00 25.46 277 GLU D O 1
ATOM 10431 N N . GLN D 1 278 ? -85.858 96.698 -30.027 1.00 25.36 278 GLN D N 1
ATOM 10432 C CA . GLN D 1 278 ? -87.292 96.803 -30.303 1.00 27.15 278 GLN D CA 1
ATOM 10433 C C . GLN D 1 278 ? -87.653 98.235 -30.699 1.00 26.22 278 GLN D C 1
ATOM 10434 O O . GLN D 1 278 ? -88.297 98.463 -31.727 1.00 25.34 278 GLN D O 1
ATOM 10440 N N . LEU D 1 279 ? -87.228 99.193 -29.880 1.00 22.79 279 LEU D N 1
ATOM 10441 C CA . LEU D 1 279 ? -87.537 100.605 -30.119 1.00 23.13 279 LEU D CA 1
ATOM 10442 C C . LEU D 1 279 ? -86.915 101.133 -31.413 1.00 22.97 279 LEU D C 1
ATOM 10443 O O . LEU D 1 279 ? -87.541 101.922 -32.124 1.00 24.15 279 LEU D O 1
ATOM 10448 N N . ALA D 1 280 ? -85.691 100.702 -31.713 1.00 22.59 280 ALA D N 1
ATOM 10449 C CA . ALA D 1 280 ? -84.990 101.151 -32.918 1.00 24.64 280 ALA D CA 1
ATOM 10450 C C . ALA D 1 280 ? -85.673 100.696 -34.212 1.00 27.17 280 ALA D C 1
ATOM 10451 O O . ALA D 1 280 ? -85.587 101.385 -35.227 1.00 31.39 280 ALA D O 1
ATOM 10453 N N . GLU D 1 281 ? -86.353 99.549 -34.172 1.00 29.42 281 GLU D N 1
ATOM 10454 C CA . GLU D 1 281 ? -86.976 98.960 -35.366 1.00 33.88 281 GLU D CA 1
ATOM 10455 C C . GLU D 1 281 ? -88.021 99.860 -36.031 1.00 34.49 281 GLU D C 1
ATOM 10456 O O . GLU D 1 281 ? -88.064 99.948 -37.255 1.00 36.72 281 GLU D O 1
ATOM 10462 N N . GLN D 1 282 ? -88.855 100.519 -35.231 1.00 36.22 282 GLN D N 1
ATOM 10463 C CA . GLN D 1 282 ? -89.915 101.385 -35.771 1.00 41.73 282 GLN D CA 1
ATOM 10464 C C . GLN D 1 282 ? -89.917 102.807 -35.191 1.00 36.15 282 GLN D C 1
ATOM 10465 O O . GLN D 1 282 ? -90.899 103.535 -35.340 1.00 37.44 282 GLN D O 1
ATOM 10471 N N . GLY D 1 283 ? -88.812 103.207 -34.561 1.00 29.38 283 GLY D N 1
ATOM 10472 C CA . GLY D 1 283 ? -88.644 104.582 -34.088 1.00 27.60 283 GLY D CA 1
ATOM 10473 C C . GLY D 1 283 ? -88.169 105.518 -35.187 1.00 25.52 283 GLY D C 1
ATOM 10474 O O . GLY D 1 283 ? -87.835 105.084 -36.289 1.00 25.40 283 GLY D O 1
ATOM 10475 N N . SER D 1 284 ? -88.137 106.812 -34.882 1.00 23.09 284 SER D N 1
ATOM 10476 C CA . SER D 1 284 ? -87.618 107.813 -35.809 1.00 21.16 284 SER D CA 1
ATOM 10477 C C . SER D 1 284 ? -86.104 107.667 -35.970 1.00 21.60 284 SER D C 1
ATOM 10478 O O . SER D 1 284 ? -85.455 106.988 -35.173 1.00 21.84 284 SER D O 1
ATOM 10481 N N . PRO D 1 285 ? -85.526 108.312 -36.999 1.00 22.81 285 PRO D N 1
ATOM 10482 C CA . PRO D 1 285 ? -84.064 108.348 -37.091 1.00 22.97 285 PRO D CA 1
ATOM 10483 C C . PRO D 1 285 ? -83.428 109.006 -35.863 1.00 21.53 285 PRO D C 1
ATOM 10484 O O . PRO D 1 285 ? -82.320 108.636 -35.464 1.00 19.22 285 PRO D O 1
ATOM 10488 N N . GLN D 1 286 ? -84.148 109.952 -35.262 1.00 20.53 286 GLN D N 1
ATOM 10489 C CA . GLN D 1 286 ? -83.671 110.675 -34.087 1.00 20.51 286 GLN D CA 1
ATOM 10490 C C . GLN D 1 286 ? -83.612 109.751 -32.875 1.00 19.81 286 GLN D C 1
ATOM 10491 O O . GLN D 1 286 ? -82.647 109.794 -32.105 1.00 19.82 286 GLN D O 1
ATOM 10497 N N . LEU D 1 287 ? -84.638 108.913 -32.712 1.00 19.47 287 LEU D N 1
ATOM 10498 C CA . LEU D 1 287 ? -84.642 107.923 -31.638 1.00 19.22 287 LEU D CA 1
ATOM 10499 C C . LEU D 1 287 ? -83.498 106.929 -31.826 1.00 19.41 287 LEU D C 1
ATOM 10500 O O . LEU D 1 287 ? -82.825 106.579 -30.862 1.00 20.17 287 LEU D O 1
ATOM 10505 N N . ARG D 1 288 ? -83.270 106.480 -33.061 1.00 19.23 288 ARG D N 1
ATOM 10506 C CA . ARG D 1 288 ? -82.153 105.568 -33.332 1.00 20.35 288 ARG D CA 1
ATOM 10507 C C . ARG D 1 288 ? -80.812 106.186 -32.905 1.00 19.99 288 ARG D C 1
ATOM 10508 O O . ARG D 1 288 ? -79.970 105.501 -32.324 1.00 21.38 288 ARG D O 1
ATOM 10516 N N . GLN D 1 289 ? -80.622 107.476 -33.177 1.00 20.23 289 GLN D N 1
ATOM 10517 C CA . GLN D 1 289 ? -79.398 108.172 -32.768 1.00 21.35 289 GLN D CA 1
ATOM 10518 C C . GLN D 1 289 ? -79.313 108.278 -31.243 1.00 19.93 289 GLN D C 1
ATOM 10519 O O . GLN D 1 289 ? -78.252 108.073 -30.658 1.00 20.38 289 GLN D O 1
ATOM 10525 N N . TYR D 1 290 ? -80.439 108.596 -30.615 1.00 19.11 290 TYR D N 1
ATOM 10526 C CA . TYR D 1 290 ? -80.538 108.677 -29.159 1.00 19.27 290 TYR D CA 1
ATOM 10527 C C . TYR D 1 290 ? -80.132 107.365 -28.500 1.00 19.13 290 TYR D C 1
ATOM 10528 O O . TYR D 1 290 ? -79.369 107.359 -27.535 1.00 19.84 290 TYR D O 1
ATOM 10537 N N . LEU D 1 291 ? -80.637 106.257 -29.032 1.00 19.00 291 LEU D N 1
ATOM 10538 C CA . LEU D 1 291 ? -80.338 104.939 -28.483 1.00 20.27 291 LEU D CA 1
ATOM 10539 C C . LEU D 1 291 ? -78.853 104.595 -28.658 1.00 20.92 291 LEU D C 1
ATOM 10540 O O . LEU D 1 291 ? -78.240 104.017 -27.759 1.00 21.74 291 LEU D O 1
ATOM 10545 N N . HIS D 1 292 ? -78.282 104.967 -29.804 1.00 20.97 292 HIS D N 1
ATOM 10546 C CA . HIS D 1 292 ? -76.841 104.837 -30.038 1.00 21.84 292 HIS D CA 1
ATOM 10547 C C . HIS D 1 292 ? -76.036 105.626 -29.002 1.00 20.83 292 HIS D C 1
ATOM 10548 O O . HIS D 1 292 ? -75.070 105.115 -28.447 1.00 21.75 292 HIS D O 1
ATOM 10555 N N . SER D 1 293 ? -76.446 106.860 -28.730 1.00 19.58 293 SER D N 1
ATOM 10556 C CA . SER D 1 293 ? -75.756 107.697 -27.742 1.00 19.64 293 SER D CA 1
ATOM 10557 C C . SER D 1 293 ? -75.854 107.153 -26.315 1.00 19.83 293 SER D C 1
ATOM 10558 O O . SER D 1 293 ? -74.916 107.306 -25.523 1.00 21.12 293 SER D O 1
ATOM 10561 N N . LEU D 1 294 ? -76.980 106.524 -25.982 1.00 20.21 294 LEU D N 1
ATOM 10562 C CA . LEU D 1 294 ? -77.102 105.833 -24.695 1.00 20.95 294 LEU D CA 1
ATOM 10563 C C . LEU D 1 294 ? -76.050 104.724 -24.568 1.00 21.35 294 LEU D C 1
ATOM 10564 O O . LEU D 1 294 ? -75.443 104.573 -23.506 1.00 20.18 294 LEU D O 1
ATOM 10569 N N . ARG D 1 295 ? -75.825 103.966 -25.646 1.00 22.42 295 ARG D N 1
ATOM 10570 C CA . ARG D 1 295 ? -74.755 102.959 -25.664 1.00 22.65 295 ARG D CA 1
ATOM 10571 C C . ARG D 1 295 ? -73.391 103.602 -25.440 1.00 21.60 295 ARG D C 1
ATOM 10572 O O . ARG D 1 295 ? -72.604 103.113 -24.632 1.00 22.57 295 ARG D O 1
ATOM 10580 N N . CYS D 1 296 ? -73.114 104.684 -26.170 1.00 22.03 296 CYS D N 1
ATOM 10581 C CA . CYS D 1 296 ? -71.855 105.434 -26.023 1.00 22.05 296 CYS D CA 1
ATOM 10582 C C . CYS D 1 296 ? -71.633 105.928 -24.588 1.00 21.61 296 CYS D C 1
ATOM 10583 O O . CYS D 1 296 ? -70.515 105.893 -24.076 1.00 20.93 296 CYS D O 1
ATOM 10586 N N . PHE D 1 297 ? -72.707 106.396 -23.958 1.00 20.47 297 PHE D N 1
ATOM 10587 C CA . PHE D 1 297 ? -72.666 106.907 -22.591 1.00 20.48 297 PHE D CA 1
ATOM 10588 C C . PHE D 1 297 ? -72.323 105.765 -21.629 1.00 20.83 297 PHE D C 1
ATOM 10589 O O . PHE D 1 297 ? -71.398 105.878 -20.816 1.00 22.77 297 PHE D O 1
ATOM 10597 N N . ILE D 1 298 ? -73.044 104.654 -21.750 1.00 20.74 298 ILE D N 1
ATOM 10598 C CA . ILE D 1 298 ? -72.776 103.469 -20.931 1.00 21.26 298 ILE D CA 1
ATOM 10599 C C . ILE D 1 298 ? -71.322 103.005 -21.075 1.00 22.83 298 ILE D C 1
ATOM 10600 O O . ILE D 1 298 ? -70.627 102.812 -20.071 1.00 23.44 298 ILE D O 1
ATOM 10605 N N . ARG D 1 299 ? -70.867 102.839 -22.316 1.00 22.82 299 ARG D N 1
ATOM 10606 C CA . ARG D 1 299 ? -69.517 102.322 -22.580 1.00 24.44 299 ARG D CA 1
ATOM 10607 C C . ARG D 1 299 ? -68.418 103.322 -22.214 1.00 23.72 299 ARG D C 1
ATOM 10608 O O . ARG D 1 299 ? -67.356 102.930 -21.718 1.00 24.32 299 ARG D O 1
ATOM 10616 N N . GLY D 1 300 ? -68.667 104.600 -22.476 1.00 22.42 300 GLY D N 1
ATOM 10617 C CA . GLY D 1 300 ? -67.738 105.661 -22.106 1.00 23.23 300 GLY D CA 1
ATOM 10618 C C . GLY D 1 300 ? -67.483 105.711 -20.610 1.00 23.70 300 GLY D C 1
ATOM 10619 O O . GLY D 1 300 ? -66.343 105.875 -20.173 1.00 24.19 300 GLY D O 1
ATOM 10620 N N . ALA D 1 301 ? -68.545 105.565 -19.824 1.00 24.11 301 ALA D N 1
ATOM 10621 C CA . ALA D 1 301 ? -68.419 105.527 -18.367 1.00 24.20 301 ALA D CA 1
ATOM 10622 C C . ALA D 1 301 ? -67.645 104.285 -17.921 1.00 24.65 301 ALA D C 1
ATOM 10623 O O . ALA D 1 301 ? -66.862 104.346 -16.979 1.00 24.52 301 ALA D O 1
ATOM 10625 N N . GLN D 1 302 ? -67.851 103.173 -18.624 1.00 25.22 302 GLN D N 1
ATOM 10626 C CA . GLN D 1 302 ? -67.128 101.928 -18.352 1.00 26.80 302 GLN D CA 1
ATOM 10627 C C . GLN D 1 302 ? -65.613 102.069 -18.578 1.00 27.31 302 GLN D C 1
ATOM 10628 O O . GLN D 1 302 ? -64.818 101.763 -17.683 1.00 28.11 302 GLN D O 1
ATOM 10634 N N . ASP D 1 303 ? -65.216 102.545 -19.756 1.00 27.60 303 ASP D N 1
ATOM 10635 C CA . ASP D 1 303 ? -63.791 102.722 -20.072 1.00 30.05 303 ASP D CA 1
ATOM 10636 C C . ASP D 1 303 ? -63.120 103.760 -19.173 1.00 31.54 303 ASP D C 1
ATOM 10637 O O . ASP D 1 303 ? -61.976 103.580 -18.750 1.00 32.80 303 ASP D O 1
ATOM 10642 N N . TRP D 1 304 ? -63.836 104.845 -18.892 1.00 30.49 304 TRP D N 1
ATOM 10643 C CA . TRP D 1 304 ? -63.349 105.880 -17.990 1.00 30.51 304 TRP D CA 1
ATOM 10644 C C . TRP D 1 304 ? -63.233 105.353 -16.558 1.00 30.15 304 TRP D C 1
ATOM 10645 O O . TRP D 1 304 ? -62.272 105.665 -15.851 1.00 28.63 304 TRP D O 1
ATOM 10656 N N . GLY D 1 305 ? -64.211 104.546 -16.145 1.00 29.98 305 GLY D N 1
ATOM 10657 C CA . GLY D 1 305 ? -64.259 103.995 -14.791 1.00 30.50 305 GLY D CA 1
ATOM 10658 C C . GLY D 1 305 ? -63.046 103.172 -14.381 1.00 30.50 305 GLY D C 1
ATOM 10659 O O . GLY D 1 305 ? -62.675 103.163 -13.210 1.00 29.54 305 GLY D O 1
ATOM 10660 N N . ILE D 1 306 ? -62.428 102.482 -15.338 1.00 32.16 306 ILE D N 1
ATOM 10661 C CA . ILE D 1 306 ? -61.255 101.640 -15.053 1.00 34.07 306 ILE D CA 1
ATOM 10662 C C . ILE D 1 306 ? -59.916 102.319 -15.371 1.00 34.75 306 ILE D C 1
ATOM 10663 O O . ILE D 1 306 ? -58.859 101.727 -15.149 1.00 37.57 306 ILE D O 1
ATOM 10668 N N . SER D 1 307 ? -59.956 103.549 -15.887 1.00 33.87 307 SER D N 1
ATOM 10669 C CA . SER D 1 307 ? -58.734 104.248 -16.306 1.00 34.51 307 SER D CA 1
ATOM 10670 C C . SER D 1 307 ? -58.468 105.558 -15.560 1.00 34.17 307 SER D C 1
ATOM 10671 O O . SER D 1 307 ? -57.311 105.926 -15.362 1.00 31.80 307 SER D O 1
ATOM 10674 N N . SER D 1 308 ? -59.521 106.266 -15.153 1.00 32.83 308 SER D N 1
ATOM 10675 C CA . SER D 1 308 ? -59.348 107.521 -14.423 1.00 32.51 308 SER D CA 1
ATOM 10676 C C . SER D 1 308 ? -58.647 107.281 -13.085 1.00 33.73 308 SER D C 1
ATOM 10677 O O . SER D 1 308 ? -58.971 106.329 -12.373 1.00 33.99 308 SER D O 1
ATOM 10680 N N . VAL D 1 309 ? -57.695 108.152 -12.748 1.00 34.99 309 VAL D N 1
ATOM 10681 C CA . VAL D 1 309 ? -57.012 108.089 -11.446 1.00 34.12 309 VAL D CA 1
ATOM 10682 C C . VAL D 1 309 ? -57.979 108.356 -10.289 1.00 32.19 309 VAL D C 1
ATOM 10683 O O . VAL D 1 309 ? -57.674 108.070 -9.134 1.00 30.41 309 VAL D O 1
ATOM 10687 N N . ARG D 1 310 ? -59.143 108.914 -10.610 1.00 32.31 310 ARG D N 1
ATOM 10688 C CA . ARG D 1 310 ? -60.230 109.057 -9.650 1.00 31.80 310 ARG D CA 1
ATOM 10689 C C . ARG D 1 310 ? -60.609 107.716 -9.009 1.00 30.28 310 ARG D C 1
ATOM 10690 O O . ARG D 1 310 ? -60.957 107.666 -7.829 1.00 30.22 310 ARG D O 1
ATOM 10698 N N . TYR D 1 311 ? -60.535 106.642 -9.796 1.00 30.81 311 TYR D N 1
ATOM 10699 C CA . TYR D 1 311 ? -60.941 105.306 -9.355 1.00 31.26 311 TYR D CA 1
ATOM 10700 C C . TYR D 1 311 ? -59.778 104.332 -9.169 1.00 33.03 311 TYR D C 1
ATOM 10701 O O . TYR D 1 311 ? -59.833 103.468 -8.294 1.00 33.02 311 TYR D O 1
ATOM 10710 N N . THR D 1 312 ? -58.740 104.457 -9.992 1.00 34.00 312 THR D N 1
ATOM 10711 C CA . THR D 1 312 ? -57.554 103.609 -9.856 1.00 36.04 312 THR D CA 1
ATOM 10712 C C . THR D 1 312 ? -56.709 104.039 -8.653 1.00 41.36 312 THR D C 1
ATOM 10713 O O . THR D 1 312 ? -56.026 103.213 -8.051 1.00 44.27 312 THR D O 1
ATOM 10717 N N . THR D 1 313 ? -56.768 105.330 -8.316 1.00 43.07 313 THR D N 1
ATOM 10718 C CA . THR D 1 313 ? -56.059 105.907 -7.162 1.00 44.34 313 THR D CA 1
ATOM 10719 C C . THR D 1 313 ? -54.631 105.362 -6.993 1.00 46.90 313 THR D C 1
ATOM 10720 O O . THR D 1 313 ? -54.371 104.616 -6.053 1.00 43.43 313 THR D O 1
ATOM 10724 N N . PRO D 1 314 ? -53.708 105.739 -7.905 1.00 48.91 314 PRO D N 1
ATOM 10725 C CA . PRO D 1 314 ? -52.322 105.233 -7.970 1.00 52.75 314 PRO D CA 1
ATOM 10726 C C . PRO D 1 314 ? -51.531 105.215 -6.653 1.00 55.80 314 PRO D C 1
ATOM 10727 O O . PRO D 1 314 ? -50.712 104.316 -6.447 1.00 59.83 314 PRO D O 1
ATOM 10731 N N . ASP D 1 315 ? -51.763 106.198 -5.783 1.00 57.17 315 ASP D N 1
ATOM 10732 C CA . ASP D 1 315 ? -51.080 106.258 -4.482 1.00 61.75 315 ASP D CA 1
ATOM 10733 C C . ASP D 1 315 ? -51.553 105.158 -3.535 1.00 61.92 315 ASP D C 1
ATOM 10734 O O . ASP D 1 315 ? -50.899 104.870 -2.531 1.00 61.65 315 ASP D O 1
ATOM 10739 N N . ASP D 1 316 ? -52.698 104.564 -3.854 1.00 59.58 316 ASP D N 1
ATOM 10740 C CA . ASP D 1 316 ? -53.289 103.512 -3.049 1.00 56.32 316 ASP D CA 1
ATOM 10741 C C . ASP D 1 316 ? -54.077 102.590 -3.987 1.00 53.79 316 ASP D C 1
ATOM 10742 O O . ASP D 1 316 ? -55.307 102.518 -3.905 1.00 46.50 316 ASP D O 1
ATOM 10747 N N . PRO D 1 317 ? -53.359 101.890 -4.891 1.00 55.33 317 PRO D N 1
ATOM 10748 C CA . PRO D 1 317 ? -53.959 101.253 -6.070 1.00 52.91 317 PRO D CA 1
ATOM 10749 C C . PRO D 1 317 ? -55.181 100.384 -5.791 1.00 48.40 317 PRO D C 1
ATOM 10750 O O . PRO D 1 317 ? -55.152 99.541 -4.896 1.00 44.28 317 PRO D O 1
ATOM 10754 N N . ALA D 1 318 ? -56.246 100.605 -6.557 1.00 47.64 318 ALA D N 1
ATOM 10755 C CA . ALA D 1 318 ? -57.342 99.650 -6.637 1.00 48.10 318 ALA D CA 1
ATOM 10756 C C . ALA D 1 318 ? -56.860 98.507 -7.517 1.00 46.98 318 ALA D C 1
ATOM 10757 O O . ALA D 1 318 ? -56.065 98.728 -8.432 1.00 51.08 318 ALA D O 1
ATOM 10759 N N . ASN D 1 319 ? -57.317 97.288 -7.245 1.00 49.26 319 ASN D N 1
ATOM 10760 C CA . ASN D 1 319 ? -57.043 96.181 -8.165 1.00 56.71 319 ASN D CA 1
ATOM 10761 C C . ASN D 1 319 ? -58.224 96.030 -9.129 1.00 54.46 319 ASN D C 1
ATOM 10762 O O . ASN D 1 319 ? -59.214 95.350 -8.849 1.00 52.07 319 ASN D O 1
ATOM 10767 N N . MET D 1 320 ? -58.088 96.714 -10.263 1.00 52.05 320 MET D N 1
ATOM 10768 C CA . MET D 1 320 ? -59.146 96.878 -11.252 1.00 51.76 320 MET D CA 1
ATOM 10769 C C . MET D 1 320 ? -58.870 96.036 -12.479 1.00 45.82 320 MET D C 1
ATOM 10770 O O . MET D 1 320 ? -57.713 95.741 -12.774 1.00 43.00 320 MET D O 1
ATOM 10775 N N . PRO D 1 321 ? -59.929 95.678 -13.224 1.00 42.98 321 PRO D N 1
ATOM 10776 C CA . PRO D 1 321 ? -59.719 95.009 -14.501 1.00 41.84 321 PRO D CA 1
ATOM 10777 C C . PRO D 1 321 ? -59.190 95.985 -15.553 1.00 40.16 321 PRO D C 1
ATOM 10778 O O . PRO D 1 321 ? -59.334 97.201 -15.398 1.00 39.34 321 PRO D O 1
ATOM 10782 N N . SER D 1 322 ? -58.569 95.446 -16.598 1.00 39.00 322 SER D N 1
ATOM 10783 C CA . SER D 1 322 ? -58.056 96.245 -17.710 1.00 38.13 322 SER D CA 1
ATOM 10784 C C . SER D 1 322 ? -58.945 96.148 -18.948 1.00 36.00 322 SER D C 1
ATOM 10785 O O . SER D 1 322 ? -58.766 96.911 -19.897 1.00 37.02 322 SER D O 1
ATOM 10788 N N . VAL D 1 323 ? -59.887 95.206 -18.945 1.00 36.65 323 VAL D N 1
ATOM 10789 C CA . VAL D 1 323 ? -60.752 94.961 -20.100 1.00 36.29 323 VAL D CA 1
ATOM 10790 C C . VAL D 1 323 ? -62.168 94.602 -19.664 1.00 33.89 323 VAL D C 1
ATOM 10791 O O . VAL D 1 323 ? -62.423 94.338 -18.486 1.00 31.14 323 VAL D O 1
ATOM 10795 N N . PHE D 1 324 ? -63.077 94.597 -20.633 1.00 31.80 324 PHE D N 1
ATOM 10796 C CA . PHE D 1 324 ? -64.439 94.115 -20.434 1.00 32.49 324 PHE D CA 1
ATOM 10797 C C . PHE D 1 324 ? -64.636 92.841 -21.240 1.00 32.92 324 PHE D C 1
ATOM 10798 O O . PHE D 1 324 ? -63.929 92.610 -22.221 1.00 34.45 324 PHE D O 1
ATOM 10806 N N . THR D 1 325 ? -65.580 92.009 -20.812 1.00 33.16 325 THR D N 1
ATOM 10807 C CA . THR D 1 325 ? -65.907 90.780 -21.537 1.00 34.84 325 THR D CA 1
ATOM 10808 C C . THR D 1 325 ? -67.155 91.005 -22.384 1.00 33.06 325 THR D C 1
ATOM 10809 O O . THR D 1 325 ? -67.862 91.995 -22.201 1.00 32.58 325 THR D O 1
ATOM 10813 N N . ASP D 1 326 ? -67.423 90.078 -23.299 1.00 31.07 326 ASP D N 1
ATOM 10814 C CA . ASP D 1 326 ? -68.545 90.214 -24.235 1.00 33.05 326 ASP D CA 1
ATOM 10815 C C . ASP D 1 326 ? -69.693 89.238 -23.954 1.00 28.02 326 ASP D C 1
ATOM 10816 O O . ASP D 1 326 ? -70.592 89.092 -24.775 1.00 30.87 326 ASP D O 1
ATOM 10821 N N . VAL D 1 327 ? -69.671 88.590 -22.789 1.00 26.48 327 VAL D N 1
ATOM 10822 C CA . VAL D 1 327 ? -70.747 87.677 -22.383 1.00 26.11 327 VAL D CA 1
ATOM 10823 C C . VAL D 1 327 ? -71.171 87.963 -20.934 1.00 26.63 327 VAL D C 1
ATOM 10824 O O . VAL D 1 327 ? -70.327 88.245 -20.085 1.00 24.77 327 VAL D O 1
ATOM 10828 N N . PRO D 1 328 ? -72.485 87.899 -20.652 1.00 27.60 328 PRO D N 1
ATOM 10829 C CA . PRO D 1 328 ? -72.998 88.199 -19.315 1.00 27.43 328 PRO D CA 1
ATOM 10830 C C . PRO D 1 328 ? -72.908 87.023 -18.346 1.00 28.67 328 PRO D C 1
ATOM 10831 O O . PRO D 1 328 ? -73.004 85.871 -18.769 1.00 29.87 328 PRO D O 1
ATOM 10835 N N . THR D 1 329 ? -72.748 87.324 -17.058 1.00 30.89 329 THR D N 1
ATOM 10836 C CA . THR D 1 329 ? -72.833 86.312 -16.001 1.00 32.47 329 THR D CA 1
ATOM 10837 C C . THR D 1 329 ? -74.294 85.928 -15.751 1.00 35.75 329 THR D C 1
ATOM 10838 O O . THR D 1 329 ? -74.590 84.779 -15.419 1.00 39.53 329 THR D O 1
ATOM 10842 N N . ASP D 1 330 ? -75.196 86.900 -15.903 1.00 34.80 330 ASP D N 1
ATOM 10843 C CA . ASP D 1 330 ? -76.631 86.699 -15.677 1.00 33.88 330 ASP D CA 1
ATOM 10844 C C . ASP D 1 330 ? -77.418 87.269 -16.860 1.00 32.11 330 ASP D C 1
ATOM 10845 O O . ASP D 1 330 ? -77.424 88.480 -17.081 1.00 28.86 330 ASP D O 1
ATOM 10850 N N . ASP D 1 331 ? -78.074 86.395 -17.619 1.00 34.87 331 ASP D N 1
ATOM 10851 C CA . ASP D 1 331 ? -78.859 86.819 -18.782 1.00 39.29 331 ASP D CA 1
ATOM 10852 C C . ASP D 1 331 ? -80.356 86.533 -18.611 1.00 36.95 331 ASP D C 1
ATOM 10853 O O . ASP D 1 331 ? -81.120 86.575 -19.576 1.00 32.62 331 ASP D O 1
ATOM 10858 N N . SER D 1 332 ? -80.771 86.259 -17.378 1.00 35.99 332 SER D N 1
ATOM 10859 C CA . SER D 1 332 ? -82.154 85.884 -17.094 1.00 36.67 332 SER D CA 1
ATOM 10860 C C . SER D 1 332 ? -83.137 87.000 -17.452 1.00 34.34 332 SER D C 1
ATOM 10861 O O . SER D 1 332 ? -82.817 88.183 -17.353 1.00 32.18 332 SER D O 1
ATOM 10864 N N . THR D 1 333 ? -84.333 86.606 -17.876 1.00 33.37 333 THR D N 1
ATOM 10865 C CA . THR D 1 333 ? -85.416 87.547 -18.128 1.00 35.32 333 THR D CA 1
ATOM 10866 C C . THR D 1 333 ? -86.295 87.709 -16.880 1.00 36.52 333 THR D C 1
ATOM 10867 O O . THR D 1 333 ? -87.360 88.320 -16.943 1.00 37.14 333 THR D O 1
ATOM 10871 N N . GLU D 1 334 ? -85.842 87.153 -15.755 1.00 38.95 334 GLU D N 1
ATOM 10872 C CA . GLU D 1 334 ? -86.495 87.349 -14.465 1.00 39.81 334 GLU D CA 1
ATOM 10873 C C . GLU D 1 334 ? -86.242 88.783 -13.994 1.00 35.39 334 GLU D C 1
ATOM 10874 O O . GLU D 1 334 ? -85.094 89.230 -13.983 1.00 33.15 334 GLU D O 1
ATOM 10880 N N . PRO D 1 335 ? -87.305 89.505 -13.593 1.00 32.33 335 PRO D N 1
ATOM 10881 C CA . PRO D 1 335 ? -87.103 90.866 -13.086 1.00 29.65 335 PRO D CA 1
ATOM 10882 C C . PRO D 1 335 ? -86.294 90.900 -11.792 1.00 29.36 335 PRO D C 1
ATOM 10883 O O . PRO D 1 335 ? -86.366 89.965 -10.997 1.00 30.15 335 PRO D O 1
ATOM 10887 N N . LEU D 1 336 ? -85.524 91.968 -11.599 1.00 28.99 336 LEU D N 1
ATOM 10888 C CA . LEU D 1 336 ? -84.880 92.232 -10.316 1.00 29.75 336 LEU D CA 1
ATOM 10889 C C . LEU D 1 336 ? -85.957 92.414 -9.252 1.00 27.70 336 LEU D C 1
ATOM 10890 O O . LEU D 1 336 ? -87.067 92.861 -9.553 1.00 26.51 336 LEU D O 1
ATOM 10895 N N . ASP D 1 337 ? -85.625 92.067 -8.013 1.00 29.08 337 ASP D N 1
ATOM 10896 C CA . ASP D 1 337 ? -86.551 92.191 -6.889 1.00 31.84 337 ASP D CA 1
ATOM 10897 C C . ASP D 1 337 ? -86.455 93.613 -6.337 1.00 30.10 337 ASP D C 1
ATOM 10898 O O . ASP D 1 337 ? -86.070 93.834 -5.184 1.00 30.40 337 ASP D O 1
ATOM 10903 N N . ILE D 1 338 ? -86.796 94.571 -7.193 1.00 27.05 338 ILE D N 1
ATOM 10904 C CA . ILE D 1 338 ? -86.736 95.990 -6.873 1.00 25.18 338 ILE D CA 1
ATOM 10905 C C . ILE D 1 338 ? -88.001 96.618 -7.464 1.00 23.80 338 ILE D C 1
ATOM 10906 O O . ILE D 1 338 ? -88.045 96.901 -8.661 1.00 23.36 338 ILE D O 1
ATOM 10911 N N . PRO D 1 339 ? -89.043 96.816 -6.633 1.00 22.62 339 PRO D N 1
ATOM 10912 C CA . PRO D 1 339 ? -90.332 97.338 -7.103 1.00 22.50 339 PRO D CA 1
ATOM 10913 C C . PRO D 1 339 ? -90.259 98.593 -7.981 1.00 21.44 339 PRO D C 1
ATOM 10914 O O . PRO D 1 339 ? -91.082 98.764 -8.876 1.00 22.34 339 PRO D O 1
ATOM 10918 N N . ALA D 1 340 ? -89.249 99.429 -7.765 1.00 20.60 340 ALA D N 1
ATOM 10919 C CA . ALA D 1 340 ? -89.141 100.712 -8.447 1.00 19.75 340 ALA D CA 1
ATOM 10920 C C . ALA D 1 340 ? -88.836 100.521 -9.933 1.00 20.15 340 ALA D C 1
ATOM 10921 O O . ALA D 1 340 ? -89.174 101.378 -10.747 1.00 19.64 340 ALA D O 1
ATOM 10923 N N . VAL D 1 341 ? -88.212 99.391 -10.272 1.00 21.56 341 VAL D N 1
ATOM 10924 C CA . VAL D 1 341 ? -87.770 99.112 -11.647 1.00 20.60 341 VAL D CA 1
ATOM 10925 C C . VAL D 1 341 ? -88.219 97.760 -12.220 1.00 21.21 341 VAL D C 1
ATOM 10926 O O . VAL D 1 341 ? -87.959 97.480 -13.393 1.00 19.99 341 VAL D O 1
ATOM 10930 N N . SER D 1 342 ? -88.890 96.926 -11.424 1.00 21.21 342 SER D N 1
ATOM 10931 C CA . SER D 1 342 ? -89.284 95.591 -11.895 1.00 23.25 342 SER D CA 1
ATOM 10932 C C . SER D 1 342 ? -90.238 95.646 -13.097 1.00 23.31 342 SER D C 1
ATOM 10933 O O . SER D 1 342 ? -90.257 94.723 -13.911 1.00 23.74 342 SER D O 1
ATOM 10936 N N . TRP D 1 343 ? -91.000 96.734 -13.220 1.00 22.69 343 TRP D N 1
ATOM 10937 C CA . TRP D 1 343 ? -91.885 96.943 -14.377 1.00 22.44 343 TRP D CA 1
ATOM 10938 C C . TRP D 1 343 ? -91.163 97.027 -15.736 1.00 21.57 343 TRP D C 1
ATOM 10939 O O . TRP D 1 343 ? -91.804 96.861 -16.772 1.00 23.38 343 TRP D O 1
ATOM 10950 N N . TRP D 1 344 ? -89.855 97.297 -15.741 1.00 20.12 344 TRP D N 1
ATOM 10951 C CA . TRP D 1 344 ? -89.079 97.323 -16.992 1.00 20.52 344 TRP D CA 1
ATOM 10952 C C . TRP D 1 344 ? -89.241 96.041 -17.805 1.00 22.47 344 TRP D C 1
ATOM 10953 O O . TRP D 1 344 ? -89.305 96.075 -19.035 1.00 22.22 344 TRP D O 1
ATOM 10964 N N . TRP D 1 345 ? -89.275 94.909 -17.107 1.00 23.65 345 TRP D N 1
ATOM 10965 C CA . TRP D 1 345 ? -89.351 93.604 -17.761 1.00 25.57 345 TRP D CA 1
ATOM 10966 C C . TRP D 1 345 ? -90.722 93.328 -18.404 1.00 27.12 345 TRP D C 1
ATOM 10967 O O . TRP D 1 345 ? -90.851 92.400 -19.201 1.00 31.71 345 TRP D O 1
ATOM 10978 N N . ASP D 1 346 ? -91.726 94.147 -18.086 1.00 26.94 346 ASP D N 1
ATOM 10979 C CA . ASP D 1 346 ? -93.016 94.115 -18.795 1.00 29.12 346 ASP D CA 1
ATOM 10980 C C . ASP D 1 346 ? -92.890 94.588 -20.247 1.00 28.26 346 ASP D C 1
ATOM 10981 O O . ASP D 1 346 ? -93.782 94.336 -21.050 1.00 28.45 346 ASP D O 1
ATOM 10986 N N . LEU D 1 347 ? -91.806 95.295 -20.569 1.00 27.63 347 LEU D N 1
ATOM 10987 C CA . LEU D 1 347 ? -91.585 95.836 -21.918 1.00 30.69 347 LEU D CA 1
ATOM 10988 C C . LEU D 1 347 ? -91.079 94.794 -22.919 1.00 34.72 347 LEU D C 1
ATOM 10989 O O . LEU D 1 347 ? -90.981 95.080 -24.114 1.00 37.50 347 LEU D O 1
ATOM 10994 N N . LEU D 1 348 ? -90.737 93.604 -22.430 1.00 37.32 348 LEU D N 1
ATOM 10995 C CA . LEU D 1 348 ? -90.400 92.474 -23.299 1.00 42.39 348 LEU D CA 1
ATOM 10996 C C . LEU D 1 348 ? -91.644 92.009 -24.049 1.00 47.34 348 LEU D C 1
ATOM 10997 O O . LEU D 1 348 ? -92.667 91.712 -23.432 1.00 47.46 348 LEU D O 1
ATOM 11002 N N . ALA D 1 349 ? -91.547 91.953 -25.376 1.00 53.39 349 ALA D N 1
ATOM 11003 C CA . ALA D 1 349 ? -92.671 91.552 -26.225 1.00 56.29 349 ALA D CA 1
ATOM 11004 C C . ALA D 1 349 ? -92.190 91.269 -27.644 1.00 44.85 349 ALA D C 1
ATOM 11005 O O . ALA D 1 349 ? -91.448 92.061 -28.225 1.00 39.53 349 ALA D O 1
#

CATH classification: 1.10.600.10

Nearest PDB structures (foldseek):
  4okz-assembly3_C  TM=1.002E+00  e=2.255E-50  Streptomyces pristinaespiralis ATCC 25486
  6tiv-assembly1_A  TM=9.475E-01  e=5.943E-21  Streptomyces sp. CWA1
  6tbd-assembly1_A  TM=9.549E-01  e=1.341E-20  Streptomyces sp. CWA1
  6tja-assembly1_A  TM=9.378E-01  e=4.758E-20  Streptomyces sp. CWA1
  6egk-assembly1_A  TM=8.645E-01  e=2.173E-12  Streptomyces clavuligerus

GO terms:
  GO:0000287 magnesium ion binding (F, IDA)
  GO:0010333 terpene synthase activity (F, IDA)

B-factor: mean 29.37, std 11.76, range [13.82, 96.99]

Foldseek 3Di:
DDFAAFAADQFDFAFAPCLVVLLVVLLVLCVVLVQADPVQSVQLSQQSLSRLLRLLQVPFDPLLSSLLSNVVSLLCSCCCRPQPPHPNVLPLVVLLVVLVVLLVCLVPVPPPPPPPDSSSVSSNVSSVSCVVQHDPVLSVQLSVLSVQLSVLSSVVSPCQNVVHADAPQNCLSSQLRVVSLSNCLSSLLSRHRHDDDCVQCVPPLNVLLSSLLSLLLQLLLLLLQVVVQVPDPGRDYHQLVNCCVNVVDDSNVSNVVSSLQSLLSSLLSVQSLVVCCVPDDPSSVSSSVSSSSSSVSSNQSSQPTCSRLVVVDGDNGDPHHDNDGPHPDLQADPHVNRSCSSVSRD/DDAADFAAAQFDFAFAPCLVVLLVVLLVLCVVLVQADPVQSVQLSQFSLSRLLRLLLVPFDPLLSSLLSNVVSLLCSPCCRAQFPHPNVLPLVVLLVVLVVLLVCLVPVPPPPPPPPSSSVSSNVSSVSCVVQHDPVLSVQLSVLSVQLSVLSSVVSPCQNVVHADAPQNCLSSQLRVVSLSNCLSSLLSRHRHDDDCVQCVPPLNVLLSSLLSLLLQLLLLLLQVVVQVPDPGDDYHQLVNCCVHVVDDSNRSSVVSSLQNLLSSLLSVVSLVVCCVPDDPSSVSSSVSSSSSSVSSNQSSQPTCSRQVVVPGDNYDPHHDNDGPHNDLQADPHVVRSCSSVSD/DDFADFAADQFDFAFAPCLVVLLVVLLVLCVVLVQADPVLSVQLSQFSLSRLLRLLLVPFDPLLSSLLSNVVSLLCSPCCRAQFPHPNVLPLVVLLVVLVVLLVCLVPVPDPPPPPDSSSVSSNVSSVVCVVLHDPVLSVQLSVLSVQLSVLSSVVSPCQNVVHADAPQNCLSSQLRVVSLSNCLSSLLSRHRHDDDCVQCVPPLNVLLSSLLSLLLQLLLLLLQVVVQVPDPGRDYHQLVNCCVNVVDDSNVSNVVSSLQNLLSSLLSVVSLVVCCPPDDPSSVSSSVSSSSSSVSSNQSSQPTCSRCVVVPGDNGDNHHDNDGPHNDLQADPHVNRSCSSVSD/DDAADFAAAQFDFAFAPCLVVLLVVLLVLCVVLVQADPVLSVQLSQQSLLRLLRLLQVPFDPLLSSLNSNVVSLLCSCCCRAQPPHPNVLPLVVLLVVLVVLLVCLVPVPPPPPPPDSSSVSSNVSSVVCVVQHDPVLSVQLSVLSVQLSVLSSVVSPCQNVVHADAPQNCLSSQLRVVSLSNCLSSLQSRHRHDDDCVQCVPPLNVLLSSLLSLLLQLLLLLLQVVVQVPDPGDDYHQLVNCCVHVVDDSHVSSVVSSQQNLQSSLLSVQSLVVCCVPDDPSSVSSSVSSSSSSVSSNQSSQPTCSRCVVVRGDNYDNHHDHDGPHHDLQADPHVNNSCSSVSRD